Protein AF-0000000066759302 (afdb_homodimer)

Organism: Zea mays (NCBI:txid4577)

Foldseek 3Di:
DPPPPPPPPPDPDDPDDPPDPPDDPDDPDPPPPPPDDDDPPDDDDDDDDDDDDDDPDDDDDDDDDPDPPPPPDDPPDPPPDPADFDDDDDDDDDDDPPDDDPVVVVVPDPPDDDPSVVRCVPTGPPPPDDPCPDADDPVPDPPPPPDALDDRVLRNLLSNLCVVLVDALVVLQLCLLQQPDPSALVNLVSVLVNDDDPSSLCSLCPDPDDLVPYGPSSSSNSSQSVRPVRNLSSLLSNLLRCLVVLLVVLLVLLVLLLLLLVLCVVQPLVVLLQVLCLVLQLVVQPPHPSHPDPADDLLVLVCQQVAADPVRQDTNLLVSLVVSLVVVVVDPPCVVVCVVVVPPPPLVSLLVSLVVSLVSSCVSNVSLLVNLPDALVVSVVSLVVLVVSLVSLVVVLVCLVVDDPPSNPSNVSSSVSSVVSSVVSVVSSVVSVVSSVVSLVSLLVSCCVRPNPCVVVDPGSSVVSVSVNVSSVVSNVNSNCSPPDDPPVVD/DDPPPPPPPPPDPPDDPPDDPDDPPPDDPPPDPPPDDDDDPDPDDDPPDDPPPPPDDDDDDDDDDDDPPPPPDDDPDDPPDPADFDDDDDDDDDDDPPDDDPVVVVVPDPPDDDPSVVRCVPGGPPVPDDPCPPLPPPPPDVPPPPDALDDSVLLVLLSVLCVVLVDALVVLQLCLLQVPDPSALVNLVSVLVNDDDPSSLCSLCPDPDDLVPYRPSSSSNSSQSVPVVRSLSSLLSNLLRCLVVLLVVLLVLLVLLLLLLVLCVVQPLVVLLQVLCLVLQLVVQPPHPSHPDPADDLLVLVCQQVAADPVRQDTNLLVSLVVSLVVVVVDPPCVVVCVVVVPPPPLVSLLVSLVVSLVSSCVSNVSLLVNLPDALVVSVVSLVVSVVSLVSLVVVLVCLVVDDPPSNPSNVSSSVSSVVSSVVSVVSSVVSVVSSVVSLVSLLVSSCVRPNPCVVVDPGSSVVSVSVNVSSVVSNVNSNPSPPPDPPPVD

Nearest PDB structures (foldseek):
  3o4x-assembly2_F  TM=7.582E-01  e=2.294E-13  Mus musculus
  3obv-assembly1_E  TM=7.598E-01  e=3.941E-13  Mus musculus
  9b27-assembly1_G  TM=7.527E-01  e=3.780E-13  Mus musculus
  3obv-assembly2_H  TM=7.588E-01  e=9.060E-13  Mus musculus
  9b03-assembly1_G  TM=7.226E-01  e=3.200E-13  Homo sapiens

pLDDT: mean 72.7, std 27.77, range [14.51, 97.94]

Secondary structure (DSSP, 8-state):
-----------------------PPPPPPP--------------------------------------------------PPPPB------BPP--TT---HHHHHHT-------HHHHHHHSB---SSS-TT-SS-----SS-----SS-HHHHHHHHHHHHHHT--HHHHHHHHHHS-----HHHHHHHHHTPPPHHHHHHHHH--S-GGGS-HHHHHHHHHHTSTTHHHHHHHHHHHHHHHHHHHHHHHHHHHHHHHHHHHHH-HHHHHHHHHHHHHHHHHTTTSTT-S-S-B-GGGGGGTTT-B-TTSS-BHHHHHHHHHHHHHT-S-TTHHHHTTSTT-S-HHHHHHHHHHHHHHHHHHTHHHHHHHT--HHHHHHHHHHHHHHHHHHHHHHHGGGGS-STTHHHHHHHHHHHHHHHHHHHHHHHHHHHHHHHHHHHHHHHHHHHHGGGGGG-S-TTHHHHHHHHHHHHHHHHHHHGGGS-GGGT-/--------------------------PPPPP-------------------------------------------------PPPPB------BPP--TT---HHHHHHH-------HHHHHHHSB---SSS-TTTT------SS-----SS-HHHHHHHHHHHHHHT--HHHHHHHHHHS-----HHHHHHHHHTPPPHHHHHHHHH--S-GGGS-HHHHHHHHHHTSTTHHHHHHHHHHHHHHHHHHHHHHHHHHHHHHHHHHHHH-HHHHHHHHHHHHHHHHHTTTSTT-S-S-B-GGGGGGTTT-B-TTSS-BHHHHHHHHHHHHHT-S-TTHHHHSSSTT-S-HHHHHHHHHHHHHHHHHHTHHHHHHHT--HHHHHHHHHHHHHHHHHHHHHHHGGGGS-STTHHHHHHHHHHHHHHHHHHHHHHHHHHHHHHHHHHHHHHHHHHHHGGGGGG-S-TTHHHHHHHHHHHHHHHHHHHGGGS-GGGG-

Sequence (982 aa):
MTRGTEVVVRALPPQANAPRPGRPPPPPPPPRQRLLRPMPEESPPPAVLASLALTNPPEPSGQDRGGENPDGHGGRARPPKPPSLKPLHWDKLRAISGRTTVWDQVNNSDSFRVDEAAIESLFLNNSGGVGNSDQAARRGGAGKQESRLLDPKRLQNVAIMLKVLNVTSSDVIGALMHGNGDLGSEFYETLAKMAPTKEEELKLKGYNGDISKLDPAERFLKDVLDVPFAFKRVDAMLYRANFGAEVNYLKKSFGTLEAACTDLRSSKLFLKLLDAVLKTGNRMNDGTNRGEARAFKLDTLLKLADIKSTDGKTTVLHFVVQEIIRSEGLGSDQAAAAAANPGSTSKEQFKKDGLQVLAGLSSELSNVKSAAALEMDTLVGSVSRLETDLEKVTLVSRLRQTCPGDDQVSSEKFFEANDAFLGRAHAEIEAVKAAGERALQRVKETTEYFHGDAVKEEPHPLRIFMVVRDFLATLDRVCRAVGRTPERVMMMTRGTEVVVRALPPQANAPRPGRPPPPPPPPRQRLLRPMPEESPPPAVLASLALTNPPEPSGQDRGGENPDGHGGRARPPKPPSLKPLHWDKLRAISGRTTVWDQVNNSDSFRVDEAAIESLFLNNSGGVGNSDQAARRGGAGKQESRLLDPKRLQNVAIMLKVLNVTSSDVIGALMHGNGDLGSEFYETLAKMAPTKEEELKLKGYNGDISKLDPAERFLKDVLDVPFAFKRVDAMLYRANFGAEVNYLKKSFGTLEAACTDLRSSKLFLKLLDAVLKTGNRMNDGTNRGEARAFKLDTLLKLADIKSTDGKTTVLHFVVQEIIRSEGLGSDQAAAAAANPGSTSKEQFKKDGLQVLAGLSSELSNVKSAAALEMDTLVGSVSRLETDLEKVTLVSRLRQTCPGDDQVSSEKFFEANDAFLGRAHAEIEAVKAAGERALQRVKETTEYFHGDAVKEEPHPLRIFMVVRDFLATLDRVCRAVGRTPERVMM

Structure (mmCIF, N/CA/C/O backbone):
data_AF-0000000066759302-model_v1
#
loop_
_entity.id
_entity.type
_entity.pdbx_description
1 polymer 'Formin-like protein'
#
loop_
_atom_site.group_PDB
_atom_site.id
_atom_site.type_symbol
_atom_site.label_atom_id
_atom_site.label_alt_id
_atom_site.label_comp_id
_atom_site.label_asym_id
_atom_site.label_entity_id
_atom_site.label_seq_id
_atom_site.pdbx_PDB_ins_code
_atom_site.Cartn_x
_atom_site.Cartn_y
_atom_site.Cartn_z
_atom_site.occupancy
_atom_site.B_iso_or_equiv
_atom_site.auth_seq_id
_atom_site.auth_comp_id
_atom_site.auth_asym_id
_atom_site.auth_atom_id
_atom_site.pdbx_PDB_model_num
ATOM 1 N N . MET A 1 1 ? 8.805 -41.406 60.625 1 22.59 1 MET A N 1
ATOM 2 C CA . MET A 1 1 ? 8.555 -40 60.781 1 22.59 1 MET A CA 1
ATOM 3 C C . MET A 1 1 ? 9.398 -39.156 59.844 1 22.59 1 MET A C 1
ATOM 5 O O . MET A 1 1 ? 10.375 -38.531 60.25 1 22.59 1 MET A O 1
ATOM 9 N N . THR A 1 2 ? 9.695 -39.688 58.656 1 24.17 2 THR A N 1
ATOM 10 C CA . THR A 1 2 ? 10.656 -39.281 57.625 1 24.17 2 THR A CA 1
ATOM 11 C C . THR A 1 2 ? 10.305 -37.906 57.062 1 24.17 2 THR A C 1
ATOM 13 O O . THR A 1 2 ? 9.188 -37.688 56.594 1 24.17 2 THR A O 1
ATOM 16 N N . ARG A 1 3 ? 10.906 -36.812 57.656 1 23.38 3 ARG A N 1
ATOM 17 C CA . ARG A 1 3 ? 10.797 -35.344 57.594 1 23.38 3 ARG A CA 1
ATOM 18 C C . ARG A 1 3 ? 11.055 -34.875 56.156 1 23.38 3 ARG A C 1
ATOM 20 O O . ARG A 1 3 ? 12.172 -34.969 55.656 1 23.38 3 ARG A O 1
ATOM 27 N N . GLY A 1 4 ? 10.141 -35.094 55.188 1 25.5 4 GLY A N 1
ATOM 28 C CA . GLY A 1 4 ? 10.227 -34.812 53.781 1 25.5 4 GLY A CA 1
ATOM 29 C C . GLY A 1 4 ? 10.438 -33.344 53.469 1 25.5 4 GLY A C 1
ATOM 30 O O . GLY A 1 4 ? 9.641 -32.5 53.875 1 25.5 4 GLY A O 1
ATOM 31 N N . THR A 1 5 ? 11.727 -32.844 53.562 1 27.48 5 THR A N 1
ATOM 32 C CA . THR A 1 5 ? 12.188 -31.469 53.469 1 27.48 5 THR A CA 1
ATOM 33 C C . THR A 1 5 ? 11.656 -30.828 52.188 1 27.48 5 THR A C 1
ATOM 35 O O . THR A 1 5 ? 11.891 -31.328 51.062 1 27.48 5 THR A O 1
ATOM 38 N N . GLU A 1 6 ? 10.523 -30.078 52.25 1 25.06 6 GLU A N 1
ATOM 39 C CA . GLU A 1 6 ? 9.711 -29.391 51.25 1 25.06 6 GLU A CA 1
ATOM 40 C C . GLU A 1 6 ? 10.492 -28.234 50.625 1 25.06 6 GLU A C 1
ATOM 42 O O . GLU A 1 6 ? 10.93 -27.328 51.312 1 25.06 6 GLU A O 1
ATOM 47 N N . VAL A 1 7 ? 11.422 -28.516 49.656 1 27.41 7 VAL A N 1
ATOM 48 C CA . VAL A 1 7 ? 12.289 -27.531 49.031 1 27.41 7 VAL A CA 1
ATOM 49 C C . VAL A 1 7 ? 11.438 -26.438 48.375 1 27.41 7 VAL A C 1
ATOM 51 O O . VAL A 1 7 ? 10.609 -26.719 47.531 1 27.41 7 VAL A O 1
ATOM 54 N N . VAL A 1 8 ? 11.047 -25.391 49.125 1 24.81 8 VAL A N 1
ATOM 55 C CA . VAL A 1 8 ? 10.203 -24.25 48.781 1 24.81 8 VAL A CA 1
ATOM 56 C C . VAL A 1 8 ? 10.883 -23.422 47.688 1 24.81 8 VAL A C 1
ATOM 58 O O . VAL A 1 8 ? 11.953 -22.844 47.906 1 24.81 8 VAL A O 1
ATOM 61 N N . VAL A 1 9 ? 10.836 -23.828 46.406 1 25.06 9 VAL A N 1
ATOM 62 C CA . VAL A 1 9 ? 11.469 -23.188 45.281 1 25.06 9 VAL A CA 1
ATOM 63 C C . VAL A 1 9 ? 10.945 -21.75 45.156 1 25.06 9 VAL A C 1
ATOM 65 O O . VAL A 1 9 ? 9.734 -21.531 45.062 1 25.06 9 VAL A O 1
ATOM 68 N N . ARG A 1 10 ? 11.609 -20.828 45.781 1 22.2 10 ARG A N 1
ATOM 69 C CA . ARG A 1 10 ? 11.336 -19.391 45.812 1 22.2 10 ARG A CA 1
ATOM 70 C C . ARG A 1 10 ? 11.18 -18.828 44.406 1 22.2 10 ARG A C 1
ATOM 72 O O . ARG A 1 10 ? 12.047 -19.031 43.531 1 22.2 10 ARG A O 1
ATOM 79 N N . ALA A 1 11 ? 9.953 -18.594 43.938 1 24.52 11 ALA A N 1
ATOM 80 C CA . ALA A 1 11 ? 9.461 -18.078 42.688 1 24.52 11 ALA A CA 1
ATOM 81 C C . ALA A 1 11 ? 10.047 -16.688 42.375 1 24.52 11 ALA A C 1
ATOM 83 O O . ALA A 1 11 ? 10 -15.797 43.219 1 24.52 11 ALA A O 1
ATOM 84 N N . LEU A 1 12 ? 11.172 -16.641 41.656 1 25.84 12 LEU A N 1
ATOM 85 C CA . LEU A 1 12 ? 11.883 -15.422 41.344 1 25.84 12 LEU A CA 1
ATOM 86 C C . LEU A 1 12 ? 10.938 -14.375 40.75 1 25.84 12 LEU A C 1
ATOM 88 O O . LEU A 1 12 ? 10.016 -14.711 40 1 25.84 12 LEU A O 1
ATOM 92 N N . PRO A 1 13 ? 10.828 -13.227 41.438 1 23.64 13 PRO A N 1
ATOM 93 C CA . PRO A 1 13 ? 9.867 -12.164 41.156 1 23.64 13 PRO A CA 1
ATOM 94 C C . PRO A 1 13 ? 9.922 -11.68 39.688 1 23.64 13 PRO A C 1
ATOM 96 O O . PRO A 1 13 ? 10.961 -11.812 39.031 1 23.64 13 PRO A O 1
ATOM 99 N N . PRO A 1 14 ? 8.773 -11.469 39.031 1 22.39 14 PRO A N 1
ATOM 100 C CA . PRO A 1 14 ? 8.531 -11.148 37.625 1 22.39 14 PRO A CA 1
ATOM 101 C C . PRO A 1 14 ? 9.188 -9.844 37.188 1 22.39 14 PRO A C 1
ATOM 103 O O . PRO A 1 14 ? 9.258 -8.891 38 1 22.39 14 PRO A O 1
ATOM 106 N N . GLN A 1 15 ? 10.312 -9.93 36.531 1 22.39 15 GLN A N 1
ATOM 107 C CA . GLN A 1 15 ? 11.094 -8.797 36.031 1 22.39 15 GLN A CA 1
ATOM 108 C C . GLN A 1 15 ? 10.203 -7.793 35.312 1 22.39 15 GLN A C 1
ATOM 110 O O . GLN A 1 15 ? 9.422 -8.164 34.438 1 22.39 15 GLN A O 1
ATOM 115 N N . ALA A 1 16 ? 9.891 -6.648 35.906 1 23.75 16 ALA A N 1
ATOM 116 C CA . ALA A 1 16 ? 9.125 -5.484 35.469 1 23.75 16 ALA A CA 1
ATOM 117 C C . ALA A 1 16 ? 9.578 -5 34.125 1 23.75 16 ALA A C 1
ATOM 119 O O . ALA A 1 16 ? 10.773 -4.777 33.875 1 23.75 16 ALA A O 1
ATOM 120 N N . ASN A 1 17 ? 8.906 -5.406 33.062 1 20.61 17 ASN A N 1
ATOM 121 C CA . ASN A 1 17 ? 9.156 -5.086 31.656 1 20.61 17 ASN A CA 1
ATOM 122 C C . ASN A 1 17 ? 9.297 -3.582 31.438 1 20.61 17 ASN A C 1
ATOM 124 O O . ASN A 1 17 ? 8.477 -2.803 31.922 1 20.61 17 ASN A O 1
ATOM 128 N N . ALA A 1 18 ? 10.508 -3.057 31.406 1 26.94 18 ALA A N 1
ATOM 129 C CA . ALA A 1 18 ? 10.82 -1.646 31.188 1 26.94 18 ALA A CA 1
ATOM 130 C C . ALA A 1 18 ? 9.961 -1.065 30.062 1 26.94 18 ALA A C 1
ATOM 132 O O . ALA A 1 18 ? 9.711 -1.732 29.062 1 26.94 18 ALA A O 1
ATOM 133 N N . PRO A 1 19 ? 9.164 -0.008 30.328 1 21.69 19 PRO A N 1
ATOM 134 C CA . PRO A 1 19 ? 8.188 0.62 29.422 1 21.69 19 PRO A CA 1
ATOM 135 C C . PRO A 1 19 ? 8.797 1.021 28.078 1 21.69 19 PRO A C 1
ATOM 137 O O . PRO A 1 19 ? 9.969 1.386 28.016 1 21.69 19 PRO A O 1
ATOM 140 N N . ARG A 1 20 ? 8.477 0.303 26.984 1 23.09 20 ARG A N 1
ATOM 141 C CA . ARG A 1 20 ? 8.93 0.478 25.609 1 23.09 20 ARG A CA 1
ATOM 142 C C . ARG A 1 20 ? 8.836 1.939 25.172 1 23.09 20 ARG A C 1
ATOM 144 O O . ARG A 1 20 ? 7.84 2.609 25.453 1 23.09 20 ARG A O 1
ATOM 151 N N . PRO A 1 21 ? 9.961 2.621 24.984 1 25.98 21 PRO A N 1
ATOM 152 C CA . PRO A 1 21 ? 9.945 4.047 24.641 1 25.98 21 PRO A CA 1
ATOM 153 C C . PRO A 1 21 ? 8.984 4.383 23.516 1 25.98 21 PRO A C 1
ATOM 155 O O . PRO A 1 21 ? 8.711 3.535 22.656 1 25.98 21 PRO A O 1
ATOM 158 N N . GLY A 1 22 ? 7.91 5.121 23.719 1 23.2 22 GLY A N 1
ATOM 159 C CA . GLY A 1 22 ? 6.832 5.539 22.828 1 23.2 22 GLY A CA 1
ATOM 160 C C . GLY A 1 22 ? 7.328 6.051 21.484 1 23.2 22 GLY A C 1
ATOM 161 O O . GLY A 1 22 ? 8.453 6.547 21.391 1 23.2 22 GLY A O 1
ATOM 162 N N . ARG A 1 23 ? 6.957 5.41 20.312 1 25.7 23 ARG A N 1
ATOM 163 C CA . ARG A 1 23 ? 7.285 5.652 18.906 1 25.7 23 ARG A CA 1
ATOM 164 C C . ARG A 1 23 ? 7.129 7.129 18.547 1 25.7 23 ARG A C 1
ATOM 166 O O . ARG A 1 23 ? 6.152 7.766 18.938 1 25.7 23 ARG A O 1
ATOM 173 N N . PRO A 1 24 ? 8.203 7.809 18.25 1 27.28 24 PRO A N 1
ATOM 174 C CA . PRO A 1 24 ? 8.062 9.242 18 1 27.28 24 PRO A CA 1
ATOM 175 C C . PRO A 1 24 ? 6.949 9.562 17 1 27.28 24 PRO A C 1
ATOM 177 O O . PRO A 1 24 ? 6.613 8.727 16.156 1 27.28 24 PRO A O 1
ATOM 180 N N . PRO A 1 25 ? 5.969 10.383 17.266 1 25.45 25 PRO A N 1
ATOM 181 C CA . PRO A 1 25 ? 4.773 10.625 16.453 1 25.45 25 PRO A CA 1
ATOM 182 C C . PRO A 1 25 ? 5.098 10.914 14.992 1 25.45 25 PRO A C 1
ATOM 184 O O . PRO A 1 25 ? 6.176 11.422 14.688 1 25.45 25 PRO A O 1
ATOM 187 N N . PRO A 1 26 ? 4.574 10.172 13.977 1 26.89 26 PRO A N 1
ATOM 188 C CA . PRO A 1 26 ? 4.848 10.266 12.547 1 26.89 26 PRO A CA 1
ATOM 189 C C . PRO A 1 26 ? 4.785 11.695 12.016 1 26.89 26 PRO A C 1
ATOM 191 O O . PRO A 1 26 ? 4.09 12.539 12.594 1 26.89 26 PRO A O 1
ATOM 194 N N . PRO A 1 27 ? 5.801 12.188 11.367 1 28.39 27 PRO A N 1
ATOM 195 C CA . PRO A 1 27 ? 5.848 13.594 10.953 1 28.39 27 PRO A CA 1
ATOM 196 C C . PRO A 1 27 ? 4.582 14.039 10.227 1 28.39 27 PRO A C 1
ATOM 198 O O . PRO A 1 27 ? 3.877 13.211 9.641 1 28.39 27 PRO A O 1
ATOM 201 N N . PRO A 1 28 ? 3.963 15.133 10.562 1 25.88 28 PRO A N 1
ATOM 202 C CA . PRO A 1 28 ? 2.648 15.555 10.07 1 25.88 28 PRO A CA 1
ATOM 203 C C . PRO A 1 28 ? 2.562 15.562 8.547 1 25.88 28 PRO A C 1
ATOM 205 O O . PRO A 1 28 ? 3.576 15.75 7.867 1 25.88 28 PRO A O 1
ATOM 208 N N . PRO A 1 29 ? 1.631 14.906 7.906 1 26.67 29 PRO A N 1
ATOM 209 C CA . PRO A 1 29 ? 1.468 14.711 6.465 1 26.67 29 PRO A CA 1
ATOM 210 C C . PRO A 1 29 ? 1.524 16.031 5.684 1 26.67 29 PRO A C 1
ATOM 212 O O . PRO A 1 29 ? 1.154 17.078 6.211 1 26.67 29 PRO A O 1
ATOM 215 N N . PRO A 1 30 ? 2.453 16.219 4.773 1 27.88 30 PRO A N 1
ATOM 216 C CA . PRO A 1 30 ? 2.621 17.484 4.066 1 27.88 30 PRO A CA 1
ATOM 217 C C . PRO A 1 30 ? 1.307 18.031 3.512 1 27.88 30 PRO A C 1
ATOM 219 O O . PRO A 1 30 ? 0.379 17.266 3.246 1 27.88 30 PRO A O 1
ATOM 222 N N . PRO A 1 31 ? 0.976 19.234 3.832 1 24.8 31 PRO A N 1
ATOM 223 C CA . PRO A 1 31 ? -0.307 19.844 3.475 1 24.8 31 PRO A CA 1
ATOM 224 C C . PRO A 1 31 ? -0.644 19.672 1.993 1 24.8 31 PRO A C 1
ATOM 226 O O . PRO A 1 31 ? 0.26 19.625 1.154 1 24.8 31 PRO A O 1
ATOM 229 N N . ARG A 1 32 ? -1.701 18.953 1.646 1 24.98 32 ARG A N 1
ATOM 230 C CA . ARG A 1 32 ? -2.27 18.703 0.325 1 24.98 32 ARG A CA 1
ATOM 231 C C . ARG A 1 32 ? -2.391 19.984 -0.477 1 24.98 32 ARG A C 1
ATOM 233 O O . ARG A 1 32 ? -3.139 20.891 -0.099 1 24.98 32 ARG A O 1
ATOM 240 N N . GLN A 1 33 ? -1.24 20.438 -1.015 1 25.12 33 GLN A N 1
ATOM 241 C CA . GLN A 1 33 ? -1.372 21.625 -1.847 1 25.12 33 GLN A CA 1
ATOM 242 C C . GLN A 1 33 ? -2.5 21.469 -2.861 1 25.12 33 GLN A C 1
ATOM 244 O O . GLN A 1 33 ? -2.609 20.438 -3.518 1 25.12 33 GLN A O 1
ATOM 249 N N . ARG A 1 34 ? -3.604 22.062 -2.566 1 22.66 34 ARG A N 1
ATOM 250 C CA . ARG A 1 34 ? -4.746 22.125 -3.471 1 22.66 34 ARG A CA 1
ATOM 251 C C . ARG A 1 34 ? -4.305 22.484 -4.887 1 22.66 34 ARG A C 1
ATOM 253 O O . ARG A 1 34 ? -3.705 23.531 -5.109 1 22.66 34 ARG A O 1
ATOM 260 N N . LEU A 1 35 ? -4.055 21.438 -5.688 1 22.42 35 LEU A N 1
ATOM 261 C CA . LEU A 1 35 ? -3.701 21.484 -7.102 1 22.42 35 LEU A CA 1
ATOM 262 C C . LEU A 1 35 ? -4.617 22.438 -7.863 1 22.42 35 LEU A C 1
ATOM 264 O O . LEU A 1 35 ? -5.844 22.344 -7.75 1 22.42 35 LEU A O 1
ATOM 268 N N . LEU A 1 36 ? -4.141 23.672 -7.98 1 23.28 36 LEU A N 1
ATOM 269 C CA . LEU A 1 36 ? -4.863 24.562 -8.883 1 23.28 36 LEU A CA 1
ATOM 270 C C . LEU A 1 36 ? -5.184 23.859 -10.195 1 23.28 36 LEU A C 1
ATOM 272 O O . LEU A 1 36 ? -4.422 23 -10.648 1 23.28 36 LEU A O 1
ATOM 276 N N . ARG A 1 37 ? -6.383 23.859 -10.664 1 20.12 37 ARG A N 1
ATOM 277 C CA . ARG A 1 37 ? -7.113 23.188 -11.734 1 20.12 37 ARG A CA 1
ATOM 278 C C . ARG A 1 37 ? -6.48 23.469 -13.094 1 20.12 37 ARG A C 1
ATOM 280 O O . ARG A 1 37 ? -6.391 24.609 -13.516 1 20.12 37 ARG A O 1
ATOM 287 N N . PRO A 1 38 ? -5.453 22.641 -13.516 1 20.53 38 PRO A N 1
ATOM 288 C CA . PRO A 1 38 ? -4.68 22.906 -14.734 1 20.53 38 PRO A CA 1
ATOM 289 C C . PRO A 1 38 ? -5.547 22.969 -15.984 1 20.53 38 PRO A C 1
ATOM 291 O O . PRO A 1 38 ? -6.578 22.297 -16.062 1 20.53 38 PRO A O 1
ATOM 294 N N . MET A 1 39 ? -5.508 24.109 -16.703 1 20.23 39 MET A N 1
ATOM 295 C CA . MET A 1 39 ? -6.277 24.406 -17.922 1 20.23 39 MET A CA 1
ATOM 296 C C . MET A 1 39 ? -5.941 23.406 -19.031 1 20.23 39 MET A C 1
ATOM 298 O O . MET A 1 39 ? -4.82 22.891 -19.094 1 20.23 39 MET A O 1
ATOM 302 N N . PRO A 1 40 ? -6.816 22.953 -19.797 1 19.36 40 PRO A N 1
ATOM 303 C CA . PRO A 1 40 ? -6.93 21.828 -20.734 1 19.36 40 PRO A CA 1
ATOM 304 C C . PRO A 1 40 ? -6.031 22 -21.953 1 19.36 40 PRO A C 1
ATOM 306 O O . PRO A 1 40 ? -6.211 22.938 -22.75 1 19.36 40 PRO A O 1
ATOM 309 N N . GLU A 1 41 ? -4.664 22.156 -21.703 1 18.08 41 GLU A N 1
ATOM 310 C CA . GLU A 1 41 ? -3.955 22.594 -22.906 1 18.08 41 GLU A CA 1
ATOM 311 C C . GLU A 1 41 ? -4.188 21.625 -24.062 1 18.08 41 GLU A C 1
ATOM 313 O O . GLU A 1 41 ? -4.332 20.422 -23.859 1 18.08 41 GLU A O 1
ATOM 318 N N . GLU A 1 42 ? -4.398 22.219 -25.266 1 18.34 42 GLU A N 1
ATOM 319 C CA . GLU A 1 42 ? -4.805 21.859 -26.625 1 18.34 42 GLU A CA 1
ATOM 320 C C . GLU A 1 42 ? -3.801 20.906 -27.266 1 18.34 42 GLU A C 1
ATOM 322 O O . GLU A 1 42 ? -2.598 21 -27.016 1 18.34 42 GLU A O 1
ATOM 327 N N . SER A 1 43 ? -4.223 19.766 -27.688 1 18.92 43 SER A N 1
ATOM 328 C CA . SER A 1 43 ? -3.713 18.5 -28.234 1 18.92 43 SER A CA 1
ATOM 329 C C . SER A 1 43 ? -2.885 18.75 -29.5 1 18.92 43 SER A C 1
ATOM 331 O O . SER A 1 43 ? -3.416 19.172 -30.516 1 18.92 43 SER A O 1
ATOM 333 N N . PRO A 1 44 ? -1.66 19.406 -29.266 1 17.83 44 PRO A N 1
ATOM 334 C CA . PRO A 1 44 ? -1.2 19.781 -30.609 1 17.83 44 PRO A CA 1
ATOM 335 C C . PRO A 1 44 ? -1.048 18.578 -31.531 1 17.83 44 PRO A C 1
ATOM 337 O O . PRO A 1 44 ? -0.922 17.453 -31.062 1 17.83 44 PRO A O 1
ATOM 340 N N . PRO A 1 45 ? -1.031 18.844 -32.875 1 17.83 45 PRO A N 1
ATOM 341 C CA . PRO A 1 45 ? -1.301 18.062 -34.062 1 17.83 45 PRO A CA 1
ATOM 342 C C . PRO A 1 45 ? -0.195 17.047 -34.375 1 17.83 45 PRO A C 1
ATOM 344 O O . PRO A 1 45 ? 0.916 17.172 -33.844 1 17.83 45 PRO A O 1
ATOM 347 N N . PRO A 1 46 ? -0.399 16.031 -35.156 1 17.7 46 PRO A N 1
ATOM 348 C CA . PRO A 1 46 ? 0.097 14.719 -35.562 1 17.7 46 PRO A CA 1
ATOM 349 C C . PRO A 1 46 ? 1.38 14.797 -36.375 1 17.7 46 PRO A C 1
ATOM 351 O O . PRO A 1 46 ? 1.366 15.312 -37.5 1 17.7 46 PRO A O 1
ATOM 354 N N . ALA A 1 47 ? 2.514 15.328 -35.812 1 15.28 47 ALA A N 1
ATOM 355 C CA . ALA A 1 47 ? 3.484 15.641 -36.875 1 15.28 47 ALA A CA 1
ATOM 356 C C . ALA A 1 47 ? 3.875 14.391 -37.656 1 15.28 47 ALA A C 1
ATOM 358 O O . ALA A 1 47 ? 4.168 13.352 -37.062 1 15.28 47 ALA A O 1
ATOM 359 N N . VAL A 1 48 ? 3.812 14.336 -39 1 15.98 48 VAL A N 1
ATOM 360 C CA . VAL A 1 48 ? 3.836 13.43 -40.156 1 15.98 48 VAL A CA 1
ATOM 361 C C . VAL A 1 48 ? 5.273 13.016 -40.469 1 15.98 48 VAL A C 1
ATOM 363 O O . VAL A 1 48 ? 5.523 11.898 -40.906 1 15.98 48 VAL A O 1
ATOM 366 N N . LEU A 1 49 ? 6.438 13.773 -40.094 1 14.84 49 LEU A N 1
ATOM 367 C CA . LEU A 1 49 ? 7.211 13.922 -41.344 1 14.84 49 LEU A CA 1
ATOM 368 C C . LEU A 1 49 ? 7.816 12.594 -41.75 1 14.84 49 LEU A C 1
ATOM 370 O O . LEU A 1 49 ? 7.844 11.633 -40.969 1 14.84 49 LEU A O 1
ATOM 374 N N . ALA A 1 50 ? 9.375 12.523 -42.125 1 14.51 50 ALA A N 1
ATOM 375 C CA . ALA A 1 50 ? 10.148 12.484 -43.375 1 14.51 50 ALA A CA 1
ATOM 376 C C . ALA A 1 50 ? 10.773 11.109 -43.562 1 14.51 50 ALA A C 1
ATOM 378 O O . ALA A 1 50 ? 11.195 10.461 -42.625 1 14.51 50 ALA A O 1
ATOM 379 N N . SER A 1 51 ? 10.859 10.539 -44.875 1 15.74 51 SER A N 1
ATOM 380 C CA . SER A 1 51 ? 10.969 9.383 -45.75 1 15.74 51 SER A CA 1
ATOM 381 C C . SER A 1 51 ? 12.414 8.898 -45.844 1 15.74 51 SER A C 1
ATOM 383 O O . SER A 1 51 ? 12.672 7.789 -46.312 1 15.74 51 SER A O 1
ATOM 385 N N . LEU A 1 52 ? 13.586 9.617 -45.5 1 15.26 52 LEU A N 1
ATOM 386 C CA . LEU A 1 52 ? 14.531 9.547 -46.625 1 15.26 52 LEU A CA 1
ATOM 387 C C . LEU A 1 52 ? 15.203 8.18 -46.688 1 15.26 52 LEU A C 1
ATOM 389 O O . LEU A 1 52 ? 15.469 7.566 -45.625 1 15.26 52 LEU A O 1
ATOM 393 N N . ALA A 1 53 ? 15.523 7.566 -47.938 1 15.4 53 ALA A N 1
ATOM 394 C CA . ALA A 1 53 ? 15.758 6.398 -48.781 1 15.4 53 ALA A CA 1
ATOM 395 C C . ALA A 1 53 ? 17.219 5.965 -48.75 1 15.4 53 ALA A C 1
ATOM 397 O O . ALA A 1 53 ? 17.594 4.977 -49.375 1 15.4 53 ALA A O 1
ATOM 398 N N . LEU A 1 54 ? 18.25 6.527 -47.969 1 15.87 54 LEU A N 1
ATOM 399 C CA . LEU A 1 54 ? 19.5 6.516 -48.719 1 15.87 54 LEU A CA 1
ATOM 400 C C . LEU A 1 54 ? 20.031 5.094 -48.875 1 15.87 54 LEU A C 1
ATOM 402 O O . LEU A 1 54 ? 19.984 4.305 -47.906 1 15.87 54 LEU A O 1
ATOM 406 N N . THR A 1 55 ? 20.391 4.648 -50.125 1 16.73 55 THR A N 1
ATOM 407 C CA . THR A 1 55 ? 20.75 3.529 -51 1 16.73 55 THR A CA 1
ATOM 408 C C . THR A 1 55 ? 22.188 3.104 -50.781 1 16.73 55 THR A C 1
ATOM 410 O O . THR A 1 55 ? 22.719 2.256 -51.5 1 16.73 55 THR A O 1
ATOM 413 N N . ASN A 1 56 ? 22.828 3.07 -49.562 1 16.72 56 ASN A N 1
ATOM 414 C CA . ASN A 1 56 ? 24.281 3.02 -49.719 1 16.72 56 ASN A CA 1
ATOM 415 C C . ASN A 1 56 ? 24.719 1.758 -50.469 1 16.72 56 ASN A C 1
ATOM 417 O O . ASN A 1 56 ? 24.141 0.689 -50.281 1 16.72 56 ASN A O 1
ATOM 421 N N . PRO A 1 57 ? 25.703 1.879 -51.469 1 17.39 57 PRO A N 1
ATOM 422 C CA . PRO A 1 57 ? 26.188 1.052 -52.562 1 17.39 57 PRO A CA 1
ATOM 423 C C . PRO A 1 57 ? 26.953 -0.179 -52.094 1 17.39 57 PRO A C 1
ATOM 425 O O . PRO A 1 57 ? 27.422 -0.216 -50.969 1 17.39 57 PRO A O 1
ATOM 428 N N . PRO A 1 58 ? 27.203 -1.203 -53 1 17.62 58 PRO A N 1
ATOM 429 C CA . PRO A 1 58 ? 27.516 -2.633 -53.031 1 17.62 58 PRO A CA 1
ATOM 430 C C . PRO A 1 58 ? 29.016 -2.908 -52.844 1 17.62 58 PRO A C 1
ATOM 432 O O . PRO A 1 58 ? 29.438 -4.059 -52.938 1 17.62 58 PRO A O 1
ATOM 435 N N . GLU A 1 59 ? 29.781 -2.346 -51.812 1 17.11 59 GLU A N 1
ATOM 436 C CA . GLU A 1 59 ? 31.219 -2.391 -52.125 1 17.11 59 GLU A CA 1
ATOM 437 C C . GLU A 1 59 ? 31.672 -3.816 -52.406 1 17.11 59 GLU A C 1
ATOM 439 O O . GLU A 1 59 ? 31.109 -4.777 -51.875 1 17.11 59 GLU A O 1
ATOM 444 N N . PRO A 1 60 ? 32.812 -3.984 -53.219 1 17.94 60 PRO A N 1
ATOM 445 C CA . PRO A 1 60 ? 33.375 -5.012 -54.094 1 17.94 60 PRO A CA 1
ATOM 446 C C . PRO A 1 60 ? 34.031 -6.156 -53.344 1 17.94 60 PRO A C 1
ATOM 448 O O . PRO A 1 60 ? 34.375 -5.996 -52.156 1 17.94 60 PRO A O 1
ATOM 451 N N . SER A 1 61 ? 34.219 -7.422 -53.938 1 18.28 61 SER A N 1
ATOM 452 C CA . SER A 1 61 ? 34.438 -8.852 -53.75 1 18.28 61 SER A CA 1
ATOM 453 C C . SER A 1 61 ? 35.906 -9.18 -53.562 1 18.28 61 SER A C 1
ATOM 455 O O . SER A 1 61 ? 36.281 -10.352 -53.531 1 18.28 61 SER A O 1
ATOM 457 N N . GLY A 1 62 ? 36.812 -8.305 -53.031 1 18.25 62 GLY A N 1
ATOM 458 C CA . GLY A 1 62 ? 38.188 -8.672 -53.406 1 18.25 62 GLY A CA 1
ATOM 459 C C . GLY A 1 62 ? 38.594 -10.039 -52.906 1 18.25 62 GLY A C 1
ATOM 460 O O . GLY A 1 62 ? 38 -10.555 -51.969 1 18.25 62 GLY A O 1
ATOM 461 N N . GLN A 1 63 ? 39.469 -10.836 -53.688 1 18.23 63 GLN A N 1
ATOM 462 C CA . GLN A 1 63 ? 39.969 -12.172 -53.969 1 18.23 63 GLN A CA 1
ATOM 463 C C . GLN A 1 63 ? 41.094 -12.562 -53 1 18.23 63 GLN A C 1
ATOM 465 O O . GLN A 1 63 ? 42.25 -12.281 -53.25 1 18.23 63 GLN A O 1
ATOM 470 N N . ASP A 1 64 ? 41 -12.398 -51.688 1 17.59 64 ASP A N 1
ATOM 471 C CA . ASP A 1 64 ? 42.25 -12.578 -50.969 1 17.59 64 ASP A CA 1
ATOM 472 C C . ASP A 1 64 ? 42.812 -13.984 -51.156 1 17.59 64 ASP A C 1
ATOM 474 O O . ASP A 1 64 ? 42.062 -14.961 -51.156 1 17.59 64 ASP A O 1
ATOM 478 N N . ARG A 1 65 ? 44.094 -14.102 -51.594 1 17.56 65 ARG A N 1
ATOM 479 C CA . ARG A 1 65 ? 45.094 -15.094 -52 1 17.56 65 ARG A CA 1
ATOM 480 C C . ARG A 1 65 ? 45.438 -16.016 -50.812 1 17.56 65 ARG A C 1
ATOM 482 O O . ARG A 1 65 ? 45.656 -15.57 -49.688 1 17.56 65 ARG A O 1
ATOM 489 N N . GLY A 1 66 ? 45.188 -17.375 -50.844 1 18.33 66 GLY A N 1
ATOM 490 C CA . GLY A 1 66 ? 45.25 -18.578 -50 1 18.33 66 GLY A CA 1
ATOM 491 C C . GLY A 1 66 ? 46.656 -18.969 -49.625 1 18.33 66 GLY A C 1
ATOM 492 O O . GLY A 1 66 ? 46.875 -20.094 -49.125 1 18.33 66 GLY A O 1
ATOM 493 N N . GLY A 1 67 ? 47.656 -18 -49.438 1 19.7 67 GLY A N 1
ATOM 494 C CA . GLY A 1 67 ? 48.969 -18.594 -49.406 1 19.7 67 GLY A CA 1
ATOM 495 C C . GLY A 1 67 ? 49.156 -19.641 -48.312 1 19.7 67 GLY A C 1
ATOM 496 O O . GLY A 1 67 ? 48.469 -19.578 -47.281 1 19.7 67 GLY A O 1
ATOM 497 N N . GLU A 1 68 ? 49.75 -20.828 -48.562 1 20.47 68 GLU A N 1
ATOM 498 C CA . GLU A 1 68 ? 50 -22.156 -48 1 20.47 68 GLU A CA 1
ATOM 499 C C . GLU A 1 68 ? 51.062 -22.078 -46.875 1 20.47 68 GLU A C 1
ATOM 501 O O . GLU A 1 68 ? 51.5 -23.109 -46.375 1 20.47 68 GLU A O 1
ATOM 506 N N . ASN A 1 69 ? 51.125 -21.016 -46 1 20.83 69 ASN A N 1
ATOM 507 C CA . ASN A 1 69 ? 52.375 -21.062 -45.25 1 20.83 69 ASN A CA 1
ATOM 508 C C . ASN A 1 69 ? 52.5 -22.328 -44.438 1 20.83 69 ASN A C 1
ATOM 510 O O . ASN A 1 69 ? 51.531 -22.797 -43.844 1 20.83 69 ASN A O 1
ATOM 514 N N . PRO A 1 70 ? 53.562 -23.188 -44.562 1 24.02 70 PRO A N 1
ATOM 515 C CA . PRO A 1 70 ? 54 -24.469 -44.031 1 24.02 70 PRO A CA 1
ATOM 516 C C . PRO A 1 70 ? 54.219 -24.438 -42.5 1 24.02 70 PRO A C 1
ATOM 518 O O . PRO A 1 70 ? 55.031 -23.656 -42 1 24.02 70 PRO A O 1
ATOM 521 N N . ASP A 1 71 ? 53.25 -24.531 -41.594 1 23.19 71 ASP A N 1
ATOM 522 C CA . ASP A 1 71 ? 53.219 -24.344 -40.156 1 23.19 71 ASP A CA 1
ATOM 523 C C . ASP A 1 71 ? 54.031 -25.406 -39.438 1 23.19 71 ASP A C 1
ATOM 525 O O . ASP A 1 71 ? 53.531 -26.516 -39.188 1 23.19 71 ASP A O 1
ATOM 529 N N . GLY A 1 72 ? 55.25 -25.734 -39.719 1 24.42 72 GLY A N 1
ATOM 530 C CA . GLY A 1 72 ? 56.062 -26.781 -39.094 1 24.42 72 GLY A CA 1
ATOM 531 C C . GLY A 1 72 ? 56.188 -26.672 -37.594 1 24.42 72 GLY A C 1
ATOM 532 O O . GLY A 1 72 ? 56.969 -27.391 -36.969 1 24.42 72 GLY A O 1
ATOM 533 N N . HIS A 1 73 ? 55.844 -25.562 -36.875 1 26.97 73 HIS A N 1
ATOM 534 C CA . HIS A 1 73 ? 56.531 -25.312 -35.625 1 26.97 73 HIS A CA 1
ATOM 535 C C . HIS A 1 73 ? 56.156 -26.375 -34.594 1 26.97 73 HIS A C 1
ATOM 537 O O . HIS A 1 73 ? 55.062 -26.969 -34.656 1 26.97 73 HIS A O 1
ATOM 543 N N . GLY A 1 74 ? 57.094 -27 -33.75 1 29.59 74 GLY A N 1
ATOM 544 C CA . GLY A 1 74 ? 57.188 -27.953 -32.625 1 29.59 74 GLY A CA 1
ATOM 545 C C . GLY A 1 74 ? 56.188 -27.656 -31.516 1 29.59 74 GLY A C 1
ATOM 546 O O . GLY A 1 74 ? 55.875 -26.5 -31.25 1 29.59 74 GLY A O 1
ATOM 547 N N . GLY A 1 75 ? 55.156 -28.453 -31.188 1 29.22 75 GLY A N 1
ATOM 548 C CA . GLY A 1 75 ? 53.969 -28.422 -30.375 1 29.22 75 GLY A CA 1
ATOM 549 C C . GLY A 1 75 ? 54.25 -28.141 -28.906 1 29.22 75 GLY A C 1
ATOM 550 O O . GLY A 1 75 ? 54.656 -29.047 -28.172 1 29.22 75 GLY A O 1
ATOM 551 N N . ARG A 1 76 ? 54.938 -27.062 -28.359 1 32.28 76 ARG A N 1
ATOM 552 C CA . ARG A 1 76 ? 55.062 -26.766 -26.922 1 32.28 76 ARG A CA 1
ATOM 553 C C . ARG A 1 76 ? 53.75 -27.031 -26.203 1 32.28 76 ARG A C 1
ATOM 555 O O . ARG A 1 76 ? 52.688 -26.625 -26.656 1 32.28 76 ARG A O 1
ATOM 562 N N . ALA A 1 77 ? 53.75 -28.078 -25.281 1 34.69 77 ALA A N 1
ATOM 563 C CA . ALA A 1 77 ? 52.688 -28.5 -24.375 1 34.69 77 ALA A CA 1
ATOM 564 C C . ALA A 1 77 ? 51.938 -27.312 -23.812 1 34.69 77 ALA A C 1
ATOM 566 O O . ALA A 1 77 ? 52.562 -26.328 -23.391 1 34.69 77 ALA A O 1
ATOM 567 N N . ARG A 1 78 ? 50.75 -26.969 -24.234 1 39.41 78 ARG A N 1
ATOM 568 C CA . ARG A 1 78 ? 49.938 -25.875 -23.734 1 39.41 78 ARG A CA 1
ATOM 569 C C . ARG A 1 78 ? 49.906 -25.859 -22.219 1 39.41 78 ARG A C 1
ATOM 571 O O . ARG A 1 78 ? 49.75 -26.906 -21.578 1 39.41 78 ARG A O 1
ATOM 578 N N . PRO A 1 79 ? 50.625 -25.062 -21.438 1 47.66 79 PRO A N 1
ATOM 579 C CA . PRO A 1 79 ? 50.594 -25.016 -19.984 1 47.66 79 PRO A CA 1
ATOM 580 C C . PRO A 1 79 ? 49.219 -25.375 -19.422 1 47.66 79 PRO A C 1
ATOM 582 O O . PRO A 1 79 ? 48.188 -25.234 -20.109 1 47.66 79 PRO A O 1
ATOM 585 N N . PRO A 1 80 ? 49.031 -26.375 -18.391 1 49.56 80 PRO A N 1
ATOM 586 C CA . PRO A 1 80 ? 47.781 -26.844 -17.812 1 49.56 80 PRO A CA 1
ATOM 587 C C . PRO A 1 80 ? 46.781 -25.703 -17.578 1 49.56 80 PRO A C 1
ATOM 589 O O . PRO A 1 80 ? 47.188 -24.594 -17.234 1 49.56 80 PRO A O 1
ATOM 592 N N . LYS A 1 81 ? 45.719 -25.719 -18.234 1 59.03 81 LYS A N 1
ATOM 593 C CA . LYS A 1 81 ? 44.625 -24.75 -18.125 1 59.03 81 LYS A CA 1
ATOM 594 C C . LYS A 1 81 ? 44.219 -24.531 -16.672 1 59.03 81 LYS A C 1
ATOM 596 O O . LYS A 1 81 ? 44.094 -25.484 -15.898 1 59.03 81 LYS A O 1
ATOM 601 N N . PRO A 1 82 ? 44.25 -23.359 -16.062 1 67.81 82 PRO A N 1
ATOM 602 C CA . PRO A 1 82 ? 43.812 -23.078 -14.695 1 67.81 82 PRO A CA 1
ATOM 603 C C . PRO A 1 82 ? 42.438 -23.641 -14.383 1 67.81 82 PRO A C 1
ATOM 605 O O . PRO A 1 82 ? 41.625 -23.812 -15.289 1 67.81 82 PRO A O 1
ATOM 608 N N . PRO A 1 83 ? 42.25 -24.234 -13.188 1 77.12 83 PRO A N 1
ATOM 609 C CA . PRO A 1 83 ? 41 -24.859 -12.812 1 77.12 83 PRO A CA 1
ATOM 610 C C . PRO A 1 83 ? 39.812 -23.922 -13.008 1 77.12 83 PRO A C 1
ATOM 612 O O . PRO A 1 83 ? 39.938 -22.703 -12.852 1 77.12 83 PRO A O 1
ATOM 615 N N . SER A 1 84 ? 38.75 -24.422 -13.531 1 84.56 84 SER A N 1
ATOM 616 C CA . SER A 1 84 ? 37.5 -23.672 -13.742 1 84.56 84 SER A CA 1
ATOM 617 C C . SER A 1 84 ? 36.844 -23.312 -12.422 1 84.56 84 SER A C 1
ATOM 619 O O . SER A 1 84 ? 36.719 -24.156 -11.531 1 84.56 84 SER A O 1
ATOM 621 N N . LEU A 1 85 ? 36.5 -22.062 -12.258 1 90.81 85 LEU A N 1
ATOM 622 C CA . LEU A 1 85 ? 35.875 -21.578 -11.031 1 90.81 85 LEU A CA 1
ATOM 623 C C . LEU A 1 85 ? 34.375 -21.344 -11.234 1 90.81 85 LEU A C 1
ATOM 625 O O . LEU A 1 85 ? 33.906 -21.328 -12.375 1 90.81 85 LEU A O 1
ATOM 629 N N . LYS A 1 86 ? 33.594 -21.234 -10.133 1 90.81 86 LYS A N 1
ATOM 630 C CA . LYS A 1 86 ? 32.188 -20.844 -10.195 1 90.81 86 LYS A CA 1
ATOM 631 C C . LYS A 1 86 ? 32 -19.5 -10.898 1 90.81 86 LYS A C 1
ATOM 633 O O . LYS A 1 86 ? 32.719 -18.547 -10.602 1 90.81 86 LYS A O 1
ATOM 638 N N . PRO A 1 87 ? 31.078 -19.469 -11.844 1 89.25 87 PRO A N 1
ATOM 639 C CA . PRO A 1 87 ? 30.953 -18.234 -12.633 1 89.25 87 PRO A CA 1
ATOM 640 C C . PRO A 1 87 ? 30.25 -17.125 -11.867 1 89.25 87 PRO A C 1
ATOM 642 O O . PRO A 1 87 ? 29.391 -17.391 -11.023 1 89.25 87 PRO A O 1
ATOM 645 N N . LEU A 1 88 ? 30.625 -15.914 -12.055 1 91.94 88 LEU A N 1
ATOM 646 C CA . LEU A 1 88 ? 29.922 -14.711 -11.641 1 91.94 88 LEU A CA 1
ATOM 647 C C . LEU A 1 88 ? 29.094 -14.141 -12.789 1 91.94 88 LEU A C 1
ATOM 649 O O . LEU A 1 88 ? 29.656 -13.664 -13.781 1 91.94 88 LEU A O 1
ATOM 653 N N . HIS A 1 89 ? 27.75 -14.219 -12.656 1 90.44 89 HIS A N 1
ATOM 654 C CA . HIS A 1 89 ? 26.875 -13.664 -13.68 1 90.44 89 HIS A CA 1
ATOM 655 C C . HIS A 1 89 ? 26.719 -12.156 -13.516 1 90.44 89 HIS A C 1
ATOM 657 O O . HIS A 1 89 ? 26.062 -11.703 -12.57 1 90.44 89 HIS A O 1
ATOM 663 N N . TRP A 1 90 ? 27.359 -11.43 -14.375 1 90.38 90 TRP A N 1
ATOM 664 C CA . TRP A 1 90 ? 27.25 -9.977 -14.305 1 90.38 90 TRP A CA 1
ATOM 665 C C . TRP A 1 90 ? 27.016 -9.375 -15.688 1 90.38 90 TRP A C 1
ATOM 667 O O . TRP A 1 90 ? 27.094 -10.078 -16.703 1 90.38 90 TRP A O 1
ATOM 677 N N . ASP A 1 91 ? 26.469 -8.117 -15.703 1 87.19 91 ASP A N 1
ATOM 678 C CA . ASP A 1 91 ? 26.266 -7.395 -16.953 1 87.19 91 ASP A CA 1
ATOM 679 C C . ASP A 1 91 ? 27.5 -6.586 -17.344 1 87.19 91 ASP A C 1
ATOM 681 O O . ASP A 1 91 ? 27.828 -5.586 -16.703 1 87.19 91 ASP A O 1
ATOM 685 N N . LYS A 1 92 ? 28.172 -7.133 -18.406 1 87.38 92 LYS A N 1
ATOM 686 C CA . LYS A 1 92 ? 29.328 -6.398 -18.922 1 87.38 92 LYS A CA 1
ATOM 687 C C . LYS A 1 92 ? 28.891 -5.117 -19.625 1 87.38 92 LYS A C 1
ATOM 689 O O . LYS A 1 92 ? 27.891 -5.109 -20.344 1 87.38 92 LYS A O 1
ATOM 694 N N . LEU A 1 93 ? 29.562 -4.07 -19.25 1 86.81 93 LEU A N 1
ATOM 695 C CA . LEU A 1 93 ? 29.25 -2.805 -19.906 1 86.81 93 LEU A CA 1
ATOM 696 C C . LEU A 1 93 ? 30.25 -2.521 -21.031 1 86.81 93 LEU A C 1
ATOM 698 O O . LEU A 1 93 ? 31.422 -2.883 -20.938 1 86.81 93 LEU A O 1
ATOM 702 N N . ARG A 1 94 ? 29.672 -2.055 -22.156 1 76.69 94 ARG A N 1
ATOM 703 C CA . ARG A 1 94 ? 30.531 -1.66 -23.266 1 76.69 94 ARG A CA 1
ATOM 704 C C . ARG A 1 94 ? 31.109 -0.266 -23.047 1 76.69 94 ARG A C 1
ATOM 706 O O . ARG A 1 94 ? 30.422 0.623 -22.531 1 76.69 94 ARG A O 1
ATOM 713 N N . ALA A 1 95 ? 32.406 -0.197 -23.141 1 63.03 95 ALA A N 1
ATOM 714 C CA . ALA A 1 95 ? 33.062 1.109 -23.016 1 63.03 95 ALA A CA 1
ATOM 715 C C . ALA A 1 95 ? 32.531 2.074 -24.078 1 63.03 95 ALA A C 1
ATOM 717 O O . ALA A 1 95 ? 32.281 1.679 -25.219 1 63.03 95 ALA A O 1
ATOM 718 N N . ILE A 1 96 ? 31.844 3.119 -23.656 1 60.62 96 ILE A N 1
ATOM 719 C CA . ILE A 1 96 ? 31.469 4.125 -24.641 1 60.62 96 ILE A CA 1
ATOM 720 C C . ILE A 1 96 ? 32.719 4.867 -25.109 1 60.62 96 ILE A C 1
ATOM 722 O O . ILE A 1 96 ? 33.5 5.355 -24.297 1 60.62 96 ILE A O 1
ATOM 726 N N . SER A 1 97 ? 32.969 4.895 -26.484 1 62.5 97 SER A N 1
ATOM 727 C CA . SER A 1 97 ? 34.094 5.594 -27.109 1 62.5 97 SER A CA 1
ATOM 728 C C . SER A 1 97 ? 34.062 7.086 -26.797 1 62.5 97 SER A C 1
ATOM 730 O O . SER A 1 97 ? 33.031 7.734 -26.969 1 62.5 97 SER A O 1
ATOM 732 N N . GLY A 1 98 ? 35.125 7.688 -26.172 1 66.88 98 GLY A N 1
ATOM 733 C CA . GLY A 1 98 ? 35.375 9.109 -26.047 1 66.88 98 GLY A CA 1
ATOM 734 C C . GLY A 1 98 ? 34.969 9.672 -24.688 1 66.88 98 GLY A C 1
ATOM 735 O O . GLY A 1 98 ? 35.25 10.836 -24.391 1 66.88 98 GLY A O 1
ATOM 736 N N . ARG A 1 99 ? 34.188 8.906 -23.844 1 78 99 ARG A N 1
ATOM 737 C CA . ARG A 1 99 ? 33.812 9.484 -22.562 1 78 99 ARG A CA 1
ATOM 738 C C . ARG A 1 99 ? 34.594 8.844 -21.422 1 78 99 ARG A C 1
ATOM 740 O O . ARG A 1 99 ? 34.875 7.641 -21.438 1 78 99 ARG A O 1
ATOM 747 N N . THR A 1 100 ? 35.062 9.727 -20.562 1 84.88 100 THR A N 1
ATOM 748 C CA . THR A 1 100 ? 35.781 9.258 -19.391 1 84.88 100 THR A CA 1
ATOM 749 C C . THR A 1 100 ? 34.844 8.586 -18.391 1 84.88 100 THR A C 1
ATOM 751 O O . THR A 1 100 ? 33.781 9.141 -18.062 1 84.88 100 THR A O 1
ATOM 754 N N . THR A 1 101 ? 35.031 7.309 -18.078 1 89.56 101 THR A N 1
ATOM 755 C CA . THR A 1 101 ? 34.25 6.574 -17.094 1 89.56 101 THR A CA 1
ATOM 756 C C . THR A 1 101 ? 35.094 6.16 -15.906 1 89.56 101 THR A C 1
ATOM 758 O O . THR A 1 101 ? 36.312 6.305 -15.938 1 89.56 101 THR A O 1
ATOM 761 N N . VAL A 1 102 ? 34.5 5.758 -14.875 1 92.19 102 VAL A N 1
ATOM 762 C CA . VAL A 1 102 ? 35.188 5.312 -13.68 1 92.19 102 VAL A CA 1
ATOM 763 C C . VAL A 1 102 ? 36.094 4.137 -14.031 1 92.19 102 VAL A C 1
ATOM 765 O O . VAL A 1 102 ? 37.156 3.949 -13.414 1 92.19 102 VAL A O 1
ATOM 768 N N . TRP A 1 103 ? 35.812 3.426 -14.984 1 91.94 103 TRP A N 1
ATOM 769 C CA . TRP A 1 103 ? 36.469 2.186 -15.336 1 91.94 103 TRP A CA 1
ATOM 770 C C . TRP A 1 103 ? 37.812 2.471 -15.992 1 91.94 103 TRP A C 1
ATOM 772 O O . TRP A 1 103 ? 38.688 1.602 -16.031 1 91.94 103 TRP A O 1
ATOM 782 N N . ASP A 1 104 ? 37.938 3.646 -16.547 1 89.44 104 ASP A N 1
ATOM 783 C CA . ASP A 1 104 ? 39.25 4.07 -17.016 1 89.44 104 ASP A CA 1
ATOM 784 C C . ASP A 1 104 ? 40.25 4.09 -15.867 1 89.44 104 ASP A C 1
ATOM 786 O O . ASP A 1 104 ? 41.375 3.652 -16.031 1 89.44 104 ASP A O 1
ATOM 790 N N . GLN A 1 105 ? 39.781 4.555 -14.742 1 88.69 105 GLN A N 1
ATOM 791 C CA . GLN A 1 105 ? 40.625 4.586 -13.555 1 88.69 105 GLN A CA 1
ATOM 792 C C . GLN A 1 105 ? 40.844 3.18 -13.008 1 88.69 105 GLN A C 1
ATOM 794 O O . GLN A 1 105 ? 41.969 2.82 -12.633 1 88.69 105 GLN A O 1
ATOM 799 N N . VAL A 1 106 ? 39.812 2.377 -13 1 90.56 106 VAL A N 1
ATOM 800 C CA . VAL A 1 106 ? 39.875 1.029 -12.445 1 90.56 106 VAL A CA 1
ATOM 801 C C . VAL A 1 106 ? 40.812 0.156 -13.266 1 90.56 106 VAL A C 1
ATOM 803 O O . VAL A 1 106 ? 41.656 -0.558 -12.711 1 90.56 106 VAL A O 1
ATOM 806 N N . ASN A 1 107 ? 40.719 0.266 -14.578 1 89.12 107 ASN A N 1
ATOM 807 C CA . ASN A 1 107 ? 41.531 -0.561 -15.477 1 89.12 107 ASN A CA 1
ATOM 808 C C . ASN A 1 107 ? 43 -0.149 -15.453 1 89.12 107 ASN A C 1
ATOM 810 O O . ASN A 1 107 ? 43.875 -0.953 -15.766 1 89.12 107 ASN A O 1
ATOM 814 N N . ASN A 1 108 ? 43.219 1.088 -15.016 1 84.88 108 ASN A N 1
ATOM 815 C CA . ASN A 1 108 ? 44.594 1.587 -14.969 1 84.88 108 ASN A CA 1
ATOM 816 C C . ASN A 1 108 ? 45.188 1.401 -13.586 1 84.88 108 ASN A C 1
ATOM 818 O O . ASN A 1 108 ? 46.375 1.709 -13.375 1 84.88 108 ASN A O 1
ATOM 822 N N . SER A 1 109 ? 44.375 0.91 -12.695 1 81.06 109 SER A N 1
ATOM 823 C CA . SER A 1 109 ? 44.844 0.741 -11.32 1 81.06 109 SER A CA 1
ATOM 824 C C . SER A 1 109 ? 45.531 -0.614 -11.141 1 81.06 109 SER A C 1
ATOM 826 O O . SER A 1 109 ? 45.094 -1.619 -11.688 1 81.06 109 SER A O 1
ATOM 828 N N . ASP A 1 110 ? 46.781 -0.66 -10.547 1 73.31 110 ASP A N 1
ATOM 829 C CA . ASP A 1 110 ? 47.5 -1.891 -10.203 1 73.31 110 ASP A CA 1
ATOM 830 C C . ASP A 1 110 ? 47.469 -2.148 -8.695 1 73.31 110 ASP A C 1
ATOM 832 O O . ASP A 1 110 ? 48.375 -2.775 -8.141 1 73.31 110 ASP A O 1
ATOM 836 N N . SER A 1 111 ? 46.375 -1.698 -8.18 1 66.94 111 SER A N 1
ATOM 837 C CA . SER A 1 111 ? 46.344 -1.658 -6.723 1 66.94 111 SER A CA 1
ATOM 838 C C . SER A 1 111 ? 45.938 -3.008 -6.141 1 66.94 111 SER A C 1
ATOM 840 O O . SER A 1 111 ? 46.156 -3.271 -4.957 1 66.94 111 SER A O 1
ATOM 842 N N . PHE A 1 112 ? 45.375 -3.859 -7.012 1 74.38 112 PHE A N 1
ATOM 843 C CA . PHE A 1 112 ? 44.844 -5.094 -6.445 1 74.38 112 PHE A CA 1
ATOM 844 C C . PHE A 1 112 ? 45.25 -6.297 -7.281 1 74.38 112 PHE A C 1
ATOM 846 O O . PHE A 1 112 ? 45.25 -6.234 -8.516 1 74.38 112 PHE A O 1
ATOM 853 N N . ARG A 1 113 ? 45.875 -7.273 -6.598 1 78.5 113 ARG A N 1
ATOM 854 C CA . ARG A 1 113 ? 46.125 -8.57 -7.223 1 78.5 113 ARG A CA 1
ATOM 855 C C . ARG A 1 113 ? 45.344 -9.672 -6.523 1 78.5 113 ARG A C 1
ATOM 857 O O . ARG A 1 113 ? 45.406 -9.812 -5.301 1 78.5 113 ARG A O 1
ATOM 864 N N . VAL A 1 114 ? 44.531 -10.273 -7.254 1 85.31 114 VAL A N 1
ATOM 865 C CA . VAL A 1 114 ? 43.688 -11.336 -6.719 1 85.31 114 VAL A CA 1
ATOM 866 C C . VAL A 1 114 ? 44.531 -12.477 -6.199 1 85.31 114 VAL A C 1
ATOM 868 O O . VAL A 1 114 ? 45.5 -12.891 -6.859 1 85.31 114 VAL A O 1
ATOM 871 N N . ASP A 1 115 ? 44.281 -12.875 -5.023 1 84.06 115 ASP A N 1
ATOM 872 C CA . ASP A 1 115 ? 44.938 -14.07 -4.488 1 84.06 115 ASP A CA 1
ATOM 873 C C . ASP A 1 115 ? 44.469 -15.328 -5.223 1 84.06 115 ASP A C 1
ATOM 875 O O . ASP A 1 115 ? 43.406 -15.891 -4.891 1 84.06 115 ASP A O 1
ATOM 879 N N . GLU A 1 116 ? 45.25 -15.781 -6.129 1 87 116 GLU A N 1
ATOM 880 C CA . GLU A 1 116 ? 44.875 -16.875 -7.023 1 87 116 GLU A CA 1
ATOM 881 C C . GLU A 1 116 ? 44.688 -18.172 -6.246 1 87 116 GLU A C 1
ATOM 883 O O . GLU A 1 116 ? 43.75 -18.938 -6.516 1 87 116 GLU A O 1
ATOM 888 N N . ALA A 1 117 ? 45.562 -18.375 -5.305 1 85.56 117 ALA A N 1
ATOM 889 C CA . ALA A 1 117 ? 45.469 -19.609 -4.523 1 85.56 117 ALA A CA 1
ATOM 890 C C . ALA A 1 117 ? 44.219 -19.641 -3.693 1 85.56 117 ALA A C 1
ATOM 892 O O . ALA A 1 117 ? 43.531 -20.672 -3.633 1 85.56 117 ALA A O 1
ATOM 893 N N . ALA A 1 118 ? 43.906 -18.531 -3.137 1 86.06 118 ALA A N 1
ATOM 894 C CA . ALA A 1 118 ? 42.75 -18.453 -2.256 1 86.06 118 ALA A CA 1
ATOM 895 C C . ALA A 1 118 ? 41.438 -18.594 -3.049 1 86.06 118 ALA A C 1
ATOM 897 O O . ALA A 1 118 ? 40.531 -19.328 -2.648 1 86.06 118 ALA A O 1
ATOM 898 N N . ILE A 1 119 ? 41.312 -17.875 -4.176 1 90.44 119 ILE A N 1
ATOM 899 C CA . ILE A 1 119 ? 40.094 -17.891 -4.934 1 90.44 119 ILE A CA 1
ATOM 900 C C . ILE A 1 119 ? 39.844 -19.281 -5.535 1 90.44 119 ILE A C 1
ATOM 902 O O . ILE A 1 119 ? 38.719 -19.75 -5.602 1 90.44 119 ILE A O 1
ATOM 906 N N . GLU A 1 120 ? 40.906 -19.969 -5.969 1 89.69 120 GLU A N 1
ATOM 907 C CA . GLU A 1 120 ? 40.781 -21.312 -6.527 1 89.69 120 GLU A CA 1
ATOM 908 C C . GLU A 1 120 ? 40.344 -22.312 -5.469 1 89.69 120 GLU A C 1
ATOM 910 O O . GLU A 1 120 ? 39.531 -23.219 -5.754 1 89.69 120 GLU A O 1
ATOM 915 N N . SER A 1 121 ? 40.875 -22.141 -4.309 1 87.56 121 SER A N 1
ATOM 916 C CA . SER A 1 121 ? 40.531 -23.047 -3.229 1 87.56 121 SER A CA 1
ATOM 917 C C . SER A 1 121 ? 39.094 -22.875 -2.799 1 87.56 121 SER A C 1
ATOM 919 O O . SER A 1 121 ? 38.406 -23.844 -2.455 1 87.56 121 SER A O 1
ATOM 921 N N . LEU A 1 122 ? 38.562 -21.656 -2.848 1 89.62 122 LEU A N 1
ATOM 922 C CA . LEU A 1 122 ? 37.25 -21.344 -2.293 1 89.62 122 LEU A CA 1
ATOM 923 C C . LEU A 1 122 ? 36.156 -21.547 -3.336 1 89.62 122 LEU A C 1
ATOM 925 O O . LEU A 1 122 ? 35.062 -21.953 -3.002 1 89.62 122 LEU A O 1
ATOM 929 N N . PHE A 1 123 ? 36.469 -21.328 -4.586 1 92.25 123 PHE A N 1
ATOM 930 C CA . PHE A 1 123 ? 35.375 -21.266 -5.559 1 92.25 123 PHE A CA 1
ATOM 931 C C . PHE A 1 123 ? 35.625 -22.219 -6.719 1 92.25 123 PHE A C 1
ATOM 933 O O . PHE A 1 123 ? 35.25 -21.922 -7.859 1 92.25 123 PHE A O 1
ATOM 940 N N . LEU A 1 124 ? 36.312 -23.359 -6.352 1 87.38 124 LEU A N 1
ATOM 941 C CA . LEU A 1 124 ? 36.469 -24.406 -7.363 1 87.38 124 LEU A CA 1
ATOM 942 C C . LEU A 1 124 ? 35.125 -24.953 -7.812 1 87.38 124 LEU A C 1
ATOM 944 O O . LEU A 1 124 ? 34.219 -25.156 -6.996 1 87.38 124 LEU A O 1
ATOM 948 N N . ASN A 1 125 ? 34.938 -24.984 -8.984 1 76.44 125 ASN A N 1
ATOM 949 C CA . ASN A 1 125 ? 33.719 -25.594 -9.531 1 76.44 125 ASN A CA 1
ATOM 950 C C . ASN A 1 125 ? 33.719 -27.109 -9.352 1 76.44 125 ASN A C 1
ATOM 952 O O . ASN A 1 125 ? 34.531 -27.812 -9.969 1 76.44 125 ASN A O 1
ATOM 956 N N . ASN A 1 126 ? 33.562 -27.797 -8.039 1 58.91 126 ASN A N 1
ATOM 957 C CA . ASN A 1 126 ? 33.469 -29.25 -7.852 1 58.91 126 ASN A CA 1
ATOM 958 C C . ASN A 1 126 ? 32.312 -29.859 -8.617 1 58.91 126 ASN A C 1
ATOM 960 O O . ASN A 1 126 ? 31.172 -29.844 -8.133 1 58.91 126 ASN A O 1
ATOM 964 N N . SER A 1 127 ? 32.219 -29.781 -9.773 1 45.94 127 SER A N 1
ATOM 965 C CA . SER A 1 127 ? 31.172 -30.516 -10.469 1 45.94 127 SER A CA 1
ATOM 966 C C . SER A 1 127 ? 31.141 -31.969 -10.055 1 45.94 127 SER A C 1
ATOM 968 O O . SER A 1 127 ? 30.516 -32.812 -10.719 1 45.94 127 SER A O 1
ATOM 970 N N . GLY A 1 128 ? 32.031 -32.625 -9.219 1 37.12 128 GLY A N 1
ATOM 971 C CA . GLY A 1 128 ? 31.703 -34.031 -9.172 1 37.12 128 GLY A CA 1
ATOM 972 C C . GLY A 1 128 ? 30.281 -34.312 -8.695 1 37.12 128 GLY A C 1
ATOM 973 O O . GLY A 1 128 ? 29.734 -35.375 -8.922 1 37.12 128 GLY A O 1
ATOM 974 N N . GLY A 1 129 ? 29.906 -34.25 -7.328 1 34.66 129 GLY A N 1
ATOM 975 C CA . GLY A 1 129 ? 28.609 -34.875 -7.113 1 34.66 129 GLY A CA 1
ATOM 976 C C . GLY A 1 129 ? 27.531 -34.344 -8.031 1 34.66 129 GLY A C 1
ATOM 977 O O . GLY A 1 129 ? 27.828 -33.656 -9.008 1 34.66 129 GLY A O 1
ATOM 978 N N . VAL A 1 130 ? 26.188 -34.25 -7.434 1 31.72 130 VAL A N 1
ATOM 979 C CA . VAL A 1 130 ? 24.953 -33.969 -8.18 1 31.72 130 VAL A CA 1
ATOM 980 C C . VAL A 1 130 ? 25.156 -32.781 -9.086 1 31.72 130 VAL A C 1
ATOM 982 O O . VAL A 1 130 ? 25.891 -31.844 -8.742 1 31.72 130 VAL A O 1
ATOM 985 N N . GLY A 1 131 ? 24.844 -32.938 -10.453 1 29.28 131 GLY A N 1
ATOM 986 C CA . GLY A 1 131 ? 24.641 -32.219 -11.711 1 29.28 131 GLY A CA 1
ATOM 987 C C . GLY A 1 131 ? 24.141 -30.797 -11.531 1 29.28 131 GLY A C 1
ATOM 988 O O . GLY A 1 131 ? 23.672 -30.188 -12.484 1 29.28 131 GLY A O 1
ATOM 989 N N . ASN A 1 132 ? 24.203 -30.094 -10.406 1 28.84 132 ASN A N 1
ATOM 990 C CA . ASN A 1 132 ? 23.562 -28.906 -10.969 1 28.84 132 ASN A CA 1
ATOM 991 C C . ASN A 1 132 ? 24.438 -28.266 -12.039 1 28.84 132 ASN A C 1
ATOM 993 O O . ASN A 1 132 ? 25.391 -27.547 -11.727 1 28.84 132 ASN A O 1
ATOM 997 N N . SER A 1 133 ? 24.875 -29.125 -13.047 1 28.7 133 SER A N 1
ATOM 998 C CA . SER A 1 133 ? 25.594 -28.984 -14.312 1 28.7 133 SER A CA 1
ATOM 999 C C . SER A 1 133 ? 25.234 -27.672 -15.008 1 28.7 133 SER A C 1
ATOM 1001 O O . SER A 1 133 ? 25.969 -27.234 -15.906 1 28.7 133 SER A O 1
ATOM 1003 N N . ASP A 1 134 ? 23.969 -27.234 -15.039 1 25.97 134 ASP A N 1
ATOM 1004 C CA . ASP A 1 134 ? 23.594 -26.922 -16.422 1 25.97 134 ASP A CA 1
ATOM 1005 C C . ASP A 1 134 ? 24.5 -25.828 -17 1 25.97 134 ASP A C 1
ATOM 1007 O O . ASP A 1 134 ? 24.984 -25.953 -18.125 1 25.97 134 ASP A O 1
ATOM 1011 N N . GLN A 1 135 ? 24.406 -24.5 -16.797 1 25.77 135 GLN A N 1
ATOM 1012 C CA . GLN A 1 135 ? 24.359 -23.641 -17.984 1 25.77 135 GLN A CA 1
ATOM 1013 C C . GLN A 1 135 ? 25.75 -23.125 -18.344 1 25.77 135 GLN A C 1
ATOM 1015 O O . GLN A 1 135 ? 25.906 -22.438 -19.359 1 25.77 135 GLN A O 1
ATOM 1020 N N . ALA A 1 136 ? 26.766 -23.047 -17.547 1 25.39 136 ALA A N 1
ATOM 1021 C CA . ALA A 1 136 ? 27.688 -22.109 -18.172 1 25.39 136 ALA A CA 1
ATOM 1022 C C . ALA A 1 136 ? 28.328 -22.703 -19.422 1 25.39 136 ALA A C 1
ATOM 1024 O O . ALA A 1 136 ? 28.312 -23.922 -19.609 1 25.39 136 ALA A O 1
ATOM 1025 N N . ALA A 1 137 ? 29.531 -22.062 -19.812 1 27.41 137 ALA A N 1
ATOM 1026 C CA . ALA A 1 137 ? 30.312 -21.812 -21.016 1 27.41 137 ALA A CA 1
ATOM 1027 C C . ALA A 1 137 ? 31.188 -23.016 -21.359 1 27.41 137 ALA A C 1
ATOM 1029 O O . ALA A 1 137 ? 32.188 -23.281 -20.672 1 27.41 137 ALA A O 1
ATOM 1030 N N . ARG A 1 138 ? 30.969 -24.141 -21.625 1 27.38 138 ARG A N 1
ATOM 1031 C CA . ARG A 1 138 ? 31.891 -24.906 -22.469 1 27.38 138 ARG A CA 1
ATOM 1032 C C . ARG A 1 138 ? 32.312 -24.094 -23.688 1 27.38 138 ARG A C 1
ATOM 1034 O O . ARG A 1 138 ? 31.609 -24.047 -24.688 1 27.38 138 ARG A O 1
ATOM 1041 N N . ARG A 1 139 ? 32.969 -22.906 -23.625 1 28.22 139 ARG A N 1
ATOM 1042 C CA . ARG A 1 139 ? 33.562 -22.344 -24.828 1 28.22 139 ARG A CA 1
ATOM 1043 C C . ARG A 1 139 ? 34.75 -23.203 -25.297 1 28.22 139 ARG A C 1
ATOM 1045 O O . ARG A 1 139 ? 35.906 -22.812 -25.156 1 28.22 139 ARG A O 1
ATOM 1052 N N . GLY A 1 140 ? 35.156 -24.391 -24.875 1 26.27 140 GLY A N 1
ATOM 1053 C CA . GLY A 1 140 ? 36.375 -24.938 -25.484 1 26.27 140 GLY A CA 1
ATOM 1054 C C . GLY A 1 140 ? 36.562 -24.516 -26.922 1 26.27 140 GLY A C 1
ATOM 1055 O O . GLY A 1 140 ? 35.781 -23.719 -27.453 1 26.27 140 GLY A O 1
ATOM 1056 N N . GLY A 1 141 ? 37.156 -25.422 -27.812 1 28.7 141 GLY A N 1
ATOM 1057 C CA . GLY A 1 141 ? 37.719 -25.484 -29.156 1 28.7 141 GLY A CA 1
ATOM 1058 C C . GLY A 1 141 ? 36.844 -24.766 -30.188 1 28.7 141 GLY A C 1
ATOM 1059 O O . GLY A 1 141 ? 35.656 -24.562 -29.969 1 28.7 141 GLY A O 1
ATOM 1060 N N . ALA A 1 142 ? 37.406 -23.781 -30.984 1 32 142 ALA A N 1
ATOM 1061 C CA . ALA A 1 142 ? 36.906 -23.281 -32.25 1 32 142 ALA A CA 1
ATOM 1062 C C . ALA A 1 142 ? 36.125 -24.359 -33 1 32 142 ALA A C 1
ATOM 1064 O O . ALA A 1 142 ? 36.031 -24.344 -34.25 1 32 142 ALA A O 1
ATOM 1065 N N . GLY A 1 143 ? 36.219 -25.531 -32.5 1 30.16 143 GLY A N 1
ATOM 1066 C CA . GLY A 1 143 ? 35.5 -26.406 -33.406 1 30.16 143 GLY A CA 1
ATOM 1067 C C . GLY A 1 143 ? 34.188 -25.828 -33.875 1 30.16 143 GLY A C 1
ATOM 1068 O O . GLY A 1 143 ? 33.719 -24.797 -33.375 1 30.16 143 GLY A O 1
ATOM 1069 N N . LYS A 1 144 ? 33.219 -26.594 -34.625 1 35.09 144 LYS A N 1
ATOM 1070 C CA . LYS A 1 144 ? 31.984 -26.156 -35.281 1 35.09 144 LYS A CA 1
ATOM 1071 C C . LYS A 1 144 ? 31.062 -25.469 -34.281 1 35.09 144 LYS A C 1
ATOM 1073 O O . LYS A 1 144 ? 30.781 -25.984 -33.219 1 35.09 144 LYS A O 1
ATOM 1078 N N . GLN A 1 145 ? 31.297 -24.094 -33.875 1 39.91 145 GLN A N 1
ATOM 1079 C CA . GLN A 1 145 ? 30.141 -23.328 -33.438 1 39.91 145 GLN A CA 1
ATOM 1080 C C . GLN A 1 145 ? 28.859 -24.141 -33.594 1 39.91 145 GLN A C 1
ATOM 1082 O O . GLN A 1 145 ? 28.281 -24.203 -34.688 1 39.91 145 GLN A O 1
ATOM 1087 N N . GLU A 1 146 ? 28.828 -25.188 -33.094 1 45.72 146 GLU A N 1
ATOM 1088 C CA . GLU A 1 146 ? 27.625 -26 -33.188 1 45.72 146 GLU A CA 1
ATOM 1089 C C . GLU A 1 146 ? 26.375 -25.172 -32.875 1 45.72 146 GLU A C 1
ATOM 1091 O O . GLU A 1 146 ? 26.391 -24.359 -31.953 1 45.72 146 GLU A O 1
ATOM 1096 N N . SER A 1 147 ? 25.562 -24.688 -33.688 1 60.44 147 SER A N 1
ATOM 1097 C CA . SER A 1 147 ? 24.328 -23.938 -33.906 1 60.44 147 SER A CA 1
ATOM 1098 C C . SER A 1 147 ? 23.359 -24.125 -32.75 1 60.44 147 SER A C 1
ATOM 1100 O O . SER A 1 147 ? 22.734 -25.172 -32.625 1 60.44 147 SER A O 1
ATOM 1102 N N . ARG A 1 148 ? 23.719 -23.359 -31.562 1 78.81 148 ARG A N 1
ATOM 1103 C CA . ARG A 1 148 ? 22.719 -23.422 -30.484 1 78.81 148 ARG A CA 1
ATOM 1104 C C . ARG A 1 148 ? 21.359 -22.953 -30.984 1 78.81 148 ARG A C 1
ATOM 1106 O O . ARG A 1 148 ? 21.266 -21.984 -31.75 1 78.81 148 ARG A O 1
ATOM 1113 N N . LEU A 1 149 ? 20.453 -23.609 -30.609 1 87.44 149 LEU A N 1
ATOM 1114 C CA . LEU A 1 149 ? 19.094 -23.328 -31.094 1 87.44 149 LEU A CA 1
ATOM 1115 C C . LEU A 1 149 ? 18.406 -22.312 -30.203 1 87.44 149 LEU A C 1
ATOM 1117 O O . LEU A 1 149 ? 17.531 -21.562 -30.672 1 87.44 149 LEU A O 1
ATOM 1121 N N . LEU A 1 150 ? 18.828 -22.25 -28.812 1 90.69 150 LEU A N 1
ATOM 1122 C CA . LEU A 1 150 ? 18.25 -21.297 -27.875 1 90.69 150 LEU A CA 1
ATOM 1123 C C . LEU A 1 150 ? 19.312 -20.297 -27.391 1 90.69 150 LEU A C 1
ATOM 1125 O O . LEU A 1 150 ? 20.516 -20.609 -27.422 1 90.69 150 LEU A O 1
ATOM 1129 N N . ASP A 1 151 ? 18.797 -19.125 -26.953 1 89.75 151 ASP A N 1
ATOM 1130 C CA . ASP A 1 151 ? 19.719 -18.172 -26.344 1 89.75 151 ASP A CA 1
ATOM 1131 C C . ASP A 1 151 ? 20.297 -18.703 -25.031 1 89.75 151 ASP A C 1
ATOM 1133 O O . ASP A 1 151 ? 19.625 -19.453 -24.328 1 89.75 151 ASP A O 1
ATOM 1137 N N . PRO A 1 152 ? 21.469 -18.422 -24.797 1 84.56 152 PRO A N 1
ATOM 1138 C CA . PRO A 1 152 ? 22.172 -18.984 -23.641 1 84.56 152 PRO A CA 1
ATOM 1139 C C . PRO A 1 152 ? 21.406 -18.781 -22.344 1 84.56 152 PRO A C 1
ATOM 1141 O O . PRO A 1 152 ? 21.359 -19.688 -21.5 1 84.56 152 PRO A O 1
ATOM 1144 N N . LYS A 1 153 ? 20.875 -17.594 -22.141 1 85.81 153 LYS A N 1
ATOM 1145 C CA . LYS A 1 153 ? 20.109 -17.359 -20.922 1 85.81 153 LYS A CA 1
ATOM 1146 C C . LYS A 1 153 ? 18.891 -18.281 -20.859 1 85.81 153 LYS A C 1
ATOM 1148 O O . LYS A 1 153 ? 18.609 -18.875 -19.828 1 85.81 153 LYS A O 1
ATOM 1153 N N . ARG A 1 154 ? 18.203 -18.328 -21.906 1 90 154 ARG A N 1
ATOM 1154 C CA . ARG A 1 154 ? 17.047 -19.219 -22.016 1 90 154 ARG A CA 1
ATOM 1155 C C . ARG A 1 154 ? 17.453 -20.672 -21.797 1 90 154 ARG A C 1
ATOM 1157 O O . ARG A 1 154 ? 16.766 -21.406 -21.078 1 90 154 ARG A O 1
ATOM 1164 N N . LEU A 1 155 ? 18.547 -21.031 -22.391 1 89.81 155 LEU A N 1
ATOM 1165 C CA . LEU A 1 155 ? 19.062 -22.375 -22.266 1 89.81 155 LEU A CA 1
ATOM 1166 C C . LEU A 1 155 ? 19.359 -22.703 -20.797 1 89.81 155 LEU A C 1
ATOM 1168 O O . LEU A 1 155 ? 19 -23.781 -20.312 1 89.81 155 LEU A O 1
ATOM 1172 N N . GLN A 1 156 ? 19.922 -21.797 -20.141 1 87.5 156 GLN A N 1
ATOM 1173 C CA . GLN A 1 156 ? 20.25 -21.984 -18.734 1 87.5 156 GLN A CA 1
ATOM 1174 C C . GLN A 1 156 ? 18.984 -22.125 -17.891 1 87.5 156 GLN A C 1
ATOM 1176 O O . GLN A 1 156 ? 18.906 -22.984 -17.016 1 87.5 156 GLN A O 1
ATOM 1181 N N . ASN A 1 157 ? 17.984 -21.266 -18.094 1 89.19 157 ASN A N 1
ATOM 1182 C CA . ASN A 1 157 ? 16.734 -21.312 -17.359 1 89.19 157 ASN A CA 1
ATOM 1183 C C . ASN A 1 157 ? 16.031 -22.656 -17.531 1 89.19 157 ASN A C 1
ATOM 1185 O O . ASN A 1 157 ? 15.531 -23.234 -16.578 1 89.19 157 ASN A O 1
ATOM 1189 N N . VAL A 1 158 ? 16.016 -23.156 -18.75 1 91.75 158 VAL A N 1
ATOM 1190 C CA . VAL A 1 158 ? 15.375 -24.422 -19.031 1 91.75 158 VAL A CA 1
ATOM 1191 C C . VAL A 1 158 ? 16.125 -25.562 -18.344 1 91.75 158 VAL A C 1
ATOM 1193 O O . VAL A 1 158 ? 15.523 -26.484 -17.797 1 91.75 158 VAL A O 1
ATOM 1196 N N . ALA A 1 159 ? 17.422 -25.438 -18.406 1 88.75 159 ALA A N 1
ATOM 1197 C CA . ALA A 1 159 ? 18.234 -26.453 -17.766 1 88.75 159 ALA A CA 1
ATOM 1198 C C . ALA A 1 159 ? 17.969 -26.516 -16.266 1 88.75 159 ALA A C 1
ATOM 1200 O O . ALA A 1 159 ? 17.875 -27.594 -15.68 1 88.75 159 ALA A O 1
ATOM 1201 N N . ILE A 1 160 ? 17.844 -25.375 -15.633 1 85.06 160 ILE A N 1
ATOM 1202 C CA . ILE A 1 160 ? 17.531 -25.312 -14.211 1 85.06 160 ILE A CA 1
ATOM 1203 C C . ILE A 1 160 ? 16.172 -25.922 -13.938 1 85.06 160 ILE A C 1
ATOM 1205 O O . ILE A 1 160 ? 16 -26.703 -13 1 85.06 160 ILE A O 1
ATOM 1209 N N . MET A 1 161 ? 15.25 -25.672 -14.734 1 87.69 161 MET A N 1
ATOM 1210 C CA . MET A 1 161 ? 13.891 -26.172 -14.547 1 87.69 161 MET A CA 1
ATOM 1211 C C . MET A 1 161 ? 13.844 -27.688 -14.719 1 87.69 161 MET A C 1
ATOM 1213 O O . MET A 1 161 ? 13.133 -28.375 -13.984 1 87.69 161 MET A O 1
ATOM 1217 N N . LEU A 1 162 ? 14.594 -28.203 -15.664 1 87.62 162 LEU A N 1
ATOM 1218 C CA . LEU A 1 162 ? 14.656 -29.641 -15.891 1 87.62 162 LEU A CA 1
ATOM 1219 C C . LEU A 1 162 ? 15.234 -30.359 -14.68 1 87.62 162 LEU A C 1
ATOM 1221 O O . LEU A 1 162 ? 14.758 -31.438 -14.305 1 87.62 162 LEU A O 1
ATOM 1225 N N . LYS A 1 163 ? 16.156 -29.672 -14.133 1 83.62 163 LYS A N 1
ATOM 1226 C CA . LYS A 1 163 ? 16.766 -30.25 -12.938 1 83.62 163 LYS A CA 1
ATOM 1227 C C . LYS A 1 163 ? 15.758 -30.297 -11.781 1 83.62 163 LYS A C 1
ATOM 1229 O O . LYS A 1 163 ? 15.703 -31.281 -11.039 1 83.62 163 LYS A O 1
ATOM 1234 N N . VAL A 1 164 ? 15.008 -29.312 -11.672 1 82.5 164 VAL A N 1
ATOM 1235 C CA . VAL A 1 164 ? 14.008 -29.219 -10.617 1 82.5 164 VAL A CA 1
ATOM 1236 C C . VAL A 1 164 ? 12.938 -30.297 -10.828 1 82.5 164 VAL A C 1
ATOM 1238 O O . VAL A 1 164 ? 12.484 -30.922 -9.875 1 82.5 164 VAL A O 1
ATOM 1241 N N . LEU A 1 165 ? 12.508 -30.484 -12.094 1 82.56 165 LEU A N 1
ATOM 1242 C CA . LEU A 1 165 ? 11.445 -31.422 -12.422 1 82.56 165 LEU A CA 1
ATOM 1243 C C . LEU A 1 165 ? 11.93 -32.875 -12.281 1 82.56 165 LEU A C 1
ATOM 1245 O O . LEU A 1 165 ? 11.156 -33.75 -11.938 1 82.56 165 LEU A O 1
ATOM 1249 N N . ASN A 1 166 ? 13.227 -33.031 -12.477 1 82 166 ASN A N 1
ATOM 1250 C CA . ASN A 1 166 ? 13.852 -34.344 -12.359 1 82 166 ASN A CA 1
ATOM 1251 C C . ASN A 1 166 ? 13.062 -35.406 -13.125 1 82 166 ASN A C 1
ATOM 1253 O O . ASN A 1 166 ? 12.727 -36.469 -12.578 1 82 166 ASN A O 1
ATOM 1257 N N . VAL A 1 167 ? 12.711 -35.125 -14.359 1 79.31 167 VAL A N 1
ATOM 1258 C CA . VAL A 1 167 ? 11.969 -36.062 -15.203 1 79.31 167 VAL A CA 1
ATOM 1259 C C . VAL A 1 167 ? 12.68 -36.219 -16.547 1 79.31 167 VAL A C 1
ATOM 1261 O O . VAL A 1 167 ? 13.492 -35.375 -16.938 1 79.31 167 VAL A O 1
ATOM 1264 N N . THR A 1 168 ? 12.414 -37.312 -17.188 1 83.25 168 THR A N 1
ATOM 1265 C CA . THR A 1 168 ? 12.93 -37.531 -18.531 1 83.25 168 THR A CA 1
ATOM 1266 C C . THR A 1 168 ? 11.961 -37.031 -19.578 1 83.25 168 THR A C 1
ATOM 1268 O O . THR A 1 168 ? 10.781 -36.781 -19.297 1 83.25 168 THR A O 1
ATOM 1271 N N . SER A 1 169 ? 12.492 -36.812 -20.688 1 88.94 169 SER A N 1
ATOM 1272 C CA . SER A 1 169 ? 11.625 -36.406 -21.797 1 88.94 169 SER A CA 1
ATOM 1273 C C . SER A 1 169 ? 10.531 -37.438 -22.047 1 88.94 169 SER A C 1
ATOM 1275 O O . SER A 1 169 ? 9.398 -37.094 -22.375 1 88.94 169 SER A O 1
ATOM 1277 N N . SER A 1 170 ? 10.914 -38.656 -21.812 1 87.19 170 SER A N 1
ATOM 1278 C CA . SER A 1 170 ? 9.953 -39.75 -22.047 1 87.19 170 SER A CA 1
ATOM 1279 C C . SER A 1 170 ? 8.773 -39.656 -21.078 1 87.19 170 SER A C 1
ATOM 1281 O O . SER A 1 170 ? 7.629 -39.906 -21.469 1 87.19 170 SER A O 1
ATOM 1283 N N . ASP A 1 171 ? 9.102 -39.312 -19.906 1 85.62 171 ASP A N 1
ATOM 1284 C CA . ASP A 1 171 ? 8.039 -39.125 -18.906 1 85.62 171 ASP A CA 1
ATOM 1285 C C . ASP A 1 171 ? 7.07 -38.031 -19.328 1 85.62 171 ASP A C 1
ATOM 1287 O O . ASP A 1 171 ? 5.852 -38.188 -19.25 1 85.62 171 ASP A O 1
ATOM 1291 N N . VAL A 1 172 ? 7.602 -36.906 -19.797 1 90.12 172 VAL A N 1
ATOM 1292 C CA . VAL A 1 172 ? 6.809 -35.75 -20.188 1 90.12 172 VAL A CA 1
ATOM 1293 C C . VAL A 1 172 ? 5.988 -36.094 -21.438 1 90.12 172 VAL A C 1
ATOM 1295 O O . VAL A 1 172 ? 4.789 -35.812 -21.5 1 90.12 172 VAL A O 1
ATOM 1298 N N . ILE A 1 173 ? 6.629 -36.781 -22.359 1 89.44 173 ILE A N 1
ATOM 1299 C CA . ILE A 1 173 ? 5.953 -37.156 -23.609 1 89.44 173 ILE A CA 1
ATOM 1300 C C . ILE A 1 173 ? 4.809 -38.125 -23.312 1 89.44 173 ILE A C 1
ATOM 1302 O O . ILE A 1 173 ? 3.709 -37.969 -23.844 1 89.44 173 ILE A O 1
ATOM 1306 N N . GLY A 1 174 ? 5.09 -39.062 -22.438 1 86.62 174 GLY A N 1
ATOM 1307 C CA . GLY A 1 174 ? 4.043 -40 -22.031 1 86.62 174 GLY A CA 1
ATOM 1308 C C . GLY A 1 174 ? 2.842 -39.312 -21.406 1 86.62 174 GLY A C 1
ATOM 1309 O O . GLY A 1 174 ? 1.698 -39.625 -21.734 1 86.62 174 GLY A O 1
ATOM 1310 N N . ALA A 1 175 ? 3.123 -38.375 -20.562 1 88.56 175 ALA A N 1
ATOM 1311 C CA . ALA A 1 175 ? 2.055 -37.625 -19.891 1 88.56 175 ALA A CA 1
ATOM 1312 C C . ALA A 1 175 ? 1.243 -36.812 -20.891 1 88.56 175 ALA A C 1
ATOM 1314 O O . ALA A 1 175 ? 0.012 -36.781 -20.812 1 88.56 175 ALA A O 1
ATOM 1315 N N . LEU A 1 176 ? 1.863 -36.25 -21.891 1 91.38 176 LEU A N 1
ATOM 1316 C CA . LEU A 1 176 ? 1.216 -35.375 -22.859 1 91.38 176 LEU A CA 1
ATOM 1317 C C . LEU A 1 176 ? 0.439 -36.188 -23.891 1 91.38 176 LEU A C 1
ATOM 1319 O O . LEU A 1 176 ? -0.551 -35.688 -24.453 1 91.38 176 LEU A O 1
ATOM 1323 N N . MET A 1 177 ? 0.942 -37.375 -24.062 1 88.81 177 MET A N 1
ATOM 1324 C CA . MET A 1 177 ? 0.269 -38.219 -25.031 1 88.81 177 MET A CA 1
ATOM 1325 C C . MET A 1 177 ? -0.968 -38.875 -24.438 1 88.81 177 MET A C 1
ATOM 1327 O O . MET A 1 177 ? -1.988 -39.031 -25.109 1 88.81 177 MET A O 1
ATOM 1331 N N . HIS A 1 178 ? -0.884 -39.188 -23.172 1 86.25 178 HIS A N 1
ATOM 1332 C CA . HIS A 1 178 ? -1.98 -39.906 -22.531 1 86.25 178 HIS A CA 1
ATOM 1333 C C . HIS A 1 178 ? -2.943 -38.938 -21.844 1 86.25 178 HIS A C 1
ATOM 1335 O O . HIS A 1 178 ? -4.129 -39.25 -21.703 1 86.25 178 HIS A O 1
ATOM 1341 N N . GLY A 1 179 ? -2.52 -37.844 -21.469 1 85 179 GLY A N 1
ATOM 1342 C CA . GLY A 1 179 ? -3.373 -36.844 -20.859 1 85 179 GLY A CA 1
ATOM 1343 C C . GLY A 1 179 ? -3.734 -37.156 -19.422 1 85 179 GLY A C 1
ATOM 1344 O O . GLY A 1 179 ? -4.66 -36.562 -18.859 1 85 179 GLY A O 1
ATOM 1345 N N . ASN A 1 180 ? -3.324 -38.188 -18.828 1 73.81 180 ASN A N 1
ATOM 1346 C CA . ASN A 1 180 ? -3.734 -38.594 -17.484 1 73.81 180 ASN A CA 1
ATOM 1347 C C . ASN A 1 180 ? -2.574 -38.531 -16.5 1 73.81 180 ASN A C 1
ATOM 1349 O O . ASN A 1 180 ? -2.668 -39.062 -15.383 1 73.81 180 ASN A O 1
ATOM 1353 N N . GLY A 1 181 ? -1.646 -37.844 -16.766 1 66.62 181 GLY A N 1
ATOM 1354 C CA . GLY A 1 181 ? -0.542 -37.844 -15.82 1 66.62 181 GLY A CA 1
ATOM 1355 C C . GLY A 1 181 ? -0.779 -36.969 -14.617 1 66.62 181 GLY A C 1
ATOM 1356 O O . GLY A 1 181 ? -1.152 -35.781 -14.773 1 66.62 181 GLY A O 1
ATOM 1357 N N . ASP A 1 182 ? -0.991 -37.531 -13.414 1 71.5 182 ASP A N 1
ATOM 1358 C CA . ASP A 1 182 ? -1.152 -36.781 -12.18 1 71.5 182 ASP A CA 1
ATOM 1359 C C . ASP A 1 182 ? 0.194 -36.281 -11.672 1 71.5 182 ASP A C 1
ATOM 1361 O O . ASP A 1 182 ? 0.703 -36.75 -10.656 1 71.5 182 ASP A O 1
ATOM 1365 N N . LEU A 1 183 ? 0.773 -35.438 -12.461 1 77 183 LEU A N 1
ATOM 1366 C CA . LEU A 1 183 ? 2.096 -34.938 -12.094 1 77 183 LEU A CA 1
ATOM 1367 C C . LEU A 1 183 ? 1.986 -33.656 -11.266 1 77 183 LEU A C 1
ATOM 1369 O O . LEU A 1 183 ? 2.988 -33.156 -10.742 1 77 183 LEU A O 1
ATOM 1373 N N . GLY A 1 184 ? 0.758 -33.25 -11.102 1 82.81 184 GLY A N 1
ATOM 1374 C CA . GLY A 1 184 ? 0.524 -32.125 -10.211 1 82.81 184 GLY A CA 1
ATOM 1375 C C . GLY A 1 184 ? 0.613 -30.797 -10.906 1 82.81 184 GLY A C 1
ATOM 1376 O O . GLY A 1 184 ? 1.233 -30.672 -11.969 1 82.81 184 GLY A O 1
ATOM 1377 N N . SER A 1 185 ? 0.096 -29.797 -10.32 1 87.88 185 SER A N 1
ATOM 1378 C CA . SER A 1 185 ? 0.005 -28.453 -10.906 1 87.88 185 SER A CA 1
ATOM 1379 C C . SER A 1 185 ? 1.38 -27.812 -11.016 1 87.88 185 SER A C 1
ATOM 1381 O O . SER A 1 185 ? 1.69 -27.172 -12.023 1 87.88 185 SER A O 1
ATOM 1383 N N . GLU A 1 186 ? 2.195 -28.031 -10.008 1 86 186 GLU A N 1
ATOM 1384 C CA . GLU A 1 186 ? 3.527 -27.438 -10.008 1 86 186 GLU A CA 1
ATOM 1385 C C . GLU A 1 186 ? 4.359 -27.938 -11.18 1 86 186 GLU A C 1
ATOM 1387 O O . GLU A 1 186 ? 5.125 -27.188 -11.781 1 86 186 GLU A O 1
ATOM 1392 N N . PHE A 1 187 ? 4.18 -29.234 -11.469 1 87.38 187 PHE A N 1
ATOM 1393 C CA . PHE A 1 187 ? 4.875 -29.875 -12.586 1 87.38 187 PHE A CA 1
ATOM 1394 C C . PHE A 1 187 ? 4.523 -29.188 -13.898 1 87.38 187 PHE A C 1
ATOM 1396 O O . PHE A 1 187 ? 5.414 -28.75 -14.641 1 87.38 187 PHE A O 1
ATOM 1403 N N . TYR A 1 188 ? 3.301 -28.984 -14.133 1 91.75 188 TYR A N 1
ATOM 1404 C CA . TYR A 1 188 ? 2.85 -28.422 -15.406 1 91.75 188 TYR A CA 1
ATOM 1405 C C . TYR A 1 188 ? 3.131 -26.938 -15.477 1 91.75 188 TYR A C 1
ATOM 1407 O O . TYR A 1 188 ? 3.385 -26.391 -16.562 1 91.75 188 TYR A O 1
ATOM 1415 N N . GLU A 1 189 ? 3.057 -26.312 -14.32 1 92.31 189 GLU A N 1
ATOM 1416 C CA . GLU A 1 189 ? 3.432 -24.906 -14.281 1 92.31 189 GLU A CA 1
ATOM 1417 C C . GLU A 1 189 ? 4.879 -24.703 -14.727 1 92.31 189 GLU A C 1
ATOM 1419 O O . GLU A 1 189 ? 5.172 -23.812 -15.523 1 92.31 189 GLU A O 1
ATOM 1424 N N . THR A 1 190 ? 5.711 -25.516 -14.203 1 91.06 190 THR A N 1
ATOM 1425 C CA . THR A 1 190 ? 7.125 -25.438 -14.555 1 91.06 190 THR A CA 1
ATOM 1426 C C . THR A 1 190 ? 7.332 -25.75 -16.031 1 91.06 190 THR A C 1
ATOM 1428 O O . THR A 1 190 ? 8.086 -25.047 -16.719 1 91.06 190 THR A O 1
ATOM 1431 N N . LEU A 1 191 ? 6.652 -26.719 -16.531 1 92 191 LEU A N 1
ATOM 1432 C CA . LEU A 1 191 ? 6.746 -27.094 -17.938 1 92 191 LEU A CA 1
ATOM 1433 C C . LEU A 1 191 ? 6.25 -25.969 -18.844 1 92 191 LEU A C 1
ATOM 1435 O O . LEU A 1 191 ? 6.852 -25.688 -19.875 1 92 191 LEU A O 1
ATOM 1439 N N . ALA A 1 192 ? 5.176 -25.344 -18.406 1 93.88 192 ALA A N 1
ATOM 1440 C CA . ALA A 1 192 ? 4.602 -24.25 -19.188 1 93.88 192 ALA A CA 1
ATOM 1441 C C . ALA A 1 192 ? 5.59 -23.094 -19.312 1 93.88 192 ALA A C 1
ATOM 1443 O O . ALA A 1 192 ? 5.648 -22.422 -20.344 1 93.88 192 ALA A O 1
ATOM 1444 N N . LYS A 1 193 ? 6.34 -22.922 -18.328 1 92.88 193 LYS A N 1
ATOM 1445 C CA . LYS A 1 193 ? 7.328 -21.844 -18.328 1 92.88 193 LYS A CA 1
ATOM 1446 C C . LYS A 1 193 ? 8.438 -22.125 -19.328 1 92.88 193 LYS A C 1
ATOM 1448 O O . LYS A 1 193 ? 9.133 -21.203 -19.766 1 92.88 193 LYS A O 1
ATOM 1453 N N . MET A 1 194 ? 8.594 -23.359 -19.781 1 92.94 194 MET A N 1
ATOM 1454 C CA . MET A 1 194 ? 9.656 -23.75 -20.703 1 92.94 194 MET A CA 1
ATOM 1455 C C . MET A 1 194 ? 9.203 -23.594 -22.156 1 92.94 194 MET A C 1
ATOM 1457 O O . MET A 1 194 ? 9.992 -23.781 -23.078 1 92.94 194 MET A O 1
ATOM 1461 N N . ALA A 1 195 ? 8.047 -23.203 -22.297 1 93.81 195 ALA A N 1
ATOM 1462 C CA . ALA A 1 195 ? 7.488 -23.125 -23.641 1 93.81 195 ALA A CA 1
ATOM 1463 C C . ALA A 1 195 ? 8.344 -22.234 -24.547 1 93.81 195 ALA A C 1
ATOM 1465 O O . ALA A 1 195 ? 8.656 -21.094 -24.188 1 93.81 195 ALA A O 1
ATOM 1466 N N . PRO A 1 196 ? 8.703 -22.734 -25.641 1 92.94 196 PRO A N 1
ATOM 1467 C CA . PRO A 1 196 ? 9.5 -21.938 -26.562 1 92.94 196 PRO A CA 1
ATOM 1468 C C . PRO A 1 196 ? 8.672 -20.891 -27.297 1 92.94 196 PRO A C 1
ATOM 1470 O O . PRO A 1 196 ? 7.453 -21.016 -27.406 1 92.94 196 PRO A O 1
ATOM 1473 N N . THR A 1 197 ? 9.344 -19.859 -27.797 1 92.69 197 THR A N 1
ATOM 1474 C CA . THR A 1 197 ? 8.719 -18.906 -28.703 1 92.69 197 THR A CA 1
ATOM 1475 C C . THR A 1 197 ? 8.5 -19.531 -30.078 1 92.69 197 THR A C 1
ATOM 1477 O O . THR A 1 197 ? 9.031 -20.609 -30.375 1 92.69 197 THR A O 1
ATOM 1480 N N . LYS A 1 198 ? 7.766 -18.875 -30.922 1 90 198 LYS A N 1
ATOM 1481 C CA . LYS A 1 198 ? 7.52 -19.375 -32.281 1 90 198 LYS A CA 1
ATOM 1482 C C . LYS A 1 198 ? 8.82 -19.531 -33.062 1 90 198 LYS A C 1
ATOM 1484 O O . LYS A 1 198 ? 9.008 -20.531 -33.75 1 90 198 LYS A O 1
ATOM 1489 N N . GLU A 1 199 ? 9.695 -18.625 -32.781 1 91.56 199 GLU A N 1
ATOM 1490 C CA . GLU A 1 199 ? 11 -18.656 -33.469 1 91.56 199 GLU A CA 1
ATOM 1491 C C . GLU A 1 199 ? 11.836 -19.844 -32.969 1 91.56 199 GLU A C 1
ATOM 1493 O O . GLU A 1 199 ? 12.445 -20.547 -33.75 1 91.56 199 GLU A O 1
ATOM 1498 N N . GLU A 1 200 ? 11.789 -20.016 -31.719 1 92.81 200 GLU A N 1
ATOM 1499 C CA . GLU A 1 200 ? 12.531 -21.125 -31.125 1 92.81 200 GLU A CA 1
ATOM 1500 C C . GLU A 1 200 ? 11.961 -22.469 -31.562 1 92.81 200 GLU A C 1
ATOM 1502 O O . GLU A 1 200 ? 12.711 -23.406 -31.844 1 92.81 200 GLU A O 1
ATOM 1507 N N . GLU A 1 201 ? 10.719 -22.562 -31.609 1 93.69 201 GLU A N 1
ATOM 1508 C CA . GLU A 1 201 ? 10.055 -23.781 -32.031 1 93.69 201 GLU A CA 1
ATOM 1509 C C . GLU A 1 201 ? 10.453 -24.172 -33.438 1 93.69 201 GLU A C 1
ATOM 1511 O O . GLU A 1 201 ? 10.719 -25.344 -33.719 1 93.69 201 GLU A O 1
ATOM 1516 N N . LEU A 1 202 ? 10.492 -23.234 -34.281 1 92.31 202 LEU A N 1
ATOM 1517 C CA . LEU A 1 202 ? 10.867 -23.469 -35.688 1 92.31 202 LEU A CA 1
ATOM 1518 C C . LEU A 1 202 ? 12.312 -23.953 -35.781 1 92.31 202 LEU A C 1
ATOM 1520 O O . LEU A 1 202 ? 12.617 -24.875 -36.531 1 92.31 202 LEU A O 1
ATOM 1524 N N . LYS A 1 203 ? 13.156 -23.375 -34.969 1 92 203 LYS A N 1
ATOM 1525 C CA . LYS A 1 203 ? 14.562 -23.766 -34.938 1 92 203 LYS A CA 1
ATOM 1526 C C . LYS A 1 203 ? 14.734 -25.188 -34.406 1 92 203 LYS A C 1
ATOM 1528 O O . LYS A 1 203 ? 15.484 -25.984 -35 1 92 203 LYS A O 1
ATOM 1533 N N . LEU A 1 204 ? 14.016 -25.438 -33.469 1 94.06 204 LEU A N 1
ATOM 1534 C CA . LEU A 1 204 ? 14.117 -26.75 -32.844 1 94.06 204 LEU A CA 1
ATOM 1535 C C . LEU A 1 204 ? 13.555 -27.828 -33.719 1 94.06 204 LEU A C 1
ATOM 1537 O O . LEU A 1 204 ? 14.188 -28.875 -33.938 1 94.06 204 LEU A O 1
ATOM 1541 N N . LYS A 1 205 ? 12.461 -27.609 -34.312 1 90.12 205 LYS A N 1
ATOM 1542 C CA . LYS A 1 205 ? 11.812 -28.578 -35.188 1 90.12 205 LYS A CA 1
ATOM 1543 C C . LYS A 1 205 ? 12.602 -28.75 -36.5 1 90.12 205 LYS A C 1
ATOM 1545 O O . LYS A 1 205 ? 12.648 -29.844 -37.062 1 90.12 205 LYS A O 1
ATOM 1550 N N . GLY A 1 206 ? 13.219 -27.719 -36.875 1 89.62 206 GLY A N 1
ATOM 1551 C CA . GLY A 1 206 ? 13.93 -27.734 -38.156 1 89.62 206 GLY A CA 1
ATOM 1552 C C . GLY A 1 206 ? 15.344 -28.266 -38.031 1 89.62 206 GLY A C 1
ATOM 1553 O O . GLY A 1 206 ? 16.016 -28.484 -39.031 1 89.62 206 GLY A O 1
ATOM 1554 N N . TYR A 1 207 ? 15.68 -28.484 -36.844 1 91.31 207 TYR A N 1
ATOM 1555 C CA . TYR A 1 207 ? 17.047 -28.969 -36.656 1 91.31 207 TYR A CA 1
ATOM 1556 C C . TYR A 1 207 ? 17.188 -30.391 -37.156 1 91.31 207 TYR A C 1
ATOM 1558 O O . TYR A 1 207 ? 16.531 -31.297 -36.656 1 91.31 207 TYR A O 1
ATOM 1566 N N . ASN A 1 208 ? 18.031 -30.703 -38.125 1 87.62 208 ASN A N 1
ATOM 1567 C CA . ASN A 1 208 ? 18.234 -32.031 -38.688 1 87.62 208 ASN A CA 1
ATOM 1568 C C . ASN A 1 208 ? 19.656 -32.5 -38.469 1 87.62 208 ASN A C 1
ATOM 1570 O O . ASN A 1 208 ? 20.109 -33.438 -39.125 1 87.62 208 ASN A O 1
ATOM 1574 N N . GLY A 1 209 ? 20.359 -31.875 -37.594 1 86.44 209 GLY A N 1
ATOM 1575 C CA . GLY A 1 209 ? 21.719 -32.281 -37.312 1 86.44 209 GLY A CA 1
ATOM 1576 C C . GLY A 1 209 ? 21.812 -33.406 -36.312 1 86.44 209 GLY A C 1
ATOM 1577 O O . GLY A 1 209 ? 20.812 -34.094 -36.031 1 86.44 209 GLY A O 1
ATOM 1578 N N . ASP A 1 210 ? 22.969 -33.656 -35.812 1 86.94 210 ASP A N 1
ATOM 1579 C CA . ASP A 1 210 ? 23.219 -34.719 -34.812 1 86.94 210 ASP A CA 1
ATOM 1580 C C . ASP A 1 210 ? 22.641 -34.344 -33.469 1 86.94 210 ASP A C 1
ATOM 1582 O O . ASP A 1 210 ? 23.141 -33.438 -32.781 1 86.94 210 ASP A O 1
ATOM 1586 N N . ILE A 1 211 ? 21.656 -35.031 -33.094 1 85.25 211 ILE A N 1
ATOM 1587 C CA . ILE A 1 211 ? 20.891 -34.781 -31.859 1 85.25 211 ILE A CA 1
ATOM 1588 C C . ILE A 1 211 ? 21.797 -34.906 -30.641 1 85.25 211 ILE A C 1
ATOM 1590 O O . ILE A 1 211 ? 21.609 -34.219 -29.641 1 85.25 211 ILE A O 1
ATOM 1594 N N . SER A 1 212 ? 22.75 -35.719 -30.75 1 83.19 212 SER A N 1
ATOM 1595 C CA . SER A 1 212 ? 23.656 -36 -29.641 1 83.19 212 SER A CA 1
ATOM 1596 C C . SER A 1 212 ? 24.5 -34.75 -29.328 1 83.19 212 SER A C 1
ATOM 1598 O O . SER A 1 212 ? 25.047 -34.625 -28.219 1 83.19 212 SER A O 1
ATOM 1600 N N . LYS A 1 213 ? 24.531 -33.875 -30.281 1 85.31 213 LYS A N 1
ATOM 1601 C CA . LYS A 1 213 ? 25.359 -32.656 -30.125 1 85.31 213 LYS A CA 1
ATOM 1602 C C . LYS A 1 213 ? 24.562 -31.547 -29.469 1 85.31 213 LYS A C 1
ATOM 1604 O O . LYS A 1 213 ? 25.125 -30.516 -29.078 1 85.31 213 LYS A O 1
ATOM 1609 N N . LEU A 1 214 ? 23.297 -31.766 -29.391 1 88.62 214 LEU A N 1
ATOM 1610 C CA . LEU A 1 214 ? 22.438 -30.734 -28.812 1 88.62 214 LEU A CA 1
ATOM 1611 C C . LEU A 1 214 ? 22.578 -30.719 -27.297 1 88.62 214 LEU A C 1
ATOM 1613 O O . LEU A 1 214 ? 22.781 -31.766 -26.672 1 88.62 214 LEU A O 1
ATOM 1617 N N . ASP A 1 215 ? 22.484 -29.484 -26.672 1 89.69 215 ASP A N 1
ATOM 1618 C CA . ASP A 1 215 ? 22.375 -29.359 -25.234 1 89.69 215 ASP A CA 1
ATOM 1619 C C . ASP A 1 215 ? 21.188 -30.156 -24.688 1 89.69 215 ASP A C 1
ATOM 1621 O O . ASP A 1 215 ? 20.141 -30.234 -25.344 1 89.69 215 ASP A O 1
ATOM 1625 N N . PRO A 1 216 ? 21.359 -30.75 -23.547 1 87.75 216 PRO A N 1
ATOM 1626 C CA . PRO A 1 216 ? 20.25 -31.531 -22.969 1 87.75 216 PRO A CA 1
ATOM 1627 C C . PRO A 1 216 ? 18.938 -30.766 -22.938 1 87.75 216 PRO A C 1
ATOM 1629 O O . PRO A 1 216 ? 17.875 -31.344 -23.172 1 87.75 216 PRO A O 1
ATOM 1632 N N . ALA A 1 217 ? 19.016 -29.5 -22.672 1 91.44 217 ALA A N 1
ATOM 1633 C CA . ALA A 1 217 ? 17.812 -28.672 -22.625 1 91.44 217 ALA A CA 1
ATOM 1634 C C . ALA A 1 217 ? 17.188 -28.531 -24 1 91.44 217 ALA A C 1
ATOM 1636 O O . ALA A 1 217 ? 15.961 -28.609 -24.141 1 91.44 217 ALA A O 1
ATOM 1637 N N . GLU A 1 218 ? 17.984 -28.375 -24.922 1 93.81 218 GLU A N 1
ATOM 1638 C CA . GLU A 1 218 ? 17.484 -28.281 -26.297 1 93.81 218 GLU A CA 1
ATOM 1639 C C . GLU A 1 218 ? 16.922 -29.609 -26.781 1 93.81 218 GLU A C 1
ATOM 1641 O O . GLU A 1 218 ? 15.883 -29.641 -27.438 1 93.81 218 GLU A O 1
ATOM 1646 N N . ARG A 1 219 ? 17.641 -30.641 -26.484 1 92.44 219 ARG A N 1
ATOM 1647 C CA . ARG A 1 219 ? 17.172 -31.969 -26.844 1 92.44 219 ARG A CA 1
ATOM 1648 C C . ARG A 1 219 ? 15.828 -32.281 -26.203 1 92.44 219 ARG A C 1
ATOM 1650 O O . ARG A 1 219 ? 14.938 -32.844 -26.844 1 92.44 219 ARG A O 1
ATOM 1657 N N . PHE A 1 220 ? 15.742 -31.938 -24.938 1 93.62 220 PHE A N 1
ATOM 1658 C CA . PHE A 1 220 ? 14.5 -32.125 -24.219 1 93.62 220 PHE A CA 1
ATOM 1659 C C . PHE A 1 220 ? 13.344 -31.422 -24.906 1 93.62 220 PHE A C 1
ATOM 1661 O O . PHE A 1 220 ? 12.305 -32.031 -25.172 1 93.62 220 PHE A O 1
ATOM 1668 N N . LEU A 1 221 ? 13.516 -30.156 -25.219 1 94.81 221 LEU A N 1
ATOM 1669 C CA . LEU A 1 221 ? 12.461 -29.359 -25.844 1 94.81 221 LEU A CA 1
ATOM 1670 C C . LEU A 1 221 ? 12.117 -29.906 -27.234 1 94.81 221 LEU A C 1
ATOM 1672 O O . LEU A 1 221 ? 10.945 -29.938 -27.609 1 94.81 221 LEU A O 1
ATOM 1676 N N . LYS A 1 222 ? 13.141 -30.297 -27.922 1 94.44 222 LYS A N 1
ATOM 1677 C CA . LYS A 1 222 ? 12.898 -30.875 -29.25 1 94.44 222 LYS A CA 1
ATOM 1678 C C . LYS A 1 222 ? 12.07 -32.156 -29.141 1 94.44 222 LYS A C 1
ATOM 1680 O O . LYS A 1 222 ? 11.141 -32.344 -29.922 1 94.44 222 LYS A O 1
ATOM 1685 N N . ASP A 1 223 ? 12.445 -33 -28.172 1 93.19 223 ASP A N 1
ATOM 1686 C CA . ASP A 1 223 ? 11.703 -34.219 -27.938 1 93.19 223 ASP A CA 1
ATOM 1687 C C . ASP A 1 223 ? 10.242 -33.938 -27.625 1 93.19 223 ASP A C 1
ATOM 1689 O O . ASP A 1 223 ? 9.336 -34.562 -28.172 1 93.19 223 ASP A O 1
ATOM 1693 N N . VAL A 1 224 ? 10.047 -32.969 -26.766 1 93.19 224 VAL A N 1
ATOM 1694 C CA . VAL A 1 224 ? 8.703 -32.625 -26.312 1 93.19 224 VAL A CA 1
ATOM 1695 C C . VAL A 1 224 ? 7.891 -32.062 -27.484 1 93.19 224 VAL A C 1
ATOM 1697 O O . VAL A 1 224 ? 6.703 -32.375 -27.625 1 93.19 224 VAL A O 1
ATOM 1700 N N . LEU A 1 225 ? 8.547 -31.328 -28.297 1 93.5 225 LEU A N 1
ATOM 1701 C CA . LEU A 1 225 ? 7.883 -30.656 -29.406 1 93.5 225 LEU A CA 1
ATOM 1702 C C . LEU A 1 225 ? 7.449 -31.672 -30.469 1 93.5 225 LEU A C 1
ATOM 1704 O O . LEU A 1 225 ? 6.648 -31.344 -31.344 1 93.5 225 LEU A O 1
ATOM 1708 N N . ASP A 1 226 ? 7.961 -32.844 -30.344 1 89.56 226 ASP A N 1
ATOM 1709 C CA . ASP A 1 226 ? 7.523 -33.906 -31.25 1 89.56 226 ASP A CA 1
ATOM 1710 C C . ASP A 1 226 ? 6.078 -34.312 -30.969 1 89.56 226 ASP A C 1
ATOM 1712 O O . ASP A 1 226 ? 5.418 -34.906 -31.812 1 89.56 226 ASP A O 1
ATOM 1716 N N . VAL A 1 227 ? 5.695 -34.062 -29.766 1 9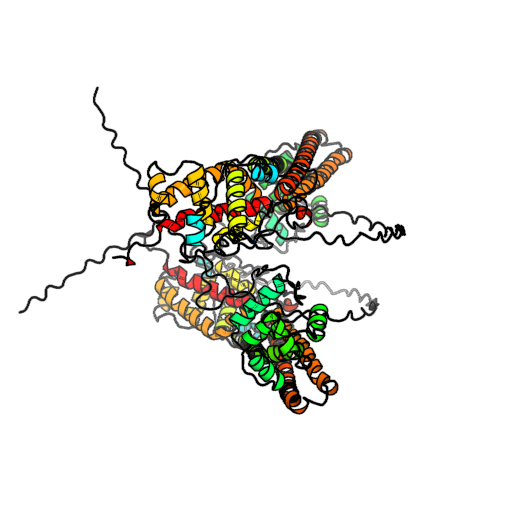0.31 227 VAL A N 1
ATOM 1717 C CA . VAL A 1 227 ? 4.285 -34.25 -29.453 1 90.31 227 VAL A CA 1
ATOM 1718 C C . VAL A 1 227 ? 3.447 -33.188 -30.125 1 90.31 227 VAL A C 1
ATOM 1720 O O . VAL A 1 227 ? 3.758 -31.984 -30.016 1 90.31 227 VAL A O 1
ATOM 1723 N N . PRO A 1 228 ? 2.416 -33.594 -30.859 1 90.06 228 PRO A N 1
ATOM 1724 C CA . PRO A 1 228 ? 1.576 -32.562 -31.484 1 90.06 228 PRO A CA 1
ATOM 1725 C C . PRO A 1 228 ? 0.981 -31.594 -30.484 1 90.06 228 PRO A C 1
ATOM 1727 O O . PRO A 1 228 ? 0.305 -32 -29.531 1 90.06 228 PRO A O 1
ATOM 1730 N N . PHE A 1 229 ? 1.218 -30.312 -30.703 1 91.75 229 PHE A N 1
ATOM 1731 C CA . PHE A 1 229 ? 0.684 -29.25 -29.875 1 91.75 229 PHE A CA 1
ATOM 1732 C C . PHE A 1 229 ? 1.097 -29.422 -28.422 1 91.75 229 PHE A C 1
ATOM 1734 O O . PHE A 1 229 ? 0.275 -29.266 -27.516 1 91.75 229 PHE A O 1
ATOM 1741 N N . ALA A 1 230 ? 2.285 -29.734 -28.25 1 92.88 230 ALA A N 1
ATOM 1742 C CA . ALA A 1 230 ? 2.801 -30.156 -26.953 1 92.88 230 ALA A CA 1
ATOM 1743 C C . ALA A 1 230 ? 2.49 -29.125 -25.875 1 92.88 230 ALA A C 1
ATOM 1745 O O . ALA A 1 230 ? 1.923 -29.453 -24.828 1 92.88 230 ALA A O 1
ATOM 1746 N N . PHE A 1 231 ? 2.754 -27.906 -26.078 1 94.44 231 PHE A N 1
ATOM 1747 C CA . PHE A 1 231 ? 2.645 -26.922 -25 1 94.44 231 PHE A CA 1
ATOM 1748 C C . PHE A 1 231 ? 1.211 -26.422 -24.875 1 94.44 231 PHE A C 1
ATOM 1750 O O . PHE A 1 231 ? 0.817 -25.922 -23.812 1 94.44 231 PHE A O 1
ATOM 1757 N N . LYS A 1 232 ? 0.407 -26.578 -25.859 1 94.06 232 LYS A N 1
ATOM 1758 C CA . LYS A 1 232 ? -1.031 -26.375 -25.688 1 94.06 232 LYS A CA 1
ATOM 1759 C C . LYS A 1 232 ? -1.627 -27.453 -24.781 1 94.06 232 LYS A C 1
ATOM 1761 O O . LYS A 1 232 ? -2.512 -27.172 -23.969 1 94.06 232 LYS A O 1
ATOM 1766 N N . ARG A 1 233 ? -1.036 -28.656 -25.016 1 93.69 233 ARG A N 1
ATOM 1767 C CA . ARG A 1 233 ? -1.444 -29.75 -24.125 1 93.69 233 ARG A CA 1
ATOM 1768 C C . ARG A 1 233 ? -1.028 -29.469 -22.688 1 93.69 233 ARG A C 1
ATOM 1770 O O . ARG A 1 233 ? -1.789 -29.734 -21.75 1 93.69 233 ARG A O 1
ATOM 1777 N N . VAL A 1 234 ? 0.11 -28.922 -22.547 1 94.19 234 VAL A N 1
ATOM 1778 C CA . VAL A 1 234 ? 0.604 -28.578 -21.219 1 94.19 234 VAL A CA 1
ATOM 1779 C C . VAL A 1 234 ? -0.339 -27.578 -20.562 1 94.19 234 VAL A C 1
ATOM 1781 O O . VAL A 1 234 ? -0.712 -27.734 -19.391 1 94.19 234 VAL A O 1
ATOM 1784 N N . ASP A 1 235 ? -0.731 -26.609 -21.281 1 95 235 ASP A N 1
ATOM 1785 C CA . ASP A 1 235 ? -1.634 -25.594 -20.75 1 95 235 ASP A CA 1
ATOM 1786 C C . ASP A 1 235 ? -2.973 -26.203 -20.344 1 95 235 ASP A C 1
ATOM 1788 O O . ASP A 1 235 ? -3.52 -25.859 -19.297 1 95 235 ASP A O 1
ATOM 1792 N N . ALA A 1 236 ? -3.426 -27.031 -21.172 1 94.69 236 ALA A N 1
ATOM 1793 C CA . ALA A 1 236 ? -4.695 -27.688 -20.891 1 94.69 236 ALA A CA 1
ATOM 1794 C C . ALA A 1 236 ? -4.594 -28.547 -19.625 1 94.69 236 ALA A C 1
ATOM 1796 O O . ALA A 1 236 ? -5.488 -28.531 -18.781 1 94.69 236 ALA A O 1
ATOM 1797 N N . MET A 1 237 ? -3.492 -29.219 -19.562 1 93.69 237 MET A N 1
ATOM 1798 C CA . MET A 1 237 ? -3.299 -30.094 -18.422 1 93.69 237 MET A CA 1
ATOM 1799 C C . MET A 1 237 ? -3.1 -29.281 -17.141 1 93.69 237 MET A C 1
ATOM 1801 O O . MET A 1 237 ? -3.555 -29.688 -16.078 1 93.69 237 MET A O 1
ATOM 1805 N N . LEU A 1 238 ? -2.443 -28.172 -17.266 1 93.88 238 LEU A N 1
ATOM 1806 C CA . LEU A 1 238 ? -2.277 -27.266 -16.125 1 93.88 238 LEU A CA 1
ATOM 1807 C C . LEU A 1 238 ? -3.631 -26.766 -15.625 1 93.88 238 LEU A C 1
ATOM 1809 O O . LEU A 1 238 ? -3.887 -26.766 -14.414 1 93.88 238 LEU A O 1
ATOM 1813 N N . TYR A 1 239 ? -4.488 -26.406 -16.469 1 95.75 239 TYR A N 1
ATOM 1814 C CA . TYR A 1 239 ? -5.836 -25.969 -16.109 1 95.75 239 TYR A CA 1
ATOM 1815 C C . TYR A 1 239 ? -6.594 -27.062 -15.391 1 95.75 239 TYR A C 1
ATOM 1817 O O . TYR A 1 239 ? -7.215 -26.828 -14.352 1 95.75 239 TYR A O 1
ATOM 1825 N N . ARG A 1 240 ? -6.453 -28.219 -15.961 1 94.19 240 ARG A N 1
ATOM 1826 C CA . ARG A 1 240 ? -7.16 -29.344 -15.375 1 94.19 240 ARG A CA 1
ATOM 1827 C C . ARG A 1 240 ? -6.668 -29.641 -13.961 1 94.19 240 ARG A C 1
ATOM 1829 O O . ARG A 1 240 ? -7.465 -29.953 -13.07 1 94.19 240 ARG A O 1
ATOM 1836 N N . ALA A 1 241 ? -5.434 -29.469 -13.828 1 91.81 241 ALA A N 1
ATOM 1837 C CA . ALA A 1 241 ? -4.82 -29.781 -12.539 1 91.81 241 ALA A CA 1
ATOM 1838 C C . ALA A 1 241 ? -5.258 -28.797 -11.461 1 91.81 241 ALA A C 1
ATOM 1840 O O . ALA A 1 241 ? -5.363 -29.156 -10.289 1 91.81 241 ALA A O 1
ATOM 1841 N N . ASN A 1 242 ? -5.57 -27.609 -11.883 1 93.19 242 ASN A N 1
ATOM 1842 C CA . ASN A 1 242 ? -5.914 -26.562 -10.93 1 93.19 242 ASN A CA 1
ATOM 1843 C C . ASN A 1 242 ? -7.422 -26.422 -10.773 1 93.19 242 ASN A C 1
ATOM 1845 O O . ASN A 1 242 ? -7.895 -25.766 -9.836 1 93.19 242 ASN A O 1
ATOM 1849 N N . PHE A 1 243 ? -8.18 -27 -11.555 1 95.25 243 PHE A N 1
ATOM 1850 C CA . PHE A 1 243 ? -9.609 -26.719 -11.703 1 95.25 243 PHE A CA 1
ATOM 1851 C C . PHE A 1 243 ? -10.359 -27.078 -10.43 1 95.25 243 PHE A C 1
ATOM 1853 O O . PHE A 1 243 ? -11.117 -26.266 -9.898 1 95.25 243 PHE A O 1
ATOM 1860 N N . GLY A 1 244 ? -10.094 -28.219 -9.945 1 93.56 244 GLY A N 1
ATOM 1861 C CA . GLY A 1 244 ? -10.812 -28.703 -8.781 1 93.56 244 GLY A CA 1
ATOM 1862 C C . GLY A 1 244 ? -10.633 -27.812 -7.562 1 93.56 244 GLY A C 1
ATOM 1863 O O . GLY A 1 244 ? -11.609 -27.453 -6.895 1 93.56 244 GLY A O 1
ATOM 1864 N N . ALA A 1 245 ? -9.422 -27.484 -7.348 1 91.69 245 ALA A N 1
ATOM 1865 C CA . ALA A 1 245 ? -9.125 -26.656 -6.184 1 91.69 245 ALA A CA 1
ATOM 1866 C C . ALA A 1 245 ? -9.758 -25.281 -6.32 1 91.69 245 ALA A C 1
ATOM 1868 O O . ALA A 1 245 ? -10.305 -24.734 -5.352 1 91.69 245 ALA A O 1
ATOM 1869 N N . GLU A 1 246 ? -9.734 -24.734 -7.488 1 94.25 246 GLU A N 1
ATOM 1870 C CA . GLU A 1 246 ? -10.289 -23.406 -7.73 1 94.25 246 GLU A CA 1
ATOM 1871 C C . GLU A 1 246 ? -11.812 -23.406 -7.586 1 94.25 246 GLU A C 1
ATOM 1873 O O . GLU A 1 246 ? -12.383 -22.516 -6.949 1 94.25 246 GLU A O 1
ATOM 1878 N N . VAL A 1 247 ? -12.367 -24.359 -8.078 1 95.69 247 VAL A N 1
ATOM 1879 C CA . VAL A 1 247 ? -13.82 -24.5 -8.023 1 95.69 247 VAL A CA 1
ATOM 1880 C C . VAL A 1 247 ? -14.266 -24.688 -6.574 1 95.69 247 VAL A C 1
ATOM 1882 O O . VAL A 1 247 ? -15.234 -24.062 -6.129 1 95.69 247 VAL A O 1
ATOM 1885 N N . ASN A 1 248 ? -13.539 -25.484 -5.879 1 93.5 248 ASN A N 1
ATOM 1886 C CA . ASN A 1 248 ? -13.867 -25.734 -4.48 1 93.5 248 ASN A CA 1
ATOM 1887 C C . ASN A 1 248 ? -13.742 -24.453 -3.645 1 93.5 248 ASN A C 1
ATOM 1889 O O . ASN A 1 248 ? -14.586 -24.188 -2.785 1 93.5 248 ASN A O 1
ATOM 1893 N N . TYR A 1 249 ? -12.781 -23.75 -3.875 1 94.69 249 TYR A N 1
ATOM 1894 C CA . TYR A 1 249 ? -12.594 -22.484 -3.176 1 94.69 249 TYR A CA 1
ATOM 1895 C C . TYR A 1 249 ? -13.766 -21.547 -3.42 1 94.69 249 TYR A C 1
ATOM 1897 O O . TYR A 1 249 ? -14.289 -20.938 -2.482 1 94.69 249 TYR A O 1
ATOM 1905 N N . LEU A 1 250 ? -14.156 -21.406 -4.672 1 96.19 250 LEU A N 1
ATOM 1906 C CA . LEU A 1 250 ? -15.25 -20.516 -5.035 1 96.19 250 LEU A CA 1
ATOM 1907 C C . LEU A 1 250 ? -16.562 -20.969 -4.41 1 96.19 250 LEU A C 1
ATOM 1909 O O . LEU A 1 250 ? -17.312 -20.156 -3.855 1 96.19 250 LEU A O 1
ATOM 1913 N N . LYS A 1 251 ? -16.766 -22.25 -4.465 1 95.75 251 LYS A N 1
ATOM 1914 C CA . LYS A 1 251 ? -17.969 -22.812 -3.867 1 95.75 251 LYS A CA 1
ATOM 1915 C C . LYS A 1 251 ? -18.016 -22.547 -2.367 1 95.75 251 LYS A C 1
ATOM 1917 O O . LYS A 1 251 ? -19.047 -22.125 -1.84 1 95.75 251 LYS A O 1
ATOM 1922 N N . LYS A 1 252 ? -16.938 -22.734 -1.752 1 95.06 252 LYS A N 1
ATOM 1923 C CA . LYS A 1 252 ? -16.859 -22.5 -0.315 1 95.06 252 LYS A CA 1
ATOM 1924 C C . LYS A 1 252 ? -17.062 -21.031 0.009 1 95.06 252 LYS A C 1
ATOM 1926 O O . LYS A 1 252 ? -17.766 -20.688 0.964 1 95.06 252 LYS A O 1
ATOM 1931 N N . SER A 1 253 ? -16.469 -20.234 -0.768 1 97.19 253 SER A N 1
ATOM 1932 C CA . SER A 1 253 ? -16.562 -18.797 -0.553 1 97.19 253 SER A CA 1
ATOM 1933 C C . SER A 1 253 ? -18 -18.312 -0.706 1 97.19 253 SER A C 1
ATOM 1935 O O . SER A 1 253 ? -18.516 -17.578 0.152 1 97.19 253 SER A O 1
ATOM 1937 N N . PHE A 1 254 ? -18.703 -18.703 -1.735 1 97.56 254 PHE A N 1
ATOM 1938 C CA . PHE A 1 254 ? -20.078 -18.297 -1.96 1 97.56 254 PHE A CA 1
ATOM 1939 C C . PHE A 1 254 ? -21 -18.891 -0.895 1 97.56 254 PHE A C 1
ATOM 1941 O O . PHE A 1 254 ? -21.938 -18.234 -0.457 1 97.56 254 PHE A O 1
ATOM 1948 N N . GLY A 1 255 ? -20.641 -20.062 -0.542 1 97.19 255 GLY A N 1
ATOM 1949 C CA . GLY A 1 255 ? -21.359 -20.656 0.569 1 97.19 255 GLY A CA 1
ATOM 1950 C C . GLY A 1 255 ? -21.219 -19.875 1.86 1 97.19 255 GLY A C 1
ATOM 1951 O O . GLY A 1 255 ? -22.203 -19.688 2.596 1 97.19 255 GLY A O 1
ATOM 1952 N N . THR A 1 256 ? -20.078 -19.453 2.098 1 96.75 256 THR A N 1
ATOM 1953 C CA . THR A 1 256 ? -19.797 -18.656 3.285 1 96.75 256 THR A CA 1
ATOM 1954 C C . THR A 1 256 ? -20.609 -17.359 3.252 1 96.75 256 THR A C 1
ATOM 1956 O O . THR A 1 256 ? -21.156 -16.938 4.273 1 96.75 256 THR A O 1
ATOM 1959 N N . LEU A 1 257 ? -20.688 -16.719 2.119 1 97.44 257 LEU A N 1
ATOM 1960 C CA . LEU A 1 257 ? -21.453 -15.492 1.973 1 97.44 257 LEU A CA 1
ATOM 1961 C C . LEU A 1 257 ? -22.922 -15.734 2.281 1 97.44 257 LEU A C 1
ATOM 1963 O O . LEU A 1 257 ? -23.547 -14.969 3.018 1 97.44 257 LEU A O 1
ATOM 1967 N N . GLU A 1 258 ? -23.438 -16.797 1.75 1 97.62 258 GLU A N 1
ATOM 1968 C CA . GLU A 1 258 ? -24.844 -17.125 1.993 1 97.62 258 GLU A CA 1
ATOM 1969 C C . GLU A 1 258 ? -25.078 -17.438 3.467 1 97.62 258 GLU A C 1
ATOM 1971 O O . GLU A 1 258 ? -26.078 -17 4.043 1 97.62 258 GLU A O 1
ATOM 1976 N N . ALA A 1 259 ? -24.188 -18.188 3.996 1 97.19 259 ALA A N 1
ATOM 1977 C CA . ALA A 1 259 ? -24.297 -18.547 5.41 1 97.19 259 ALA A CA 1
ATOM 1978 C C . ALA A 1 259 ? -24.234 -17.297 6.289 1 97.19 259 ALA A C 1
ATOM 1980 O O . ALA A 1 259 ? -24.953 -17.188 7.285 1 97.19 259 ALA A O 1
ATOM 1981 N N . ALA A 1 260 ? -23.375 -16.438 5.953 1 97.94 260 ALA A N 1
ATOM 1982 C CA . ALA A 1 260 ? -23.234 -15.195 6.707 1 97.94 260 ALA A CA 1
ATOM 1983 C C . ALA A 1 260 ? -24.531 -14.398 6.688 1 97.94 260 ALA A C 1
ATOM 1985 O O . ALA A 1 260 ? -24.922 -13.812 7.699 1 97.94 260 ALA A O 1
ATOM 1986 N N . CYS A 1 261 ? -25.141 -14.336 5.551 1 97.19 261 CYS A N 1
ATOM 1987 C CA . CYS A 1 261 ? -26.438 -13.664 5.43 1 97.19 261 CYS A CA 1
ATOM 1988 C C . CYS A 1 261 ? -27.469 -14.297 6.348 1 97.19 261 CYS A C 1
ATOM 1990 O O . CYS A 1 261 ? -28.203 -13.594 7.043 1 97.19 261 CYS A O 1
ATOM 1992 N N . THR A 1 262 ? -27.453 -15.57 6.348 1 97.12 262 THR A N 1
ATOM 1993 C CA . THR A 1 262 ? -28.375 -16.297 7.207 1 97.12 262 THR A CA 1
ATOM 1994 C C . THR A 1 262 ? -28.062 -16.031 8.68 1 97.12 262 THR A C 1
ATOM 1996 O O . THR A 1 262 ? -28.984 -15.797 9.477 1 97.12 262 THR A O 1
ATOM 1999 N N . ASP A 1 263 ? -26.812 -16.031 9.008 1 96.56 263 ASP A N 1
ATOM 2000 C CA . ASP A 1 263 ? -26.375 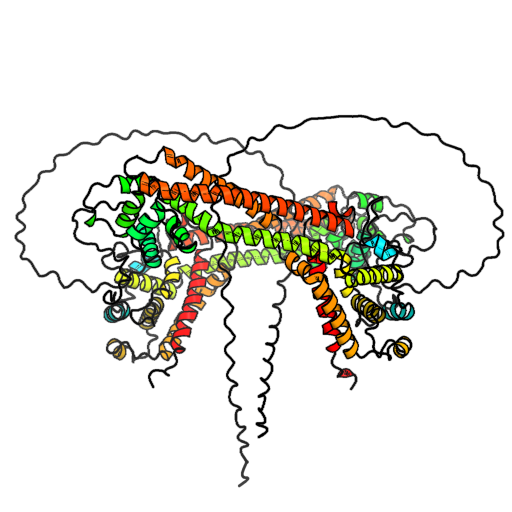-15.75 10.375 1 96.56 263 ASP A CA 1
ATOM 2001 C C . ASP A 1 263 ? -26.875 -14.383 10.844 1 96.56 263 ASP A C 1
ATOM 2003 O O . ASP A 1 263 ? -27.453 -14.266 11.922 1 96.56 263 ASP A O 1
ATOM 2007 N N . LEU A 1 264 ? -26.719 -13.422 10.016 1 96.06 264 LEU A N 1
ATOM 2008 C CA . LEU A 1 264 ? -27.078 -12.047 10.367 1 96.06 264 LEU A CA 1
ATOM 2009 C C . LEU A 1 264 ? -28.578 -11.906 10.555 1 96.06 264 LEU A C 1
ATOM 2011 O O . LEU A 1 264 ? -29.031 -11.227 11.484 1 96.06 264 LEU A O 1
ATOM 2015 N N . ARG A 1 265 ? -29.297 -12.523 9.766 1 94.75 265 ARG A N 1
ATOM 2016 C CA . ARG A 1 265 ? -30.75 -12.375 9.781 1 94.75 265 ARG A CA 1
ATOM 2017 C C . ARG A 1 265 ? -31.375 -13.211 10.891 1 94.75 265 ARG A C 1
ATOM 2019 O O . ARG A 1 265 ? -32.469 -12.891 11.383 1 94.75 265 ARG A O 1
ATOM 2026 N N . SER A 1 266 ? -30.656 -14.234 11.305 1 94.69 266 SER A N 1
ATOM 2027 C CA . SER A 1 266 ? -31.266 -15.172 12.242 1 94.69 266 SER A CA 1
ATOM 2028 C C . SER A 1 266 ? -30.703 -14.992 13.641 1 94.69 266 SER A C 1
ATOM 2030 O O . SER A 1 266 ? -31.172 -15.617 14.594 1 94.69 266 SER A O 1
ATOM 2032 N N . SER A 1 267 ? -29.719 -14.219 13.773 1 93.25 267 SER A N 1
ATOM 2033 C CA . SER A 1 267 ? -29.062 -14.047 15.07 1 93.25 267 SER A CA 1
ATOM 2034 C C . SER A 1 267 ? -30 -13.352 16.062 1 93.25 267 SER A C 1
ATOM 2036 O O . SER A 1 267 ? -30.297 -12.164 15.914 1 93.25 267 SER A O 1
ATOM 2038 N N . LYS A 1 268 ? -30.344 -14 17.156 1 91.12 268 LYS A N 1
ATOM 2039 C CA . LYS A 1 268 ? -31.234 -13.445 18.188 1 91.12 268 LYS A CA 1
ATOM 2040 C C . LYS A 1 268 ? -30.5 -12.422 19.047 1 91.12 268 LYS A C 1
ATOM 2042 O O . LYS A 1 268 ? -31.078 -11.375 19.391 1 91.12 268 LYS A O 1
ATOM 2047 N N . LEU A 1 269 ? -29.344 -12.766 19.391 1 90.25 269 LEU A N 1
ATOM 2048 C CA . LEU A 1 269 ? -28.562 -11.859 20.219 1 90.25 269 LEU A CA 1
ATOM 2049 C C . LEU A 1 269 ? -28.281 -10.547 19.5 1 90.25 269 LEU A C 1
ATOM 2051 O O . LEU A 1 269 ? -28.297 -9.477 20.109 1 90.25 269 LEU A O 1
ATOM 2055 N N . PHE A 1 270 ? -28.078 -10.695 18.188 1 94.25 270 PHE A N 1
ATOM 2056 C CA . PHE A 1 270 ? -27.828 -9.492 17.406 1 94.25 270 PHE A CA 1
ATOM 2057 C C . PHE A 1 270 ? -29.078 -8.625 17.328 1 94.25 270 PHE A C 1
ATOM 2059 O O . PHE A 1 270 ? -29 -7.395 17.406 1 94.25 270 PHE A O 1
ATOM 2066 N N . LEU A 1 271 ? -30.156 -9.258 17.172 1 92.69 271 LEU A N 1
ATOM 2067 C CA . LEU A 1 271 ? -31.422 -8.539 17.172 1 92.69 271 LEU A CA 1
ATOM 2068 C C . LEU A 1 271 ? -31.625 -7.793 18.484 1 92.69 271 LEU A C 1
ATOM 2070 O O . LEU A 1 271 ? -32.031 -6.633 18.484 1 92.69 271 LEU A O 1
ATOM 2074 N N . LYS A 1 272 ? -31.344 -8.375 19.547 1 90.75 272 LYS A N 1
ATOM 2075 C CA . LYS A 1 272 ? -31.453 -7.77 20.875 1 90.75 272 LYS A CA 1
ATOM 2076 C C . LYS A 1 272 ? -30.516 -6.574 21 1 90.75 272 LYS A C 1
ATOM 2078 O O . LYS A 1 272 ? -30.875 -5.559 21.594 1 90.75 272 LYS A O 1
ATOM 2083 N N . LEU A 1 273 ? -29.375 -6.805 20.469 1 92.88 273 LEU A N 1
ATOM 2084 C CA . LEU A 1 273 ? -28.391 -5.723 20.484 1 92.88 273 LEU A CA 1
ATOM 2085 C C . LEU A 1 273 ? -28.922 -4.5 19.75 1 92.88 273 LEU A C 1
ATOM 2087 O O . LEU A 1 273 ? -28.828 -3.377 20.25 1 92.88 273 LEU A O 1
ATOM 2091 N N . LEU A 1 274 ? -29.453 -4.738 18.578 1 94.25 274 LEU A N 1
ATOM 2092 C CA . LEU A 1 274 ? -30 -3.643 17.781 1 94.25 274 LEU A CA 1
ATOM 2093 C C . LEU A 1 274 ? -31.125 -2.947 18.516 1 94.25 274 LEU A C 1
ATOM 2095 O O . LEU A 1 274 ? -31.219 -1.719 18.516 1 94.25 274 LEU A O 1
ATOM 2099 N N . ASP A 1 275 ? -31.891 -3.707 19.188 1 93.88 275 ASP A N 1
ATOM 2100 C CA . ASP A 1 275 ? -33 -3.172 20 1 93.88 275 ASP A CA 1
ATOM 2101 C C . ASP A 1 275 ? -32.469 -2.297 21.125 1 93.88 275 ASP A C 1
ATOM 2103 O O . ASP A 1 275 ? -32.938 -1.174 21.328 1 93.88 275 ASP A O 1
ATOM 2107 N N . ALA A 1 276 ? -31.5 -2.793 21.797 1 92.38 276 ALA A N 1
ATOM 2108 C CA . ALA A 1 276 ? -30.891 -2.062 22.906 1 92.38 276 ALA A CA 1
ATOM 2109 C C . ALA A 1 276 ? -30.297 -0.742 22.438 1 92.38 276 ALA A C 1
ATOM 2111 O O . ALA A 1 276 ? -30.469 0.294 23.078 1 92.38 276 ALA A O 1
ATOM 2112 N N . VAL A 1 277 ? -29.594 -0.82 21.297 1 94.62 277 VAL A N 1
ATOM 2113 C CA . VAL A 1 277 ? -28.953 0.375 20.766 1 94.62 277 VAL A CA 1
ATOM 2114 C C . VAL A 1 277 ? -30 1.386 20.328 1 94.62 277 VAL A C 1
ATOM 2116 O O . VAL A 1 277 ? -29.891 2.58 20.609 1 94.62 277 VAL A O 1
ATOM 2119 N N . LEU A 1 278 ? -31.031 0.9 19.656 1 94.12 278 LEU A N 1
ATOM 2120 C CA . LEU A 1 278 ? -32.094 1.787 19.172 1 94.12 278 LEU A CA 1
ATOM 2121 C C . LEU A 1 278 ? -32.781 2.502 20.328 1 94.12 278 LEU A C 1
ATOM 2123 O O . LEU A 1 278 ? -32.938 3.723 20.297 1 94.12 278 LEU A O 1
ATOM 2127 N N . LYS A 1 279 ? -33.156 1.864 21.359 1 93.75 279 LYS A N 1
ATOM 2128 C CA . LYS A 1 279 ? -33.844 2.436 22.5 1 93.75 279 LYS A CA 1
ATOM 2129 C C . LYS A 1 279 ? -32.938 3.369 23.297 1 93.75 279 LYS A C 1
ATOM 2131 O O . LYS A 1 279 ? -33.344 4.461 23.688 1 93.75 279 LYS A O 1
ATOM 2136 N N . THR A 1 280 ? -31.688 2.908 23.5 1 93.44 280 THR A N 1
ATOM 2137 C CA . THR A 1 280 ? -30.703 3.74 24.188 1 93.44 280 THR A CA 1
ATOM 2138 C C . THR A 1 280 ? -30.438 5.027 23.422 1 93.44 280 THR A C 1
ATOM 2140 O O . THR A 1 280 ? -30.438 6.117 23.984 1 93.44 280 THR A O 1
ATOM 2143 N N . GLY A 1 281 ? -30.203 4.832 22.109 1 94.5 281 GLY A N 1
ATOM 2144 C CA . GLY A 1 281 ? -29.969 5.996 21.266 1 94.5 281 GLY A CA 1
ATOM 2145 C C . GLY A 1 281 ? -31.125 6.965 21.25 1 94.5 281 GLY A C 1
ATOM 2146 O O . GLY A 1 281 ? -30.938 8.18 21.297 1 94.5 281 GLY A O 1
ATOM 2147 N N . ASN A 1 282 ? -32.344 6.477 21.141 1 93 282 ASN A N 1
ATOM 2148 C CA . ASN A 1 282 ? -33.5 7.332 21.141 1 93 282 ASN A CA 1
ATOM 2149 C C . ASN A 1 282 ? -33.656 8.07 22.469 1 93 282 ASN A C 1
ATOM 2151 O O . ASN A 1 282 ? -34.062 9.234 22.5 1 93 282 ASN A O 1
ATOM 2155 N N . ARG A 1 283 ? -33.344 7.426 23.609 1 92.38 283 ARG A N 1
ATOM 2156 C CA . ARG A 1 283 ? -33.375 8.086 24.906 1 92.38 283 ARG A CA 1
ATOM 2157 C C . ARG A 1 283 ? -32.344 9.211 24.984 1 92.38 283 ARG A C 1
ATOM 2159 O O . ARG A 1 283 ? -32.625 10.281 25.516 1 92.38 283 ARG A O 1
ATOM 2166 N N . MET A 1 284 ? -31.125 8.914 24.438 1 91.75 284 MET A N 1
ATOM 2167 C CA . MET A 1 284 ? -30.047 9.883 24.469 1 91.75 284 MET A CA 1
ATOM 2168 C C . MET A 1 284 ? -30.359 11.078 23.578 1 91.75 284 MET A C 1
ATOM 2170 O O . MET A 1 284 ? -29.938 12.203 23.859 1 91.75 284 MET A O 1
ATOM 2174 N N . ASN A 1 285 ? -31.125 10.75 22.516 1 90.88 285 ASN A N 1
ATOM 2175 C CA . ASN A 1 285 ? -31.438 11.789 21.547 1 90.88 285 ASN A CA 1
ATOM 2176 C C . ASN A 1 285 ? -32.844 12.328 21.75 1 90.88 285 ASN A C 1
ATOM 2178 O O . ASN A 1 285 ? -33.406 12.953 20.844 1 90.88 285 ASN A O 1
ATOM 2182 N N . ASP A 1 286 ? -33.406 12.102 22.891 1 89.69 286 ASP A N 1
ATOM 2183 C CA . ASP A 1 286 ? -34.781 12.484 23.156 1 89.69 286 ASP A CA 1
ATOM 2184 C C . ASP A 1 286 ? -34.969 13.992 23 1 89.69 286 ASP A C 1
ATOM 2186 O O . ASP A 1 286 ? -34.188 14.781 23.531 1 89.69 286 ASP A O 1
ATOM 2190 N N . GLY A 1 287 ? -35.969 14.391 22.281 1 85.56 287 GLY A N 1
ATOM 2191 C CA . GLY A 1 287 ? -36.281 15.797 22.109 1 85.56 287 GLY A CA 1
ATOM 2192 C C . GLY A 1 287 ? -35.5 16.438 20.953 1 85.56 287 GLY A C 1
ATOM 2193 O O . GLY A 1 287 ? -35.625 17.641 20.719 1 85.56 287 GLY A O 1
ATOM 2194 N N . THR A 1 288 ? -34.625 15.688 20.391 1 85.56 288 THR A N 1
ATOM 2195 C CA . THR A 1 288 ? -33.875 16.219 19.25 1 85.56 288 THR A CA 1
ATOM 2196 C C . THR A 1 288 ? -34.344 15.586 17.953 1 85.56 288 THR A C 1
ATOM 2198 O O . THR A 1 288 ? -35.188 14.672 17.953 1 85.56 288 THR A O 1
ATOM 2201 N N . ASN A 1 289 ? -33.875 16.125 16.828 1 85.81 289 ASN A N 1
ATOM 2202 C CA . ASN A 1 289 ? -34.219 15.602 15.508 1 85.81 289 ASN A CA 1
ATOM 2203 C C . ASN A 1 289 ? -33.688 14.188 15.312 1 85.81 289 ASN A C 1
ATOM 2205 O O . ASN A 1 289 ? -34.188 13.445 14.461 1 85.81 289 ASN A O 1
ATOM 2209 N N . ARG A 1 290 ? -32.781 13.859 16.094 1 89.19 290 ARG A N 1
ATOM 2210 C CA . ARG A 1 290 ? -32.156 12.539 15.969 1 89.19 290 ARG A CA 1
ATOM 2211 C C . ARG A 1 290 ? -32.938 11.492 16.766 1 89.19 290 ARG A C 1
ATOM 2213 O O . ARG A 1 290 ? -32.719 10.289 16.609 1 89.19 290 ARG A O 1
ATOM 2220 N N . GLY A 1 291 ? -33.781 11.961 17.562 1 91.06 291 GLY A N 1
ATOM 2221 C CA . GLY A 1 291 ? -34.562 11.055 18.391 1 91.06 291 GLY A CA 1
ATOM 2222 C C . GLY A 1 291 ? -35.719 10.422 17.641 1 91.06 291 GLY A C 1
ATOM 2223 O O . GLY A 1 291 ? -35.906 10.656 16.438 1 91.06 291 GLY A O 1
ATOM 2224 N N . GLU A 1 292 ? -36.375 9.5 18.219 1 90.62 292 GLU A N 1
ATOM 2225 C CA . GLU A 1 292 ? -37.531 8.781 17.688 1 90.62 292 GLU A CA 1
ATOM 2226 C C . GLU A 1 292 ? -37.188 8.062 16.391 1 90.62 292 GLU A C 1
ATOM 2228 O O . GLU A 1 292 ? -37.969 8.039 15.445 1 90.62 292 GLU A O 1
ATOM 2233 N N . ALA A 1 293 ? -35.969 7.672 16.312 1 91.56 293 ALA A N 1
ATOM 2234 C CA . ALA A 1 293 ? -35.562 6.879 15.164 1 91.56 293 ALA A CA 1
ATOM 2235 C C . ALA A 1 293 ? -36.219 5.5 15.18 1 91.56 293 ALA A C 1
ATOM 2237 O O . ALA A 1 293 ? -36.344 4.887 16.234 1 91.56 293 ALA A O 1
ATOM 2238 N N . ARG A 1 294 ? -36.625 5.031 13.992 1 90.81 294 ARG A N 1
ATOM 2239 C CA . ARG A 1 294 ? -37.188 3.688 13.859 1 90.81 294 ARG A CA 1
ATOM 2240 C C . ARG A 1 294 ? -36.156 2.717 13.297 1 90.81 294 ARG A C 1
ATOM 2242 O O . ARG A 1 294 ? -36.312 1.5 13.391 1 90.81 294 ARG A O 1
ATOM 2249 N N . ALA A 1 295 ? -35.156 3.262 12.727 1 92.06 295 ALA A N 1
ATOM 2250 C CA . ALA A 1 295 ? -34.062 2.498 12.156 1 92.06 295 ALA A CA 1
ATOM 2251 C C . ALA A 1 295 ? -32.781 3.34 12.086 1 92.06 295 ALA A C 1
ATOM 2253 O O . ALA A 1 295 ? -32.844 4.57 12.047 1 92.06 295 ALA A O 1
ATOM 2254 N N . PHE A 1 296 ? -31.688 2.689 12.234 1 92.88 296 PHE A N 1
ATOM 2255 C CA . PHE A 1 296 ? -30.406 3.379 12.078 1 92.88 296 PHE A CA 1
ATOM 2256 C C . PHE A 1 296 ? -29.438 2.547 11.25 1 92.88 296 PHE A C 1
ATOM 2258 O O . PHE A 1 296 ? -29.594 1.331 11.133 1 92.88 296 PHE A O 1
ATOM 2265 N N . LYS A 1 297 ? -28.469 3.166 10.594 1 92.38 297 LYS A N 1
ATOM 2266 C CA . LYS A 1 297 ? -27.422 2.484 9.844 1 92.38 297 LYS A CA 1
ATOM 2267 C C . LYS A 1 297 ? -26.484 1.718 10.773 1 92.38 297 LYS A C 1
ATOM 2269 O O . LYS A 1 297 ? -26.078 2.234 11.812 1 92.38 297 LYS A O 1
ATOM 2274 N N . LEU A 1 298 ? -26.094 0.547 10.367 1 94 298 LEU A N 1
ATOM 2275 C CA . LEU A 1 298 ? -25.312 -0.329 11.227 1 94 298 LEU A CA 1
ATOM 2276 C C . LEU A 1 298 ? -23.938 0.286 11.523 1 94 298 LEU A C 1
ATOM 2278 O O . LEU A 1 298 ? -23.281 -0.09 12.492 1 94 298 LEU A O 1
ATOM 2282 N N . ASP A 1 299 ? -23.5 1.245 10.734 1 92.75 299 ASP A N 1
ATOM 2283 C CA . ASP A 1 299 ? -22.25 1.961 10.992 1 92.75 299 ASP A CA 1
ATOM 2284 C C . ASP A 1 299 ? -22.281 2.611 12.375 1 92.75 299 ASP A C 1
ATOM 2286 O O . ASP A 1 299 ? -21.219 2.865 12.961 1 92.75 299 ASP A O 1
ATOM 2290 N N . THR A 1 300 ? -23.453 2.848 12.867 1 93.88 300 THR A N 1
ATOM 2291 C CA . THR A 1 300 ? -23.641 3.443 14.188 1 93.88 300 THR A CA 1
ATOM 2292 C C . THR A 1 300 ? -22.984 2.59 15.266 1 93.88 300 THR A C 1
ATOM 2294 O O . THR A 1 300 ? -22.484 3.119 16.25 1 93.88 300 THR A O 1
ATOM 2297 N N . LEU A 1 301 ? -22.984 1.327 15.094 1 95.5 301 LEU A N 1
ATOM 2298 C CA . LEU A 1 301 ? -22.422 0.394 16.078 1 95.5 301 LEU A CA 1
ATOM 2299 C C . LEU A 1 301 ? -20.969 0.71 16.359 1 95.5 301 LEU A C 1
ATOM 2301 O O . LEU A 1 301 ? -20.5 0.556 17.484 1 95.5 301 LEU A O 1
ATOM 2305 N N . LEU A 1 302 ? -20.312 1.176 15.375 1 94 302 LEU A N 1
ATOM 2306 C CA . LEU A 1 302 ? -18.891 1.453 15.492 1 94 302 LEU A CA 1
ATOM 2307 C C . LEU A 1 302 ? -18.641 2.734 16.281 1 94 302 LEU A C 1
ATOM 2309 O O . LEU A 1 302 ? -17.531 2.988 16.734 1 94 302 LEU A O 1
ATOM 2313 N N . LYS A 1 303 ? -19.656 3.508 16.547 1 93 303 LYS A N 1
ATOM 2314 C CA . LYS A 1 303 ? -19.531 4.793 17.234 1 93 303 LYS A CA 1
ATOM 2315 C C . LYS A 1 303 ? -19.797 4.645 18.734 1 93 303 LYS A C 1
ATOM 2317 O O . LYS A 1 303 ? -19.469 5.539 19.516 1 93 303 LYS A O 1
ATOM 2322 N N . LEU A 1 304 ? -20.328 3.607 19.156 1 94 304 LEU A N 1
ATOM 2323 C CA . LEU A 1 304 ? -20.844 3.428 20.516 1 94 304 LEU A CA 1
ATOM 2324 C C . LEU A 1 304 ? -19.703 3.465 21.531 1 94 304 LEU A C 1
ATOM 2326 O O . LEU A 1 304 ? -19.906 3.883 22.672 1 94 304 LEU A O 1
ATOM 2330 N N . ALA A 1 305 ? -18.562 3.01 21.094 1 92.31 305 ALA A N 1
ATOM 2331 C CA . ALA A 1 305 ? -17.422 2.957 22 1 92.31 305 ALA A CA 1
ATOM 2332 C C . ALA A 1 305 ? -16.781 4.332 22.141 1 92.31 305 ALA A C 1
ATOM 2334 O O . ALA A 1 305 ? -15.984 4.555 23.062 1 92.31 305 ALA A O 1
ATOM 2335 N N . ASP A 1 306 ? -17.172 5.234 21.328 1 89.44 306 ASP A N 1
ATOM 2336 C CA . ASP A 1 306 ? -16.531 6.543 21.297 1 89.44 306 ASP A CA 1
ATOM 2337 C C . ASP A 1 306 ? -17.25 7.523 22.234 1 89.44 306 ASP A C 1
ATOM 2339 O O . ASP A 1 306 ? -16.703 8.562 22.594 1 89.44 306 ASP A O 1
ATOM 2343 N N . ILE A 1 307 ? -18.5 7.273 22.625 1 89.69 307 ILE A N 1
ATOM 2344 C CA . ILE A 1 307 ? -19.281 8.172 23.469 1 89.69 307 ILE A CA 1
ATOM 2345 C C . ILE A 1 307 ? -19.094 7.785 24.938 1 89.69 307 ILE A C 1
ATOM 2347 O O . ILE A 1 307 ? -19.562 6.742 25.375 1 89.69 307 ILE A O 1
ATOM 2351 N N . LYS A 1 308 ? -18.406 8.641 25.641 1 88 308 LYS A N 1
ATOM 2352 C CA . LYS A 1 308 ? -18.047 8.328 27.016 1 88 308 LYS A CA 1
ATOM 2353 C C . LYS A 1 308 ? -19.031 8.945 28 1 88 308 LYS A C 1
ATOM 2355 O O . LYS A 1 308 ? -19.688 9.945 27.688 1 88 308 LYS A O 1
ATOM 2360 N N . SER A 1 309 ? -19.156 8.367 29.141 1 88.06 309 SER A N 1
ATOM 2361 C CA . SER A 1 309 ? -19.969 8.883 30.25 1 88.06 309 SER A CA 1
ATOM 2362 C C . SER A 1 309 ? -19.375 10.164 30.828 1 88.06 309 SER A C 1
ATOM 2364 O O . SER A 1 309 ? -18.281 10.578 30.438 1 88.06 309 SER A O 1
ATOM 2366 N N . THR A 1 310 ? -20.156 10.719 31.703 1 84.31 310 THR A N 1
ATOM 2367 C CA . THR A 1 310 ? -19.75 11.969 32.344 1 84.31 310 THR A CA 1
ATOM 2368 C C . THR A 1 310 ? -18.438 11.781 33.094 1 84.31 310 THR A C 1
ATOM 2370 O O . THR A 1 310 ? -17.578 12.672 33.094 1 84.31 310 THR A O 1
ATOM 2373 N N . ASP A 1 311 ? -18.219 10.578 33.688 1 75 311 ASP A N 1
ATOM 2374 C CA . ASP A 1 311 ? -17 10.312 34.469 1 75 311 ASP A CA 1
ATOM 2375 C C . ASP A 1 311 ? -15.867 9.875 33.531 1 75 311 ASP A C 1
ATOM 2377 O O . ASP A 1 311 ? -14.742 9.656 34 1 75 311 ASP A O 1
ATOM 2381 N N . GLY A 1 312 ? -16.141 9.609 32.281 1 84.19 312 GLY A N 1
ATOM 2382 C CA . GLY A 1 312 ? -15.141 9.281 31.266 1 84.19 312 GLY A CA 1
ATOM 2383 C C . GLY A 1 312 ? -14.703 7.828 31.312 1 84.19 312 GLY A C 1
ATOM 2384 O O . GLY A 1 312 ? -13.812 7.418 30.562 1 84.19 312 GLY A O 1
ATOM 2385 N N . LYS A 1 313 ? -15.289 7.02 32.125 1 79.38 313 LYS A N 1
ATOM 2386 C CA . LYS A 1 313 ? -14.812 5.656 32.344 1 79.38 313 LYS A CA 1
ATOM 2387 C C . LYS A 1 313 ? -15.672 4.645 31.594 1 79.38 313 LYS A C 1
ATOM 2389 O O . LYS A 1 313 ? -15.195 3.559 31.25 1 79.38 313 LYS A O 1
ATOM 2394 N N . THR A 1 314 ? -16.906 5.004 31.359 1 86.62 314 THR A N 1
ATOM 2395 C CA . THR A 1 314 ? -17.875 4.098 30.734 1 86.62 314 THR A CA 1
ATOM 2396 C C . THR A 1 314 ? -18.344 4.648 29.391 1 86.62 314 THR A C 1
ATOM 2398 O O . THR A 1 314 ? -18.484 5.863 29.234 1 86.62 314 THR A O 1
ATOM 2401 N N . THR A 1 315 ? -18.484 3.779 28.438 1 92.81 315 THR A N 1
ATOM 2402 C CA . THR A 1 315 ? -18.984 4.199 27.141 1 92.81 315 THR A CA 1
ATOM 2403 C C . THR A 1 315 ? -20.422 3.727 26.922 1 92.81 315 THR A C 1
ATOM 2405 O O . THR A 1 315 ? -20.922 2.914 27.703 1 92.81 315 THR A O 1
ATOM 2408 N N . VAL A 1 316 ? -21.031 4.234 25.891 1 93.44 316 VAL A N 1
ATOM 2409 C CA . VAL A 1 316 ? -22.391 3.814 25.562 1 93.44 316 VAL A CA 1
ATOM 2410 C C . VAL A 1 316 ? -22.406 2.316 25.266 1 93.44 316 VAL A C 1
ATOM 2412 O O . VAL A 1 316 ? -23.375 1.624 25.578 1 93.44 316 VAL A O 1
ATOM 2415 N N . LEU A 1 317 ? -21.328 1.849 24.688 1 94.25 317 LEU A N 1
ATOM 2416 C CA . LEU A 1 317 ? -21.266 0.423 24.391 1 94.25 317 LEU A CA 1
ATOM 2417 C C . LEU A 1 317 ? -21.266 -0.403 25.672 1 94.25 317 LEU A C 1
ATOM 2419 O O . LEU A 1 317 ? -21.938 -1.427 25.766 1 94.25 317 LEU A O 1
ATOM 2423 N N . HIS A 1 318 ? -20.562 0.064 26.656 1 91.25 318 HIS A N 1
ATOM 2424 C CA . HIS A 1 318 ? -20.594 -0.591 27.969 1 91.25 318 HIS A CA 1
ATOM 2425 C C . HIS A 1 318 ? -22.016 -0.682 28.484 1 91.25 318 HIS A C 1
ATOM 2427 O O . HIS A 1 318 ? -22.438 -1.732 28.984 1 91.25 318 HIS A O 1
ATOM 2433 N N . PHE A 1 319 ? -22.656 0.431 28.422 1 91.31 319 PHE A N 1
ATOM 2434 C CA . PHE A 1 319 ? -24.016 0.521 28.922 1 91.31 319 PHE A CA 1
ATOM 2435 C C . PHE A 1 319 ? -24.922 -0.463 28.203 1 91.31 319 PHE A C 1
ATOM 2437 O O . PHE A 1 319 ? -25.688 -1.195 28.828 1 91.31 319 PHE A O 1
ATOM 2444 N N . VAL A 1 320 ? -24.797 -0.483 26.891 1 92.19 320 VAL A N 1
ATOM 2445 C CA . VAL A 1 320 ? -25.625 -1.353 26.062 1 92.19 320 VAL A CA 1
ATOM 2446 C C . VAL A 1 320 ? -25.344 -2.814 26.406 1 92.19 320 VAL A C 1
ATOM 2448 O O . VAL A 1 320 ? -26.281 -3.623 26.516 1 92.19 320 VAL A O 1
ATOM 2451 N N . VAL A 1 321 ? -24.141 -3.178 26.562 1 89.94 321 VAL A N 1
ATOM 2452 C CA . VAL A 1 321 ? -23.766 -4.547 26.906 1 89.94 321 VAL A CA 1
ATOM 2453 C C . VAL A 1 321 ? -24.375 -4.926 28.25 1 89.94 321 VAL A C 1
ATOM 2455 O O . VAL A 1 321 ? -24.891 -6.035 28.422 1 89.94 321 VAL A O 1
ATOM 2458 N N . GLN A 1 322 ? -24.281 -3.998 29.141 1 87.44 322 GLN A N 1
ATOM 2459 C CA . GLN A 1 322 ? -24.875 -4.234 30.453 1 87.44 322 GLN A CA 1
ATOM 2460 C C . GLN A 1 322 ? -26.375 -4.484 30.344 1 87.44 322 GLN A C 1
ATOM 2462 O O . GLN A 1 322 ? -26.922 -5.348 31.047 1 87.44 322 GLN A O 1
ATOM 2467 N N . GLU A 1 323 ? -26.969 -3.734 29.5 1 84.94 323 GLU A N 1
ATOM 2468 C CA . GLU A 1 323 ? -28.406 -3.91 29.281 1 84.94 323 GLU A CA 1
ATOM 2469 C C . GLU A 1 323 ? -28.703 -5.281 28.688 1 84.94 323 GLU A C 1
ATOM 2471 O O . GLU A 1 323 ? -29.688 -5.918 29.062 1 84.94 323 GLU A O 1
ATOM 2476 N N . ILE A 1 324 ? -27.906 -5.727 27.859 1 86.88 324 ILE A N 1
ATOM 2477 C CA . ILE A 1 324 ? -28.078 -7.035 27.234 1 86.88 324 ILE A CA 1
ATOM 2478 C C . ILE A 1 324 ? -27.859 -8.133 28.281 1 86.88 324 ILE A C 1
ATOM 2480 O O . ILE A 1 324 ? -28.625 -9.102 28.328 1 86.88 324 ILE A O 1
ATOM 2484 N N . ILE A 1 325 ? -26.859 -7.949 29.062 1 85 325 ILE A N 1
ATOM 2485 C CA . ILE A 1 325 ? -26.562 -8.898 30.125 1 85 325 ILE A CA 1
ATOM 2486 C C . ILE A 1 325 ? -27.781 -9.031 31.047 1 85 325 ILE A C 1
ATOM 2488 O O . ILE A 1 325 ? -28.188 -10.141 31.391 1 85 325 ILE A O 1
ATOM 2492 N N . ARG A 1 326 ? -28.312 -7.969 31.438 1 80.75 326 ARG A N 1
ATOM 2493 C CA . ARG A 1 326 ? -29.484 -7.938 32.312 1 80.75 326 ARG A CA 1
ATOM 2494 C C . ARG A 1 326 ? -30.672 -8.617 31.625 1 80.75 326 ARG A C 1
ATOM 2496 O O . ARG A 1 326 ? -31.391 -9.398 32.281 1 80.75 326 ARG A O 1
ATOM 2503 N N . SER A 1 327 ? -30.797 -8.312 30.406 1 78.25 327 SER A N 1
ATOM 2504 C CA . SER A 1 327 ? -31.922 -8.875 29.656 1 78.25 327 SER A CA 1
ATOM 2505 C C . SER A 1 327 ? -31.781 -10.383 29.484 1 78.25 327 SER A C 1
ATOM 2507 O O . SER A 1 327 ? -32.781 -11.102 29.438 1 78.25 327 SER A O 1
ATOM 2509 N N . GLU A 1 328 ? -30.562 -10.852 29.344 1 77.44 328 GLU A N 1
ATOM 2510 C CA . GLU A 1 328 ? -30.312 -12.273 29.141 1 77.44 328 GLU A CA 1
ATOM 2511 C C . GLU A 1 328 ? -30.297 -13.031 30.469 1 77.44 328 GLU A C 1
ATOM 2513 O O . GLU A 1 328 ? -30.25 -14.258 30.484 1 77.44 328 GLU A O 1
ATOM 2518 N N . GLY A 1 329 ? -30.562 -12.32 31.562 1 71.94 329 GLY A N 1
ATOM 2519 C CA . GLY A 1 329 ? -30.562 -12.938 32.875 1 71.94 329 GLY A CA 1
ATOM 2520 C C . GLY A 1 329 ? -29.203 -13.422 33.312 1 71.94 329 GLY A C 1
ATOM 2521 O O . GLY A 1 329 ? -29.094 -14.352 34.125 1 71.94 329 GLY A O 1
ATOM 2522 N N . LEU A 1 330 ? -28.172 -13.156 32.594 1 63.38 330 LEU A N 1
ATOM 2523 C CA . LEU A 1 330 ? -26.828 -13.617 32.906 1 63.38 330 LEU A CA 1
ATOM 2524 C C . LEU A 1 330 ? -26.328 -12.969 34.188 1 63.38 330 LEU A C 1
ATOM 2526 O O . LEU A 1 330 ? -25.422 -13.484 34.844 1 63.38 330 LEU A O 1
ATOM 2530 N N . GLY A 1 331 ? -26.969 -11.922 34.656 1 52.97 331 GLY A N 1
ATOM 2531 C CA . GLY A 1 331 ? -26.547 -11.273 35.906 1 52.97 331 GLY A CA 1
ATOM 2532 C C . GLY A 1 331 ? -26.906 -12.062 37.156 1 52.97 331 GLY A C 1
ATOM 2533 O O . GLY A 1 331 ? -27.906 -12.781 37.156 1 52.97 331 GLY A O 1
ATOM 2534 N N . SER A 1 332 ? -26 -12.578 37.906 1 44.72 332 SER A N 1
ATOM 2535 C CA . SER A 1 332 ? -26.281 -13.242 39.188 1 44.72 332 SER A CA 1
ATOM 2536 C C . SER A 1 332 ? -27.469 -12.594 39.875 1 44.72 332 SER A C 1
ATOM 2538 O O . SER A 1 332 ? -27.812 -11.438 39.625 1 44.72 332 SER A O 1
ATOM 2540 N N . ASP A 1 333 ? -28.359 -13.383 40.781 1 41.41 333 ASP A N 1
ATOM 2541 C CA . ASP A 1 333 ? -29.406 -13.008 41.719 1 41.41 333 ASP A CA 1
ATOM 2542 C C . ASP A 1 333 ? -29.188 -11.602 42.25 1 41.41 333 ASP A C 1
ATOM 2544 O O . ASP A 1 333 ? -30.047 -11.047 42.938 1 41.41 333 ASP A O 1
ATOM 2548 N N . GLN A 1 334 ? -27.969 -11.156 42.469 1 36.44 334 GLN A N 1
ATOM 2549 C CA . GLN A 1 334 ? -27.594 -9.945 43.188 1 36.44 334 GLN A CA 1
ATOM 2550 C C . GLN A 1 334 ? -27.844 -8.703 42.344 1 36.44 334 GLN A C 1
ATOM 2552 O O . GLN A 1 334 ? -27.625 -7.578 42.812 1 36.44 334 GLN A O 1
ATOM 2557 N N . ALA A 1 335 ? -28.172 -8.68 41.156 1 38.41 335 ALA A N 1
ATOM 2558 C CA . ALA A 1 335 ? -28.469 -7.484 40.375 1 38.41 335 ALA A CA 1
ATOM 2559 C C . ALA A 1 335 ? -29.719 -6.785 40.875 1 38.41 335 ALA A C 1
ATOM 2561 O O . ALA A 1 335 ? -29.984 -5.633 40.5 1 38.41 335 ALA A O 1
ATOM 2562 N N . ALA A 1 336 ? -30.859 -7.355 41.25 1 35.97 336 ALA A N 1
ATOM 2563 C CA . ALA A 1 336 ? -31.891 -6.555 41.875 1 35.97 336 ALA A CA 1
ATOM 2564 C C . ALA A 1 336 ? -31.281 -5.539 42.844 1 35.97 336 ALA A C 1
ATOM 2566 O O . ALA A 1 336 ? -31.812 -4.434 43 1 35.97 336 ALA A O 1
ATOM 2567 N N . ALA A 1 337 ? -30.375 -5.984 43.688 1 33.62 337 ALA A N 1
ATOM 2568 C CA . ALA A 1 337 ? -29.828 -5.094 44.719 1 33.62 337 ALA A CA 1
ATOM 2569 C C . ALA A 1 337 ? -28.953 -4.012 44.094 1 33.62 337 ALA A C 1
ATOM 2571 O O . ALA A 1 337 ? -28.734 -2.957 44.688 1 33.62 337 ALA A O 1
ATOM 2572 N N . ALA A 1 338 ? -28.203 -4.199 42.969 1 35.03 338 ALA A N 1
ATOM 2573 C CA . ALA A 1 338 ? -27.312 -3.197 42.406 1 35.03 338 ALA A CA 1
ATOM 2574 C C . ALA A 1 338 ? -28.094 -2.141 41.625 1 35.03 338 ALA A C 1
ATOM 2576 O O . ALA A 1 338 ? -27.516 -1.146 41.156 1 35.03 338 ALA A O 1
ATOM 2577 N N . ALA A 1 339 ? -29.141 -2.139 40.938 1 35.28 339 ALA A N 1
ATOM 2578 C CA . ALA A 1 339 ? -29.875 -0.969 40.469 1 35.28 339 ALA A CA 1
ATOM 2579 C C . ALA A 1 339 ? -29.906 0.124 41.531 1 35.28 339 ALA A C 1
ATOM 2581 O O . ALA A 1 339 ? -30.016 1.311 41.188 1 35.28 339 ALA A O 1
ATOM 2582 N N . ALA A 1 340 ? -30.156 -0.156 42.719 1 34.28 340 ALA A N 1
ATOM 2583 C CA . ALA A 1 340 ? -30.219 0.823 43.812 1 34.28 340 ALA A CA 1
ATOM 2584 C C . ALA A 1 340 ? -28.859 1.495 44 1 34.28 340 ALA A C 1
ATOM 2586 O O . ALA A 1 340 ? -28.797 2.627 44.5 1 34.28 340 ALA A O 1
ATOM 2587 N N . ASN A 1 341 ? -27.531 0.801 44.156 1 32.16 341 ASN A N 1
ATOM 2588 C CA . ASN A 1 341 ? -26.172 1.319 44.094 1 32.16 341 ASN A CA 1
ATOM 2589 C C . ASN A 1 341 ? -25.484 0.9 42.781 1 32.16 341 ASN A C 1
ATOM 2591 O O . ASN A 1 341 ? -25.016 -0.231 42.688 1 32.16 341 ASN A O 1
ATOM 2595 N N . PRO A 1 342 ? -25.938 1.271 41.5 1 39.81 342 PRO A N 1
ATOM 2596 C CA . PRO A 1 342 ? -25.438 0.959 40.156 1 39.81 342 PRO A CA 1
ATOM 2597 C C . PRO A 1 342 ? -23.953 0.652 40.156 1 39.81 342 PRO A C 1
ATOM 2599 O O . PRO A 1 342 ? -23.391 0.339 39.094 1 39.81 342 PRO A O 1
ATOM 2602 N N . GLY A 1 343 ? -23.109 1.136 41.062 1 37.72 343 GLY A N 1
ATOM 2603 C CA . GLY A 1 343 ? -21.656 1.062 41.188 1 37.72 343 GLY A CA 1
ATOM 2604 C C . GLY A 1 343 ? -21.141 -0.36 41.25 1 37.72 343 GLY A C 1
ATOM 2605 O O . GLY A 1 343 ? -19.938 -0.594 41.125 1 37.72 343 GLY A O 1
ATOM 2606 N N . SER A 1 344 ? -21.828 -1.442 42 1 42.16 344 SER A N 1
ATOM 2607 C CA . SER A 1 344 ? -21.078 -2.539 42.594 1 42.16 344 SER A CA 1
ATOM 2608 C C . SER A 1 344 ? -20.906 -3.693 41.625 1 42.16 344 SER A C 1
ATOM 2610 O O . SER A 1 344 ? -20.531 -4.801 42 1 42.16 344 SER A O 1
ATOM 2612 N N . THR A 1 345 ? -21.703 -3.881 40.594 1 51.25 345 THR A N 1
ATOM 2613 C CA . THR A 1 345 ? -21.25 -5.066 39.875 1 51.25 345 THR A CA 1
ATOM 2614 C C . THR A 1 345 ? -19.766 -4.973 39.562 1 51.25 345 THR A C 1
ATOM 2616 O O . THR A 1 345 ? -19.297 -3.977 39 1 51.25 345 THR A O 1
ATOM 2619 N N . SER A 1 346 ? -18.969 -5.836 40.219 1 65.62 346 SER A N 1
ATOM 2620 C CA . SER A 1 346 ? -17.516 -5.84 40.125 1 65.62 346 SER A CA 1
ATOM 2621 C C . SER A 1 346 ? -17.062 -5.84 38.656 1 65.62 346 SER A C 1
ATOM 2623 O O . SER A 1 346 ? -17.766 -6.34 37.781 1 65.62 346 SER A O 1
ATOM 2625 N N . LYS A 1 347 ? -16.312 -4.992 38.344 1 72.56 347 LYS A N 1
ATOM 2626 C CA . LYS A 1 347 ? -15.609 -4.926 37.062 1 72.56 347 LYS A CA 1
ATOM 2627 C C . LYS A 1 347 ? -15.328 -6.324 36.5 1 72.56 347 LYS A C 1
ATOM 2629 O O . LYS A 1 347 ? -15.445 -6.566 35.312 1 72.56 347 LYS A O 1
ATOM 2634 N N . GLU A 1 348 ? -15.234 -7.18 37.562 1 76.81 348 GLU A N 1
ATOM 2635 C CA . GLU A 1 348 ? -14.898 -8.547 37.156 1 76.81 348 GLU A CA 1
ATOM 2636 C C . GLU A 1 348 ? -16.125 -9.281 36.625 1 76.81 348 GLU A C 1
ATOM 2638 O O . GLU A 1 348 ? -16.031 -10.055 35.688 1 76.81 348 GLU A O 1
ATOM 2643 N N . GLN A 1 349 ? -17.234 -9.086 37.281 1 80.19 349 GLN A N 1
ATOM 2644 C CA . GLN A 1 349 ? -18.438 -9.766 36.844 1 80.19 349 GLN A CA 1
ATOM 2645 C C . GLN A 1 349 ? -18.891 -9.25 35.469 1 80.19 349 GLN A C 1
ATOM 2647 O O . GLN A 1 349 ? -19.344 -10.031 34.625 1 80.19 349 GLN A O 1
ATOM 2652 N N . PHE A 1 350 ? -18.859 -8.047 35.25 1 81.94 350 PHE A N 1
ATOM 2653 C CA . PHE A 1 350 ? -19.172 -7.469 33.938 1 81.94 350 PHE A CA 1
ATOM 2654 C C . PHE A 1 350 ? -18.297 -8.078 32.844 1 81.94 350 PHE A C 1
ATOM 2656 O O . PHE A 1 350 ? -18.797 -8.398 31.766 1 81.94 350 PHE A O 1
ATOM 2663 N N . LYS A 1 351 ? -17.016 -8.148 33.219 1 81.44 351 LYS A N 1
ATOM 2664 C CA . LYS A 1 351 ? -16.094 -8.734 32.25 1 81.44 351 LYS A CA 1
ATOM 2665 C C . LYS A 1 351 ? -16.516 -10.156 31.875 1 81.44 351 LYS A C 1
ATOM 2667 O O . LYS A 1 351 ? -16.578 -10.5 30.688 1 81.44 351 LYS A O 1
ATOM 2672 N N . LYS A 1 352 ? -16.828 -10.891 32.844 1 82.5 352 LYS A N 1
ATOM 2673 C CA . LYS A 1 352 ? -17.219 -12.281 32.625 1 82.5 352 LYS A CA 1
ATOM 2674 C C . LYS A 1 352 ? -18.516 -12.367 31.828 1 82.5 352 LYS A C 1
ATOM 2676 O O . LYS A 1 352 ? -18.578 -13.086 30.828 1 82.5 352 LYS A O 1
ATOM 2681 N N . ASP A 1 353 ? -19.5 -11.609 32.219 1 86.5 353 ASP A N 1
ATOM 2682 C CA . ASP A 1 353 ? -20.797 -11.641 31.562 1 86.5 353 ASP A CA 1
ATOM 2683 C C . ASP A 1 353 ? -20.719 -11.031 30.156 1 86.5 353 ASP A C 1
ATOM 2685 O O . ASP A 1 353 ? -21.359 -11.523 29.219 1 86.5 353 ASP A O 1
ATOM 2689 N N . GLY A 1 354 ? -20.016 -10 30.078 1 87.38 354 GLY A N 1
ATOM 2690 C CA . GLY A 1 354 ? -19.812 -9.375 28.781 1 87.38 354 GLY A CA 1
ATOM 2691 C C . GLY A 1 354 ? -19.141 -10.289 27.766 1 87.38 354 GLY A C 1
ATOM 2692 O O . GLY A 1 354 ? -19.547 -10.32 26.609 1 87.38 354 GLY A O 1
ATOM 2693 N N . LEU A 1 355 ? -18.188 -11.039 28.266 1 86.12 355 LEU A N 1
ATOM 2694 C CA . LEU A 1 355 ? -17.484 -11.977 27.391 1 86.12 355 LEU A CA 1
ATOM 2695 C C . LEU A 1 355 ? -18.391 -13.133 26.984 1 86.12 355 LEU A C 1
ATOM 2697 O O . LEU A 1 355 ? -18.266 -13.672 25.891 1 86.12 355 LEU A O 1
ATOM 2701 N N . GLN A 1 356 ? -19.25 -13.43 27.828 1 86.62 356 GLN A N 1
ATOM 2702 C CA . GLN A 1 356 ? -20.234 -14.445 27.484 1 86.62 356 GLN A CA 1
ATOM 2703 C C . GLN A 1 356 ? -21.156 -13.961 26.359 1 86.62 356 GLN A C 1
ATOM 2705 O O . GLN A 1 356 ? -21.5 -14.719 25.453 1 86.62 356 GLN A O 1
ATOM 2710 N N . VAL A 1 357 ? -21.625 -12.766 26.453 1 87.5 357 VAL A N 1
ATOM 2711 C CA . VAL A 1 357 ? -22.438 -12.164 25.406 1 87.5 357 VAL A CA 1
ATOM 2712 C C . VAL A 1 357 ? -21.672 -12.156 24.094 1 87.5 357 VAL A C 1
ATOM 2714 O O . VAL A 1 357 ? -22.203 -12.539 23.047 1 87.5 357 VAL A O 1
ATOM 2717 N N . LEU A 1 358 ? -20.453 -11.742 24.25 1 87.81 358 LEU A N 1
ATOM 2718 C CA . LEU A 1 358 ? -19.594 -11.711 23.062 1 87.81 358 LEU A CA 1
ATOM 2719 C C . LEU A 1 358 ? -19.453 -13.102 22.469 1 87.81 358 LEU A C 1
ATOM 2721 O O . LEU A 1 358 ? -19.5 -13.258 21.234 1 87.81 358 LEU A O 1
ATOM 2725 N N . ALA A 1 359 ? -19.172 -14.055 23.281 1 85.31 359 ALA A N 1
ATOM 2726 C CA . ALA A 1 359 ? -19.031 -15.43 22.812 1 85.31 359 ALA A CA 1
ATOM 2727 C C . ALA A 1 359 ? -20.281 -15.891 22.078 1 85.31 359 ALA A C 1
ATOM 2729 O O . ALA A 1 359 ? -20.203 -16.547 21.031 1 85.31 359 ALA A O 1
ATOM 2730 N N . GLY A 1 360 ? -21.391 -15.562 22.594 1 88.56 360 GLY A N 1
ATOM 2731 C CA . GLY A 1 360 ? -22.656 -15.883 21.938 1 88.56 360 GLY A CA 1
ATOM 2732 C C . GLY A 1 360 ? -22.812 -15.219 20.578 1 88.56 360 GLY A C 1
ATOM 2733 O O . GLY A 1 360 ? -23.156 -15.875 19.594 1 88.56 360 GLY A O 1
ATOM 2734 N N . LEU A 1 361 ? -22.516 -14.008 20.547 1 91.88 361 LEU A N 1
ATOM 2735 C CA . LEU A 1 361 ? -22.594 -13.25 19.297 1 91.88 361 LEU A CA 1
ATOM 2736 C C . LEU A 1 361 ? -21.609 -13.797 18.266 1 91.88 361 LEU A C 1
ATOM 2738 O O . LEU A 1 361 ? -21.953 -13.977 17.094 1 91.88 361 LEU A O 1
ATOM 2742 N N . SER A 1 362 ? -20.391 -14.055 18.75 1 87.81 362 SER A N 1
ATOM 2743 C CA . SER A 1 362 ? -19.359 -14.547 17.859 1 87.81 362 SER A CA 1
ATOM 2744 C C . SER A 1 362 ? -19.719 -15.914 17.297 1 87.81 362 SER A C 1
ATOM 2746 O O . SER A 1 362 ? -19.438 -16.203 16.125 1 87.81 362 SER A O 1
ATOM 2748 N N . SER A 1 363 ? -20.297 -16.703 18.125 1 89.94 363 SER A N 1
ATOM 2749 C CA . SER A 1 363 ? -20.719 -18.016 17.672 1 89.94 363 SER A CA 1
ATOM 2750 C C . SER A 1 363 ? -21.844 -17.906 16.641 1 89.94 363 SER A C 1
ATOM 2752 O O . SER A 1 363 ? -21.797 -18.562 15.594 1 89.94 363 SER A O 1
ATOM 2754 N N . GLU A 1 364 ? -22.812 -17.047 16.891 1 91.5 364 GLU A N 1
ATOM 2755 C CA . GLU A 1 364 ? -23.953 -16.891 16 1 91.5 364 GLU A CA 1
ATOM 2756 C C . GLU A 1 364 ? -23.547 -16.219 14.703 1 91.5 364 GLU A C 1
ATOM 2758 O O . GLU A 1 364 ? -24.188 -16.391 13.664 1 91.5 364 GLU A O 1
ATOM 2763 N N . LEU A 1 365 ? -22.469 -15.484 14.75 1 96.12 365 LEU A N 1
ATOM 2764 C CA . LEU A 1 365 ? -22.062 -14.68 13.602 1 96.12 365 LEU A CA 1
ATOM 2765 C C . LEU A 1 365 ? -20.719 -15.133 13.062 1 96.12 365 LEU A C 1
ATOM 2767 O O . LEU A 1 365 ? -19.953 -14.328 12.539 1 96.12 365 LEU A O 1
ATOM 2771 N N . SER A 1 366 ? -20.375 -16.391 13.172 1 91.94 366 SER A N 1
ATOM 2772 C CA . SER A 1 366 ? -19.062 -16.922 12.789 1 91.94 366 SER A CA 1
ATOM 2773 C C . SER A 1 366 ? -18.812 -16.75 11.297 1 91.94 366 SER A C 1
ATOM 2775 O O . SER A 1 366 ? -17.719 -16.359 10.891 1 91.94 366 SER A O 1
ATOM 2777 N N . ASN A 1 367 ? -19.844 -16.969 10.523 1 96.19 367 ASN A N 1
ATOM 2778 C CA . ASN A 1 367 ? -19.672 -16.875 9.078 1 96.19 367 ASN A CA 1
ATOM 2779 C C . ASN A 1 367 ? -19.547 -15.422 8.625 1 96.19 367 ASN A C 1
ATOM 2781 O O . ASN A 1 367 ? -19 -15.141 7.559 1 96.19 367 ASN A O 1
ATOM 2785 N N . VAL A 1 368 ? -20.078 -14.492 9.469 1 96.62 368 VAL A N 1
ATOM 2786 C CA . VAL A 1 368 ? -19.984 -13.07 9.133 1 96.62 368 VAL A CA 1
ATOM 2787 C C . VAL A 1 368 ? -18.531 -12.617 9.156 1 96.62 368 VAL A C 1
ATOM 2789 O O . VAL A 1 368 ? -18.094 -11.898 8.258 1 96.62 368 VAL A O 1
ATOM 2792 N N . LYS A 1 369 ? -17.828 -13.117 10.094 1 92.88 369 LYS A N 1
ATOM 2793 C CA . LYS A 1 369 ? -16.406 -12.789 10.195 1 92.88 369 LYS A CA 1
ATOM 2794 C C . LYS A 1 369 ? -15.633 -13.305 8.984 1 92.88 369 LYS A C 1
ATOM 2796 O O . LYS A 1 369 ? -14.82 -12.578 8.406 1 92.88 369 LYS A O 1
ATOM 2801 N N . SER A 1 370 ? -15.93 -14.516 8.648 1 95.19 370 SER A N 1
ATOM 2802 C CA . SER A 1 370 ? -15.281 -15.125 7.492 1 95.19 370 SER A CA 1
ATOM 2803 C C . SER A 1 370 ? -15.648 -14.398 6.199 1 95.19 370 SER A C 1
ATOM 2805 O O . SER A 1 370 ? -14.789 -14.172 5.344 1 95.19 370 SER A O 1
ATOM 2807 N N . ALA A 1 371 ? -16.859 -14.023 6.039 1 96.88 371 ALA A N 1
ATOM 2808 C CA . ALA A 1 371 ? -17.359 -13.352 4.84 1 96.88 371 ALA A CA 1
ATOM 2809 C C . ALA A 1 371 ? -16.719 -11.977 4.68 1 96.88 371 ALA A C 1
ATOM 2811 O O . ALA A 1 371 ? -16.484 -11.516 3.557 1 96.88 371 ALA A O 1
ATOM 2812 N N . ALA A 1 372 ? -16.469 -11.367 5.816 1 95.38 372 ALA A N 1
ATOM 2813 C CA . ALA A 1 372 ? -15.906 -10.023 5.805 1 95.38 372 ALA A CA 1
ATOM 2814 C C . ALA A 1 372 ? -14.508 -10.023 5.195 1 95.38 372 ALA A C 1
ATOM 2816 O O . ALA A 1 372 ? -14.023 -8.984 4.738 1 95.38 372 ALA A O 1
ATOM 2817 N N . ALA A 1 373 ? -13.836 -11.164 5.195 1 92.06 373 ALA A N 1
ATOM 2818 C CA . ALA A 1 373 ? -12.469 -11.273 4.688 1 92.06 373 ALA A CA 1
ATOM 2819 C C . ALA A 1 373 ? -12.469 -11.516 3.184 1 92.06 373 ALA A C 1
ATOM 2821 O O . ALA A 1 373 ? -11.414 -11.445 2.541 1 92.06 373 ALA A O 1
ATOM 2822 N N . LEU A 1 374 ? -13.602 -11.758 2.648 1 93.12 374 LEU A N 1
ATOM 2823 C CA . LEU A 1 374 ? -13.703 -12.07 1.228 1 93.12 374 LEU A CA 1
ATOM 2824 C C . LEU A 1 374 ? -13.789 -10.797 0.393 1 93.12 374 LEU A C 1
ATOM 2826 O O . LEU A 1 374 ? -14.109 -9.727 0.915 1 93.12 374 LEU A O 1
ATOM 2830 N N . GLU A 1 375 ? -13.43 -10.93 -0.875 1 89.38 375 GLU A N 1
ATOM 2831 C CA . GLU A 1 375 ? -13.531 -9.852 -1.853 1 89.38 375 GLU A CA 1
ATOM 2832 C C . GLU A 1 375 ? -14.43 -10.242 -3.021 1 89.38 375 GLU A C 1
ATOM 2834 O O . GLU A 1 375 ? -14.039 -11.055 -3.863 1 89.38 375 GLU A O 1
ATOM 2839 N N . MET A 1 376 ? -15.492 -9.562 -3.1 1 89 376 MET A N 1
ATOM 2840 C CA . MET A 1 376 ? -16.516 -9.945 -4.066 1 89 376 MET A CA 1
ATOM 2841 C C . MET A 1 376 ? -16 -9.812 -5.492 1 89 376 MET A C 1
ATOM 2843 O O . MET A 1 376 ? -16.203 -10.703 -6.316 1 89 376 MET A O 1
ATOM 2847 N N . ASP A 1 377 ? -15.328 -8.766 -5.793 1 87.06 377 ASP A N 1
ATOM 2848 C CA . ASP A 1 377 ? -14.82 -8.547 -7.145 1 87.06 377 ASP A CA 1
ATOM 2849 C C . ASP A 1 377 ? -13.805 -9.617 -7.531 1 87.06 377 ASP A C 1
ATOM 2851 O O . ASP A 1 377 ? -13.789 -10.078 -8.672 1 87.06 377 ASP A O 1
ATOM 2855 N N . THR A 1 378 ? -13.039 -9.984 -6.605 1 89.12 378 THR A N 1
ATOM 2856 C CA . THR A 1 378 ? -12.047 -11.031 -6.832 1 89.12 378 THR A CA 1
ATOM 2857 C C . THR A 1 378 ? -12.734 -12.367 -7.133 1 89.12 378 THR A C 1
ATOM 2859 O O . THR A 1 378 ? -12.312 -13.102 -8.031 1 89.12 378 THR A O 1
ATOM 2862 N N . LEU A 1 379 ? -13.805 -12.648 -6.402 1 93.56 379 LEU A N 1
ATOM 2863 C CA . LEU A 1 379 ? -14.531 -13.898 -6.609 1 93.56 379 LEU A CA 1
ATOM 2864 C C . LEU A 1 379 ? -15.188 -13.914 -7.988 1 93.56 379 LEU A C 1
ATOM 2866 O O . LEU A 1 379 ? -15.07 -14.898 -8.719 1 93.56 379 LEU A O 1
ATOM 2870 N N . VAL A 1 380 ? -15.711 -12.805 -8.344 1 89.81 380 VAL A N 1
ATOM 2871 C CA . VAL A 1 380 ? -16.375 -12.695 -9.633 1 89.81 380 VAL A CA 1
ATOM 2872 C C . VAL A 1 380 ? -15.344 -12.789 -10.758 1 89.81 380 VAL A C 1
ATOM 2874 O O . VAL A 1 380 ? -15.57 -13.469 -11.758 1 89.81 380 VAL A O 1
ATOM 2877 N N . GLY A 1 381 ? -14.328 -12.148 -10.523 1 91.56 381 GLY A N 1
ATOM 2878 C CA . GLY A 1 381 ? -13.25 -12.227 -11.5 1 91.56 381 GLY A CA 1
ATOM 2879 C C . GLY A 1 381 ? -12.703 -13.625 -11.672 1 91.56 381 GLY A C 1
ATOM 2880 O O . GLY A 1 381 ? -12.391 -14.039 -12.789 1 91.56 381 GLY A O 1
ATOM 2881 N N . SER A 1 382 ? -12.602 -14.367 -10.625 1 93.81 382 SER A N 1
ATOM 2882 C CA . SER A 1 382 ? -12.109 -15.734 -10.672 1 93.81 382 SER A CA 1
ATOM 2883 C C . SER A 1 382 ? -13.055 -16.641 -11.477 1 93.81 382 SER A C 1
ATOM 2885 O O . SER A 1 382 ? -12.602 -17.5 -12.227 1 93.81 382 SER A O 1
ATOM 2887 N N . VAL A 1 383 ? -14.297 -16.375 -11.359 1 94.19 383 VAL A N 1
ATOM 2888 C CA . VAL A 1 383 ? -15.289 -17.141 -12.117 1 94.19 383 VAL A CA 1
ATOM 2889 C C . VAL A 1 383 ? -15.133 -16.844 -13.602 1 94.19 383 VAL A C 1
ATOM 2891 O O . VAL A 1 383 ? -15.133 -17.766 -14.43 1 94.19 383 VAL A O 1
ATOM 2894 N N . SER A 1 384 ? -14.961 -15.57 -13.852 1 93.25 384 SER A N 1
ATOM 2895 C CA . SER A 1 384 ? -14.789 -15.164 -15.242 1 93.25 384 SER A CA 1
ATOM 2896 C C . SER A 1 384 ? -13.523 -15.773 -15.844 1 93.25 384 SER A C 1
ATOM 2898 O O . SER A 1 384 ? -13.539 -16.25 -16.984 1 93.25 384 SER A O 1
ATOM 2900 N N . ARG A 1 385 ? -12.594 -15.805 -15.133 1 93.31 385 ARG A N 1
ATOM 2901 C CA . ARG A 1 385 ? -11.32 -16.375 -15.586 1 93.31 385 ARG A CA 1
ATOM 2902 C C . ARG A 1 385 ? -11.445 -17.875 -15.82 1 93.31 385 ARG A C 1
ATOM 2904 O O . ARG A 1 385 ? -10.906 -18.391 -16.797 1 93.31 385 ARG A O 1
ATOM 2911 N N . LEU A 1 386 ? -12.086 -18.562 -14.953 1 94.88 386 LEU A N 1
ATOM 2912 C CA . LEU A 1 386 ? -12.328 -20 -15.117 1 94.88 386 LEU A CA 1
ATOM 2913 C C . LEU A 1 386 ? -13.031 -20.281 -16.438 1 94.88 386 LEU A C 1
ATOM 2915 O O . LEU A 1 386 ? -12.672 -21.219 -17.141 1 94.88 386 LEU A O 1
ATOM 2919 N N . GLU A 1 387 ? -13.914 -19.375 -16.703 1 93.75 387 GLU A N 1
ATOM 2920 C CA . GLU A 1 387 ? -14.68 -19.531 -17.938 1 93.75 387 GLU A CA 1
ATOM 2921 C C . GLU A 1 387 ? -13.812 -19.266 -19.172 1 93.75 387 GLU A C 1
ATOM 2923 O O . GLU A 1 387 ? -13.82 -20.031 -20.125 1 93.75 387 GLU A O 1
ATOM 2928 N N . THR A 1 388 ? -13.133 -18.203 -19.094 1 94 388 THR A N 1
ATOM 2929 C CA . THR A 1 388 ? -12.281 -17.812 -20.203 1 94 388 THR A CA 1
ATOM 2930 C C . THR A 1 388 ? -11.219 -18.859 -20.469 1 94 388 THR A C 1
ATOM 2932 O O . THR A 1 388 ? -10.961 -19.219 -21.625 1 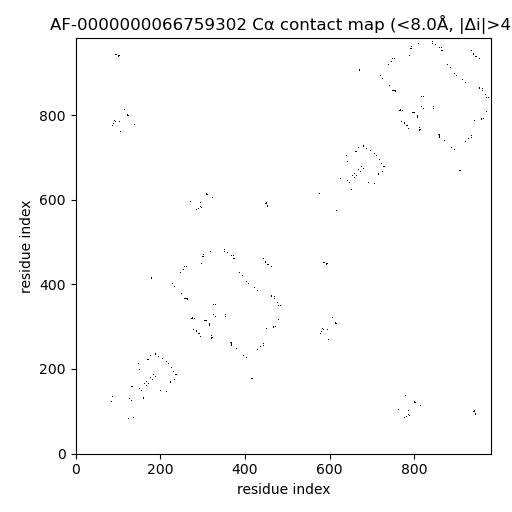94 388 THR A O 1
ATOM 2935 N N . ASP A 1 389 ? -10.711 -19.422 -19.469 1 94.88 389 ASP A N 1
ATOM 2936 C CA . ASP A 1 389 ? -9.641 -20.406 -19.609 1 94.88 389 ASP A CA 1
ATOM 2937 C C . ASP A 1 389 ? -10.188 -21.75 -20.078 1 94.88 389 ASP A C 1
ATOM 2939 O O . ASP A 1 389 ? -9.484 -22.516 -20.734 1 94.88 389 ASP A O 1
ATOM 2943 N N . LEU A 1 390 ? -11.406 -22.016 -19.734 1 95.88 390 LEU A N 1
ATOM 2944 C CA . LEU A 1 390 ? -12.023 -23.25 -20.234 1 95.88 390 LEU A CA 1
ATOM 2945 C C . LEU A 1 390 ? -12.164 -23.203 -21.75 1 95.88 390 LEU A C 1
ATOM 2947 O O . LEU A 1 390 ? -12.039 -24.234 -22.406 1 95.88 390 LEU A O 1
ATOM 2951 N N . GLU A 1 391 ? -12.375 -21.984 -22.203 1 93.12 391 GLU A N 1
ATOM 2952 C CA . GLU A 1 391 ? -12.484 -21.828 -23.641 1 93.12 391 GLU A CA 1
ATOM 2953 C C . GLU A 1 391 ? -11.172 -22.188 -24.344 1 93.12 391 GLU A C 1
ATOM 2955 O O . GLU A 1 391 ? -11.172 -22.797 -25.406 1 93.12 391 GLU A O 1
ATOM 2960 N N . LYS A 1 392 ? -10.125 -21.891 -23.766 1 92.44 392 LYS A N 1
ATOM 2961 C CA . LYS A 1 392 ? -8.82 -22.234 -24.312 1 92.44 392 LYS A CA 1
ATOM 2962 C C . LYS A 1 392 ? -8.625 -23.75 -24.359 1 92.44 392 LYS A C 1
ATOM 2964 O O . LYS A 1 392 ? -8.078 -24.281 -25.328 1 92.44 392 LYS A O 1
ATOM 2969 N N . VAL A 1 393 ? -9.047 -24.406 -23.344 1 95.06 393 VAL A N 1
ATOM 2970 C CA . VAL A 1 393 ? -8.945 -25.859 -23.281 1 95.06 393 VAL A CA 1
ATOM 2971 C C . VAL A 1 393 ? -9.844 -26.484 -24.344 1 95.06 393 VAL A C 1
ATOM 2973 O O . VAL A 1 393 ? -9.484 -27.5 -24.953 1 95.06 393 VAL A O 1
ATOM 2976 N N . THR A 1 394 ? -10.984 -25.828 -24.562 1 94.19 394 THR A N 1
ATOM 2977 C CA . THR A 1 394 ? -11.906 -26.281 -25.594 1 94.19 394 THR A CA 1
ATOM 2978 C C . THR A 1 394 ? -11.266 -26.188 -26.969 1 94.19 394 THR A C 1
ATOM 2980 O O . THR A 1 394 ? -11.43 -27.078 -27.797 1 94.19 394 THR A O 1
ATOM 2983 N N . LEU A 1 395 ? -10.531 -25.172 -27.125 1 92.94 395 LEU A N 1
ATOM 2984 C CA . LEU A 1 395 ? -9.852 -24.984 -28.406 1 92.94 395 LEU A CA 1
ATOM 2985 C C . LEU A 1 395 ? -8.805 -26.062 -28.625 1 92.94 395 LEU A C 1
ATOM 2987 O O . LEU A 1 395 ? -8.594 -26.5 -29.766 1 92.94 395 LEU A O 1
ATOM 2991 N N . VAL A 1 396 ? -8.211 -26.531 -27.594 1 92.06 396 VAL A N 1
ATOM 2992 C CA . VAL A 1 396 ? -7.223 -27.594 -27.703 1 92.06 396 VAL A CA 1
ATOM 2993 C C . VAL A 1 396 ? -7.898 -28.875 -28.172 1 92.06 396 VAL A C 1
ATOM 2995 O O . VAL A 1 396 ? -7.332 -29.625 -28.984 1 92.06 396 VAL A O 1
ATOM 2998 N N . SER A 1 397 ? -9.031 -29.172 -27.75 1 91 397 SER A N 1
ATOM 2999 C CA . SER A 1 397 ? -9.773 -30.359 -28.156 1 91 397 SER A CA 1
ATOM 3000 C C . SER A 1 397 ? -10.078 -30.312 -29.656 1 91 397 SER A C 1
ATOM 3002 O O . SER A 1 397 ? -10.125 -31.359 -30.312 1 91 397 SER A O 1
ATOM 3004 N N . ARG A 1 398 ? -10.188 -29.156 -30.188 1 88.44 398 ARG A N 1
ATOM 3005 C CA . ARG A 1 398 ? -10.531 -29 -31.594 1 88.44 398 ARG A CA 1
ATOM 3006 C C . ARG A 1 398 ? -9.328 -29.297 -32.5 1 88.44 398 ARG A C 1
ATOM 3008 O O . ARG A 1 398 ? -9.492 -29.578 -33.688 1 88.44 398 ARG A O 1
ATOM 3015 N N . LEU A 1 399 ? -8.219 -29.297 -31.875 1 88.69 399 LEU A N 1
ATOM 3016 C CA . LEU A 1 399 ? -6.992 -29.578 -32.625 1 88.69 399 LEU A CA 1
ATOM 3017 C C . LEU A 1 399 ? -6.883 -31.062 -32.938 1 88.69 399 LEU A C 1
ATOM 3019 O O . LEU A 1 399 ? -6.047 -31.469 -33.75 1 88.69 399 LEU A O 1
ATOM 3023 N N . ARG A 1 400 ? -7.715 -31.875 -32.375 1 86.38 400 ARG A N 1
ATOM 3024 C CA . ARG A 1 400 ? -7.746 -33.312 -32.625 1 86.38 400 ARG A CA 1
ATOM 3025 C C . ARG A 1 400 ? -7.809 -33.625 -34.125 1 86.38 400 ARG A C 1
ATOM 3027 O O . ARG A 1 400 ? -7.121 -34.531 -34.594 1 86.38 400 ARG A O 1
ATOM 3034 N N . GLN A 1 401 ? -8.492 -32.844 -34.812 1 81.56 401 GLN A N 1
ATOM 3035 C CA . GLN A 1 401 ? -8.734 -33.094 -36.25 1 81.56 401 GLN A CA 1
ATOM 3036 C C . GLN A 1 401 ? -7.496 -32.781 -37.062 1 81.56 401 GLN A C 1
ATOM 3038 O O . GLN A 1 401 ? -7.332 -33.312 -38.188 1 81.56 401 GLN A O 1
ATOM 3043 N N . THR A 1 402 ? -6.602 -31.953 -36.531 1 79.38 402 THR A N 1
ATOM 3044 C CA . THR A 1 402 ? -5.441 -31.516 -37.281 1 79.38 402 THR A CA 1
ATOM 3045 C C . THR A 1 402 ? -4.211 -32.344 -36.938 1 79.38 402 THR A C 1
ATOM 3047 O O . THR A 1 402 ? -3.135 -32.156 -37.5 1 79.38 402 THR A O 1
ATOM 3050 N N . CYS A 1 403 ? -4.359 -33.219 -35.938 1 77.12 403 CYS A N 1
ATOM 3051 C CA . CYS A 1 403 ? -3.225 -34.062 -35.531 1 77.12 403 CYS A CA 1
ATOM 3052 C C . CYS A 1 403 ? -2.871 -35.062 -36.594 1 77.12 403 CYS A C 1
ATOM 3054 O O . CYS A 1 403 ? -3.756 -35.719 -37.156 1 77.12 403 CYS A O 1
ATOM 3056 N N . PRO A 1 404 ? -1.653 -35.188 -37.062 1 68.75 404 PRO A N 1
ATOM 3057 C CA . PRO A 1 404 ? -1.267 -36.125 -38.094 1 68.75 404 PRO A CA 1
ATOM 3058 C C . PRO A 1 404 ? -1.504 -37.594 -37.688 1 68.75 404 PRO A C 1
ATOM 3060 O O . PRO A 1 404 ? -1.54 -37.906 -36.5 1 68.75 404 PRO A O 1
ATOM 3063 N N . GLY A 1 405 ? -2.033 -38.594 -38.531 1 60.97 405 GLY A N 1
ATOM 3064 C CA . GLY A 1 405 ? -2.582 -39.938 -38.469 1 60.97 405 GLY A CA 1
ATOM 3065 C C . GLY A 1 405 ? -1.672 -40.938 -37.781 1 60.97 405 GLY A C 1
ATOM 3066 O O . GLY A 1 405 ? -2.141 -41.906 -37.219 1 60.97 405 GLY A O 1
ATOM 3067 N N . ASP A 1 406 ? -0.413 -40.906 -37.938 1 55.47 406 ASP A N 1
ATOM 3068 C CA . ASP A 1 406 ? 0.41 -42.031 -37.531 1 55.47 406 ASP A CA 1
ATOM 3069 C C . ASP A 1 406 ? 0.366 -42.219 -36.031 1 55.47 406 ASP A C 1
ATOM 3071 O O . ASP A 1 406 ? 0.367 -43.375 -35.531 1 55.47 406 ASP A O 1
ATOM 3075 N N . ASP A 1 407 ? 0.399 -41.25 -35.188 1 57.19 407 ASP A N 1
ATOM 3076 C CA . ASP A 1 407 ? 0.478 -41.281 -33.75 1 57.19 407 ASP A CA 1
ATOM 3077 C C . ASP A 1 407 ? -0.894 -41.062 -33.125 1 57.19 407 ASP A C 1
ATOM 3079 O O . ASP A 1 407 ? -0.989 -40.656 -31.953 1 57.19 407 ASP A O 1
ATOM 3083 N N . GLN A 1 408 ? -1.849 -41.469 -33.844 1 57.31 408 GLN A N 1
ATOM 3084 C CA . GLN A 1 408 ? -3.242 -41.094 -33.625 1 57.31 408 GLN A CA 1
ATOM 3085 C C . GLN A 1 408 ? -3.793 -41.75 -32.375 1 57.31 408 GLN A C 1
ATOM 3087 O O . GLN A 1 408 ? -4.539 -41.156 -31.609 1 57.31 408 GLN A O 1
ATOM 3092 N N . VAL A 1 409 ? -3.35 -43 -32.281 1 59.03 409 VAL A N 1
ATOM 3093 C CA . VAL A 1 409 ? -4.02 -43.719 -31.203 1 59.03 409 VAL A CA 1
ATOM 3094 C C . VAL A 1 409 ? -3.623 -43.125 -29.859 1 59.03 409 VAL A C 1
ATOM 3096 O O . VAL A 1 409 ? -4.477 -42.906 -29 1 59.03 409 VAL A O 1
ATOM 3099 N N . SER A 1 410 ? -2.295 -42.906 -29.688 1 61.94 410 SER A N 1
ATOM 3100 C CA . SER A 1 410 ? -1.836 -42.438 -28.375 1 61.94 410 SER A CA 1
ATOM 3101 C C . SER A 1 410 ? -2.25 -41 -28.141 1 61.94 410 SER A C 1
ATOM 3103 O O . SER A 1 410 ? -2.57 -40.625 -27.016 1 61.94 410 SER A O 1
ATOM 3105 N N . SER A 1 411 ? -2.396 -40.312 -29.203 1 74.75 411 SER A N 1
ATOM 3106 C CA . SER A 1 411 ? -2.795 -38.906 -29.094 1 74.75 411 SER A CA 1
ATOM 3107 C C . SER A 1 411 ? -4.285 -38.781 -28.797 1 74.75 411 SER A C 1
ATOM 3109 O O . SER A 1 411 ? -4.727 -37.781 -28.219 1 74.75 411 SER A O 1
ATOM 3111 N N . GLU A 1 412 ? -4.918 -39.938 -29.141 1 84.12 412 GLU A N 1
ATOM 3112 C CA . GLU A 1 412 ? -6.363 -39.906 -28.953 1 84.12 412 GLU A CA 1
ATOM 3113 C C . GLU A 1 412 ? -6.73 -39.969 -27.469 1 84.12 412 GLU A C 1
ATOM 3115 O O . GLU A 1 412 ? -7.754 -39.406 -27.062 1 84.12 412 GLU A O 1
ATOM 3120 N N . LYS A 1 413 ? -5.809 -40.594 -26.75 1 87.12 413 LYS A N 1
ATOM 3121 C CA . LYS A 1 413 ? -6.066 -40.688 -25.312 1 87.12 413 LYS A CA 1
ATOM 3122 C C . LYS A 1 413 ? -6.074 -39.312 -24.641 1 87.12 413 LYS A C 1
ATOM 3124 O O . LYS A 1 413 ? -6.895 -39.062 -23.766 1 87.12 413 LYS A O 1
ATOM 3129 N N . PHE A 1 414 ? -5.254 -38.5 -25.062 1 92.12 414 PHE A N 1
ATOM 3130 C CA . PHE A 1 414 ? -5.203 -37.156 -24.516 1 92.12 414 PHE A CA 1
ATOM 3131 C C . PHE A 1 414 ? -6.512 -36.406 -24.781 1 92.12 414 PHE A C 1
ATOM 3133 O O . PHE A 1 414 ? -7.09 -35.812 -23.875 1 92.12 414 PHE A O 1
ATOM 3140 N N . PHE A 1 415 ? -6.977 -36.469 -25.984 1 91.69 415 PHE A N 1
ATOM 3141 C CA . PHE A 1 415 ? -8.164 -35.719 -26.375 1 91.69 415 PHE A CA 1
ATOM 3142 C C . PHE A 1 415 ? -9.414 -36.312 -25.703 1 91.69 415 PHE A C 1
ATOM 3144 O O . PHE A 1 415 ? -10.32 -35.562 -25.328 1 91.69 415 PHE A O 1
ATOM 3151 N N . GLU A 1 416 ? -9.344 -37.625 -25.547 1 90.62 416 GLU A N 1
ATOM 3152 C CA . GLU A 1 416 ? -10.453 -38.25 -24.828 1 90.62 416 GLU A CA 1
ATOM 3153 C C . GLU A 1 416 ? -10.516 -37.75 -23.375 1 90.62 416 GLU A C 1
ATOM 3155 O O . GLU A 1 416 ? -11.594 -37.438 -22.875 1 90.62 416 GLU A O 1
ATOM 3160 N N . ALA A 1 417 ? -9.398 -37.719 -22.781 1 90.44 417 ALA A N 1
ATOM 3161 C CA . ALA A 1 417 ? -9.328 -37.219 -21.406 1 90.44 417 ALA A CA 1
ATOM 3162 C C . ALA A 1 417 ? -9.742 -35.75 -21.312 1 90.44 417 ALA A C 1
ATOM 3164 O O . ALA A 1 417 ? -10.438 -35.375 -20.375 1 90.44 417 ALA A O 1
ATOM 3165 N N . ASN A 1 418 ? -9.312 -35 -22.281 1 92.31 418 ASN A N 1
ATOM 3166 C CA . ASN A 1 418 ? -9.648 -33.594 -22.328 1 92.31 418 ASN A CA 1
ATOM 3167 C C . ASN A 1 418 ? -11.148 -33.375 -22.516 1 92.31 418 ASN A C 1
ATOM 3169 O O . ASN A 1 418 ? -11.75 -32.531 -21.859 1 92.31 418 ASN A O 1
ATOM 3173 N N . ASP A 1 419 ? -11.719 -34.188 -23.391 1 92.25 419 ASP A N 1
ATOM 3174 C CA . ASP A 1 419 ? -13.148 -34.062 -23.656 1 92.25 419 ASP A CA 1
ATOM 3175 C C . ASP A 1 419 ? -13.977 -34.438 -22.422 1 92.25 419 ASP A C 1
ATOM 3177 O O . ASP A 1 419 ? -14.977 -33.812 -22.109 1 92.25 419 ASP A O 1
ATOM 3181 N N . ALA A 1 420 ? -13.539 -35.469 -21.75 1 91.81 420 ALA A N 1
ATOM 3182 C CA . ALA A 1 420 ? -14.219 -35.875 -20.516 1 91.81 420 ALA A CA 1
ATOM 3183 C C . ALA A 1 420 ? -14.164 -34.75 -19.469 1 91.81 420 ALA A C 1
ATOM 3185 O O . ALA A 1 420 ? -15.164 -34.5 -18.797 1 91.81 420 ALA A O 1
ATOM 3186 N N . PHE A 1 421 ? -13.094 -34.188 -19.375 1 94.56 421 PHE A N 1
ATOM 3187 C CA . PHE A 1 421 ? -12.922 -33.094 -18.438 1 94.56 421 PHE A CA 1
ATOM 3188 C C . PHE A 1 421 ? -13.812 -31.906 -18.812 1 94.56 421 PHE A C 1
ATOM 3190 O O . PHE A 1 421 ? -14.445 -31.297 -17.953 1 94.56 421 PHE A O 1
ATOM 3197 N N . LEU A 1 422 ? -13.82 -31.562 -20.109 1 95.19 422 LEU A N 1
ATOM 3198 C CA . LEU A 1 422 ? -14.57 -30.406 -20.562 1 95.19 422 LEU A CA 1
ATOM 3199 C C . LEU A 1 422 ? -16.047 -30.531 -20.203 1 95.19 422 LEU A C 1
ATOM 3201 O O . LEU A 1 422 ? -16.672 -29.562 -19.766 1 95.19 422 LEU A O 1
ATOM 3205 N N . GLY A 1 423 ? -16.625 -31.688 -20.375 1 92.75 423 GLY A N 1
ATOM 3206 C CA . GLY A 1 423 ? -18 -31.891 -20 1 92.75 423 GLY A CA 1
ATOM 3207 C C . GLY A 1 423 ? -18.266 -31.641 -18.531 1 92.75 423 GLY A C 1
ATOM 3208 O O . GLY A 1 423 ? -19.188 -30.906 -18.172 1 92.75 423 GLY A O 1
ATOM 3209 N N . ARG A 1 424 ? -17.484 -32.125 -17.703 1 94.06 424 ARG A N 1
ATOM 3210 C CA . ARG A 1 424 ? -17.609 -31.953 -16.266 1 94.06 424 ARG A CA 1
ATOM 3211 C C . ARG A 1 424 ? -17.344 -30.516 -15.852 1 94.06 424 ARG A C 1
ATOM 3213 O O . ARG A 1 424 ? -18.062 -29.953 -15.016 1 94.06 424 ARG A O 1
ATOM 3220 N N . ALA A 1 425 ? -16.359 -29.953 -16.453 1 96.12 425 ALA A N 1
ATOM 3221 C CA . ALA A 1 425 ? -15.938 -28.594 -16.094 1 96.12 425 ALA A CA 1
ATOM 3222 C C . ALA A 1 425 ? -17.016 -27.578 -16.438 1 96.12 425 ALA A C 1
ATOM 3224 O O . ALA A 1 425 ? -17.281 -26.656 -15.664 1 96.12 425 ALA A O 1
ATOM 3225 N N . HIS A 1 426 ? -17.594 -27.828 -17.609 1 94.62 426 HIS A N 1
ATOM 3226 C CA . HIS A 1 426 ? -18.672 -26.922 -18 1 94.62 426 HIS A CA 1
ATOM 3227 C C . HIS A 1 426 ? -19.812 -26.938 -16.984 1 94.62 426 HIS A C 1
ATOM 3229 O O . HIS A 1 426 ? -20.281 -25.875 -16.578 1 94.62 426 HIS A O 1
ATOM 3235 N N . ALA A 1 427 ? -20.156 -28.047 -16.547 1 95.44 427 ALA A N 1
ATOM 3236 C CA . ALA A 1 427 ? -21.234 -28.188 -15.57 1 95.44 427 ALA A CA 1
ATOM 3237 C C . ALA A 1 427 ? -20.859 -27.547 -14.234 1 95.44 427 ALA A C 1
ATOM 3239 O O . ALA A 1 427 ? -21.672 -26.844 -13.617 1 95.44 427 ALA A O 1
ATOM 3240 N N . GLU A 1 428 ? -19.656 -27.75 -13.828 1 96.19 428 GLU A N 1
ATOM 3241 C CA . GLU A 1 428 ? -19.203 -27.219 -12.547 1 96.19 428 GLU A CA 1
ATOM 3242 C C . GLU A 1 428 ? -19.109 -25.688 -12.586 1 96.19 428 GLU A C 1
ATOM 3244 O O . GLU A 1 428 ? -19.469 -25.016 -11.617 1 96.19 428 GLU A O 1
ATOM 3249 N N . ILE A 1 429 ? -18.656 -25.172 -13.68 1 96.38 429 ILE A N 1
ATOM 3250 C CA . ILE A 1 429 ? -18.531 -23.719 -13.812 1 96.38 429 ILE A CA 1
ATOM 3251 C C . ILE A 1 429 ? -19.922 -23.078 -13.805 1 96.38 429 ILE A C 1
ATOM 3253 O O . ILE A 1 429 ? -20.125 -22.047 -13.172 1 96.38 429 ILE A O 1
ATOM 3257 N N . GLU A 1 430 ? -20.859 -23.734 -14.461 1 95.25 430 GLU A N 1
ATOM 3258 C CA . GLU A 1 430 ? -22.234 -23.234 -14.453 1 95.25 430 GLU A CA 1
ATOM 3259 C C . GLU A 1 430 ? -22.812 -23.219 -13.039 1 95.25 430 GLU A C 1
ATOM 3261 O O . GLU A 1 430 ? -23.5 -22.266 -12.648 1 95.25 430 GLU A O 1
ATOM 3266 N N . ALA A 1 431 ? -22.516 -24.219 -12.32 1 96.19 431 ALA A N 1
ATOM 3267 C CA . ALA A 1 431 ? -22.984 -24.312 -10.938 1 96.19 431 ALA A CA 1
ATOM 3268 C C . ALA A 1 431 ? -22.375 -23.219 -10.078 1 96.19 431 ALA A C 1
ATOM 3270 O O . ALA A 1 431 ? -23.062 -22.609 -9.258 1 96.19 431 ALA A O 1
ATOM 3271 N N . VAL A 1 432 ? -21.094 -22.969 -10.289 1 96.5 432 VAL A N 1
ATOM 3272 C CA . VAL A 1 432 ? -20.391 -21.953 -9.516 1 96.5 432 VAL A CA 1
ATOM 3273 C C . VAL A 1 432 ? -20.938 -20.578 -9.883 1 96.5 432 VAL A C 1
ATOM 3275 O O . VAL A 1 432 ? -21.094 -19.719 -9.008 1 96.5 432 VAL A O 1
ATOM 3278 N N . LYS A 1 433 ? -21.156 -20.422 -11.117 1 94.81 433 LYS A N 1
ATOM 3279 C CA . LYS A 1 433 ? -21.719 -19.156 -11.586 1 94.81 433 LYS A CA 1
ATOM 3280 C C . LYS A 1 433 ? -23.078 -18.906 -10.93 1 94.81 433 LYS A C 1
ATOM 3282 O O . LYS A 1 433 ? -23.344 -17.797 -10.445 1 94.81 433 LYS A O 1
ATOM 3287 N N . ALA A 1 434 ? -23.891 -19.875 -10.883 1 95.75 434 ALA A N 1
ATOM 3288 C CA . ALA A 1 434 ? -25.219 -19.766 -10.266 1 95.75 434 ALA A CA 1
ATOM 3289 C C . ALA A 1 434 ? -25.094 -19.484 -8.773 1 95.75 434 ALA A C 1
ATOM 3291 O O . ALA A 1 434 ? -25.844 -18.656 -8.227 1 95.75 434 ALA A O 1
ATOM 3292 N N . ALA A 1 435 ? -24.188 -20.156 -8.156 1 94.88 435 ALA A N 1
ATOM 3293 C CA . ALA A 1 435 ? -23.953 -19.938 -6.734 1 94.88 435 ALA A CA 1
ATOM 3294 C C . ALA A 1 435 ? -23.5 -18.516 -6.465 1 94.88 435 ALA A C 1
ATOM 3296 O O . ALA A 1 435 ? -23.938 -17.891 -5.488 1 94.88 435 ALA A O 1
ATOM 3297 N N . GLY A 1 436 ? -22.672 -18.078 -7.359 1 95.56 436 GLY A N 1
ATOM 3298 C CA . GLY A 1 436 ? -22.219 -16.703 -7.223 1 95.56 436 GLY A CA 1
ATOM 3299 C C . GLY A 1 436 ? -23.328 -15.695 -7.359 1 95.56 436 GLY A C 1
ATOM 3300 O O . GLY A 1 436 ? -23.406 -14.742 -6.578 1 95.56 436 GLY A O 1
ATOM 3301 N N . GLU A 1 437 ? -24.156 -15.875 -8.289 1 94.38 437 GLU A N 1
ATOM 3302 C CA . GLU A 1 437 ? -25.297 -14.984 -8.5 1 94.38 437 GLU A CA 1
ATOM 3303 C C . GLU A 1 437 ? -26.25 -15.016 -7.309 1 94.38 437 GLU A C 1
ATOM 3305 O O . GLU A 1 437 ? -26.734 -13.977 -6.871 1 94.38 437 GLU A O 1
ATOM 3310 N N . ARG A 1 438 ? -26.469 -16.141 -6.816 1 95.44 438 ARG A N 1
ATOM 3311 C CA . ARG A 1 438 ? -27.328 -16.312 -5.652 1 95.44 438 ARG A CA 1
ATOM 3312 C C . ARG A 1 438 ? -26.734 -15.609 -4.43 1 95.44 438 ARG A C 1
ATOM 3314 O O . ARG A 1 438 ? -27.438 -14.922 -3.697 1 95.44 438 ARG A O 1
ATOM 3321 N N . ALA A 1 439 ? -25.438 -15.844 -4.238 1 95.56 439 ALA A N 1
ATOM 3322 C CA . ALA A 1 439 ? -24.766 -15.219 -3.104 1 95.56 439 ALA A CA 1
ATOM 3323 C C . ALA A 1 439 ? -24.844 -13.695 -3.184 1 95.56 439 ALA A C 1
ATOM 3325 O O . ALA A 1 439 ? -25.125 -13.031 -2.188 1 95.56 439 ALA A O 1
ATOM 3326 N N . LEU A 1 440 ? -24.609 -13.203 -4.375 1 93.06 440 LEU A N 1
ATOM 3327 C CA . LEU A 1 440 ? -24.672 -11.766 -4.582 1 93.06 440 LEU A CA 1
ATOM 3328 C C . LEU A 1 440 ? -26.078 -11.234 -4.297 1 93.06 440 LEU A C 1
ATOM 3330 O O . LEU A 1 440 ? -26.234 -10.195 -3.65 1 93.06 440 LEU A O 1
ATOM 3334 N N . GLN A 1 441 ? -27.047 -11.922 -4.762 1 93.88 441 GLN A N 1
ATOM 3335 C CA . GLN A 1 441 ? -28.438 -11.531 -4.539 1 93.88 441 GLN A CA 1
ATOM 3336 C C . GLN A 1 441 ? -28.781 -11.578 -3.057 1 93.88 441 GLN A C 1
ATOM 3338 O O . GLN A 1 441 ? -29.438 -10.672 -2.541 1 93.88 441 GLN A O 1
ATOM 3343 N N . ARG A 1 442 ? -28.328 -12.555 -2.379 1 95.44 442 ARG A N 1
ATOM 3344 C CA . ARG A 1 442 ? -28.594 -12.688 -0.952 1 95.44 442 ARG A CA 1
ATOM 3345 C C . ARG A 1 442 ? -27.953 -11.555 -0.162 1 95.44 442 ARG A C 1
ATOM 3347 O O . ARG A 1 442 ? -28.547 -11.023 0.777 1 95.44 442 ARG A O 1
ATOM 3354 N N . VAL A 1 443 ? -26.766 -11.227 -0.528 1 94.44 443 VAL A N 1
ATOM 3355 C CA . VAL A 1 443 ? -26.062 -10.141 0.148 1 94.44 443 VAL A CA 1
ATOM 3356 C C . VAL A 1 443 ? -26.828 -8.828 -0.062 1 94.44 443 VAL A C 1
ATOM 3358 O O . VAL A 1 443 ? -27.031 -8.062 0.882 1 94.44 443 VAL A O 1
ATOM 3361 N N . LYS A 1 444 ? -27.203 -8.656 -1.269 1 90.94 444 LYS A N 1
ATOM 3362 C CA . LYS A 1 444 ? -27.984 -7.461 -1.579 1 90.94 444 LYS A CA 1
ATOM 3363 C C . LYS A 1 444 ? -29.266 -7.414 -0.76 1 90.94 444 LYS A C 1
ATOM 3365 O O . LYS A 1 444 ? -29.594 -6.383 -0.169 1 90.94 444 LYS A O 1
ATOM 3370 N N . GLU A 1 445 ? -29.953 -8.469 -0.709 1 91.94 445 GLU A N 1
ATOM 3371 C CA . GLU A 1 445 ? -31.188 -8.562 0.04 1 91.94 445 GLU A CA 1
ATOM 3372 C C . GLU A 1 445 ? -30.953 -8.359 1.533 1 91.94 445 GLU A C 1
ATOM 3374 O O . GLU A 1 445 ? -31.766 -7.703 2.207 1 91.94 445 GLU A O 1
ATOM 3379 N N . THR A 1 446 ? -29.938 -8.93 1.985 1 93.88 446 THR A N 1
ATOM 3380 C CA . THR A 1 446 ? -29.609 -8.781 3.4 1 93.88 446 THR A CA 1
ATOM 3381 C C . THR A 1 446 ? -29.266 -7.332 3.723 1 93.88 446 THR A C 1
ATOM 3383 O O . THR A 1 446 ? -29.688 -6.797 4.75 1 93.88 446 THR A O 1
ATOM 3386 N N . THR A 1 447 ? -28.516 -6.742 2.869 1 92 447 THR A N 1
ATOM 3387 C CA . THR A 1 447 ? -28.172 -5.34 3.068 1 92 447 THR A CA 1
ATOM 3388 C C . THR A 1 447 ? -29.422 -4.473 3.084 1 92 447 THR A C 1
ATOM 3390 O O . THR A 1 447 ? -29.562 -3.588 3.93 1 92 447 THR A O 1
ATOM 3393 N N . GLU A 1 448 ? -30.344 -4.781 2.207 1 89.44 448 GLU A N 1
ATOM 3394 C CA . GLU A 1 448 ? -31.609 -4.066 2.164 1 89.44 448 GLU A CA 1
ATOM 3395 C C . GLU A 1 448 ? -32.438 -4.34 3.416 1 89.44 448 GLU A C 1
ATOM 3397 O O . GLU A 1 448 ? -33.156 -3.459 3.902 1 89.44 448 GLU A O 1
ATOM 3402 N N . TYR A 1 449 ? -32.312 -5.504 3.885 1 92.19 449 TYR A N 1
ATOM 3403 C CA . TYR A 1 449 ? -33.031 -5.902 5.102 1 92.19 449 TYR A CA 1
ATOM 3404 C C . TYR A 1 449 ? -32.594 -5.047 6.285 1 92.19 449 TYR A C 1
ATOM 3406 O O . TYR A 1 449 ? -33.406 -4.699 7.141 1 92.19 449 TYR A O 1
ATOM 3414 N N . PHE A 1 450 ? -31.359 -4.605 6.336 1 92.5 450 PHE A N 1
ATOM 3415 C CA . PHE A 1 450 ? -30.828 -3.852 7.469 1 92.5 450 PHE A CA 1
ATOM 3416 C C . PHE A 1 450 ? -30.812 -2.359 7.164 1 92.5 450 PHE A C 1
ATOM 3418 O O . PHE A 1 450 ? -31.031 -1.535 8.047 1 92.5 450 PHE A O 1
ATOM 3425 N N . HIS A 1 451 ? -30.547 -1.999 5.898 1 88.75 451 HIS A N 1
ATOM 3426 C CA . HIS A 1 451 ? -30.297 -0.596 5.594 1 88.75 451 HIS A CA 1
ATOM 3427 C C . HIS A 1 451 ? -31.391 -0.012 4.719 1 88.75 451 HIS A C 1
ATOM 3429 O O . HIS A 1 451 ? -31.391 1.185 4.418 1 88.75 451 HIS A O 1
ATOM 3435 N N . GLY A 1 452 ? -32.281 -0.821 4.344 1 79.88 452 GLY A N 1
ATOM 3436 C CA . GLY A 1 452 ? -33.375 -0.352 3.512 1 79.88 452 GLY A CA 1
ATOM 3437 C C . GLY A 1 452 ? -32.906 0.236 2.191 1 79.88 452 GLY A C 1
ATOM 3438 O O . GLY A 1 452 ? -32.125 -0.387 1.469 1 79.88 452 GLY A O 1
ATOM 3439 N N . ASP A 1 453 ? -33.375 1.481 1.926 1 71.75 453 ASP A N 1
ATOM 3440 C CA . ASP A 1 453 ? -33.125 2.129 0.644 1 71.75 453 ASP A CA 1
ATOM 3441 C C . ASP A 1 453 ? -31.75 2.811 0.638 1 71.75 453 ASP A C 1
ATOM 3443 O O . ASP A 1 453 ? -31.312 3.314 -0.396 1 71.75 453 ASP A O 1
ATOM 3447 N N . ALA A 1 454 ? -31.141 2.783 1.765 1 65.69 454 ALA A N 1
ATOM 3448 C CA . ALA A 1 454 ? -29.844 3.445 1.863 1 65.69 454 ALA A CA 1
ATOM 3449 C C . ALA A 1 454 ? -28.766 2.641 1.146 1 65.69 454 ALA A C 1
ATOM 3451 O O . ALA A 1 454 ? -27.641 3.125 0.953 1 65.69 454 ALA A O 1
ATOM 3452 N N . VAL A 1 455 ? -29.062 1.455 0.658 1 66.06 455 VAL A N 1
ATOM 3453 C CA . VAL A 1 455 ? -28.141 0.526 0.009 1 66.06 455 VAL A CA 1
ATOM 3454 C C . VAL A 1 455 ? -27.547 1.174 -1.241 1 66.06 455 VAL A C 1
ATOM 3456 O O . VAL A 1 455 ? -26.391 0.928 -1.586 1 66.06 455 VAL A O 1
ATOM 3459 N N . LYS A 1 456 ? -28.359 2.016 -1.839 1 62.97 456 LYS A N 1
ATOM 3460 C CA . LYS A 1 456 ? -27.922 2.598 -3.107 1 62.97 456 LYS A CA 1
ATOM 3461 C C . LYS A 1 456 ? -26.672 3.447 -2.924 1 62.97 456 LYS A C 1
ATOM 3463 O O . LYS A 1 456 ? -25.891 3.615 -3.859 1 62.97 456 LYS A O 1
ATOM 3468 N N . GLU A 1 457 ? -26.438 3.729 -1.697 1 60.41 457 GLU A N 1
ATOM 3469 C CA . GLU A 1 457 ? -25.312 4.613 -1.41 1 60.41 457 GLU A CA 1
ATOM 3470 C C . GLU A 1 457 ? -24.109 3.83 -0.891 1 60.41 457 GLU A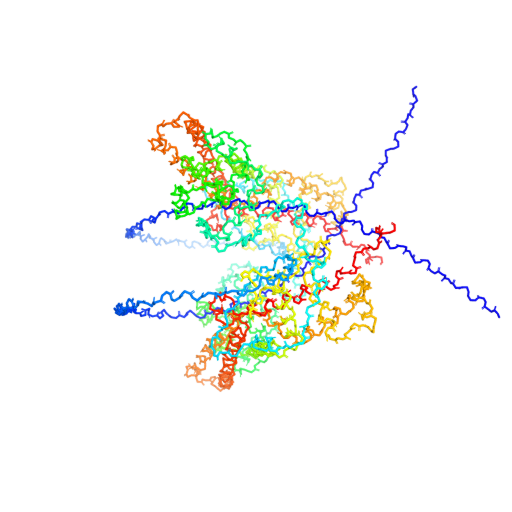 C 1
ATOM 3472 O O . GLU A 1 457 ? -23.062 4.41 -0.614 1 60.41 457 GLU A O 1
ATOM 3477 N N . GLU A 1 458 ? -24.266 2.445 -0.968 1 64.12 458 GLU A N 1
ATOM 3478 C CA . GLU A 1 458 ? -23.188 1.68 -0.347 1 64.12 458 GLU A CA 1
ATOM 3479 C C . GLU A 1 458 ? -22.109 1.341 -1.359 1 64.12 458 GLU A C 1
ATOM 3481 O O . GLU A 1 458 ? -22.359 0.65 -2.348 1 64.12 458 GLU A O 1
ATOM 3486 N N . PRO A 1 459 ? -20.875 1.831 -1.134 1 63.47 459 PRO A N 1
ATOM 3487 C CA . PRO A 1 459 ? -19.812 1.658 -2.123 1 63.47 459 PRO A CA 1
ATOM 3488 C C . PRO A 1 459 ? -19.297 0.221 -2.193 1 63.47 459 PRO A C 1
ATOM 3490 O O . PRO A 1 459 ? -18.859 -0.228 -3.252 1 63.47 459 PRO A O 1
ATOM 3493 N N . HIS A 1 460 ? -19.359 -0.52 -1.06 1 80.06 460 HIS A N 1
ATOM 3494 C CA . HIS A 1 460 ? -18.797 -1.858 -1.002 1 80.06 460 HIS A CA 1
ATOM 3495 C C . HIS A 1 460 ? -19.859 -2.904 -0.703 1 80.06 460 HIS A C 1
ATOM 3497 O O . HIS A 1 460 ? -20.531 -2.826 0.322 1 80.06 460 HIS A O 1
ATOM 3503 N N . PRO A 1 461 ? -20.047 -3.863 -1.563 1 84.06 461 PRO A N 1
ATOM 3504 C CA . PRO A 1 461 ? -21.141 -4.824 -1.427 1 84.06 461 PRO A CA 1
ATOM 3505 C C . PRO A 1 461 ? -21.062 -5.629 -0.132 1 84.06 461 PRO A C 1
ATOM 3507 O O . PRO A 1 461 ? -22.094 -6.062 0.393 1 84.06 461 PRO A O 1
ATOM 3510 N N . LEU A 1 462 ? -19.875 -5.836 0.383 1 92.25 462 LEU A N 1
ATOM 3511 C CA . LEU A 1 462 ? -19.75 -6.684 1.566 1 92.25 462 LEU A CA 1
ATOM 3512 C C . LEU A 1 462 ? -19.531 -5.836 2.816 1 92.25 462 LEU A C 1
ATOM 3514 O O . LEU A 1 462 ? -19.109 -6.355 3.855 1 92.25 462 LEU A O 1
ATOM 3518 N N . ARG A 1 463 ? -19.875 -4.586 2.721 1 92 463 ARG A N 1
ATOM 3519 C CA . ARG A 1 463 ? -19.609 -3.656 3.811 1 92 463 ARG A CA 1
ATOM 3520 C C . ARG A 1 463 ? -20.359 -4.062 5.078 1 92 463 ARG A C 1
ATOM 3522 O O . ARG A 1 463 ? -19.828 -3.916 6.188 1 92 463 ARG A O 1
ATOM 3529 N N . ILE A 1 464 ? -21.531 -4.535 4.961 1 94.12 464 ILE A N 1
ATOM 3530 C CA . ILE A 1 464 ? -22.344 -4.902 6.113 1 94.12 464 ILE A CA 1
ATOM 3531 C C . ILE A 1 464 ? -21.594 -5.926 6.969 1 94.12 464 ILE A C 1
ATOM 3533 O O . ILE A 1 464 ? -21.625 -5.848 8.203 1 94.12 464 ILE A O 1
ATOM 3537 N N . PHE A 1 465 ? -20.953 -6.863 6.402 1 96.5 465 PHE A N 1
ATOM 3538 C CA . PHE A 1 465 ? -20.203 -7.879 7.133 1 96.5 465 PHE A CA 1
ATOM 3539 C C . PHE A 1 465 ? -18.969 -7.266 7.809 1 96.5 465 PHE A C 1
ATOM 3541 O O . PHE A 1 465 ? -18.641 -7.617 8.945 1 96.5 465 PHE A O 1
ATOM 3548 N N . MET A 1 466 ? -18.359 -6.348 7.113 1 94.12 466 MET A N 1
ATOM 3549 C CA . MET A 1 466 ? -17.188 -5.68 7.66 1 94.12 466 MET A CA 1
ATOM 3550 C C . MET A 1 466 ? -17.547 -4.883 8.906 1 94.12 466 MET A C 1
ATOM 3552 O O . MET A 1 466 ? -16.812 -4.918 9.906 1 94.12 466 MET A O 1
ATOM 3556 N N . VAL A 1 467 ? -18.625 -4.207 8.812 1 95.12 467 VAL A N 1
ATOM 3557 C CA . VAL A 1 467 ? -19.078 -3.389 9.93 1 95.12 467 VAL A CA 1
ATOM 3558 C C . VAL A 1 467 ? -19.359 -4.277 11.141 1 95.12 467 VAL A C 1
ATOM 3560 O O . VAL A 1 467 ? -18.922 -3.963 12.258 1 95.12 467 VAL A O 1
ATOM 3563 N N . VAL A 1 468 ? -19.984 -5.32 10.969 1 96.12 468 VAL A N 1
ATOM 3564 C CA . VAL A 1 468 ? -20.344 -6.219 12.062 1 96.12 468 VAL A CA 1
ATOM 3565 C C . VAL A 1 468 ? -19.078 -6.863 12.633 1 96.12 468 VAL A C 1
ATOM 3567 O O . VAL A 1 468 ? -18.922 -6.973 13.852 1 96.12 468 VAL A O 1
ATOM 3570 N N . ARG A 1 469 ? -18.188 -7.316 11.719 1 95.31 469 ARG A N 1
ATOM 3571 C CA . ARG A 1 469 ? -16.922 -7.867 12.172 1 95.31 469 ARG A CA 1
ATOM 3572 C C . ARG A 1 469 ? -16.172 -6.863 13.047 1 95.31 469 ARG A C 1
ATOM 3574 O O . ARG A 1 469 ? -15.695 -7.215 14.133 1 95.31 469 ARG A O 1
ATOM 3581 N N . ASP A 1 470 ? -16.078 -5.637 12.547 1 94.38 470 ASP A N 1
ATOM 3582 C CA . ASP A 1 470 ? -15.367 -4.594 13.281 1 94.38 470 ASP A CA 1
ATOM 3583 C C . ASP A 1 470 ? -16.047 -4.305 14.625 1 94.38 470 ASP A C 1
ATOM 3585 O O . ASP A 1 470 ? -15.367 -4.066 15.625 1 94.38 470 ASP A O 1
ATOM 3589 N N . PHE A 1 471 ? -17.312 -4.336 14.703 1 97.19 471 PHE A N 1
ATOM 3590 C CA . PHE A 1 471 ? -18.047 -4.145 15.938 1 97.19 471 PHE A CA 1
ATOM 3591 C C . PHE A 1 471 ? -17.734 -5.246 16.938 1 97.19 471 PHE A C 1
ATOM 3593 O O . PHE A 1 471 ? -17.484 -4.965 18.125 1 97.19 471 PHE A O 1
ATOM 3600 N N . LEU A 1 472 ? -17.781 -6.426 16.469 1 94.38 472 LEU A N 1
ATOM 3601 C CA . LEU A 1 472 ? -17.484 -7.543 17.359 1 94.38 472 LEU A CA 1
ATOM 3602 C C . LEU A 1 472 ? -16.078 -7.414 17.938 1 94.38 472 LEU A C 1
ATOM 3604 O O . LEU A 1 472 ? -15.852 -7.727 19.109 1 94.38 472 LEU A O 1
ATOM 3608 N N . ALA A 1 473 ? -15.203 -6.992 17.094 1 92.56 473 ALA A N 1
ATOM 3609 C CA . ALA A 1 473 ? -13.844 -6.754 17.578 1 92.56 473 ALA A CA 1
ATOM 3610 C C . ALA A 1 473 ? -13.82 -5.664 18.641 1 92.56 473 ALA A C 1
ATOM 3612 O O . ALA A 1 473 ? -13.125 -5.785 19.656 1 92.56 473 ALA A O 1
ATOM 3613 N N . THR A 1 474 ? -14.539 -4.598 18.406 1 92.44 474 THR A N 1
ATOM 3614 C CA . THR A 1 474 ? -14.641 -3.502 19.375 1 92.44 474 THR A CA 1
ATOM 3615 C C . THR A 1 474 ? -15.289 -3.979 20.672 1 92.44 474 THR A C 1
ATOM 3617 O O . THR A 1 474 ? -14.844 -3.623 21.766 1 92.44 474 THR A O 1
ATOM 3620 N N . LEU A 1 475 ? -16.312 -4.73 20.562 1 92.19 475 LEU A N 1
ATOM 3621 C CA . LEU A 1 475 ? -16.984 -5.301 21.719 1 92.19 475 LEU A CA 1
ATOM 3622 C C . LEU A 1 475 ? -16.031 -6.145 22.562 1 92.19 475 LEU A C 1
ATOM 3624 O O . LEU A 1 475 ? -16.047 -6.07 23.781 1 92.19 475 LEU A O 1
ATOM 3628 N N . ASP A 1 476 ? -15.273 -6.887 21.875 1 89.12 476 ASP A N 1
ATOM 3629 C CA . ASP A 1 476 ? -14.273 -7.699 22.562 1 89.12 476 ASP A CA 1
ATOM 3630 C C . ASP A 1 476 ? -13.312 -6.828 23.375 1 89.12 476 ASP A C 1
ATOM 3632 O O . ASP A 1 476 ? -13.07 -7.094 24.547 1 89.12 476 ASP A O 1
ATOM 3636 N N . ARG A 1 477 ? -12.875 -5.812 22.797 1 88.56 477 ARG A N 1
ATOM 3637 C CA . ARG A 1 477 ? -11.953 -4.891 23.453 1 88.56 477 ARG A CA 1
ATOM 3638 C C . ARG A 1 477 ? -12.602 -4.254 24.672 1 88.56 477 ARG A C 1
ATOM 3640 O O . ARG A 1 477 ? -11.992 -4.191 25.75 1 88.56 477 ARG A O 1
ATOM 3647 N N . VAL A 1 478 ? -13.898 -3.838 24.578 1 85.75 478 VAL A N 1
ATOM 3648 C CA . VAL A 1 478 ? -14.617 -3.131 25.625 1 85.75 478 VAL A CA 1
ATOM 3649 C C . VAL A 1 478 ? -14.914 -4.086 26.781 1 85.75 478 VAL A C 1
ATOM 3651 O O . VAL A 1 478 ? -14.812 -3.711 27.953 1 85.75 478 VAL A O 1
ATOM 3654 N N . CYS A 1 479 ? -15.227 -5.23 26.531 1 85.5 479 CYS A N 1
ATOM 3655 C CA . CYS A 1 479 ? -15.531 -6.215 27.562 1 85.5 479 CYS A CA 1
ATOM 3656 C C . CYS A 1 479 ? -14.266 -6.633 28.312 1 85.5 479 CYS A C 1
ATOM 3658 O O . CYS A 1 479 ? -14.297 -6.867 29.516 1 85.5 479 CYS A O 1
ATOM 3660 N N . ARG A 1 480 ? -13.172 -6.621 27.578 1 82.38 480 ARG A N 1
ATOM 3661 C CA . ARG A 1 480 ? -11.922 -7.059 28.203 1 82.38 480 ARG A CA 1
ATOM 3662 C C . ARG A 1 480 ? -11.273 -5.922 28.984 1 82.38 480 ARG A C 1
ATOM 3664 O O . ARG A 1 480 ? -10.555 -6.164 29.953 1 82.38 480 ARG A O 1
ATOM 3671 N N . ALA A 1 481 ? -11.453 -4.688 28.625 1 75.62 481 ALA A N 1
ATOM 3672 C CA . ALA A 1 481 ? -10.805 -3.523 29.219 1 75.62 481 ALA A CA 1
ATOM 3673 C C . ALA A 1 481 ? -11.391 -3.203 30.594 1 75.62 481 ALA A C 1
ATOM 3675 O O . ALA A 1 481 ? -10.727 -2.594 31.438 1 75.62 481 ALA A O 1
ATOM 3676 N N . VAL A 1 482 ? -12.594 -3.344 30.984 1 65.44 482 VAL A N 1
ATOM 3677 C CA . VAL A 1 482 ? -13.227 -2.988 32.25 1 65.44 482 VAL A CA 1
ATOM 3678 C C . VAL A 1 482 ? -12.43 -3.59 33.406 1 65.44 482 VAL A C 1
ATOM 3680 O O . VAL A 1 482 ? -12.344 -2.99 34.469 1 65.44 482 VAL A O 1
ATOM 3683 N N . GLY A 1 483 ? -11.609 -4.523 33.312 1 52 483 GLY A N 1
ATOM 3684 C CA . GLY A 1 483 ? -10.859 -5.121 34.406 1 52 483 GLY A CA 1
ATOM 3685 C C . GLY A 1 483 ? -9.484 -4.52 34.594 1 52 483 GLY A C 1
ATOM 3686 O O . GLY A 1 483 ? -8.797 -4.809 35.594 1 52 483 GLY A O 1
ATOM 3687 N N . ARG A 1 484 ? -9.055 -3.701 33.688 1 47.81 484 ARG A N 1
ATOM 3688 C CA . ARG A 1 484 ? -7.656 -3.299 33.781 1 47.81 484 ARG A CA 1
ATOM 3689 C C . ARG A 1 484 ? -7.508 -2.043 34.656 1 47.81 484 ARG A C 1
ATOM 3691 O O . ARG A 1 484 ? -6.402 -1.535 34.812 1 47.81 484 ARG A O 1
ATOM 3698 N N . THR A 1 485 ? -8.477 -1.296 34.969 1 40.91 485 THR A N 1
ATOM 3699 C CA . THR A 1 485 ? -8.148 -0.177 35.844 1 40.91 485 THR A CA 1
ATOM 3700 C C . THR A 1 485 ? -7.707 -0.677 37.219 1 40.91 485 THR A C 1
ATOM 3702 O O . THR A 1 485 ? -8.438 -1.422 37.875 1 40.91 485 THR A O 1
ATOM 3705 N N . PRO A 1 486 ? -6.379 -0.559 37.531 1 35.56 486 PRO A N 1
ATOM 3706 C CA . PRO A 1 486 ? -5.93 -0.899 38.875 1 35.56 486 PRO A CA 1
ATOM 3707 C C . PRO A 1 486 ? -6.707 -0.154 39.969 1 35.56 486 PRO A C 1
ATOM 3709 O O . PRO A 1 486 ? -7.172 0.966 39.719 1 35.56 486 PRO A O 1
ATOM 3712 N N . GLU A 1 487 ? -7.355 -0.777 40.844 1 34.91 487 GLU A N 1
ATOM 3713 C CA . GLU A 1 487 ? -7.766 -0.395 42.219 1 34.91 487 GLU A CA 1
ATOM 3714 C C . GLU A 1 487 ? -6.727 0.513 42.875 1 34.91 487 GLU A C 1
ATOM 3716 O O . GLU A 1 487 ? -6.957 1.042 43.938 1 34.91 487 GLU A O 1
ATOM 3721 N N . ARG A 1 488 ? -5.559 0.825 42.312 1 33.25 488 ARG A N 1
ATOM 3722 C CA . ARG A 1 488 ? -4.609 1.384 43.281 1 33.25 488 ARG A CA 1
ATOM 3723 C C . ARG A 1 488 ? -5.012 2.795 43.688 1 33.25 488 ARG A C 1
ATOM 3725 O O . ARG A 1 488 ? -4.387 3.395 44.562 1 33.25 488 ARG A O 1
ATOM 3732 N N . VAL A 1 489 ? -5.688 3.574 42.906 1 29.2 489 VAL A N 1
ATOM 3733 C CA . VAL A 1 489 ? -5.719 4.918 43.469 1 29.2 489 VAL A CA 1
ATOM 3734 C C . VAL A 1 489 ? -6.703 4.961 44.656 1 29.2 489 VAL A C 1
ATOM 3736 O O . VAL A 1 489 ? -6.824 5.98 45.344 1 29.2 489 VAL A O 1
ATOM 3739 N N . MET A 1 490 ? -7.66 4.066 44.781 1 24.31 490 MET A N 1
ATOM 3740 C CA . MET A 1 490 ? -8.445 4.332 46 1 24.31 490 MET A CA 1
ATOM 3741 C C . MET A 1 490 ? -7.723 3.814 47.219 1 24.31 490 MET A C 1
ATOM 3743 O O . MET A 1 490 ? -8.234 3.939 48.344 1 24.31 490 MET A O 1
ATOM 3747 N N . MET A 1 491 ? -6.566 3.062 47.125 1 20.75 491 MET A N 1
ATOM 3748 C CA . MET A 1 491 ? -5.977 3.105 48.469 1 20.75 491 MET A CA 1
ATOM 3749 C C . MET A 1 491 ? -5.043 4.305 48.625 1 20.75 491 MET A C 1
ATOM 3751 O O . MET A 1 491 ? -4.281 4.617 47.688 1 20.75 491 MET A O 1
ATOM 3755 N N . MET B 1 1 ? 45.094 19.859 49.125 1 23.75 1 MET B N 1
ATOM 3756 C CA . MET B 1 1 ? 45.156 19.312 47.781 1 23.75 1 MET B CA 1
ATOM 3757 C C . MET B 1 1 ? 44.344 18.031 47.656 1 23.75 1 MET B C 1
ATOM 3759 O O . MET B 1 1 ? 44.844 17.016 47.156 1 23.75 1 MET B O 1
ATOM 3763 N N . THR B 1 2 ? 43.312 17.859 48.5 1 24.69 2 THR B N 1
ATOM 3764 C CA . THR B 1 2 ? 42.531 16.656 48.781 1 24.69 2 THR B CA 1
ATOM 3765 C C . THR B 1 2 ? 41.844 16.141 47.531 1 24.69 2 THR B C 1
ATOM 3767 O O . THR B 1 2 ? 41.25 16.922 46.781 1 24.69 2 THR B O 1
ATOM 3770 N N . ARG B 1 3 ? 42.25 14.93 47 1 24.39 3 ARG B N 1
ATOM 3771 C CA . ARG B 1 3 ? 42.125 14.078 45.812 1 24.39 3 ARG B CA 1
ATOM 3772 C C . ARG B 1 3 ? 40.719 13.516 45.688 1 24.39 3 ARG B C 1
ATOM 3774 O O . ARG B 1 3 ? 40.344 12.562 46.375 1 24.39 3 ARG B O 1
ATOM 3781 N N . GLY B 1 4 ? 39.688 14.352 45.688 1 26.36 4 GLY B N 1
ATOM 3782 C CA . GLY B 1 4 ? 38.281 13.914 45.719 1 26.36 4 GLY B CA 1
ATOM 3783 C C . GLY B 1 4 ? 37.938 12.969 44.594 1 26.36 4 GLY B C 1
ATOM 3784 O O . GLY B 1 4 ? 38.094 13.305 43.406 1 26.36 4 GLY B O 1
ATOM 3785 N N . THR B 1 5 ? 38.219 11.656 44.781 1 27.47 5 THR B N 1
ATOM 3786 C CA . THR B 1 5 ? 38.094 10.523 43.844 1 27.47 5 THR B CA 1
ATOM 3787 C C . THR B 1 5 ? 36.688 10.414 43.281 1 27.47 5 THR B C 1
ATOM 3789 O O . THR B 1 5 ? 35.719 10.242 44.031 1 27.47 5 THR B O 1
ATOM 3792 N N . GLU B 1 6 ? 36.375 11.133 42.219 1 25.91 6 GLU B N 1
ATOM 3793 C CA . GLU B 1 6 ? 35.094 11.289 41.562 1 25.91 6 GLU B CA 1
ATOM 3794 C C . GLU B 1 6 ? 34.594 9.969 40.969 1 25.91 6 GLU B C 1
ATOM 3796 O O . GLU B 1 6 ? 35.281 9.344 40.156 1 25.91 6 GLU B O 1
ATOM 3801 N N . VAL B 1 7 ? 34 9.109 41.781 1 27.41 7 VAL B N 1
ATOM 3802 C CA . VAL B 1 7 ? 33.531 7.773 41.438 1 27.41 7 VAL B CA 1
ATOM 3803 C C . VAL B 1 7 ? 32.625 7.863 40.219 1 27.41 7 VAL B C 1
ATOM 3805 O O . VAL B 1 7 ? 31.594 8.547 40.25 1 27.41 7 VAL B O 1
ATOM 3808 N N . VAL B 1 8 ? 33.125 7.77 38.969 1 25.58 8 VAL B N 1
ATOM 3809 C CA . VAL B 1 8 ? 32.531 7.859 37.656 1 25.58 8 VAL B CA 1
ATOM 3810 C C . VAL B 1 8 ? 31.562 6.699 37.438 1 25.58 8 VAL B C 1
ATOM 3812 O O . VAL B 1 8 ? 31.969 5.535 37.469 1 25.58 8 VAL B O 1
ATOM 3815 N N . VAL B 1 9 ? 30.391 6.77 38.062 1 24.7 9 VAL B N 1
ATOM 3816 C CA . VAL B 1 9 ? 29.375 5.727 37.969 1 24.7 9 VAL B CA 1
ATOM 3817 C C . VAL B 1 9 ? 29.125 5.379 36.5 1 24.7 9 VAL B C 1
ATOM 3819 O O . VAL B 1 9 ? 28.859 6.262 35.688 1 24.7 9 VAL B O 1
ATOM 3822 N N . ARG B 1 10 ? 29.734 4.332 36.031 1 22.22 10 ARG B N 1
ATOM 3823 C CA . ARG B 1 10 ? 29.734 3.721 34.688 1 22.22 10 ARG B CA 1
ATOM 3824 C C . ARG B 1 10 ? 28.328 3.357 34.25 1 22.22 10 ARG B C 1
ATOM 3826 O O . ARG B 1 10 ? 27.625 2.602 34.938 1 22.22 10 ARG B O 1
ATOM 3833 N N . ALA B 1 11 ? 27.656 4.293 33.625 1 24.59 11 ALA B N 1
ATOM 3834 C CA . ALA B 1 11 ? 26.297 4.156 33.094 1 24.59 11 ALA B CA 1
ATOM 3835 C C . ALA B 1 11 ? 26.172 2.889 32.25 1 24.59 11 ALA B C 1
ATOM 3837 O O . ALA B 1 11 ? 27.031 2.596 31.422 1 24.59 11 ALA B O 1
ATOM 3838 N N . LEU B 1 12 ? 25.641 1.848 32.875 1 24.95 12 LEU B N 1
ATOM 3839 C CA . LEU B 1 12 ? 25.438 0.543 32.25 1 24.95 12 LEU B CA 1
ATOM 3840 C C . LEU B 1 12 ? 24.812 0.691 30.875 1 24.95 12 LEU B C 1
ATOM 3842 O O . LEU B 1 12 ? 23.938 1.537 30.672 1 24.95 12 LEU B O 1
ATOM 3846 N N . PRO B 1 13 ? 25.5 0.252 29.797 1 23.94 13 PRO B N 1
ATOM 3847 C CA . PRO B 1 13 ? 25.141 0.425 28.391 1 23.94 13 PRO B CA 1
ATOM 3848 C C . PRO B 1 13 ? 23.75 -0.113 28.062 1 23.94 13 PRO B C 1
ATOM 3850 O O . PRO B 1 13 ? 23.25 -1.016 28.75 1 23.94 13 PRO B O 1
ATOM 3853 N N . PRO B 1 14 ? 22.859 0.71 27.578 1 23.05 14 PRO B N 1
ATOM 3854 C CA . PRO B 1 14 ? 21.453 0.396 27.281 1 23.05 14 PRO B CA 1
ATOM 3855 C C . PRO B 1 14 ? 21.297 -0.895 26.484 1 23.05 14 PRO B C 1
ATOM 3857 O O . PRO B 1 14 ? 22.188 -1.261 25.703 1 23.05 14 PRO B O 1
ATOM 3860 N N . GLN B 1 15 ? 20.781 -1.903 27.141 1 22.05 15 GLN B N 1
ATOM 3861 C CA . GLN B 1 15 ? 20.547 -3.217 26.547 1 22.05 15 GLN B CA 1
ATOM 3862 C C . GLN B 1 15 ? 19.844 -3.098 25.203 1 22.05 15 GLN B C 1
ATOM 3864 O O . GLN B 1 15 ? 18.812 -2.434 25.094 1 22.05 15 GLN B O 1
ATOM 3869 N N . ALA B 1 16 ? 20.516 -3.285 24.094 1 22.55 16 ALA B N 1
ATOM 3870 C CA . ALA B 1 16 ? 20.094 -3.291 22.688 1 22.55 16 ALA B CA 1
ATOM 3871 C C . ALA B 1 16 ? 18.891 -4.219 22.484 1 22.55 16 ALA B C 1
ATOM 3873 O O . ALA B 1 16 ? 18.906 -5.371 22.938 1 22.55 16 ALA B O 1
ATOM 3874 N N . ASN B 1 17 ? 17.672 -3.646 22.516 1 21.86 17 ASN B N 1
ATOM 3875 C CA . ASN B 1 17 ? 16.422 -4.359 22.281 1 21.86 17 ASN B CA 1
ATOM 3876 C C . ASN B 1 17 ? 16.531 -5.34 21.109 1 21.86 17 ASN B C 1
ATOM 3878 O O . ASN B 1 17 ? 17.125 -5.016 20.078 1 21.86 17 ASN B O 1
ATOM 3882 N N . ALA B 1 18 ? 16.594 -6.578 21.375 1 23.86 18 ALA B N 1
ATOM 3883 C CA . ALA B 1 18 ? 16.734 -7.668 20.406 1 23.86 18 ALA B CA 1
ATOM 3884 C C . ALA B 1 18 ? 15.758 -7.488 19.25 1 23.86 18 ALA B C 1
ATOM 3886 O O . ALA B 1 18 ? 14.617 -7.07 19.438 1 23.86 18 ALA B O 1
ATOM 3887 N N . PRO B 1 19 ? 16.234 -7.449 17.969 1 22.27 19 PRO B N 1
ATOM 3888 C CA . PRO B 1 19 ? 15.5 -7.215 16.734 1 22.27 19 PRO B CA 1
ATOM 3889 C C . PRO B 1 19 ? 14.328 -8.172 16.547 1 22.27 19 PRO B C 1
ATOM 3891 O O . PRO B 1 19 ? 14.406 -9.336 16.953 1 22.27 19 PRO B O 1
ATOM 3894 N N . ARG B 1 20 ? 13.086 -7.711 16.812 1 24.31 20 ARG B N 1
ATOM 3895 C CA . ARG B 1 20 ? 11.859 -8.492 16.672 1 24.31 20 ARG B CA 1
ATOM 3896 C C . ARG B 1 20 ? 11.906 -9.359 15.422 1 24.31 20 ARG B C 1
ATOM 3898 O O . ARG B 1 20 ? 12.422 -8.93 14.383 1 24.31 20 ARG B O 1
ATOM 3905 N N . PRO B 1 21 ? 11.789 -10.664 15.531 1 24.23 21 PRO B N 1
ATOM 3906 C CA . PRO B 1 21 ? 11.922 -11.578 14.398 1 24.23 21 PRO B CA 1
ATOM 3907 C C . PRO B 1 21 ? 11.047 -11.18 13.211 1 24.23 21 PRO B C 1
ATOM 3909 O O . PRO B 1 21 ? 10 -10.547 13.391 1 24.23 21 PRO B O 1
ATOM 3912 N N . GLY B 1 22 ? 11.547 -10.828 12.031 1 23.91 22 GLY B N 1
ATOM 3913 C CA . GLY B 1 22 ? 10.977 -10.406 10.766 1 23.91 22 GLY B CA 1
ATOM 3914 C C . GLY B 1 22 ? 9.812 -11.273 10.312 1 23.91 22 GLY B C 1
ATOM 3915 O O . GLY B 1 22 ? 9.797 -12.477 10.586 1 23.91 22 GLY B O 1
ATOM 3916 N N . ARG B 1 23 ? 8.531 -10.727 10.336 1 25.94 23 ARG B N 1
ATOM 3917 C CA . ARG B 1 23 ? 7.312 -11.414 9.922 1 25.94 23 ARG B CA 1
ATOM 3918 C C . ARG B 1 23 ? 7.535 -12.18 8.617 1 25.94 23 ARG B C 1
ATOM 3920 O O . ARG B 1 23 ? 8.227 -11.695 7.719 1 25.94 23 ARG B O 1
ATOM 3927 N N . PRO B 1 24 ? 7.309 -13.469 8.609 1 25.14 24 PRO B N 1
ATOM 3928 C CA . PRO B 1 24 ? 7.625 -14.266 7.422 1 25.14 24 PRO B CA 1
ATOM 3929 C C . PRO B 1 24 ? 7.004 -13.688 6.148 1 25.14 24 PRO B C 1
ATOM 3931 O O . PRO B 1 24 ? 5.98 -13 6.211 1 25.14 24 PRO B O 1
ATOM 3934 N N . PRO B 1 25 ? 7.707 -13.398 5.059 1 25.62 25 PRO B N 1
ATOM 3935 C CA . PRO B 1 25 ? 7.258 -12.773 3.814 1 25.62 25 PRO B CA 1
ATOM 3936 C C . PRO B 1 25 ? 5.98 -13.398 3.262 1 25.62 25 PRO B C 1
ATOM 3938 O O . PRO B 1 25 ? 5.746 -14.594 3.449 1 25.62 25 PRO B O 1
ATOM 3941 N N . PRO B 1 26 ? 4.848 -12.656 3.188 1 27.53 26 PRO B N 1
ATOM 3942 C CA . PRO B 1 26 ? 3.58 -13.211 2.711 1 27.53 26 PRO B CA 1
ATOM 3943 C C . PRO B 1 26 ? 3.742 -14.062 1.452 1 27.53 26 PRO B C 1
ATOM 3945 O O . PRO B 1 26 ? 4.707 -13.883 0.703 1 27.53 26 PRO B O 1
ATOM 3948 N N . PRO B 1 27 ? 3.105 -15.188 1.393 1 26.8 27 PRO B N 1
ATOM 3949 C CA . PRO B 1 27 ? 3.338 -16.141 0.302 1 26.8 27 PRO B CA 1
ATOM 3950 C C . PRO B 1 27 ? 3.191 -15.5 -1.077 1 26.8 27 PRO B C 1
ATOM 3952 O O . PRO B 1 27 ? 2.496 -14.492 -1.225 1 26.8 27 PRO B O 1
ATOM 3955 N N . PRO B 1 28 ? 4.082 -15.68 -2.004 1 25.05 28 PRO B N 1
ATOM 3956 C CA . PRO B 1 28 ? 4.16 -15.039 -3.316 1 25.05 28 PRO B CA 1
ATOM 3957 C C . PRO B 1 28 ? 2.846 -15.117 -4.09 1 25.05 28 PRO B C 1
ATOM 3959 O O . PRO B 1 28 ? 2.098 -16.094 -3.943 1 25.05 28 PRO B O 1
ATOM 3962 N N . PRO B 1 29 ? 2.195 -14 -4.398 1 27.2 29 PRO B N 1
ATOM 3963 C CA . PRO B 1 29 ? 0.893 -13.977 -5.07 1 27.2 29 PRO B CA 1
ATOM 3964 C C . PRO B 1 29 ? 0.849 -14.883 -6.297 1 27.2 29 PRO B C 1
ATOM 3966 O O . PRO B 1 29 ? 1.885 -15.148 -6.91 1 27.2 29 PRO B O 1
ATOM 3969 N N . PRO B 1 30 ? -0.116 -15.75 -6.398 1 26.7 30 PRO B N 1
ATOM 3970 C CA . PRO B 1 30 ? -0.155 -16.719 -7.492 1 26.7 30 PRO B CA 1
ATOM 3971 C C . PRO B 1 30 ? 0.017 -16.078 -8.867 1 26.7 30 PRO B C 1
ATOM 3973 O O . PRO B 1 30 ? -0.261 -14.891 -9.031 1 26.7 30 PRO B O 1
ATOM 3976 N N . PRO B 1 31 ? 0.809 -16.609 -9.711 1 23.27 31 PRO B N 1
ATOM 3977 C CA . PRO B 1 31 ? 1.191 -16.047 -11.008 1 23.27 31 PRO B CA 1
ATOM 3978 C C . PRO B 1 31 ? -0.012 -15.609 -11.844 1 23.27 31 PRO B C 1
ATOM 3980 O O . PRO B 1 31 ? -1.073 -16.234 -11.773 1 23.27 31 PRO B O 1
ATOM 3983 N N . ARG B 1 32 ? -0.14 -14.344 -12.156 1 24.81 32 ARG B N 1
ATOM 3984 C CA . ARG B 1 32 ? -1.144 -13.664 -12.969 1 24.81 32 ARG B CA 1
ATOM 3985 C C . ARG B 1 32 ? -1.37 -14.398 -14.289 1 24.81 32 ARG B C 1
ATOM 3987 O O . ARG B 1 32 ? -0.437 -14.578 -15.07 1 24.81 32 ARG B O 1
ATOM 3994 N N . GLN B 1 33 ? -2.273 -15.359 -14.234 1 22.75 33 GLN B N 1
ATOM 3995 C CA . GLN B 1 33 ? -2.582 -16.031 -15.492 1 22.75 33 GLN B CA 1
ATOM 3996 C C . GLN B 1 33 ? -2.826 -15.023 -16.609 1 22.75 33 GLN B C 1
ATOM 3998 O O . GLN B 1 33 ? -3.475 -14 -16.391 1 22.75 33 GLN B O 1
ATOM 4003 N N . ARG B 1 34 ? -1.932 -14.961 -17.531 1 22.84 34 ARG B N 1
ATOM 4004 C CA . ARG B 1 34 ? -1.945 -14.141 -18.75 1 22.84 34 ARG B CA 1
ATOM 4005 C C . ARG B 1 34 ? -3.291 -14.234 -19.453 1 22.84 34 ARG B C 1
ATOM 4007 O O . ARG B 1 34 ? -3.643 -15.289 -20 1 22.84 34 ARG B O 1
ATOM 4014 N N . LEU B 1 35 ? -4.25 -13.477 -18.891 1 22.77 35 LEU B N 1
ATOM 4015 C CA . LEU B 1 35 ? -5.594 -13.383 -19.453 1 22.77 35 LEU B CA 1
ATOM 4016 C C . LEU B 1 35 ? -5.531 -13.086 -20.953 1 22.77 35 LEU B C 1
ATOM 4018 O O . LEU B 1 35 ? -4.664 -12.336 -21.406 1 22.77 35 LEU B O 1
ATOM 4022 N N . LEU B 1 36 ? -5.996 -14.047 -21.688 1 22.62 36 LEU B N 1
ATOM 4023 C CA . LEU B 1 36 ? -6.176 -13.969 -23.125 1 22.62 36 LEU B CA 1
ATOM 4024 C C . LEU B 1 36 ? -6.863 -12.664 -23.516 1 22.62 36 LEU B C 1
ATOM 4026 O O . LEU B 1 36 ? -7.707 -12.156 -22.781 1 22.62 36 LEU B O 1
ATOM 4030 N N . ARG B 1 37 ? -6.344 -11.867 -24.391 1 20.12 37 ARG B N 1
ATOM 4031 C CA . ARG B 1 37 ? -6.52 -10.508 -24.891 1 20.12 37 ARG B CA 1
ATOM 4032 C C . ARG B 1 37 ? -7.906 -10.328 -25.5 1 20.12 37 ARG B C 1
ATOM 4034 O O . ARG B 1 37 ? -8.234 -10.961 -26.5 1 20.12 37 ARG B O 1
ATOM 4041 N N . PRO B 1 38 ? -8.961 -10.039 -24.672 1 20.73 38 PRO B N 1
ATOM 4042 C CA . PRO B 1 38 ? -10.32 -9.984 -25.234 1 20.73 38 PRO B CA 1
ATOM 4043 C C . PRO B 1 38 ? -10.461 -8.93 -26.344 1 20.73 38 PRO B C 1
ATOM 4045 O O . PRO B 1 38 ? -9.711 -7.949 -26.359 1 20.73 38 PRO B O 1
ATOM 4048 N N . MET B 1 39 ? -11.094 -9.312 -27.484 1 20.34 39 MET B N 1
ATOM 4049 C CA . MET B 1 39 ? -11.305 -8.586 -28.734 1 20.34 39 MET B CA 1
ATOM 4050 C C . MET B 1 39 ? -12.172 -7.348 -28.516 1 20.34 39 MET B C 1
ATOM 4052 O O . MET B 1 39 ? -12.992 -7.32 -27.594 1 20.34 39 MET B O 1
ATOM 4056 N N . PRO B 1 40 ? -12 -6.285 -29.141 1 19.61 40 PRO B N 1
ATOM 4057 C CA . PRO B 1 40 ? -12.359 -4.871 -29 1 19.61 40 PRO B CA 1
ATOM 4058 C C . PRO B 1 40 ? -13.844 -4.613 -29.234 1 19.61 40 PRO B C 1
ATOM 4060 O O . PRO B 1 40 ? -14.352 -4.809 -30.344 1 19.61 40 PRO B O 1
ATOM 4063 N N . GLU B 1 41 ? -14.781 -5.332 -28.5 1 18.83 41 GLU B N 1
ATOM 4064 C CA . GLU B 1 41 ? -16.109 -5.18 -29.078 1 18.83 41 GLU B CA 1
ATOM 4065 C C . GLU B 1 41 ? -16.531 -3.713 -29.125 1 18.83 41 GLU B C 1
ATOM 4067 O O . GLU B 1 41 ? -16.125 -2.916 -28.281 1 18.83 41 GLU B O 1
ATOM 4072 N N . GLU B 1 42 ? -17.25 -3.303 -30.219 1 19.28 42 GLU B N 1
ATOM 4073 C CA . GLU B 1 42 ? -17.719 -2.092 -30.891 1 19.28 42 GLU B CA 1
ATOM 4074 C C . GLU B 1 42 ? -18.75 -1.356 -30.047 1 19.28 42 GLU B C 1
ATOM 4076 O O . GLU B 1 42 ? -19.672 -1.973 -29.516 1 19.28 42 GLU B O 1
ATOM 4081 N N . SER B 1 43 ? -18.438 -0.238 -29.469 1 19.5 43 SER B N 1
ATOM 4082 C CA . SER B 1 43 ? -19.062 0.651 -28.5 1 19.5 43 SER B CA 1
ATOM 4083 C C . SER B 1 43 ? -20.391 1.187 -29.016 1 19.5 43 SER B C 1
ATOM 4085 O O . SER B 1 43 ? -20.422 1.953 -29.969 1 19.5 43 SER B O 1
ATOM 4087 N N . PRO B 1 44 ? -21.438 0.281 -29.031 1 19.27 44 PRO B N 1
ATOM 4088 C CA . PRO B 1 44 ? -22.547 0.877 -29.781 1 19.27 44 PRO B CA 1
ATOM 4089 C C . PRO B 1 44 ? -23 2.213 -29.203 1 19.27 44 PRO B C 1
ATOM 4091 O O . PRO B 1 44 ? -22.703 2.516 -28.047 1 19.27 44 PRO B O 1
ATOM 4094 N N . PRO B 1 45 ? -23.797 2.994 -29.984 1 19.06 45 PRO B N 1
ATOM 4095 C CA . PRO B 1 45 ? -24.094 4.426 -30.078 1 19.06 45 PRO B CA 1
ATOM 4096 C C . PRO B 1 45 ? -24.984 4.922 -28.953 1 19.06 45 PRO B C 1
ATOM 4098 O O . PRO B 1 45 ? -25.641 4.125 -28.281 1 19.06 45 PRO B O 1
ATOM 4101 N N . PRO B 1 46 ? -24.969 6.188 -28.625 1 18.48 46 PRO B N 1
ATOM 4102 C CA . PRO B 1 46 ? -25.344 7.133 -27.578 1 18.48 46 PRO B CA 1
ATOM 4103 C C . PRO B 1 46 ? -26.859 7.246 -27.422 1 18.48 46 PRO B C 1
ATOM 4105 O O . PRO B 1 46 ? -27.594 7.324 -28.406 1 18.48 46 PRO B O 1
ATOM 4108 N N . ALA B 1 47 ? -27.469 6.5 -26.422 1 17.16 47 ALA B N 1
ATOM 4109 C CA . ALA B 1 47 ? -28.922 6.465 -26.219 1 17.16 47 ALA B CA 1
ATOM 4110 C C . ALA B 1 47 ? -29.469 7.867 -25.984 1 17.16 47 ALA B C 1
ATOM 4112 O O . ALA B 1 47 ? -28.969 8.617 -25.141 1 17.16 47 ALA B O 1
ATOM 4113 N N . VAL B 1 48 ? -30.188 8.508 -26.891 1 17.66 48 VAL B N 1
ATOM 4114 C CA . VAL B 1 48 ? -30.844 9.805 -27.016 1 17.66 48 VAL B CA 1
ATOM 4115 C C . VAL B 1 48 ? -32.031 9.867 -26.062 1 17.66 48 VAL B C 1
ATOM 4117 O O . VAL B 1 48 ? -33.062 9.227 -26.281 1 17.66 48 VAL B O 1
ATOM 4120 N N . LEU B 1 49 ? -31.891 9.469 -24.734 1 15.96 49 LEU B N 1
ATOM 4121 C CA . LEU B 1 49 ? -33.125 9.414 -23.953 1 15.96 49 LEU B CA 1
ATOM 4122 C C . LEU B 1 49 ? -33.844 10.75 -23.984 1 15.96 49 LEU B C 1
ATOM 4124 O O . LEU B 1 49 ? -33.219 11.805 -24.094 1 15.96 49 LEU B O 1
ATOM 4128 N N . ALA B 1 50 ? -35.375 10.734 -23.828 1 16.41 50 ALA B N 1
ATOM 4129 C CA . ALA B 1 50 ? -36.688 11.32 -24.031 1 16.41 50 ALA B CA 1
ATOM 4130 C C . ALA B 1 50 ? -37 12.344 -22.953 1 16.41 50 ALA B C 1
ATOM 4132 O O . ALA B 1 50 ? -36.906 12.062 -21.766 1 16.41 50 ALA B O 1
ATOM 4133 N N . SER B 1 51 ? -37.062 13.695 -23.219 1 17.3 51 SER B N 1
ATOM 4134 C CA . SER B 1 51 ? -37.312 14.992 -22.609 1 17.3 51 SER B CA 1
ATOM 4135 C C . SER B 1 51 ? -38.719 15.086 -22.047 1 17.3 51 SER B C 1
ATOM 4137 O O . SER B 1 51 ? -39.188 16.172 -21.703 1 17.3 51 SER B O 1
ATOM 4139 N N . LEU B 1 52 ? -39.5 14.008 -21.641 1 16.03 52 LEU B N 1
ATOM 4140 C CA . LEU B 1 52 ? -40.906 14.328 -21.641 1 16.03 52 LEU B CA 1
ATOM 4141 C C . LEU B 1 52 ? -41.25 15.305 -20.516 1 16.03 52 LEU B C 1
ATOM 4143 O O . LEU B 1 52 ? -40.906 15.07 -19.359 1 16.03 52 LEU B O 1
ATOM 4147 N N . ALA B 1 53 ? -41.625 16.625 -20.734 1 17.16 53 ALA B N 1
ATOM 4148 C CA . ALA B 1 53 ? -41.969 17.906 -20.125 1 17.16 53 ALA B CA 1
ATOM 4149 C C . ALA B 1 53 ? -43.312 17.828 -19.375 1 17.16 53 ALA B C 1
ATOM 4151 O O . ALA B 1 53 ? -43.906 18.859 -19.062 1 17.16 53 ALA B O 1
ATOM 4152 N N . LEU B 1 54 ? -43.75 16.734 -18.688 1 16.55 54 LEU B N 1
ATOM 4153 C CA . LEU B 1 54 ? -45.188 16.812 -18.438 1 16.55 54 LEU B CA 1
ATOM 4154 C C . LEU B 1 54 ? -45.5 17.953 -17.484 1 16.55 54 LEU B C 1
ATOM 4156 O O . LEU B 1 54 ? -44.844 18.125 -16.453 1 16.55 54 LEU B O 1
ATOM 4160 N N . THR B 1 55 ? -46.375 18.922 -17.828 1 17.27 55 THR B N 1
ATOM 4161 C CA . THR B 1 55 ? -46.938 20.219 -17.484 1 17.27 55 THR B CA 1
ATOM 4162 C C . THR B 1 55 ? -47.969 20.094 -16.359 1 17.27 55 THR B C 1
ATOM 4164 O O . THR B 1 55 ? -48.625 21.062 -16 1 17.27 55 THR B O 1
ATOM 4167 N N . ASN B 1 56 ? -47.812 19.281 -15.25 1 17.22 56 ASN B N 1
ATOM 4168 C CA . ASN B 1 56 ? -49.062 19.109 -14.555 1 17.22 56 ASN B CA 1
ATOM 4169 C C . ASN B 1 56 ? -49.594 20.438 -14 1 17.22 56 ASN B C 1
ATOM 4171 O O . ASN B 1 56 ? -48.812 21.297 -13.594 1 17.22 56 ASN B O 1
ATOM 4175 N N . PRO B 1 57 ? -50.969 20.688 -14 1 17.59 57 PRO B N 1
ATOM 4176 C CA . PRO B 1 57 ? -51.812 21.875 -13.883 1 17.59 57 PRO B CA 1
ATOM 4177 C C . PRO B 1 57 ? -51.906 22.406 -12.461 1 17.59 57 PRO B C 1
ATOM 4179 O O . PRO B 1 57 ? -51.625 21.672 -11.508 1 17.59 57 PRO B O 1
ATOM 4182 N N . PRO B 1 58 ? -52.281 23.688 -12.211 1 17.91 58 PRO B N 1
ATOM 4183 C CA . PRO B 1 58 ? -52.25 24.719 -11.172 1 17.91 58 PRO B CA 1
ATOM 4184 C C . PRO B 1 58 ? -53.312 24.516 -10.086 1 17.91 58 PRO B C 1
ATOM 4186 O O . PRO B 1 58 ? -53.469 25.359 -9.195 1 17.91 58 PRO B O 1
ATOM 4189 N N . GLU B 1 59 ? -53.5 23.297 -9.406 1 17.19 59 GLU B N 1
ATOM 4190 C CA . GLU B 1 59 ? -54.844 23.234 -8.781 1 17.19 59 GLU B CA 1
ATOM 4191 C C . GLU B 1 59 ? -55.031 24.391 -7.805 1 17.19 59 GLU B C 1
ATOM 4193 O O . GLU B 1 59 ? -54.062 24.891 -7.223 1 17.19 59 GLU B O 1
ATOM 4198 N N . PRO B 1 60 ? -56.375 24.75 -7.426 1 18.23 60 PRO B N 1
ATOM 4199 C CA . PRO B 1 60 ? -57.094 25.922 -6.969 1 18.23 60 PRO B CA 1
ATOM 4200 C C . PRO B 1 60 ? -56.938 26.188 -5.473 1 18.23 60 PRO B C 1
ATOM 4202 O O . PRO B 1 60 ? -56.531 25.297 -4.727 1 18.23 60 PRO B O 1
ATOM 4205 N N . SER B 1 61 ? -57.156 27.469 -4.93 1 18.42 61 SER B N 1
ATOM 4206 C CA . SER B 1 61 ? -56.938 28.422 -3.842 1 18.42 61 SER B CA 1
ATOM 4207 C C . SER B 1 61 ? -57.906 28.172 -2.689 1 18.42 61 SER B C 1
ATOM 4209 O O . SER B 1 61 ? -57.969 28.969 -1.746 1 18.42 61 SER B O 1
ATOM 4211 N N . GLY B 1 62 ? -58.469 26.969 -2.363 1 18.39 62 GLY B N 1
ATOM 4212 C CA . GLY B 1 62 ? -59.656 27.125 -1.566 1 18.39 62 GLY B CA 1
ATOM 4213 C C . GLY B 1 62 ? -59.406 27.797 -0.232 1 18.39 62 GLY B C 1
ATOM 4214 O O . GLY B 1 62 ? -58.281 27.828 0.254 1 18.39 62 GLY B O 1
ATOM 4215 N N . GLN B 1 63 ? -60.438 28.547 0.419 1 18.42 63 GLN B N 1
ATOM 4216 C CA . GLN B 1 63 ? -60.812 29.625 1.322 1 18.42 63 GLN B CA 1
ATOM 4217 C C . GLN B 1 63 ? -60.906 29.141 2.764 1 18.42 63 GLN B C 1
ATOM 4219 O O . GLN B 1 63 ? -61.375 29.859 3.646 1 18.42 63 GLN B O 1
ATOM 4224 N N . ASP B 1 64 ? -60.219 28.109 3.279 1 18.17 64 ASP B N 1
ATOM 4225 C CA . ASP B 1 64 ? -60.875 27.578 4.477 1 18.17 64 ASP B CA 1
ATOM 4226 C C . ASP B 1 64 ? -60.906 28.609 5.598 1 18.17 64 ASP B C 1
ATOM 4228 O O . ASP B 1 64 ? -59.938 29.375 5.758 1 18.17 64 ASP B O 1
ATOM 4232 N N . ARG B 1 65 ? -62.062 28.797 6.34 1 19.81 65 ARG B N 1
ATOM 4233 C CA . ARG B 1 65 ? -62.75 29.594 7.34 1 19.81 65 ARG B CA 1
ATOM 4234 C C . ARG B 1 65 ? -62.125 29.422 8.719 1 19.81 65 ARG B C 1
ATOM 4236 O O . ARG B 1 65 ? -61.75 28.312 9.094 1 19.81 65 ARG B O 1
ATOM 4243 N N . GLY B 1 66 ? -61.625 30.469 9.461 1 19.05 66 GLY B N 1
ATOM 4244 C CA . GLY B 1 66 ? -60.906 30.859 10.656 1 19.05 66 GLY B CA 1
ATOM 4245 C C . GLY B 1 66 ? -61.656 30.531 11.945 1 19.05 66 GLY B C 1
ATOM 4246 O O . GLY B 1 66 ? -61.281 31.016 13.016 1 19.05 66 GLY B O 1
ATOM 4247 N N . GLY B 1 67 ? -62.406 29.391 12.094 1 19.47 67 GLY B N 1
ATOM 4248 C CA . GLY B 1 67 ? -63.281 29.406 13.266 1 19.47 67 GLY B CA 1
ATOM 4249 C C . GLY B 1 67 ? -62.5 29.547 14.57 1 19.47 67 GLY B C 1
ATOM 4250 O O . GLY B 1 67 ? -61.344 29.141 14.656 1 19.47 67 GLY B O 1
ATOM 4251 N N . GLU B 1 68 ? -62.875 30.422 15.57 1 20.86 68 GLU B N 1
ATOM 4252 C CA . GLU B 1 68 ? -62.469 31.062 16.812 1 20.86 68 GLU B CA 1
ATOM 4253 C C . GLU B 1 68 ? -62.5 30.078 17.984 1 20.86 68 GLU B C 1
ATOM 4255 O O . GLU B 1 68 ? -62.219 30.438 19.125 1 20.86 68 GLU B O 1
ATOM 4260 N N . ASN B 1 69 ? -62.312 28.719 17.891 1 20.61 69 ASN B N 1
ATOM 4261 C CA . ASN B 1 69 ? -62.812 28 19.062 1 20.61 69 ASN B CA 1
ATOM 4262 C C . ASN B 1 69 ? -62.094 28.422 20.328 1 20.61 69 ASN B C 1
ATOM 4264 O O . ASN B 1 69 ? -60.875 28.625 20.312 1 20.61 69 ASN B O 1
ATOM 4268 N N . PRO B 1 70 ? -62.719 28.828 21.484 1 24.44 70 PRO B N 1
ATOM 4269 C CA . PRO B 1 70 ? -62.406 29.359 22.812 1 24.44 70 PRO B CA 1
ATOM 4270 C C . PRO B 1 70 ? -61.688 28.375 23.703 1 24.44 70 PRO B C 1
ATOM 4272 O O . PRO B 1 70 ? -62.25 27.344 24.094 1 24.44 70 PRO B O 1
ATOM 4275 N N . ASP B 1 71 ? -60.594 27.719 23.406 1 22.62 71 ASP B N 1
ATOM 4276 C CA . ASP B 1 71 ? -60.125 26.578 24.172 1 22.62 71 ASP B CA 1
ATOM 4277 C C . ASP B 1 71 ? -59.719 26.984 25.594 1 22.62 71 ASP B C 1
ATOM 4279 O O . ASP B 1 71 ? -58.812 27.781 25.766 1 22.62 71 ASP B O 1
ATOM 4283 N N . GLY B 1 72 ? -60.562 27.203 26.594 1 24.73 72 GLY B N 1
ATOM 4284 C CA . GLY B 1 72 ? -60.5 27.484 28.016 1 24.73 72 GLY B CA 1
ATOM 4285 C C . GLY B 1 72 ? -59.594 26.531 28.766 1 24.73 72 GLY B C 1
ATOM 4286 O O . GLY B 1 72 ? -59.625 26.484 30 1 24.73 72 GLY B O 1
ATOM 4287 N N . HIS B 1 73 ? -59.031 25.422 28.234 1 27.05 73 HIS B N 1
ATOM 4288 C CA . HIS B 1 73 ? -58.656 24.344 29.156 1 27.05 73 HIS B CA 1
ATOM 4289 C C . HIS B 1 73 ? -57.594 24.812 30.141 1 27.05 73 HIS B C 1
ATOM 4291 O O . HIS B 1 73 ? -56.812 25.703 29.844 1 27.05 73 HIS B O 1
ATOM 4297 N N . GLY B 1 74 ? -57.656 24.578 31.516 1 30.44 74 GLY B N 1
ATOM 4298 C CA . GLY B 1 74 ? -56.906 24.719 32.75 1 30.44 74 GLY B CA 1
ATOM 4299 C C . GLY B 1 74 ? -55.469 24.312 32.625 1 30.44 74 GLY B C 1
ATOM 4300 O O . GLY B 1 74 ? -55.125 23.438 31.812 1 30.44 74 GLY B O 1
ATOM 4301 N N . GLY B 1 75 ? -54.406 25.125 32.844 1 32.28 75 GLY B N 1
ATOM 4302 C CA . GLY B 1 75 ? -52.969 25.141 32.688 1 32.28 75 GLY B CA 1
ATOM 4303 C C . GLY B 1 75 ? -52.25 24.016 33.406 1 32.28 75 GLY B C 1
ATOM 4304 O O . GLY B 1 75 ? -51.906 24.172 34.594 1 32.28 75 GLY B O 1
ATOM 4305 N N . ARG B 1 76 ? -52.656 22.719 33.438 1 34.44 76 ARG B N 1
ATOM 4306 C CA . ARG B 1 76 ? -51.875 21.672 34.125 1 34.44 76 ARG B CA 1
ATOM 4307 C C . ARG B 1 76 ? -50.375 21.828 33.812 1 34.44 76 ARG B C 1
ATOM 4309 O O . ARG B 1 76 ? -50 22.047 32.656 1 34.44 76 ARG B O 1
ATOM 4316 N N . ALA B 1 77 ? -49.531 22.094 34.875 1 37.59 77 ALA B N 1
ATOM 4317 C CA . ALA B 1 77 ? -48.094 22.203 34.969 1 37.59 77 ALA B CA 1
ATOM 4318 C C . ALA B 1 77 ? -47.406 21.141 34.094 1 37.59 77 ALA B C 1
ATOM 4320 O O . ALA B 1 77 ? -47.781 19.969 34.125 1 37.59 77 ALA B O 1
ATOM 4321 N N . ARG B 1 78 ? -46.906 21.406 32.969 1 40.16 78 ARG B N 1
ATOM 4322 C CA . ARG B 1 78 ? -46.188 20.5 32.062 1 40.16 78 ARG B CA 1
ATOM 4323 C C . ARG B 1 78 ? -45.188 19.672 32.844 1 40.16 78 ARG B C 1
ATOM 4325 O O . ARG B 1 78 ? -44.438 20.188 33.688 1 40.16 78 ARG B O 1
ATOM 4332 N N . PRO B 1 79 ? -45.312 18.422 33.219 1 48.88 79 PRO B N 1
ATOM 4333 C CA . PRO B 1 79 ? -44.344 17.578 33.938 1 48.88 79 PRO B CA 1
ATOM 4334 C C . PRO B 1 79 ? -42.906 17.938 33.594 1 48.88 79 PRO B C 1
ATOM 4336 O O . PRO B 1 79 ? -42.625 18.453 32.5 1 48.88 79 PRO B O 1
ATOM 4339 N N . PRO B 1 80 ? -41.906 18.234 34.625 1 50.5 80 PRO B N 1
ATOM 4340 C CA . PRO B 1 80 ? -40.531 18.625 34.406 1 50.5 80 PRO B CA 1
ATOM 4341 C C . PRO B 1 80 ? -39.844 17.844 33.281 1 50.5 80 PRO B C 1
ATOM 4343 O O . PRO B 1 80 ? -40.156 16.672 33.062 1 50.5 80 PRO B O 1
ATOM 4346 N N . LYS B 1 81 ? -39.438 18.5 32.25 1 60.09 81 LYS B N 1
ATOM 4347 C CA . LYS B 1 81 ? -38.75 17.938 31.094 1 60.09 81 LYS B CA 1
ATOM 4348 C C . LYS B 1 81 ? -37.562 17.062 31.516 1 60.09 81 LYS B C 1
ATOM 4350 O O . LYS B 1 81 ? -36.812 17.406 32.406 1 60.09 81 LYS B O 1
ATOM 4355 N N . PRO B 1 82 ? -37.438 15.805 31.203 1 68.75 82 PRO B N 1
ATOM 4356 C CA . PRO B 1 82 ? -36.312 14.922 31.531 1 68.75 82 PRO B CA 1
ATOM 4357 C C . PRO B 1 82 ? -34.938 15.531 31.172 1 68.75 82 PRO B C 1
ATOM 4359 O O . PRO B 1 82 ? -34.875 16.375 30.281 1 68.75 82 PRO B O 1
ATOM 4362 N N . PRO B 1 83 ? -33.938 15.383 32.031 1 77.5 83 PRO B N 1
ATOM 4363 C CA . PRO B 1 83 ? -32.594 15.969 31.812 1 77.5 83 PRO B CA 1
ATOM 4364 C C . PRO B 1 83 ? -32.031 15.617 30.438 1 77.5 83 PRO B C 1
ATOM 4366 O O . PRO B 1 83 ? -32.281 14.523 29.922 1 77.5 83 PRO B O 1
ATOM 4369 N N . SER B 1 84 ? -31.422 16.547 29.797 1 85.19 84 SER B N 1
ATOM 4370 C CA . SER B 1 84 ? -30.797 16.359 28.5 1 85.19 84 SER B CA 1
ATOM 4371 C C . SER B 1 84 ? -29.531 15.5 28.609 1 85.19 84 SER B C 1
ATOM 4373 O O . SER B 1 84 ? -28.719 15.703 29.516 1 85.19 84 SER B O 1
ATOM 4375 N N . LEU B 1 85 ? -29.438 14.516 27.766 1 91.19 85 LEU B N 1
ATOM 4376 C CA . LEU B 1 85 ? -28.297 13.602 27.781 1 91.19 85 LEU B CA 1
ATOM 4377 C C . LEU B 1 85 ? -27.359 13.891 26.625 1 91.19 85 LEU B C 1
ATOM 4379 O O . LEU B 1 85 ? -27.703 14.625 25.688 1 91.19 85 LEU B O 1
ATOM 4383 N N . LYS B 1 86 ? -26.094 13.375 26.672 1 91.12 86 LYS B N 1
ATOM 4384 C CA . LYS B 1 86 ? -25.141 13.445 25.547 1 91.12 86 LYS B CA 1
ATOM 4385 C C . LYS B 1 86 ? -25.734 12.82 24.297 1 91.12 86 LYS B C 1
ATOM 4387 O O . LYS B 1 86 ? -26.281 11.719 24.344 1 91.12 86 LYS B O 1
ATOM 4392 N N . PRO B 1 87 ? -25.625 13.523 23.188 1 89.69 87 PRO B N 1
ATOM 4393 C CA . PRO B 1 87 ? -26.281 13.023 21.969 1 89.69 87 PRO B CA 1
ATOM 4394 C C . PRO B 1 87 ? -25.516 11.875 21.312 1 89.69 87 PRO B C 1
ATOM 4396 O O . PRO B 1 87 ? -24.281 11.82 21.406 1 89.69 87 PRO B O 1
ATOM 4399 N N . LEU B 1 88 ? -26.172 10.93 20.766 1 92.12 88 LEU B N 1
ATOM 4400 C CA . LEU B 1 88 ? -25.641 9.906 19.875 1 92.12 88 LEU B CA 1
ATOM 4401 C C . LEU B 1 88 ? -25.859 10.297 18.406 1 92.12 88 LEU B C 1
ATOM 4403 O O . LEU B 1 88 ? -26.984 10.328 17.938 1 92.12 88 LEU B O 1
ATOM 4407 N N . HIS B 1 89 ? -24.719 10.602 17.703 1 90.75 89 HIS B N 1
ATOM 4408 C CA . HIS B 1 89 ? -24.828 10.945 16.297 1 90.75 89 HIS B CA 1
ATOM 4409 C C . HIS B 1 89 ? -24.906 9.695 15.43 1 90.75 89 HIS B C 1
ATOM 4411 O O . HIS B 1 89 ? -23.906 8.977 15.273 1 90.75 89 HIS B O 1
ATOM 4417 N N . TRP B 1 90 ? -26.094 9.43 14.961 1 90.94 90 TRP B N 1
ATOM 4418 C CA . TRP B 1 90 ? -26.266 8.258 14.109 1 90.94 90 TRP B CA 1
ATOM 4419 C C . TRP B 1 90 ? -27.078 8.602 12.859 1 90.94 90 TRP B C 1
ATOM 4421 O O . TRP B 1 90 ? -27.625 9.703 12.75 1 90.94 90 TRP B O 1
ATOM 4431 N N . ASP B 1 91 ? -26.938 7.746 11.812 1 87.75 91 ASP B N 1
ATOM 4432 C CA . ASP B 1 91 ? -27.703 7.906 10.586 1 87.75 91 ASP B CA 1
ATOM 4433 C C . ASP B 1 91 ? -29.047 7.18 10.68 1 87.75 91 ASP B C 1
ATOM 4435 O O . ASP B 1 91 ? -29.094 5.949 10.664 1 87.75 91 ASP B O 1
ATOM 4439 N N . LYS B 1 92 ? -30.109 8.039 10.805 1 87.94 92 LYS B N 1
ATOM 4440 C CA . LYS B 1 92 ? -31.453 7.465 10.812 1 87.94 92 LYS B CA 1
ATOM 4441 C C . LYS B 1 92 ? -31.844 6.945 9.43 1 87.94 92 LYS B C 1
ATOM 4443 O O . LYS B 1 92 ? -31.531 7.578 8.414 1 87.94 92 LYS B O 1
ATOM 4448 N N . LEU B 1 93 ? -32.344 5.746 9.461 1 87 93 LEU B N 1
ATOM 4449 C CA . LEU B 1 93 ? -32.781 5.176 8.195 1 87 93 LEU B CA 1
ATOM 4450 C C . LEU B 1 93 ? -34.281 5.336 8.023 1 87 93 LEU B C 1
ATOM 4452 O O . LEU B 1 93 ? -35.031 5.289 9.008 1 87 93 LEU B O 1
ATOM 4456 N N . ARG B 1 94 ? -34.656 5.719 6.801 1 77.06 94 ARG B N 1
ATOM 4457 C CA . ARG B 1 94 ? -36.094 5.812 6.496 1 77.06 94 ARG B CA 1
ATOM 4458 C C . ARG B 1 94 ? -36.688 4.441 6.188 1 77.06 94 ARG B C 1
ATOM 4460 O O . ARG B 1 94 ? -36.031 3.607 5.555 1 77.06 94 ARG B O 1
ATOM 4467 N N . ALA B 1 95 ? -37.75 4.145 6.879 1 63.75 95 ALA B N 1
ATOM 4468 C CA . ALA B 1 95 ? -38.438 2.881 6.609 1 63.75 95 ALA B CA 1
ATOM 4469 C C . ALA B 1 95 ? -38.906 2.812 5.156 1 63.75 95 ALA B C 1
ATOM 4471 O O . ALA B 1 95 ? -39.344 3.812 4.594 1 63.75 95 ALA B O 1
ATOM 4472 N N . ILE B 1 96 ? -38.312 1.9 4.398 1 61.5 96 ILE B N 1
ATOM 4473 C CA . ILE B 1 96 ? -38.844 1.725 3.057 1 61.5 96 ILE B CA 1
ATOM 4474 C C . ILE B 1 96 ? -40.25 1.095 3.141 1 61.5 96 ILE B C 1
ATOM 4476 O O . ILE B 1 96 ? -40.438 0.064 3.793 1 61.5 96 ILE B O 1
ATOM 4480 N N . SER B 1 97 ? -41.312 1.778 2.51 1 63.03 97 SER B N 1
ATOM 4481 C CA . SER B 1 97 ? -42.688 1.298 2.459 1 63.03 97 SER B CA 1
ATOM 4482 C C . SER B 1 97 ? -42.75 -0.049 1.75 1 63.03 97 SER B C 1
ATOM 4484 O O . SER B 1 97 ? -42.219 -0.219 0.658 1 63.03 97 SER B O 1
ATOM 4486 N N . GLY B 1 98 ? -43.312 -1.113 2.414 1 67.5 98 GLY B N 1
ATOM 4487 C CA . GLY B 1 98 ? -43.719 -2.373 1.812 1 67.5 98 GLY B CA 1
ATOM 4488 C C . GLY B 1 98 ? -42.688 -3.475 1.985 1 67.5 98 GLY B C 1
ATOM 4489 O O . GLY B 1 98 ? -42.938 -4.629 1.638 1 67.5 98 GLY B O 1
ATOM 4490 N N . ARG B 1 99 ? -41.438 -3.158 2.432 1 78.44 99 ARG B N 1
ATOM 4491 C CA . ARG B 1 99 ? -40.469 -4.246 2.576 1 78.44 99 ARG B CA 1
ATOM 4492 C C . ARG B 1 99 ? -40.188 -4.555 4.047 1 78.44 99 ARG B C 1
ATOM 4494 O O . ARG B 1 99 ? -40.156 -3.65 4.883 1 78.44 99 ARG B O 1
ATOM 4501 N N . THR B 1 100 ? -40.188 -5.836 4.293 1 85.44 100 THR B N 1
ATOM 4502 C CA . THR B 1 100 ? -39.906 -6.293 5.648 1 85.44 100 THR B CA 1
ATOM 4503 C C . THR B 1 100 ? -38.438 -6.078 5.988 1 85.44 100 THR B C 1
ATOM 4505 O O . THR B 1 100 ? -37.531 -6.441 5.207 1 85.44 100 THR B O 1
ATOM 4508 N N . THR B 1 101 ? -38.094 -5.297 7.004 1 89.88 101 THR B N 1
ATOM 4509 C CA . THR B 1 101 ? -36.75 -5.062 7.473 1 89.88 101 THR B CA 1
ATOM 4510 C C . THR B 1 101 ? -36.562 -5.598 8.891 1 89.88 101 THR B C 1
ATOM 4512 O O . THR B 1 101 ? -37.531 -5.992 9.539 1 89.88 101 THR B O 1
ATOM 4515 N N . VAL B 1 102 ? -35.344 -5.703 9.305 1 92.38 102 VAL B N 1
ATOM 4516 C CA . VAL B 1 102 ? -35.031 -6.18 10.648 1 92.38 102 VAL B CA 1
ATOM 4517 C C . VAL B 1 102 ? -35.688 -5.266 11.688 1 92.38 102 VAL B C 1
ATOM 4519 O O . VAL B 1 102 ? -36.062 -5.711 12.773 1 92.38 102 VAL B O 1
ATOM 4522 N N . TRP B 1 103 ? -35.938 -4.098 11.383 1 92.12 103 TRP B N 1
ATOM 4523 C CA . TRP B 1 103 ? -36.406 -3.074 12.312 1 92.12 103 TRP B CA 1
ATOM 4524 C C . TRP B 1 103 ? -37.875 -3.258 12.617 1 92.12 103 TRP B C 1
ATOM 4526 O O . TRP B 1 103 ? -38.375 -2.75 13.625 1 92.12 103 TRP B O 1
ATOM 4536 N N . ASP B 1 104 ? -38.531 -3.91 11.703 1 89.75 104 ASP B N 1
ATOM 4537 C CA . ASP B 1 104 ? -39.906 -4.305 12.023 1 89.75 104 ASP B CA 1
ATOM 4538 C C . ASP B 1 104 ? -39.938 -5.203 13.25 1 89.75 104 ASP B C 1
ATOM 4540 O O . ASP B 1 104 ? -40.812 -5.043 14.117 1 89.75 104 ASP B O 1
ATOM 4544 N N . GLN B 1 105 ? -38.969 -6.082 13.312 1 89.06 105 GLN B N 1
ATOM 4545 C CA . GLN B 1 105 ? -38.875 -6.969 14.469 1 89.06 105 GLN B CA 1
ATOM 4546 C C . GLN B 1 105 ? -38.406 -6.211 15.703 1 89.06 105 GLN B C 1
ATOM 4548 O O . GLN B 1 105 ? -38.938 -6.402 16.797 1 89.06 105 GLN B O 1
ATOM 4553 N N . VAL B 1 106 ? -37.469 -5.336 15.539 1 90.88 106 VAL B N 1
ATOM 4554 C CA . VAL B 1 106 ? -36.875 -4.582 16.625 1 90.88 106 VAL B CA 1
ATOM 4555 C C . VAL B 1 106 ? -37.906 -3.656 17.25 1 90.88 106 VAL B C 1
ATOM 4557 O O . VAL B 1 106 ? -38.062 -3.602 18.484 1 90.88 106 VAL B O 1
ATOM 4560 N N . ASN B 1 107 ? -38.719 -3.002 16.422 1 89.19 107 ASN B N 1
ATOM 4561 C CA . ASN B 1 107 ? -39.688 -2.043 16.891 1 89.19 107 ASN B CA 1
ATOM 4562 C C . ASN B 1 107 ? -40.875 -2.74 17.578 1 89.19 107 ASN B C 1
ATOM 4564 O O . ASN B 1 107 ? -41.562 -2.139 18.406 1 89.19 107 ASN B O 1
ATOM 4568 N N . ASN B 1 108 ? -41.031 -4.008 17.25 1 85.5 108 ASN B N 1
ATOM 4569 C CA . ASN B 1 108 ? -42.125 -4.766 17.828 1 85.5 108 ASN B CA 1
ATOM 4570 C C . ASN B 1 108 ? -41.688 -5.539 19.078 1 85.5 108 ASN B C 1
ATOM 4572 O O . ASN B 1 108 ? -42.5 -6.184 19.734 1 85.5 108 ASN B O 1
ATOM 4576 N N . SER B 1 109 ? -40.375 -5.453 19.312 1 81.62 109 SER B N 1
ATOM 4577 C CA . SER B 1 109 ? -39.844 -6.191 20.453 1 81.62 109 SER B CA 1
ATOM 4578 C C . SER B 1 109 ? -39.969 -5.383 21.75 1 81.62 109 SER B C 1
ATOM 4580 O O . SER B 1 109 ? -39.781 -4.168 21.734 1 81.62 109 SER B O 1
ATOM 4582 N N . ASP B 1 110 ? -40.531 -5.984 22.875 1 73.88 110 ASP B N 1
ATOM 4583 C CA . ASP B 1 110 ? -40.594 -5.375 24.203 1 73.88 110 ASP B CA 1
ATOM 4584 C C . ASP B 1 110 ? -39.562 -5.996 25.141 1 73.88 110 ASP B C 1
ATOM 4586 O O . ASP B 1 110 ? -39.75 -6.035 26.359 1 73.88 110 ASP B O 1
ATOM 4590 N N . SER B 1 111 ? -38.5 -6.363 24.5 1 67.81 111 SER B N 1
ATOM 4591 C CA . SER B 1 111 ? -37.562 -7.195 25.25 1 67.81 111 SER B CA 1
ATOM 4592 C C . SER B 1 111 ? -36.625 -6.344 26.094 1 67.81 111 SER B C 1
ATOM 4594 O O . SER B 1 111 ? -36 -6.848 27.016 1 67.81 111 SER B O 1
ATOM 4596 N N . PHE B 1 112 ? -36.562 -5.035 25.75 1 74.75 112 PHE B N 1
ATOM 4597 C CA . PHE B 1 112 ? -35.562 -4.234 26.438 1 74.75 112 PHE B CA 1
ATOM 4598 C C . PHE B 1 112 ? -36.156 -2.918 26.922 1 74.75 112 PHE B C 1
ATOM 4600 O O . PHE B 1 112 ? -36.938 -2.291 26.219 1 74.75 112 PHE B O 1
ATOM 4607 N N . ARG B 1 113 ? -36 -2.67 28.234 1 78.56 113 ARG B N 1
ATOM 4608 C CA . ARG B 1 113 ? -36.312 -1.354 28.781 1 78.56 113 ARG B CA 1
ATOM 4609 C C . ARG B 1 113 ? -35.062 -0.667 29.312 1 78.56 113 ARG B C 1
ATOM 4611 O O . ARG B 1 113 ? -34.312 -1.253 30.094 1 78.56 113 ARG B O 1
ATOM 4618 N N . VAL B 1 114 ? -34.781 0.43 28.766 1 85.38 114 VAL B N 1
ATOM 4619 C CA . VAL B 1 114 ? -33.594 1.187 29.125 1 85.38 114 VAL B CA 1
ATOM 4620 C C . VAL B 1 114 ? -33.688 1.599 30.594 1 85.38 114 VAL B C 1
ATOM 4622 O O . VAL B 1 114 ? -34.719 2.061 31.062 1 85.38 114 VAL B O 1
ATOM 4625 N N . ASP B 1 115 ? -32.688 1.315 31.328 1 84.5 115 ASP B N 1
ATOM 4626 C CA . ASP B 1 115 ? -32.562 1.814 32.688 1 84.5 115 ASP B CA 1
ATOM 4627 C C . ASP B 1 115 ? -32.406 3.334 32.719 1 84.5 115 ASP B C 1
ATOM 4629 O O . ASP B 1 115 ? -31.297 3.85 32.562 1 84.5 115 ASP B O 1
ATOM 4633 N N . GLU B 1 116 ? -33.469 3.998 32.938 1 87.12 116 GLU B N 1
ATOM 4634 C CA . GLU B 1 116 ? -33.531 5.453 32.844 1 87.12 116 GLU B CA 1
ATOM 4635 C C . GLU B 1 116 ? -32.625 6.105 33.906 1 87.12 116 GLU B C 1
ATOM 4637 O O . GLU B 1 116 ? -31.922 7.078 33.594 1 87.12 116 GLU B O 1
ATOM 4642 N N . ALA B 1 117 ? -32.656 5.527 35.062 1 85.69 117 ALA B N 1
ATOM 4643 C CA . ALA B 1 117 ? -31.844 6.094 36.156 1 85.69 117 ALA B CA 1
ATOM 4644 C C . ALA B 1 117 ? -30.344 5.961 35.844 1 85.69 117 ALA B C 1
ATOM 4646 O O . ALA B 1 117 ? -29.578 6.906 36.031 1 85.69 117 ALA B O 1
ATOM 4647 N N . ALA B 1 118 ? -30.016 4.855 35.312 1 86.12 118 ALA B N 1
ATOM 4648 C CA . ALA B 1 118 ? -28.609 4.578 35.031 1 86.12 118 ALA B CA 1
ATOM 4649 C C . ALA B 1 118 ? -28.109 5.434 33.875 1 86.12 118 ALA B C 1
ATOM 4651 O O . ALA B 1 118 ? -27.016 6.012 33.969 1 86.12 118 ALA B O 1
ATOM 4652 N N . ILE B 1 119 ? -28.859 5.527 32.781 1 90.62 119 ILE B N 1
ATOM 4653 C CA . ILE B 1 119 ? -28.406 6.254 31.625 1 90.62 119 ILE B CA 1
ATOM 4654 C C . ILE B 1 119 ? -28.312 7.746 31.938 1 90.62 119 ILE B C 1
ATOM 4656 O O . ILE B 1 119 ? -27.391 8.43 31.469 1 90.62 119 ILE B O 1
ATOM 4660 N N . GLU B 1 120 ? -29.219 8.289 32.75 1 89.94 120 GLU B N 1
ATOM 4661 C CA . GLU B 1 120 ? -29.203 9.695 33.125 1 89.94 120 GLU B CA 1
ATOM 4662 C C . GLU B 1 120 ? -27.984 10.016 34 1 89.94 120 GLU B C 1
ATOM 4664 O O . GLU B 1 120 ? -27.375 11.07 33.875 1 89.94 120 GLU B O 1
ATOM 4669 N N . SER B 1 121 ? -27.719 9.094 34.875 1 87.69 121 SER B N 1
ATOM 4670 C CA . SER B 1 121 ? -26.594 9.297 35.781 1 87.69 121 SER B CA 1
ATOM 4671 C C . SER B 1 121 ? -25.266 9.258 35 1 87.69 121 SER B C 1
ATOM 4673 O O . SER B 1 121 ? -24.344 9.992 35.344 1 87.69 121 SER B O 1
ATOM 4675 N N . LEU B 1 122 ? -25.188 8.453 33.969 1 89.75 122 LEU B N 1
ATOM 4676 C CA . LEU B 1 122 ? -23.922 8.211 33.281 1 89.75 122 LEU B CA 1
ATOM 4677 C C . LEU B 1 122 ? -23.703 9.219 32.156 1 89.75 122 LEU B C 1
ATOM 4679 O O . LEU B 1 122 ? -22.562 9.617 31.891 1 89.75 122 LEU B O 1
ATOM 4683 N N . PHE B 1 123 ? -24.75 9.664 31.531 1 92.44 123 PHE B N 1
ATOM 4684 C CA . PHE B 1 123 ? -24.547 10.406 30.281 1 92.44 123 PHE B CA 1
ATOM 4685 C C . PHE B 1 123 ? -25.266 11.75 30.344 1 92.44 123 PHE B C 1
ATOM 4687 O O . PHE B 1 123 ? -25.781 12.234 29.328 1 92.44 123 PHE B O 1
ATOM 4694 N N . LEU B 1 124 ? -25.312 12.281 31.641 1 87.44 124 LEU B N 1
ATOM 4695 C CA . LEU B 1 124 ? -25.859 13.625 31.781 1 87.44 124 LEU B CA 1
ATOM 4696 C C . LEU B 1 124 ? -25.016 14.641 31.016 1 87.44 124 LEU B C 1
ATOM 4698 O O . LEU B 1 124 ? -23.781 14.57 31.031 1 87.44 124 LEU B O 1
ATOM 4702 N N . ASN B 1 125 ? -25.625 15.336 30.297 1 76.56 125 ASN B N 1
ATOM 4703 C CA . ASN B 1 125 ? -24.938 16.422 29.609 1 76.56 125 ASN B CA 1
ATOM 4704 C C . ASN B 1 125 ? -24.516 17.516 30.578 1 76.56 125 ASN B C 1
ATOM 4706 O O . ASN B 1 125 ? -25.359 18.234 31.109 1 76.56 125 ASN B O 1
ATOM 4710 N N . ASN B 1 126 ? -23.453 17.344 31.641 1 58.69 126 ASN B N 1
ATOM 4711 C CA . ASN B 1 126 ? -22.984 18.406 32.531 1 58.69 126 ASN B CA 1
ATOM 4712 C C . ASN B 1 126 ? -22.469 19.609 31.766 1 58.69 126 ASN B C 1
ATOM 4714 O O . ASN B 1 126 ? -21.312 19.625 31.328 1 58.69 126 ASN B O 1
ATOM 4718 N N . SER B 1 127 ? -23.156 20.188 31.047 1 46.12 127 SER B N 1
ATOM 4719 C CA . SER B 1 127 ? -22.656 21.422 30.469 1 46.12 127 SER B CA 1
ATOM 4720 C C . SER B 1 127 ? -22.109 22.344 31.562 1 46.12 127 SER B C 1
ATOM 4722 O O . SER B 1 127 ? -21.875 23.531 31.312 1 46.12 127 SER B O 1
ATOM 4724 N N . GLY B 1 128 ? -22.219 22.109 32.938 1 36.69 128 GLY B N 1
ATOM 4725 C CA . GLY B 1 128 ? -21.688 23.266 33.625 1 36.69 128 GLY B CA 1
ATOM 4726 C C . GLY B 1 128 ? -20.219 23.531 33.312 1 36.69 128 GLY B C 1
ATOM 4727 O O . GLY B 1 128 ? -19.688 24.578 33.688 1 36.69 128 GLY B O 1
ATOM 4728 N N . GLY B 1 129 ? -19.219 22.688 33.812 1 34.66 129 GLY B N 1
ATOM 4729 C CA . GLY B 1 129 ? -17.922 23.344 33.656 1 34.66 129 GLY B CA 1
ATOM 4730 C C . GLY B 1 129 ? -17.656 23.891 32.281 1 34.66 129 GLY B C 1
ATOM 4731 O O . GLY B 1 129 ? -18.516 23.781 31.391 1 34.66 129 GLY B O 1
ATOM 4732 N N . VAL B 1 130 ? -16.234 23.969 31.875 1 31.45 130 VAL B N 1
ATOM 4733 C CA . VAL B 1 130 ? -15.766 24.672 30.688 1 31.45 130 VAL B CA 1
ATOM 4734 C C . VAL B 1 130 ? -16.625 24.266 29.484 1 31.45 130 VAL B C 1
ATOM 4736 O O . VAL B 1 130 ? -17.188 23.172 29.453 1 31.45 130 VAL B O 1
ATOM 4739 N N . GLY B 1 131 ? -17.031 25.297 28.656 1 28.53 131 GLY B N 1
ATOM 4740 C CA . GLY B 1 131 ? -17.656 25.625 27.391 1 28.53 131 GLY B CA 1
ATOM 4741 C C . GLY B 1 131 ? -17.391 24.578 26.312 1 28.53 131 GLY B C 1
ATOM 4742 O O . GLY B 1 131 ? -17.625 24.844 25.125 1 28.53 131 GLY B O 1
ATOM 4743 N N . ASN B 1 132 ? -16.844 23.406 26.547 1 28.73 132 ASN B N 1
ATOM 4744 C CA . ASN B 1 132 ? -16.859 23.031 25.125 1 28.73 132 ASN B CA 1
ATOM 4745 C C . ASN B 1 132 ? -18.281 22.938 24.594 1 28.73 132 ASN B C 1
ATOM 4747 O O . ASN B 1 132 ? -18.984 21.953 24.859 1 28.73 132 ASN B O 1
ATOM 4751 N N . SER B 1 133 ? -19.031 24.031 24.781 1 27.83 133 SER B N 1
ATOM 4752 C CA . SER B 1 133 ? -20.344 24.594 24.484 1 27.83 133 SER B CA 1
ATOM 4753 C C . SER B 1 133 ? -20.906 24.031 23.188 1 27.83 133 SER B C 1
ATOM 4755 O O . SER B 1 133 ? -22.125 23.922 23.016 1 27.83 133 SER B O 1
ATOM 4757 N N . ASP B 1 134 ? -20.141 24 22.094 1 27.02 134 ASP B N 1
ATOM 4758 C CA . ASP B 1 134 ? -20.766 24.641 20.938 1 27.02 134 ASP B CA 1
ATOM 4759 C C . ASP B 1 134 ? -21.953 23.812 20.438 1 27.02 134 ASP B C 1
ATOM 4761 O O . ASP B 1 134 ? -22.812 24.328 19.719 1 27.02 134 ASP B O 1
ATOM 4765 N N . GLN B 1 135 ? -21.922 22.438 20.328 1 28.98 135 GLN B N 1
ATOM 4766 C CA . GLN B 1 135 ? -22.953 22.109 19.344 1 28.98 135 GLN B CA 1
ATOM 4767 C C . GLN B 1 135 ? -24.312 21.953 20 1 28.98 135 GLN B C 1
ATOM 4769 O O . GLN B 1 135 ? -25.109 21.094 19.609 1 28.98 135 GLN B O 1
ATOM 4774 N N . ALA B 1 136 ? -24.578 22.172 21.266 1 27.2 136 ALA B N 1
ATOM 4775 C CA . ALA B 1 136 ? -25.969 21.922 21.609 1 27.2 136 ALA B CA 1
ATOM 4776 C C . ALA B 1 136 ? -26.906 22.734 20.719 1 27.2 136 ALA B C 1
ATOM 4778 O O . ALA B 1 136 ? -26.75 23.938 20.578 1 27.2 136 ALA B O 1
ATOM 4779 N N . ALA B 1 137 ? -27.781 22 20.016 1 27.48 137 ALA B N 1
ATOM 4780 C CA . ALA B 1 137 ? -29 22.5 19.391 1 27.48 137 ALA B CA 1
ATOM 4781 C C . ALA B 1 137 ? -29.891 23.203 20.406 1 27.48 137 ALA B C 1
ATOM 4783 O O . ALA B 1 137 ? -30.438 22.547 21.312 1 27.48 137 ALA B O 1
ATOM 4784 N N . ARG B 1 138 ? -29.734 24.297 21.016 1 28.03 138 ARG B N 1
ATOM 4785 C CA . ARG B 1 138 ? -30.828 25.172 21.406 1 28.03 138 ARG B CA 1
ATOM 4786 C C . ARG B 1 138 ? -32 25.047 20.469 1 28.03 138 ARG B C 1
ATOM 4788 O O . ARG B 1 138 ? -31.953 25.484 19.312 1 28.03 138 ARG B O 1
ATOM 4795 N N . ARG B 1 139 ? -32.781 24.016 20.562 1 27.75 139 ARG B N 1
ATOM 4796 C CA . ARG B 1 139 ? -34.125 24.062 20.031 1 27.75 139 ARG B CA 1
ATOM 4797 C C . ARG B 1 139 ? -34.938 25.156 20.703 1 27.75 139 ARG B C 1
ATOM 4799 O O . ARG B 1 139 ? -35.562 24.922 21.75 1 27.75 139 ARG B O 1
ATOM 4806 N N . GLY B 1 140 ? -34.656 26.25 21.234 1 27.25 140 GLY B N 1
ATOM 4807 C CA . GLY B 1 140 ? -35.719 27.156 21.641 1 27.25 140 GLY B CA 1
ATOM 4808 C C . GLY B 1 140 ? -37 26.984 20.844 1 27.25 140 GLY B C 1
ATOM 4809 O O . GLY B 1 140 ? -37.031 26.203 19.875 1 27.25 140 GLY B O 1
ATOM 4810 N N . GLY B 1 141 ? -38.188 27.891 21.156 1 29.53 141 GLY B N 1
ATOM 4811 C CA . GLY B 1 141 ? -39.469 28.266 20.578 1 29.53 141 GLY B CA 1
ATOM 4812 C C . GLY B 1 141 ? -39.5 28.156 19.078 1 29.53 141 GLY B C 1
ATOM 4813 O O . GLY B 1 141 ? -38.469 28.109 18.422 1 29.53 141 GLY B O 1
ATOM 4814 N N . ALA B 1 142 ? -40.594 27.562 18.375 1 30.7 142 ALA B N 1
ATOM 4815 C CA . ALA B 1 142 ? -41.156 27.938 17.094 1 30.7 142 ALA B CA 1
ATOM 4816 C C . ALA B 1 142 ? -40.812 29.391 16.734 1 30.7 142 ALA B C 1
ATOM 4818 O O . ALA B 1 142 ? -41.594 30.062 16.062 1 30.7 142 ALA B O 1
ATOM 4819 N N . GLY B 1 143 ? -40.344 30.125 17.703 1 32.5 143 GLY B N 1
ATOM 4820 C CA . GLY B 1 143 ? -40.125 31.484 17.234 1 32.5 143 GLY B CA 1
ATOM 4821 C C . GLY B 1 143 ? -39.5 31.547 15.867 1 32.5 143 GLY B C 1
ATOM 4822 O O . GLY B 1 143 ? -39.094 30.531 15.312 1 32.5 143 GLY B O 1
ATOM 4823 N N . LYS B 1 144 ? -38.938 32.781 15.484 1 34.5 144 LYS B N 1
ATOM 4824 C CA . LYS B 1 144 ? -38.344 33.094 14.195 1 34.5 144 LYS B CA 1
ATOM 4825 C C . LYS B 1 144 ? -37.25 32.062 13.836 1 34.5 144 LYS B C 1
ATOM 4827 O O . LYS B 1 144 ? -36.281 31.891 14.594 1 34.5 144 LYS B O 1
ATOM 4832 N N . GLN B 1 145 ? -37.531 30.734 13.578 1 39.03 145 GLN B N 1
ATOM 4833 C CA . GLN B 1 145 ? -36.594 30.094 12.664 1 39.03 145 GLN B CA 1
ATOM 4834 C C . GLN B 1 145 ? -35.562 31.094 12.141 1 39.03 145 GLN B C 1
ATOM 4836 O O . GLN B 1 145 ? -35.812 31.844 11.195 1 39.03 145 GLN B O 1
ATOM 4841 N N . GLU B 1 146 ? -34.969 31.703 12.953 1 44 146 GLU B N 1
ATOM 4842 C CA . GLU B 1 146 ? -33.969 32.688 12.57 1 44 146 GLU B CA 1
ATOM 4843 C C . GLU B 1 146 ? -33.031 32.156 11.508 1 44 146 GLU B C 1
ATOM 4845 O O . GLU B 1 146 ? -32.625 30.984 11.578 1 44 146 GLU B O 1
ATOM 4850 N N . SER B 1 147 ? -33.125 32.344 10.273 1 60.31 147 SER B N 1
ATOM 4851 C CA . SER B 1 147 ? -32.5 32.125 8.969 1 60.31 147 SER B CA 1
ATOM 4852 C C . SER B 1 147 ? -31 31.812 9.117 1 60.31 147 SER B C 1
ATOM 4854 O O . SER B 1 147 ? -30.203 32.719 9.32 1 60.31 147 SER B O 1
ATOM 4856 N N . ARG B 1 148 ? -30.734 30.453 9.641 1 79.31 148 ARG B N 1
ATOM 4857 C CA . ARG B 1 148 ? -29.312 30.109 9.617 1 79.31 148 ARG B CA 1
ATOM 4858 C C . ARG B 1 148 ? -28.719 30.312 8.227 1 79.31 148 ARG B C 1
ATOM 4860 O O . ARG B 1 148 ? -29.359 30 7.223 1 79.31 148 ARG B O 1
ATOM 4867 N N . LEU B 1 149 ? -27.656 30.812 8.242 1 87.31 149 LEU B N 1
ATOM 4868 C CA . LEU B 1 149 ? -27.016 31.156 6.977 1 87.31 149 LEU B CA 1
ATOM 4869 C C . LEU B 1 149 ? -26.188 29.984 6.453 1 87.31 149 LEU B C 1
ATOM 4871 O O . LEU B 1 149 ? -26.016 29.828 5.242 1 87.31 149 LEU B O 1
ATOM 4875 N N . LEU B 1 150 ? -25.672 29.031 7.461 1 90.56 150 LEU B N 1
ATOM 4876 C CA . LEU B 1 150 ? -24.891 27.859 7.094 1 90.56 150 LEU B CA 1
ATOM 4877 C C . LEU B 1 150 ? -25.609 26.578 7.469 1 90.56 150 LEU B C 1
ATOM 4879 O O . LEU B 1 150 ? -26.453 26.578 8.375 1 90.56 150 LEU B O 1
ATOM 4883 N N . ASP B 1 151 ? -25.25 25.5 6.738 1 90 151 ASP B N 1
ATOM 4884 C CA . ASP B 1 151 ? -25.781 24.188 7.109 1 90 151 ASP B CA 1
ATOM 4885 C C . ASP B 1 151 ? -25.266 23.766 8.484 1 90 151 ASP B C 1
ATOM 4887 O O . ASP B 1 151 ? -24.141 24.094 8.867 1 90 151 ASP B O 1
ATOM 4891 N N . PRO B 1 152 ? -26.078 23.141 9.203 1 84.88 152 PRO B N 1
ATOM 4892 C CA . PRO B 1 152 ? -25.766 22.781 10.586 1 84.88 152 PRO B CA 1
ATOM 4893 C C . PRO B 1 152 ? -24.438 22.047 10.711 1 84.88 152 PRO B C 1
ATOM 4895 O O . PRO B 1 152 ? -23.672 22.312 11.648 1 84.88 152 PRO B O 1
ATOM 4898 N N . LYS B 1 153 ? -24.203 21.094 9.812 1 86.94 153 LYS B N 1
ATOM 4899 C CA . LYS B 1 153 ? -22.938 20.391 9.867 1 86.94 153 LYS B CA 1
ATOM 4900 C C . LYS B 1 153 ? -21.766 21.344 9.648 1 86.94 153 LYS B C 1
ATOM 4902 O O . LYS B 1 153 ? -20.766 21.281 10.383 1 86.94 153 LYS B O 1
ATOM 4907 N N . ARG B 1 154 ? -21.844 22.125 8.672 1 89.94 154 ARG B N 1
ATOM 4908 C CA . ARG B 1 154 ? -20.828 23.141 8.383 1 89.94 154 ARG B CA 1
ATOM 4909 C C . ARG B 1 154 ? -20.656 24.094 9.57 1 89.94 154 ARG B C 1
ATOM 4911 O O . ARG B 1 154 ? -19.516 24.422 9.938 1 89.94 154 ARG B O 1
ATOM 4918 N N . LEU B 1 155 ? -21.766 24.469 10.125 1 89.88 155 LEU B N 1
ATOM 4919 C CA . LEU B 1 155 ? -21.734 25.359 11.281 1 89.88 155 LEU B CA 1
ATOM 4920 C C . LEU B 1 155 ? -20.984 24.734 12.445 1 89.88 155 LEU B C 1
ATOM 4922 O O . LEU B 1 155 ? -20.156 25.391 13.086 1 89.88 155 LEU B O 1
ATOM 4926 N N . GLN B 1 156 ? -21.234 23.516 12.641 1 87.69 156 GLN B N 1
ATOM 4927 C CA . GLN B 1 156 ? -20.562 22.812 13.727 1 87.69 156 GLN B CA 1
ATOM 4928 C C . GLN B 1 156 ? -19.062 22.703 13.477 1 87.69 156 GLN B C 1
ATOM 4930 O O . GLN B 1 156 ? -18.266 22.906 14.383 1 87.69 156 GLN B O 1
ATOM 4935 N N . ASN B 1 157 ? -18.641 22.359 12.266 1 89.25 157 ASN B N 1
ATOM 4936 C CA . ASN B 1 157 ? -17.234 22.25 11.906 1 89.25 157 ASN B CA 1
ATOM 4937 C C . ASN B 1 157 ? -16.5 23.562 12.109 1 89.25 157 ASN B C 1
ATOM 4939 O O . ASN B 1 157 ? -15.398 23.594 12.656 1 89.25 157 ASN B O 1
ATOM 4943 N N . VAL B 1 158 ? -17.109 24.656 11.711 1 91.81 158 VAL B N 1
ATOM 4944 C CA . VAL B 1 158 ? -16.5 25.984 11.852 1 91.81 158 VAL B CA 1
ATOM 4945 C C . VAL B 1 158 ? -16.375 26.328 13.336 1 91.81 158 VAL B C 1
ATOM 4947 O O . VAL B 1 158 ? -15.352 26.875 13.766 1 91.81 158 VAL B O 1
ATOM 4950 N N . ALA B 1 159 ? -17.406 25.969 14.047 1 88.94 159 ALA B N 1
ATOM 4951 C CA . ALA B 1 159 ? -17.375 26.25 15.477 1 88.94 159 ALA B CA 1
ATOM 4952 C C . ALA B 1 159 ? -16.219 25.5 16.156 1 88.94 159 ALA B C 1
ATOM 4954 O O . ALA B 1 159 ? -15.539 26.062 17.016 1 88.94 159 ALA B O 1
ATOM 4955 N N . ILE B 1 160 ? -16.031 24.266 15.781 1 85.75 160 ILE B N 1
ATOM 4956 C CA . ILE B 1 160 ? -14.938 23.469 16.328 1 85.75 160 ILE B CA 1
ATOM 4957 C C . ILE B 1 160 ? -13.602 24.094 15.953 1 85.75 160 ILE B C 1
ATOM 4959 O O . ILE B 1 160 ? -12.711 24.219 16.797 1 85.75 160 ILE B O 1
ATOM 4963 N N . MET B 1 161 ? -13.453 24.547 14.805 1 87.81 161 MET B N 1
ATOM 4964 C CA . MET B 1 161 ? -12.203 25.141 14.336 1 87.81 161 MET B CA 1
ATOM 4965 C C . MET B 1 161 ? -11.914 26.453 15.055 1 87.81 161 MET B C 1
ATOM 4967 O O . MET B 1 161 ? -10.766 26.734 15.398 1 87.81 161 MET B O 1
ATOM 4971 N N . LEU B 1 162 ? -12.938 27.219 15.305 1 87.75 162 LEU B N 1
ATOM 4972 C CA . LEU B 1 162 ? -12.781 28.484 16.016 1 87.75 162 LEU B CA 1
ATOM 4973 C C . LEU B 1 162 ? -12.289 28.25 17.438 1 87.75 162 LEU B C 1
ATOM 4975 O O . LEU B 1 162 ? -11.445 29 17.938 1 87.75 162 LEU B O 1
ATOM 4979 N N . LYS B 1 163 ? -12.805 27.203 17.938 1 84.38 163 LYS B N 1
ATOM 4980 C CA . LYS B 1 163 ? -12.383 26.859 19.281 1 84.38 163 LYS B CA 1
ATOM 4981 C C . LYS B 1 163 ? -10.906 26.453 19.312 1 84.38 163 LYS B C 1
ATOM 4983 O O . LYS B 1 163 ? -10.172 26.828 20.219 1 84.38 163 LYS B O 1
ATOM 4988 N N . VAL B 1 164 ? -10.516 25.781 18.359 1 82.5 164 VAL B N 1
ATOM 4989 C CA . VAL B 1 164 ? -9.133 25.328 18.25 1 82.5 164 VAL B CA 1
ATOM 4990 C C . VAL B 1 164 ? -8.203 26.516 18.047 1 82.5 164 VAL B C 1
ATOM 4992 O O . VAL B 1 164 ? -7.121 26.578 18.641 1 82.5 164 VAL B O 1
ATOM 4995 N N . LEU B 1 165 ? -8.602 27.484 17.203 1 83.25 165 LEU B N 1
ATOM 4996 C CA . LEU B 1 165 ? -7.781 28.641 16.875 1 83.25 165 LEU B CA 1
ATOM 4997 C C . LEU B 1 165 ? -7.711 29.609 18.062 1 83.25 165 LEU B C 1
ATOM 4999 O O . LEU B 1 165 ? -6.699 30.281 18.266 1 83.25 165 LEU B O 1
ATOM 5003 N N . ASN B 1 166 ? -8.758 29.578 18.859 1 82.31 166 ASN B N 1
ATOM 5004 C CA . ASN B 1 166 ? -8.836 30.422 20.047 1 82.31 166 ASN B CA 1
ATOM 5005 C C . ASN B 1 166 ? -8.469 31.859 19.734 1 82.31 166 ASN B C 1
ATOM 5007 O O . ASN B 1 166 ? -7.625 32.469 20.422 1 82.31 166 ASN B O 1
ATOM 5011 N N . VAL B 1 167 ? -9.023 32.438 18.688 1 79.88 167 VAL B N 1
ATOM 5012 C CA . VAL B 1 167 ? -8.766 33.812 18.281 1 79.88 167 VAL B CA 1
ATOM 5013 C C . VAL B 1 167 ? -10.094 34.531 18.094 1 79.88 167 VAL B C 1
ATOM 5015 O O . VAL B 1 167 ? -11.141 33.906 17.906 1 79.88 167 VAL B O 1
ATOM 5018 N N . THR B 1 168 ? -10.031 35.844 18.188 1 83.44 168 THR B N 1
ATOM 5019 C CA . THR B 1 168 ? -11.203 36.656 17.906 1 83.44 168 THR B CA 1
ATOM 5020 C C . THR B 1 168 ? -11.242 37.062 16.438 1 83.44 168 THR B C 1
ATOM 5022 O O . THR B 1 168 ? -10.242 36.969 15.734 1 83.44 168 THR B O 1
ATOM 5025 N N . SER B 1 169 ? -12.391 37.406 16.047 1 88.88 169 SER B N 1
ATOM 5026 C CA . SER B 1 169 ? -12.516 37.875 14.672 1 88.88 169 SER B CA 1
ATOM 5027 C C . SER B 1 169 ? -11.609 39.094 14.43 1 88.88 169 SER B C 1
ATOM 5029 O O . SER B 1 169 ? -11.047 39.219 13.336 1 88.88 169 SER B O 1
ATOM 5031 N N . SER B 1 170 ? -11.453 39.844 15.461 1 87.44 170 SER B N 1
ATOM 5032 C CA . SER B 1 170 ? -10.617 41.062 15.336 1 87.44 170 SER B CA 1
ATOM 5033 C C . SER B 1 170 ? -9.164 40.688 15.062 1 87.44 170 SER B C 1
ATOM 5035 O O . SER B 1 170 ? -8.492 41.344 14.266 1 87.44 170 SER B O 1
ATOM 5037 N N . ASP B 1 171 ? -8.758 39.656 15.734 1 85.81 171 ASP B N 1
ATOM 5038 C CA . ASP B 1 171 ? -7.395 39.188 15.516 1 85.81 171 ASP B CA 1
ATOM 5039 C C . ASP B 1 171 ? -7.195 38.781 14.062 1 85.81 171 ASP B C 1
ATOM 5041 O O . ASP B 1 171 ? -6.191 39.125 13.438 1 85.81 171 ASP B O 1
ATOM 5045 N N . VAL B 1 172 ? -8.156 38.031 13.516 1 90.19 172 VAL B N 1
ATOM 5046 C CA . VAL B 1 172 ? -8.078 37.5 12.156 1 90.19 172 VAL B CA 1
ATOM 5047 C C . VAL B 1 172 ? -8.156 38.656 11.156 1 90.19 172 VAL B C 1
ATOM 5049 O O . VAL B 1 172 ? -7.359 38.719 10.219 1 90.19 172 VAL B O 1
ATOM 5052 N N . ILE B 1 173 ? -9.039 39.562 11.43 1 89.44 173 ILE B N 1
ATOM 5053 C CA . ILE B 1 173 ? -9.211 40.719 10.539 1 89.44 173 ILE B CA 1
ATOM 5054 C C . ILE B 1 173 ? -7.938 41.562 10.523 1 89.44 173 ILE B C 1
ATOM 5056 O O . ILE B 1 173 ? -7.477 41.969 9.461 1 89.44 173 ILE B O 1
ATOM 5060 N N . GLY B 1 174 ? -7.375 41.75 11.711 1 86.94 174 GLY B N 1
ATOM 5061 C CA . GLY B 1 174 ? -6.125 42.5 11.789 1 86.94 174 GLY B CA 1
ATOM 5062 C C . GLY B 1 174 ? -5.004 41.875 10.992 1 86.94 174 GLY B C 1
ATOM 5063 O O . GLY B 1 174 ? -4.277 42.562 10.273 1 86.94 174 GLY B O 1
ATOM 5064 N N . ALA B 1 175 ? -4.926 40.562 11.094 1 88.62 175 ALA B N 1
ATOM 5065 C CA . ALA B 1 175 ? -3.883 39.844 10.383 1 88.62 175 ALA B CA 1
ATOM 5066 C C . ALA B 1 175 ? -4.09 39.938 8.867 1 88.62 175 ALA B C 1
ATOM 5068 O O . ALA B 1 175 ? -3.133 40.125 8.117 1 88.62 175 ALA B O 1
ATOM 5069 N N . LEU B 1 176 ? -5.301 39.906 8.406 1 91.38 176 LEU B N 1
ATOM 5070 C CA . LEU B 1 176 ? -5.625 39.906 6.984 1 91.38 176 LEU B CA 1
ATOM 5071 C C . LEU B 1 176 ? -5.492 41.312 6.387 1 91.38 176 LEU B C 1
ATOM 5073 O O . LEU B 1 176 ? -5.207 41.438 5.195 1 91.38 176 LEU B O 1
ATOM 5077 N N . MET B 1 177 ? -5.672 42.219 7.277 1 88.88 177 MET B N 1
ATOM 5078 C CA . MET B 1 177 ? -5.574 43.594 6.797 1 88.88 177 MET B CA 1
ATOM 5079 C C . MET B 1 177 ? -4.117 44.062 6.715 1 88.88 177 MET B C 1
ATOM 5081 O O . MET B 1 177 ? -3.734 44.781 5.789 1 88.88 177 MET B O 1
ATOM 5085 N N . HIS B 1 178 ? -3.324 43.562 7.613 1 86.44 178 HIS B N 1
ATOM 5086 C CA . HIS B 1 178 ? -1.938 44 7.672 1 86.44 178 HIS B CA 1
ATOM 5087 C C . HIS B 1 178 ? -1.021 43.062 6.902 1 86.44 178 HIS B C 1
ATOM 5089 O O . HIS B 1 178 ? 0.028 43.469 6.402 1 86.44 178 HIS B O 1
ATOM 5095 N N . GLY B 1 179 ? -1.377 41.875 6.758 1 84.94 179 GLY B N 1
ATOM 5096 C CA . GLY B 1 179 ? -0.597 40.906 6 1 84.94 179 GLY B CA 1
ATOM 5097 C C . GLY B 1 179 ? 0.639 40.438 6.734 1 84.94 179 GLY B C 1
ATOM 5098 O O . GLY B 1 179 ? 1.542 39.844 6.129 1 84.94 179 GLY B O 1
ATOM 5099 N N . ASN B 1 180 ? 0.96 40.812 7.895 1 73.75 180 ASN B N 1
ATOM 5100 C CA . ASN B 1 180 ? 2.191 40.469 8.594 1 73.75 180 ASN B CA 1
ATOM 5101 C C . ASN B 1 180 ? 1.912 39.625 9.82 1 73.75 180 ASN B C 1
ATOM 5103 O O . ASN B 1 180 ? 2.783 39.438 10.68 1 73.75 180 ASN B O 1
ATOM 5107 N N . GLY B 1 181 ? 0.876 39 9.875 1 66.44 181 GLY B N 1
ATOM 5108 C CA . GLY B 1 181 ? 0.631 38.25 11.086 1 66.44 181 GLY B CA 1
ATOM 5109 C C . GLY B 1 181 ? 1.346 36.906 11.109 1 66.44 181 GLY B C 1
ATOM 5110 O O . GLY B 1 181 ? 1.264 36.156 10.148 1 66.44 181 GLY B O 1
ATOM 5111 N N . ASP B 1 182 ? 2.373 36.75 11.977 1 71.56 182 ASP B N 1
ATOM 5112 C CA . ASP B 1 182 ? 3.074 35.469 12.125 1 71.56 182 ASP B CA 1
ATOM 5113 C C . ASP B 1 182 ? 2.258 34.5 12.961 1 71.56 182 ASP B C 1
ATOM 5115 O O . ASP B 1 182 ? 2.619 34.188 14.102 1 71.56 182 ASP B O 1
ATOM 5119 N N . LEU B 1 183 ? 1.124 34.125 12.422 1 77.44 183 LEU B N 1
ATOM 5120 C CA . LEU B 1 183 ? 0.243 33.25 13.172 1 77.44 183 LEU B CA 1
ATOM 5121 C C . LEU B 1 183 ? 0.528 31.781 12.836 1 77.44 183 LEU B C 1
ATOM 5123 O O . LEU B 1 183 ? -0.015 30.875 13.477 1 77.44 183 LEU B O 1
ATOM 5127 N N . GLY B 1 184 ? 1.455 31.641 11.93 1 82.81 184 GLY B N 1
ATOM 5128 C CA . GLY B 1 184 ? 1.913 30.297 11.641 1 82.81 184 GLY B CA 1
ATOM 5129 C C . GLY B 1 184 ? 1.094 29.594 10.57 1 82.81 184 GLY B C 1
ATOM 5130 O O . GLY B 1 184 ? -0.054 29.969 10.32 1 82.81 184 GLY B O 1
ATOM 5131 N N . SER B 1 185 ? 1.601 28.562 10.008 1 88 185 SER B N 1
ATOM 5132 C CA . SER B 1 185 ? 0.989 27.859 8.891 1 88 185 SER B CA 1
ATOM 5133 C C . SER B 1 185 ? -0.267 27.109 9.328 1 88 185 SER B C 1
ATOM 5135 O O . SER B 1 185 ? -1.275 27.109 8.625 1 88 185 SER B O 1
ATOM 5137 N N . GLU B 1 186 ? -0.193 26.547 10.516 1 86.12 186 GLU B N 1
ATOM 5138 C CA . GLU B 1 186 ? -1.336 25.797 11.016 1 86.12 186 GLU B CA 1
ATOM 5139 C C . GLU B 1 186 ? -2.562 26.688 11.188 1 86.12 186 GLU B C 1
ATOM 5141 O O . GLU B 1 186 ? -3.688 26.266 10.906 1 86.12 186 GLU B O 1
ATOM 5146 N N . PHE B 1 187 ? -2.309 27.906 11.641 1 87.62 187 PHE B N 1
ATOM 5147 C CA . PHE B 1 187 ? -3.363 28.891 11.828 1 87.62 187 PHE B CA 1
ATOM 5148 C C . PHE B 1 187 ? -4.074 29.172 10.508 1 87.62 187 PHE B C 1
ATOM 5150 O O . PHE B 1 187 ? -5.301 29.062 10.422 1 87.62 187 PHE B O 1
ATOM 5157 N N . TYR B 1 188 ? -3.354 29.406 9.5 1 91.81 188 TYR B N 1
ATOM 5158 C CA . TYR B 1 188 ? -3.934 29.781 8.211 1 91.81 188 TYR B CA 1
ATOM 5159 C C . TYR B 1 188 ? -4.543 28.578 7.516 1 91.81 188 TYR B C 1
ATOM 5161 O O . TYR B 1 188 ? -5.527 28.703 6.785 1 91.81 188 TYR B O 1
ATOM 5169 N N . GLU B 1 189 ? -3.932 27.438 7.754 1 92.19 189 GLU B N 1
ATOM 5170 C CA . GLU B 1 189 ? -4.52 26.219 7.227 1 92.19 189 GLU B CA 1
ATOM 5171 C C . GLU B 1 189 ? -5.926 26 7.781 1 92.19 189 GLU B C 1
ATOM 5173 O O . GLU B 1 189 ? -6.852 25.672 7.031 1 92.19 189 GLU B O 1
ATOM 5178 N N . THR B 1 190 ? -6.02 26.156 9.039 1 91.12 190 THR B N 1
ATOM 5179 C CA . THR B 1 190 ? -7.312 26 9.688 1 91.12 190 THR B CA 1
ATOM 5180 C C . THR B 1 190 ? -8.312 27.031 9.18 1 91.12 190 THR B C 1
ATOM 5182 O O . THR B 1 190 ? -9.461 26.703 8.898 1 91.12 190 THR B O 1
ATOM 5185 N N . LEU B 1 191 ? -7.883 28.25 9.023 1 92 191 LEU B N 1
ATOM 5186 C CA . LEU B 1 191 ? -8.734 29.328 8.523 1 92 191 LEU B CA 1
ATOM 5187 C C . LEU B 1 191 ? -9.188 29.031 7.098 1 92 191 LEU B C 1
ATOM 5189 O O . LEU B 1 191 ? -10.344 29.281 6.75 1 92 191 LEU B O 1
ATOM 5193 N N . ALA B 1 192 ? -8.258 28.531 6.316 1 93.94 192 ALA B N 1
ATOM 5194 C CA . ALA B 1 192 ? -8.57 28.219 4.922 1 93.94 192 ALA B CA 1
ATOM 5195 C C . ALA B 1 192 ? -9.664 27.156 4.832 1 93.94 192 ALA B C 1
ATOM 5197 O O . ALA B 1 192 ? -10.508 27.203 3.932 1 93.94 192 ALA B O 1
ATOM 5198 N N . LYS B 1 193 ? -9.672 26.312 5.742 1 92.94 193 LYS B N 1
ATOM 5199 C CA . LYS B 1 193 ? -10.664 25.25 5.766 1 92.94 193 LYS B CA 1
ATOM 5200 C C . LYS B 1 193 ? -12.055 25.797 6.059 1 92.94 193 LYS B C 1
ATOM 5202 O O . LYS B 1 193 ? -13.062 25.156 5.746 1 92.94 193 LYS B O 1
ATOM 5207 N N . MET B 1 194 ? -12.148 27 6.609 1 92.94 194 MET B N 1
ATOM 5208 C CA . MET B 1 194 ? -13.422 27.609 6.984 1 92.94 194 MET B CA 1
ATOM 5209 C C . MET B 1 194 ? -14.016 28.406 5.824 1 92.94 194 MET B C 1
ATOM 5211 O O . MET B 1 194 ? -15.125 28.922 5.922 1 92.94 194 MET B O 1
ATOM 5215 N N . ALA B 1 195 ? -13.336 28.406 4.793 1 93.88 195 ALA B N 1
ATOM 5216 C CA . ALA B 1 195 ? -13.766 29.234 3.67 1 93.88 195 ALA B CA 1
ATOM 5217 C C . ALA B 1 195 ? -15.172 28.859 3.215 1 93.88 195 ALA B C 1
ATOM 5219 O O . ALA B 1 195 ? -15.453 27.688 2.967 1 93.88 195 ALA B O 1
ATOM 5220 N N . PRO B 1 196 ? -16 29.797 3.137 1 92.94 196 PRO B N 1
ATOM 5221 C CA . PRO B 1 196 ? -17.359 29.516 2.684 1 92.94 196 PRO B CA 1
ATOM 5222 C C . PRO B 1 196 ? -17.453 29.281 1.178 1 92.94 196 PRO B C 1
ATOM 5224 O O . PRO B 1 196 ? -16.578 29.719 0.428 1 92.94 196 PRO B O 1
ATOM 5227 N N . THR B 1 197 ? -18.5 28.594 0.752 1 92.75 197 THR B N 1
ATOM 5228 C CA . THR B 1 197 ? -18.828 28.484 -0.666 1 92.75 197 THR B CA 1
ATOM 5229 C C . THR B 1 197 ? -19.375 29.812 -1.196 1 92.75 197 THR B C 1
ATOM 5231 O O . THR B 1 197 ? -19.688 30.719 -0.419 1 92.75 197 THR B O 1
ATOM 5234 N N . LYS B 1 198 ? -19.5 29.938 -2.488 1 90.25 198 LYS B N 1
ATOM 5235 C CA . LYS B 1 198 ? -20.016 31.156 -3.094 1 90.25 198 LYS B CA 1
ATOM 5236 C C . LYS B 1 198 ? -21.438 31.438 -2.609 1 90.25 198 LYS B C 1
ATOM 5238 O O . LYS B 1 198 ? -21.797 32.594 -2.328 1 90.25 198 LYS B O 1
ATOM 5243 N N . GLU B 1 199 ? -22.156 30.359 -2.434 1 91.69 199 GLU B N 1
ATOM 5244 C CA . GLU B 1 199 ? -23.531 30.484 -1.96 1 91.69 199 GLU B CA 1
ATOM 5245 C C . GLU B 1 199 ? -23.578 30.953 -0.511 1 91.69 199 GLU B C 1
ATOM 5247 O O . GLU B 1 199 ? -24.359 31.844 -0.167 1 91.69 199 GLU B O 1
ATOM 5252 N N . GLU B 1 200 ? -22.719 30.422 0.228 1 92.69 200 GLU B N 1
ATOM 5253 C CA . GLU B 1 200 ? -22.656 30.797 1.635 1 92.69 200 GLU B CA 1
ATOM 5254 C C . GLU B 1 200 ? -22.188 32.25 1.791 1 92.69 200 GLU B C 1
ATOM 5256 O O . GLU B 1 200 ? -22.703 32.969 2.633 1 92.69 200 GLU B O 1
ATOM 5261 N N . GLU B 1 201 ? -21.234 32.625 1.037 1 93.69 201 GLU B N 1
ATOM 5262 C CA . GLU B 1 201 ? -20.703 33.969 1.08 1 93.69 201 GLU B CA 1
ATOM 5263 C C . GLU B 1 201 ? -21.781 35 0.776 1 93.69 201 GLU B C 1
ATOM 5265 O O . GLU B 1 201 ? -21.875 36.031 1.449 1 93.69 201 GLU B O 1
ATOM 5270 N N . LEU B 1 202 ? -22.578 34.719 -0.176 1 92.25 202 LEU B N 1
ATOM 5271 C CA . LEU B 1 202 ? -23.672 35.625 -0.558 1 92.25 202 LEU B CA 1
ATOM 5272 C C . LEU B 1 202 ? -24.703 35.75 0.562 1 92.25 202 LEU B C 1
ATOM 5274 O O . LEU B 1 202 ? -25.172 36.844 0.862 1 92.25 202 LEU B O 1
ATOM 5278 N N . LYS B 1 203 ? -24.953 34.625 1.193 1 91.75 203 LYS B N 1
ATOM 5279 C CA . LYS B 1 203 ? -25.906 34.625 2.301 1 91.75 203 LYS B CA 1
ATOM 5280 C C . LYS B 1 203 ? -25.375 35.406 3.488 1 91.75 203 LYS B C 1
ATOM 5282 O O . LYS B 1 203 ? -26.094 36.219 4.09 1 91.75 203 LYS B O 1
ATOM 5287 N N . LEU B 1 204 ? -24.172 35.25 3.703 1 94 204 LEU B N 1
ATOM 5288 C CA . LEU B 1 204 ? -23.547 35.906 4.848 1 94 204 LEU B CA 1
ATOM 5289 C C . LEU B 1 204 ? -23.422 37.406 4.609 1 94 204 LEU B C 1
ATOM 5291 O O . LEU B 1 204 ? -23.766 38.188 5.477 1 94 204 LEU B O 1
ATOM 5295 N N . LYS B 1 205 ? -23.016 37.781 3.463 1 90.19 205 LYS B N 1
ATOM 5296 C CA . LYS B 1 205 ? -22.844 39.188 3.125 1 90.19 205 LYS B CA 1
ATOM 5297 C C . LYS B 1 205 ? -24.188 39.906 3.01 1 90.19 205 LYS B C 1
ATOM 5299 O O . LYS B 1 205 ? -24.312 41.094 3.338 1 90.19 205 LYS B O 1
ATOM 5304 N N . GLY B 1 206 ? -25.156 39.188 2.617 1 89.38 206 GLY B N 1
ATOM 5305 C CA . GLY B 1 206 ? -26.469 39.75 2.379 1 89.38 206 GLY B CA 1
ATOM 5306 C C . GLY B 1 206 ? -27.328 39.812 3.623 1 89.38 206 GLY B C 1
ATOM 5307 O O . GLY B 1 206 ? -28.406 40.406 3.611 1 89.38 206 GLY B O 1
ATOM 5308 N N . TYR B 1 207 ? -26.812 39.219 4.582 1 90.94 207 TYR B N 1
ATOM 5309 C CA . TYR B 1 207 ? -27.594 39.219 5.805 1 90.94 207 TYR B CA 1
ATOM 5310 C C . TYR B 1 207 ? -27.672 40.625 6.418 1 90.94 207 TYR B C 1
ATOM 5312 O O . TYR B 1 207 ? -26.641 41.188 6.781 1 90.94 207 TYR B O 1
ATOM 5320 N N . ASN B 1 208 ? -28.812 41.219 6.605 1 87.56 208 ASN B N 1
ATOM 5321 C CA . ASN B 1 208 ? -29 42.562 7.148 1 87.56 208 ASN B CA 1
ATOM 5322 C C . ASN B 1 208 ? -29.812 42.531 8.438 1 87.56 208 ASN B C 1
ATOM 5324 O O . ASN B 1 208 ? -30.344 43.562 8.875 1 87.56 208 ASN B O 1
ATOM 5328 N N . GLY B 1 209 ? -29.938 41.406 8.992 1 86.12 209 GLY B N 1
ATOM 5329 C CA . GLY B 1 209 ? -30.688 41.25 10.234 1 86.12 209 GLY B CA 1
ATOM 5330 C C . GLY B 1 209 ? -29.859 41.562 11.469 1 86.12 209 GLY B C 1
ATOM 5331 O O . GLY B 1 209 ? -28.781 42.156 11.367 1 86.12 209 GLY B O 1
ATOM 5332 N N . ASP B 1 210 ? -30.359 41.219 12.609 1 86.75 210 ASP B N 1
ATOM 5333 C CA . ASP B 1 210 ? -29.703 41.438 13.891 1 86.75 210 ASP B CA 1
ATOM 5334 C C . ASP B 1 210 ? -28.5 40.5 14.055 1 86.75 210 ASP B C 1
ATOM 5336 O O . ASP B 1 210 ? -28.688 39.312 14.227 1 86.75 210 ASP B O 1
ATOM 5340 N N . ILE B 1 211 ? -27.359 41.062 14.039 1 85.06 211 ILE B N 1
ATOM 5341 C CA . ILE B 1 211 ? -26.094 40.312 14.078 1 85.06 211 ILE B CA 1
ATOM 5342 C C . ILE B 1 211 ? -26 39.531 15.391 1 85.06 211 ILE B C 1
ATOM 5344 O O . ILE B 1 211 ? -25.391 38.469 15.43 1 85.06 211 ILE B O 1
ATOM 5348 N N . SER B 1 212 ? -26.578 40.031 16.391 1 83.38 212 SER B N 1
ATOM 5349 C CA . SER B 1 212 ? -26.516 39.406 17.719 1 83.38 212 SER B CA 1
ATOM 5350 C C . SER B 1 212 ? -27.25 38.062 17.734 1 83.38 212 SER B C 1
ATOM 5352 O O . SER B 1 212 ? -27 37.219 18.594 1 83.38 212 SER B O 1
ATOM 5354 N N . LYS B 1 213 ? -28.078 37.906 16.719 1 85.44 213 LYS B N 1
ATOM 5355 C CA . LYS B 1 213 ? -28.875 36.688 16.656 1 85.44 213 LYS B CA 1
ATOM 5356 C C . LYS B 1 213 ? -28.141 35.594 15.883 1 85.44 213 LYS B C 1
ATOM 5358 O O . LYS B 1 213 ? -28.562 34.406 15.891 1 85.44 213 LYS B O 1
ATOM 5363 N N . LEU B 1 214 ? -27.078 35.969 15.25 1 88.56 214 LEU B N 1
ATOM 5364 C CA . LEU B 1 214 ? -26.328 35 14.461 1 88.56 214 LEU B CA 1
ATOM 5365 C C . LEU B 1 214 ? -25.484 34.125 15.359 1 88.56 214 LEU B C 1
ATOM 5367 O O . LEU B 1 214 ? -25 34.562 16.406 1 88.56 214 LEU B O 1
ATOM 5371 N N . ASP B 1 215 ? -25.344 32.812 14.953 1 89.81 215 ASP B N 1
ATOM 5372 C CA . ASP B 1 215 ? -24.406 31.922 15.609 1 89.81 215 ASP B CA 1
ATOM 5373 C C . ASP B 1 215 ? -22.984 32.5 15.594 1 89.81 215 ASP B C 1
ATOM 5375 O O . ASP B 1 215 ? -22.594 33.156 14.633 1 89.81 215 ASP B O 1
ATOM 5379 N N . PRO B 1 216 ? -22.25 32.281 16.672 1 87.88 216 PRO B N 1
ATOM 5380 C CA . PRO B 1 216 ? -20.891 32.812 16.719 1 87.88 216 PRO B CA 1
ATOM 5381 C C . PRO B 1 216 ? -20.078 32.469 15.484 1 87.88 216 PRO B C 1
ATOM 5383 O O . PRO B 1 216 ? -19.297 33.312 15.008 1 87.88 216 PRO B O 1
ATOM 5386 N N . ALA B 1 217 ? -20.281 31.281 14.984 1 91.31 217 ALA B N 1
ATOM 5387 C CA . ALA B 1 217 ? -19.547 30.859 13.797 1 91.31 217 ALA B CA 1
ATOM 5388 C C . ALA B 1 217 ?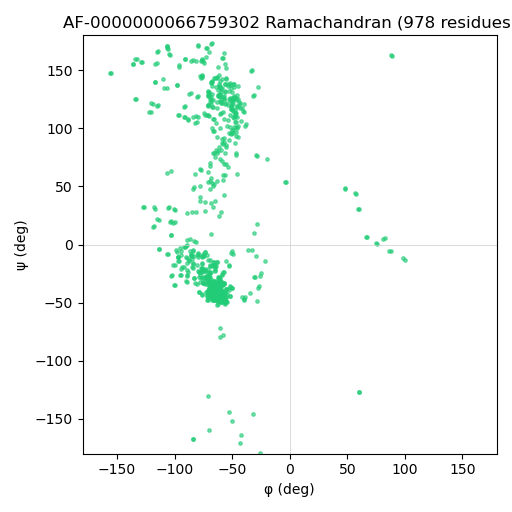 -19.953 31.672 12.57 1 91.31 217 ALA B C 1
ATOM 5390 O O . ALA B 1 217 ? -19.109 32.062 11.773 1 91.31 217 ALA B O 1
ATOM 5391 N N . GLU B 1 218 ? -21.172 31.906 12.477 1 93.69 218 GLU B N 1
ATOM 5392 C CA . GLU B 1 218 ? -21.672 32.719 11.367 1 93.69 218 GLU B CA 1
ATOM 5393 C C . GLU B 1 218 ? -21.219 34.156 11.492 1 93.69 218 GLU B C 1
ATOM 5395 O O . GLU B 1 218 ? -20.844 34.812 10.508 1 93.69 218 GLU B O 1
ATOM 5400 N N . ARG B 1 219 ? -21.312 34.656 12.68 1 92.44 219 ARG B N 1
ATOM 5401 C CA . ARG B 1 219 ? -20.875 36.031 12.938 1 92.44 219 ARG B CA 1
ATOM 5402 C C . ARG B 1 219 ? -19.391 36.188 12.609 1 92.44 219 ARG B C 1
ATOM 5404 O O . ARG B 1 219 ? -19 37.219 12.016 1 92.44 219 ARG B O 1
ATOM 5411 N N . PHE B 1 220 ? -18.641 35.219 13.055 1 93.56 220 PHE B N 1
ATOM 5412 C CA . PHE B 1 220 ? -17.219 35.25 12.781 1 93.56 220 PHE B CA 1
ATOM 5413 C C . PHE B 1 220 ? -16.953 35.312 11.281 1 93.56 220 PHE B C 1
ATOM 5415 O O . PHE B 1 220 ? -16.188 36.156 10.82 1 93.56 220 PHE B O 1
ATOM 5422 N N . LEU B 1 221 ? -17.562 34.438 10.5 1 94.75 221 LEU B N 1
ATOM 5423 C CA . LEU B 1 221 ? -17.359 34.375 9.055 1 94.75 221 LEU B CA 1
ATOM 5424 C C . LEU B 1 221 ? -17.828 35.656 8.391 1 94.75 221 LEU B C 1
ATOM 5426 O O . LEU B 1 221 ? -17.172 36.156 7.469 1 94.75 221 LEU B O 1
ATOM 5430 N N . LYS B 1 222 ? -18.922 36.156 8.867 1 94.31 222 LYS B N 1
ATOM 5431 C CA . LYS B 1 222 ? -19.422 37.406 8.32 1 94.31 222 LYS B CA 1
ATOM 5432 C C . LYS B 1 222 ? -18.422 38.562 8.562 1 94.31 222 LYS B C 1
ATOM 5434 O O . LYS B 1 222 ? -18.172 39.344 7.664 1 94.31 222 LYS B O 1
ATOM 5439 N N . ASP B 1 223 ? -17.906 38.594 9.797 1 93.19 223 ASP B N 1
ATOM 5440 C CA . ASP B 1 223 ? -16.906 39.625 10.133 1 93.19 223 ASP B CA 1
ATOM 5441 C C . ASP B 1 223 ? -15.688 39.5 9.227 1 93.19 223 ASP B C 1
ATOM 5443 O O . ASP B 1 223 ? -15.203 40.531 8.711 1 93.19 223 ASP B O 1
ATOM 5447 N N . VAL B 1 224 ? -15.258 38.312 9.047 1 93.25 224 VAL B N 1
ATOM 5448 C CA . VAL B 1 224 ? -14.047 38.062 8.266 1 93.25 224 VAL B CA 1
ATOM 5449 C C . VAL B 1 224 ? -14.297 38.469 6.809 1 93.25 224 VAL B C 1
ATOM 5451 O O . VAL B 1 224 ? -13.422 39.031 6.152 1 93.25 224 VAL B O 1
ATOM 5454 N N . LEU B 1 225 ? -15.477 38.188 6.363 1 93.44 225 LEU B N 1
ATOM 5455 C CA . LEU B 1 225 ? -15.828 38.438 4.969 1 93.44 225 LEU B CA 1
ATOM 5456 C C . LEU B 1 225 ? -15.914 39.938 4.688 1 93.44 225 LEU B C 1
ATOM 5458 O O . LEU B 1 225 ? -15.93 40.344 3.525 1 93.44 225 LEU B O 1
ATOM 5462 N N . ASP B 1 226 ? -15.93 40.688 5.711 1 89.44 226 ASP B N 1
ATOM 5463 C CA . ASP B 1 226 ? -15.914 42.125 5.527 1 89.44 226 ASP B CA 1
ATOM 5464 C C . ASP B 1 226 ? -14.555 42.594 5 1 89.44 226 ASP B C 1
ATOM 5466 O O . ASP B 1 226 ? -14.445 43.688 4.457 1 89.44 226 ASP B O 1
ATOM 5470 N N . VAL B 1 227 ? -13.594 41.812 5.285 1 90.44 227 VAL B N 1
ATOM 5471 C CA . VAL B 1 227 ? -12.297 42.094 4.684 1 90.44 227 VAL B CA 1
ATOM 5472 C C . VAL B 1 227 ? -12.336 41.781 3.189 1 90.44 227 VAL B C 1
ATOM 5474 O O . VAL B 1 227 ? -12.781 40.688 2.783 1 90.44 227 VAL B O 1
ATOM 5477 N N . PRO B 1 228 ? -11.914 42.75 2.375 1 90.06 228 PRO B N 1
ATOM 5478 C CA . PRO B 1 228 ? -11.914 42.469 0.937 1 90.06 228 PRO B CA 1
ATOM 5479 C C . PRO B 1 228 ? -11.078 41.25 0.57 1 90.06 228 PRO B C 1
ATOM 5481 O O . PRO B 1 228 ? -9.891 41.188 0.895 1 90.06 228 PRO B O 1
ATOM 5484 N N . PHE B 1 229 ? -11.703 40.312 -0.123 1 91.75 229 PHE B N 1
ATOM 5485 C CA . PHE B 1 229 ? -11.047 39.125 -0.606 1 91.75 229 PHE B CA 1
ATOM 5486 C C . PHE B 1 229 ? -10.406 38.344 0.545 1 91.75 229 PHE B C 1
ATOM 5488 O O . PHE B 1 229 ? -9.266 37.906 0.441 1 91.75 229 PHE B O 1
ATOM 5495 N N . ALA B 1 230 ? -11.117 38.219 1.568 1 92.81 230 ALA B N 1
ATOM 5496 C CA . ALA B 1 230 ? -10.594 37.719 2.834 1 92.81 230 ALA B CA 1
ATOM 5497 C C . ALA B 1 230 ? -9.945 36.344 2.646 1 92.81 230 ALA B C 1
ATOM 5499 O O . ALA B 1 230 ? -8.797 36.156 3.039 1 92.81 230 ALA B O 1
ATOM 5500 N N . PHE B 1 231 ? -10.57 35.438 2.029 1 94.44 231 PHE B N 1
ATOM 5501 C CA . PHE B 1 231 ? -10.062 34.062 1.993 1 94.44 231 PHE B CA 1
ATOM 5502 C C . PHE B 1 231 ? -9.023 33.906 0.888 1 94.44 231 PHE B C 1
ATOM 5504 O O . PHE B 1 231 ? -8.195 33 0.934 1 94.44 231 PHE B O 1
ATOM 5511 N N . LYS B 1 232 ? -8.992 34.75 -0.067 1 94.06 232 LYS B N 1
ATOM 5512 C CA . LYS B 1 232 ? -7.855 34.812 -0.983 1 94.06 232 LYS B CA 1
ATOM 5513 C C . LYS B 1 232 ? -6.594 35.312 -0.265 1 94.06 232 LYS B C 1
ATOM 5515 O O . LYS B 1 232 ? -5.5 34.812 -0.535 1 94.06 232 LYS B O 1
ATOM 5520 N N . ARG B 1 233 ? -6.879 36.25 0.658 1 93.69 233 ARG B N 1
ATOM 5521 C CA . ARG B 1 233 ? -5.77 36.719 1.487 1 93.69 233 ARG B CA 1
ATOM 5522 C C . ARG B 1 233 ? -5.254 35.594 2.381 1 93.69 233 ARG B C 1
ATOM 5524 O O . ARG B 1 233 ? -4.043 35.438 2.561 1 93.69 233 ARG B O 1
ATOM 5531 N N . VAL B 1 234 ? -6.16 34.812 2.871 1 94.19 234 VAL B N 1
ATOM 5532 C CA . VAL B 1 234 ? -5.793 33.688 3.711 1 94.19 234 VAL B CA 1
ATOM 5533 C C . VAL B 1 234 ? -4.918 32.719 2.918 1 94.19 234 VAL B C 1
ATOM 5535 O O . VAL B 1 234 ? -3.881 32.25 3.406 1 94.19 234 VAL B O 1
ATOM 5538 N N . ASP B 1 235 ? -5.309 32.438 1.748 1 95 235 ASP B N 1
ATOM 5539 C CA . ASP B 1 235 ? -4.551 31.531 0.899 1 95 235 ASP B CA 1
ATOM 5540 C C . ASP B 1 235 ? -3.148 32.062 0.625 1 95 235 ASP B C 1
ATOM 5542 O O . ASP B 1 235 ? -2.17 31.312 0.662 1 95 235 ASP B O 1
ATOM 5546 N N . ALA B 1 236 ? -3.121 33.281 0.336 1 94.56 236 ALA B N 1
ATOM 5547 C CA . ALA B 1 236 ? -1.832 33.906 0.067 1 94.56 236 ALA B CA 1
ATOM 5548 C C . ALA B 1 236 ? -0.928 33.875 1.295 1 94.56 236 ALA B C 1
ATOM 5550 O O . ALA B 1 236 ? 0.263 33.562 1.185 1 94.56 236 ALA B O 1
ATOM 5551 N N . MET B 1 237 ? -1.549 34.125 2.404 1 93.62 237 MET B N 1
ATOM 5552 C CA . MET B 1 237 ? -0.774 34.125 3.643 1 93.62 237 MET B CA 1
ATOM 5553 C C . MET B 1 237 ? -0.325 32.719 4.008 1 93.62 237 MET B C 1
ATOM 5555 O O . MET B 1 237 ? 0.776 32.531 4.531 1 93.62 237 MET B O 1
ATOM 5559 N N . LEU B 1 238 ? -1.161 31.766 3.73 1 93.94 238 LEU B N 1
ATOM 5560 C CA . LEU B 1 238 ? -0.801 30.375 3.945 1 93.94 238 LEU B CA 1
ATOM 5561 C C . LEU B 1 238 ? 0.406 29.984 3.096 1 93.94 238 LEU B C 1
ATOM 5563 O O . LEU B 1 238 ? 1.343 29.359 3.592 1 93.94 238 LEU B O 1
ATOM 5567 N N . TYR B 1 239 ? 0.444 30.359 1.888 1 95.81 239 TYR B N 1
ATOM 5568 C CA . TYR B 1 239 ? 1.565 30.094 0.992 1 95.81 239 TYR B CA 1
ATOM 5569 C C . TYR B 1 239 ? 2.846 30.734 1.523 1 95.81 239 TYR B C 1
ATOM 5571 O O . TYR B 1 239 ? 3.895 30.094 1.567 1 95.81 239 TYR B O 1
ATOM 5579 N N . ARG B 1 240 ? 2.662 31.922 1.957 1 94.12 240 ARG B N 1
ATOM 5580 C CA . ARG B 1 240 ? 3.822 32.656 2.465 1 94.12 240 ARG B CA 1
ATOM 5581 C C . ARG B 1 240 ? 4.395 31.969 3.703 1 94.12 240 ARG B C 1
ATOM 5583 O O . ARG B 1 240 ? 5.613 31.875 3.863 1 94.12 240 ARG B O 1
ATOM 5590 N N . ALA B 1 241 ? 3.51 31.484 4.453 1 91.75 241 ALA B N 1
ATOM 5591 C CA . ALA B 1 241 ? 3.922 30.875 5.715 1 91.75 241 ALA B CA 1
ATOM 5592 C C . ALA B 1 241 ? 4.672 29.562 5.473 1 91.75 241 ALA B C 1
ATOM 5594 O O . ALA B 1 241 ? 5.562 29.203 6.242 1 91.75 241 ALA B O 1
ATOM 5595 N N . ASN B 1 242 ? 4.359 28.938 4.391 1 93.19 242 ASN B N 1
ATOM 5596 C CA . ASN B 1 242 ? 4.945 27.641 4.105 1 93.19 242 ASN B CA 1
ATOM 5597 C C . ASN B 1 242 ? 6.145 27.75 3.168 1 93.19 242 ASN B C 1
ATOM 5599 O O . ASN B 1 242 ? 6.91 26.797 3.01 1 93.19 242 ASN B O 1
ATOM 5603 N N . PHE B 1 243 ? 6.375 28.828 2.594 1 95.19 243 PHE B N 1
ATOM 5604 C CA . PHE B 1 243 ? 7.285 29 1.47 1 95.19 243 PHE B CA 1
ATOM 5605 C C . PHE B 1 243 ? 8.727 28.719 1.892 1 95.19 243 PHE B C 1
ATOM 5607 O O . PHE B 1 243 ? 9.422 27.938 1.25 1 95.19 243 PHE B O 1
ATOM 5614 N N . GLY B 1 244 ? 9.086 29.297 2.965 1 93.38 244 GLY B N 1
ATOM 5615 C CA . GLY B 1 244 ? 10.461 29.172 3.416 1 93.38 244 GLY B CA 1
ATOM 5616 C C . GLY B 1 244 ? 10.867 27.734 3.689 1 93.38 244 GLY B C 1
ATOM 5617 O O . GLY B 1 244 ? 11.93 27.281 3.25 1 93.38 244 GLY B O 1
ATOM 5618 N N . ALA B 1 245 ? 10.008 27.094 4.391 1 91.62 245 ALA B N 1
ATOM 5619 C CA . ALA B 1 245 ? 10.297 25.703 4.746 1 91.62 245 ALA B CA 1
ATOM 5620 C C . ALA B 1 245 ? 10.367 24.828 3.502 1 91.62 245 ALA B C 1
ATOM 5622 O O . ALA B 1 245 ? 11.242 23.969 3.391 1 91.62 245 ALA B O 1
ATOM 5623 N N . GLU B 1 246 ? 9.492 25.047 2.584 1 94.19 246 GLU B N 1
ATOM 5624 C CA . GLU B 1 246 ? 9.453 24.25 1.358 1 94.19 246 GLU B CA 1
ATOM 5625 C C . GLU B 1 246 ? 10.688 24.5 0.495 1 94.19 246 GLU B C 1
ATOM 5627 O O . GLU B 1 246 ? 11.297 23.547 -0.012 1 94.19 246 GLU B O 1
ATOM 5632 N N . VAL B 1 247 ? 11.023 25.672 0.407 1 95.75 247 VAL B N 1
ATOM 5633 C CA . VAL B 1 247 ? 12.18 26.047 -0.394 1 95.75 247 VAL B CA 1
ATOM 5634 C C . VAL B 1 247 ? 13.453 25.469 0.227 1 95.75 247 VAL B C 1
ATOM 5636 O O . VAL B 1 247 ? 14.305 24.938 -0.48 1 95.75 247 VAL B O 1
ATOM 5639 N N . ASN B 1 248 ? 13.531 25.562 1.506 1 93.5 248 ASN B N 1
ATOM 5640 C CA . ASN B 1 248 ? 14.695 25.031 2.199 1 93.5 248 ASN B CA 1
ATOM 5641 C C . ASN B 1 248 ? 14.82 23.516 2.021 1 93.5 248 ASN B C 1
ATOM 5643 O O . ASN B 1 248 ? 15.914 23 1.81 1 93.5 248 ASN B O 1
ATOM 5647 N N . TYR B 1 249 ? 13.789 22.891 2.092 1 94.56 249 TYR B N 1
ATOM 5648 C CA . TYR B 1 249 ? 13.773 21.438 1.883 1 94.56 249 TYR B CA 1
ATOM 5649 C C . TYR B 1 249 ? 14.289 21.094 0.491 1 94.56 249 TYR B C 1
ATOM 5651 O O . TYR B 1 249 ? 15.109 20.188 0.338 1 94.56 249 TYR B O 1
ATOM 5659 N N . LEU B 1 250 ? 13.766 21.75 -0.506 1 96.19 250 LEU B N 1
ATOM 5660 C CA . LEU B 1 250 ? 14.148 21.484 -1.887 1 96.19 250 LEU B CA 1
ATOM 5661 C C . LEU B 1 250 ? 15.633 21.766 -2.107 1 96.19 250 LEU B C 1
ATOM 5663 O O . LEU B 1 250 ? 16.344 20.969 -2.723 1 96.19 250 LEU B O 1
ATOM 5667 N N . LYS B 1 251 ? 16.062 22.875 -1.546 1 95.69 251 LYS B N 1
ATOM 5668 C CA . LYS B 1 251 ? 17.469 23.234 -1.662 1 95.69 251 LYS B CA 1
ATOM 5669 C C . LYS B 1 251 ? 18.359 22.172 -1.025 1 95.69 251 LYS B C 1
ATOM 5671 O O . LYS B 1 251 ? 19.359 21.766 -1.615 1 95.69 251 LYS B O 1
ATOM 5676 N N . LYS B 1 252 ? 17.969 21.75 0.093 1 95 252 LYS B N 1
ATOM 5677 C CA . LYS B 1 252 ? 18.734 20.719 0.796 1 95 252 LYS B CA 1
ATOM 5678 C C . LYS B 1 252 ? 18.719 19.406 0.02 1 95 252 LYS B C 1
ATOM 5680 O O . LYS B 1 252 ? 19.75 18.734 -0.089 1 95 252 LYS B O 1
ATOM 5685 N N . SER B 1 253 ? 17.625 19.094 -0.469 1 97.06 253 SER B N 1
ATOM 5686 C CA . SER B 1 253 ? 17.469 17.844 -1.215 1 97.06 253 SER B CA 1
ATOM 5687 C C . SER B 1 253 ? 18.344 17.844 -2.469 1 97.06 253 SER B C 1
ATOM 5689 O O . SER B 1 253 ? 19.078 16.891 -2.723 1 97.06 253 SER B O 1
ATOM 5691 N N . PHE B 1 254 ? 18.328 18.891 -3.246 1 97.56 254 PHE B N 1
ATOM 5692 C CA . PHE B 1 254 ? 19.125 18.984 -4.461 1 97.56 254 PHE B CA 1
ATOM 5693 C C . PHE B 1 254 ? 20.609 19.047 -4.129 1 97.56 254 PHE B C 1
ATOM 5695 O O . PHE B 1 254 ? 21.438 18.469 -4.848 1 97.56 254 PHE B O 1
ATOM 5702 N N . GLY B 1 255 ? 20.844 19.719 -3.053 1 97 255 GLY B N 1
ATOM 5703 C CA . GLY B 1 255 ? 22.219 19.703 -2.57 1 97 255 GLY B CA 1
ATOM 5704 C C . GLY B 1 255 ? 22.719 18.312 -2.215 1 97 255 GLY B C 1
ATOM 5705 O O . GLY B 1 255 ? 23.859 17.969 -2.521 1 97 255 GLY B O 1
ATOM 5706 N N . THR B 1 256 ? 21.891 17.609 -1.595 1 96.62 256 THR B N 1
ATOM 5707 C CA . THR B 1 256 ? 22.234 16.234 -1.226 1 96.62 256 THR B CA 1
ATOM 5708 C C . THR B 1 256 ? 22.5 15.398 -2.467 1 96.62 256 THR B C 1
ATOM 5710 O O . THR B 1 256 ? 23.438 14.594 -2.492 1 96.62 256 THR B O 1
ATOM 5713 N N . LEU B 1 257 ? 21.703 15.547 -3.486 1 97.38 257 LEU B N 1
ATOM 5714 C CA . LEU B 1 257 ? 21.906 14.812 -4.734 1 97.38 257 LEU B CA 1
ATOM 5715 C C . LEU B 1 257 ? 23.25 15.148 -5.348 1 97.38 257 LEU B C 1
ATOM 5717 O O . LEU B 1 257 ? 23.984 14.242 -5.766 1 97.38 257 LEU B O 1
ATOM 5721 N N . GLU B 1 258 ? 23.562 16.391 -5.375 1 97.44 258 GLU B N 1
ATOM 5722 C CA . GLU B 1 258 ? 24.844 16.828 -5.93 1 97.44 258 GLU B CA 1
ATOM 5723 C C . GLU B 1 258 ? 26.016 16.281 -5.102 1 97.44 258 GLU B C 1
ATOM 5725 O O . GLU B 1 258 ? 27.016 15.82 -5.656 1 97.44 258 GLU B O 1
ATOM 5730 N N . ALA B 1 259 ? 25.844 16.406 -3.832 1 97.06 259 ALA B N 1
ATOM 5731 C CA . ALA B 1 259 ? 26.875 15.898 -2.941 1 97.06 259 ALA B CA 1
ATOM 5732 C C . ALA B 1 259 ? 27.078 14.398 -3.107 1 97.06 259 ALA B C 1
ATOM 5734 O O . ALA B 1 259 ? 28.203 13.898 -3.068 1 97.06 259 ALA B O 1
ATOM 5735 N N . ALA B 1 260 ? 26.016 13.711 -3.227 1 97.94 260 ALA B N 1
ATOM 5736 C CA . ALA B 1 260 ? 26.078 12.266 -3.42 1 97.94 260 ALA B CA 1
ATOM 5737 C C . ALA B 1 260 ? 26.844 11.914 -4.688 1 97.94 260 ALA B C 1
ATOM 5739 O O . ALA B 1 260 ? 27.625 10.961 -4.703 1 97.94 260 ALA B O 1
ATOM 5740 N N . CYS B 1 261 ? 26.594 12.633 -5.734 1 97.12 261 CYS B N 1
ATOM 5741 C CA . CYS B 1 261 ? 27.312 12.438 -6.984 1 97.12 261 CYS B CA 1
ATOM 5742 C C . CYS B 1 261 ? 28.812 12.641 -6.777 1 97.12 261 CYS B C 1
ATOM 5744 O O . CYS B 1 261 ? 29.625 11.836 -7.25 1 97.12 261 CYS B O 1
ATOM 5746 N N . THR B 1 262 ? 29.109 13.656 -6.055 1 97 262 THR B N 1
ATOM 5747 C CA . THR B 1 262 ? 30.516 13.945 -5.762 1 97 262 THR B CA 1
ATOM 5748 C C . THR B 1 262 ? 31.125 12.836 -4.91 1 97 262 THR B C 1
ATOM 5750 O O . THR B 1 262 ? 32.219 12.383 -5.18 1 97 262 THR B O 1
ATOM 5753 N N . ASP B 1 263 ? 30.375 12.375 -3.945 1 96.5 263 ASP B N 1
ATOM 5754 C CA . ASP B 1 263 ? 30.828 11.281 -3.088 1 96.5 263 ASP B CA 1
ATOM 5755 C C . ASP B 1 263 ? 31.172 10.039 -3.908 1 96.5 263 ASP B C 1
ATOM 5757 O O . ASP B 1 263 ? 32.25 9.453 -3.75 1 96.5 263 ASP B O 1
ATOM 5761 N N . LEU B 1 264 ? 30.297 9.703 -4.793 1 96 264 LEU B N 1
ATOM 5762 C CA . LEU B 1 264 ? 30.453 8.484 -5.582 1 96 264 LEU B CA 1
ATOM 5763 C C . LEU B 1 264 ? 31.672 8.586 -6.504 1 96 264 LEU B C 1
ATOM 5765 O O . LEU B 1 264 ? 32.406 7.617 -6.652 1 96 264 LEU B O 1
ATOM 5769 N N . ARG B 1 265 ? 31.859 9.68 -7.043 1 94.56 265 ARG B N 1
ATOM 5770 C CA . ARG B 1 265 ? 32.938 9.859 -8.023 1 94.56 265 ARG B CA 1
ATOM 5771 C C . ARG B 1 265 ? 34.281 10.023 -7.344 1 94.56 265 ARG B C 1
ATOM 5773 O O . ARG B 1 265 ? 35.312 9.719 -7.93 1 94.56 265 ARG B O 1
ATOM 5780 N N . SER B 1 266 ? 34.25 10.461 -6.094 1 94.44 266 SER B N 1
ATOM 5781 C CA . SER B 1 266 ? 35.5 10.797 -5.445 1 94.44 266 SER B CA 1
ATOM 5782 C C . SER B 1 266 ? 35.906 9.742 -4.422 1 94.44 266 SER B C 1
ATOM 5784 O O . SER B 1 266 ? 37 9.789 -3.859 1 94.44 266 SER B O 1
ATOM 5786 N N . SER B 1 267 ? 35.062 8.836 -4.16 1 92.94 267 SER B N 1
ATOM 5787 C CA . SER B 1 267 ? 35.344 7.824 -3.141 1 92.94 267 SER B CA 1
ATOM 5788 C C . SER B 1 267 ? 36.469 6.898 -3.568 1 92.94 267 SER B C 1
ATOM 5790 O O . SER B 1 267 ? 36.312 6.102 -4.496 1 92.94 267 SER B O 1
ATOM 5792 N N . LYS B 1 268 ? 37.562 6.863 -2.83 1 90.88 268 LYS B N 1
ATOM 5793 C CA . LYS B 1 268 ? 38.719 6.027 -3.131 1 90.88 268 LYS B CA 1
ATOM 5794 C C . LYS B 1 268 ? 38.469 4.566 -2.775 1 90.88 268 LYS B C 1
ATOM 5796 O O . LYS B 1 268 ? 38.844 3.664 -3.521 1 90.88 268 LYS B O 1
ATOM 5801 N N . LEU B 1 269 ? 37.875 4.398 -1.668 1 90.12 269 LEU B N 1
ATOM 5802 C CA . LEU B 1 269 ? 37.562 3.039 -1.228 1 90.12 269 LEU B CA 1
ATOM 5803 C C . LEU B 1 269 ? 36.594 2.354 -2.186 1 90.12 269 LEU B C 1
ATOM 5805 O O . LEU B 1 269 ? 36.719 1.155 -2.445 1 90.12 269 LEU B O 1
ATOM 5809 N N . PHE B 1 270 ? 35.688 3.17 -2.678 1 94.12 270 PHE B N 1
ATOM 5810 C CA . PHE B 1 270 ? 34.719 2.604 -3.619 1 94.12 270 PHE B CA 1
ATOM 5811 C C . PHE B 1 270 ? 35.406 2.221 -4.926 1 94.12 270 PHE B C 1
ATOM 5813 O O . PHE B 1 270 ? 35.094 1.182 -5.512 1 94.12 270 PHE B O 1
ATOM 5820 N N . LEU B 1 271 ? 36.281 3.047 -5.348 1 92.44 271 LEU B N 1
ATOM 5821 C CA . LEU B 1 271 ? 37.062 2.74 -6.543 1 92.44 271 LEU B CA 1
ATOM 5822 C C . LEU B 1 271 ? 37.844 1.442 -6.367 1 92.44 271 LEU B C 1
ATOM 5824 O O . LEU B 1 271 ? 37.875 0.603 -7.27 1 92.44 271 LEU B O 1
ATOM 5828 N N . LYS B 1 272 ? 38.406 1.242 -5.266 1 90.62 272 LYS B N 1
ATOM 5829 C CA . LYS B 1 272 ? 39.156 0.028 -4.949 1 90.62 272 LYS B CA 1
ATOM 5830 C C . LYS B 1 272 ? 38.25 -1.194 -4.949 1 90.62 272 LYS B C 1
ATOM 5832 O O . LYS B 1 272 ? 38.656 -2.268 -5.414 1 90.62 272 LYS B O 1
ATOM 5837 N N . LEU B 1 273 ? 37.125 -0.951 -4.395 1 92.81 273 LEU B N 1
ATOM 5838 C CA . LEU B 1 273 ? 36.125 -2.023 -4.371 1 92.81 273 LEU B CA 1
ATOM 5839 C C . LEU B 1 273 ? 35.781 -2.463 -5.789 1 92.81 273 LEU B C 1
ATOM 5841 O O . LEU B 1 273 ? 35.75 -3.66 -6.082 1 92.81 273 LEU B O 1
ATOM 5845 N N . LEU B 1 274 ? 35.531 -1.504 -6.633 1 94.12 274 LEU B N 1
ATOM 5846 C CA . LEU B 1 274 ? 35.188 -1.812 -8.016 1 94.12 274 LEU B CA 1
ATOM 5847 C C . LEU B 1 274 ? 36.312 -2.547 -8.711 1 94.12 274 LEU B C 1
ATOM 5849 O O . LEU B 1 274 ? 36.094 -3.496 -9.461 1 94.12 274 LEU B O 1
ATOM 5853 N N . ASP B 1 275 ? 37.469 -2.156 -8.398 1 93.69 275 ASP B N 1
ATOM 5854 C CA . ASP B 1 275 ? 38.656 -2.811 -8.945 1 93.69 275 ASP B CA 1
ATOM 5855 C C . ASP B 1 275 ? 38.75 -4.262 -8.484 1 93.69 275 ASP B C 1
ATOM 5857 O O . ASP B 1 275 ? 38.969 -5.168 -9.297 1 93.69 275 ASP B O 1
ATOM 5861 N N . ALA B 1 276 ? 38.562 -4.465 -7.227 1 92.31 276 ALA B N 1
ATOM 5862 C CA . ALA B 1 276 ? 38.625 -5.805 -6.648 1 92.31 276 ALA B CA 1
ATOM 5863 C C . ALA B 1 276 ? 37.562 -6.707 -7.266 1 92.31 276 ALA B C 1
ATOM 5865 O O . ALA B 1 276 ? 37.812 -7.863 -7.598 1 92.31 276 ALA B O 1
ATOM 5866 N N . VAL B 1 277 ? 36.344 -6.141 -7.398 1 94.5 277 VAL B N 1
ATOM 5867 C CA . VAL B 1 277 ? 35.25 -6.926 -7.949 1 94.5 277 VAL B CA 1
ATOM 5868 C C . VAL B 1 277 ? 35.531 -7.258 -9.414 1 94.5 277 VAL B C 1
ATOM 5870 O O . VAL B 1 277 ? 35.312 -8.391 -9.852 1 94.5 277 VAL B O 1
ATOM 5873 N N . LEU B 1 278 ? 36 -6.277 -10.156 1 94.06 278 LEU B N 1
ATOM 5874 C CA . LEU B 1 278 ? 36.281 -6.484 -11.578 1 94.06 278 LEU B CA 1
ATOM 5875 C C . LEU B 1 278 ? 37.344 -7.57 -11.773 1 94.06 278 LEU B C 1
ATOM 5877 O O . LEU B 1 278 ? 37.156 -8.484 -12.578 1 94.06 278 LEU B O 1
ATOM 5881 N N . LYS B 1 279 ? 38.406 -7.57 -11.086 1 93.56 279 LYS B N 1
ATOM 5882 C CA . LYS B 1 279 ? 39.5 -8.539 -11.211 1 93.56 279 LYS B CA 1
ATOM 5883 C C . LYS B 1 279 ? 39.062 -9.914 -10.727 1 93.56 279 LYS B C 1
ATOM 5885 O O . LYS B 1 279 ? 39.344 -10.922 -11.383 1 93.56 279 LYS B O 1
ATOM 5890 N N . THR B 1 280 ? 38.375 -9.93 -9.578 1 93.31 280 THR B N 1
ATOM 5891 C CA . THR B 1 280 ? 37.844 -11.188 -9.055 1 93.31 280 THR B CA 1
ATOM 5892 C C . THR B 1 280 ? 36.875 -11.828 -10.031 1 93.31 280 THR B C 1
ATOM 5894 O O . THR B 1 280 ? 36.969 -13.023 -10.32 1 93.31 280 THR B O 1
ATOM 5897 N N . GLY B 1 281 ? 35.938 -10.977 -10.484 1 94.38 281 GLY B N 1
ATOM 5898 C CA . GLY B 1 281 ? 34.969 -11.477 -11.438 1 94.38 281 GLY B CA 1
ATOM 5899 C C . GLY B 1 281 ? 35.594 -11.992 -12.719 1 94.38 281 GLY B C 1
ATOM 5900 O O . GLY B 1 281 ? 35.188 -13.031 -13.242 1 94.38 281 GLY B O 1
ATOM 5901 N N . ASN B 1 282 ? 36.531 -11.289 -13.273 1 92.81 282 ASN B N 1
ATOM 5902 C CA . ASN B 1 282 ? 37.25 -11.727 -14.484 1 92.81 282 ASN B CA 1
ATOM 5903 C C . ASN B 1 282 ? 38 -13.039 -14.25 1 92.81 282 ASN B C 1
ATOM 5905 O O . ASN B 1 282 ? 38.031 -13.891 -15.141 1 92.81 282 ASN B O 1
ATOM 5909 N N . ARG B 1 283 ? 38.594 -13.242 -13.062 1 92.19 283 ARG B N 1
ATOM 5910 C CA . ARG B 1 283 ? 39.25 -14.5 -12.75 1 92.19 283 ARG B CA 1
ATOM 5911 C C . ARG B 1 283 ? 38.25 -15.648 -12.688 1 92.19 283 ARG B C 1
ATOM 5913 O O . ARG B 1 283 ? 38.531 -16.75 -13.172 1 92.19 283 ARG B O 1
ATOM 5920 N N . MET B 1 284 ? 37.094 -15.359 -12.047 1 91.44 284 MET B N 1
ATOM 5921 C CA . MET B 1 284 ? 36.062 -16.375 -11.898 1 91.44 284 MET B CA 1
ATOM 5922 C C . MET B 1 284 ? 35.469 -16.75 -13.25 1 91.44 284 MET B C 1
ATOM 5924 O O . MET B 1 284 ? 35.031 -17.891 -13.453 1 91.44 284 MET B O 1
ATOM 5928 N N . ASN B 1 285 ? 35.438 -15.734 -14.117 1 90.56 285 ASN B N 1
ATOM 5929 C CA . ASN B 1 285 ? 34.844 -15.945 -15.422 1 90.56 285 ASN B CA 1
ATOM 5930 C C . ASN B 1 285 ? 35.906 -16.188 -16.5 1 90.56 285 ASN B C 1
ATOM 5932 O O . ASN B 1 285 ? 35.625 -16.062 -17.688 1 90.56 285 ASN B O 1
ATOM 5936 N N . ASP B 1 286 ? 37.062 -16.547 -16.094 1 89.31 286 ASP B N 1
ATOM 5937 C CA . ASP B 1 286 ? 38.188 -16.719 -17.016 1 89.31 286 ASP B CA 1
ATOM 5938 C C . ASP B 1 286 ? 37.875 -17.797 -18.062 1 89.31 286 ASP B C 1
ATOM 5940 O O . ASP B 1 286 ? 37.406 -18.891 -17.719 1 89.31 286 ASP B O 1
ATOM 5944 N N . GLY B 1 287 ? 38.062 -17.5 -19.297 1 85.06 287 GLY B N 1
ATOM 5945 C CA . GLY B 1 287 ? 37.844 -18.453 -20.359 1 85.06 287 GLY B CA 1
ATOM 5946 C C . GLY B 1 287 ? 36.406 -18.484 -20.875 1 85.06 287 GLY B C 1
ATOM 5947 O O . GLY B 1 287 ? 36.094 -19.281 -21.75 1 85.06 287 GLY B O 1
ATOM 5948 N N . THR B 1 288 ? 35.594 -17.734 -20.203 1 85.56 288 THR B N 1
ATOM 5949 C CA . THR B 1 288 ? 34.219 -17.656 -20.641 1 85.56 288 THR B CA 1
ATOM 5950 C C . THR B 1 288 ? 33.906 -16.328 -21.312 1 85.56 288 THR B C 1
ATOM 5952 O O . THR B 1 288 ? 34.75 -15.43 -21.328 1 85.56 288 THR B O 1
ATOM 5955 N N . ASN B 1 289 ? 32.719 -16.219 -21.922 1 84.81 289 ASN B N 1
ATOM 5956 C CA . ASN B 1 289 ? 32.312 -14.984 -22.578 1 84.81 289 ASN B CA 1
ATOM 5957 C C . ASN B 1 289 ? 32.156 -13.852 -21.578 1 84.81 289 ASN B C 1
ATOM 5959 O O . ASN B 1 289 ? 32.188 -12.672 -21.953 1 84.81 289 ASN B O 1
ATOM 5963 N N . ARG B 1 290 ? 32 -14.219 -20.391 1 88.88 290 ARG B N 1
ATOM 5964 C CA . ARG B 1 290 ? 31.797 -13.227 -19.344 1 88.88 290 ARG B CA 1
ATOM 5965 C C . ARG B 1 290 ? 33.125 -12.68 -18.812 1 88.88 290 ARG B C 1
ATOM 5967 O O . ARG B 1 290 ? 33.156 -11.688 -18.094 1 88.88 290 ARG B O 1
ATOM 5974 N N . GLY B 1 291 ? 34.125 -13.32 -19.172 1 90.69 291 GLY B N 1
ATOM 5975 C CA . GLY B 1 291 ? 35.438 -12.906 -18.719 1 90.69 291 GLY B CA 1
ATOM 5976 C C . GLY B 1 291 ? 36 -11.727 -19.5 1 90.69 291 GLY B C 1
ATOM 5977 O O . GLY B 1 291 ? 35.344 -11.211 -20.391 1 90.69 291 GLY B O 1
ATOM 5978 N N . GLU B 1 292 ? 37.062 -11.18 -19.062 1 90.25 292 GLU B N 1
ATOM 5979 C CA . GLU B 1 292 ? 37.781 -10.062 -19.672 1 90.25 292 GLU B CA 1
ATOM 5980 C C . GLU B 1 292 ? 36.906 -8.828 -19.766 1 90.25 292 GLU B C 1
ATOM 5982 O O . GLU B 1 292 ? 36.938 -8.109 -20.766 1 90.25 292 GLU B O 1
ATOM 5987 N N . ALA B 1 293 ? 36.031 -8.734 -18.828 1 91.25 293 ALA B N 1
ATOM 5988 C CA . ALA B 1 293 ? 35.219 -7.539 -18.766 1 91.25 293 ALA B CA 1
ATOM 5989 C C . ALA B 1 293 ? 36.031 -6.312 -18.391 1 91.25 293 ALA B C 1
ATOM 5991 O O . ALA B 1 293 ? 36.938 -6.395 -17.547 1 91.25 293 ALA B O 1
ATOM 5992 N N . ARG B 1 294 ? 35.75 -5.164 -19.062 1 90.5 294 ARG B N 1
ATOM 5993 C CA . ARG B 1 294 ? 36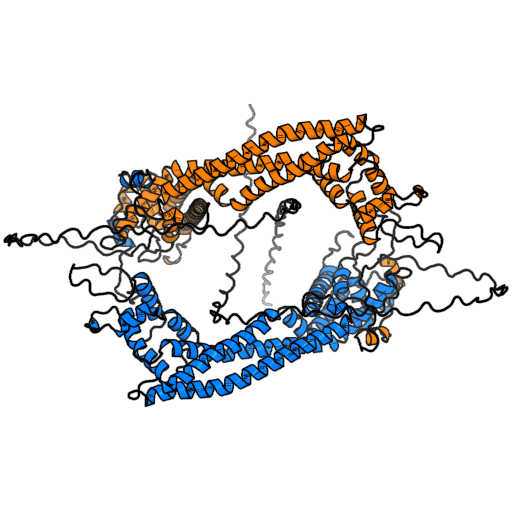.406 -3.904 -18.734 1 90.5 294 ARG B CA 1
ATOM 5994 C C . ARG B 1 294 ? 35.5 -3.031 -17.844 1 90.5 294 ARG B C 1
ATOM 5996 O O . ARG B 1 294 ? 36 -2.076 -17.234 1 90.5 294 ARG B O 1
ATOM 6003 N N . ALA B 1 295 ? 34.281 -3.346 -17.844 1 91.94 295 ALA B N 1
ATOM 6004 C CA . ALA B 1 295 ? 33.281 -2.645 -17.047 1 91.94 295 ALA B CA 1
ATOM 6005 C C . ALA B 1 295 ? 32.094 -3.541 -16.766 1 91.94 295 ALA B C 1
ATOM 6007 O O . ALA B 1 295 ? 31.828 -4.484 -17.516 1 91.94 295 ALA B O 1
ATOM 6008 N N . PHE B 1 296 ? 31.5 -3.338 -15.633 1 92.75 296 PHE B N 1
ATOM 6009 C CA . PHE B 1 296 ? 30.281 -4.07 -15.305 1 92.75 296 PHE B CA 1
ATOM 6010 C C . PHE B 1 296 ? 29.25 -3.139 -14.695 1 92.75 296 PHE B C 1
ATOM 6012 O O . PHE B 1 296 ? 29.578 -2.068 -14.18 1 92.75 296 PHE B O 1
ATOM 6019 N N . LYS B 1 297 ? 27.969 -3.473 -14.797 1 92.25 297 LYS B N 1
ATOM 6020 C CA . LYS B 1 297 ? 26.891 -2.719 -14.172 1 92.25 297 LYS B CA 1
ATOM 6021 C C . LYS B 1 297 ? 26.938 -2.834 -12.648 1 92.25 297 LYS B C 1
ATOM 6023 O O . LYS B 1 297 ? 27.156 -3.924 -12.117 1 92.25 297 LYS B O 1
ATOM 6028 N N . LEU B 1 298 ? 26.672 -1.745 -11.969 1 93.88 298 LEU B N 1
ATOM 6029 C CA . LEU B 1 298 ? 26.828 -1.704 -10.516 1 93.88 298 LEU B CA 1
ATOM 6030 C C . LEU B 1 298 ? 25.828 -2.648 -9.844 1 93.88 298 LEU B C 1
ATOM 6032 O O . LEU B 1 298 ? 26.031 -3.043 -8.695 1 93.88 298 LEU B O 1
ATOM 6036 N N . ASP B 1 299 ? 24.797 -3.062 -10.539 1 92.38 299 ASP B N 1
ATOM 6037 C CA . ASP B 1 299 ? 23.844 -4.043 -10.008 1 92.38 299 ASP B CA 1
ATOM 6038 C C . ASP B 1 299 ? 24.547 -5.34 -9.625 1 92.38 299 ASP B C 1
ATOM 6040 O O . ASP B 1 299 ? 24.062 -6.094 -8.781 1 92.38 299 ASP B O 1
ATOM 6044 N N . THR B 1 300 ? 25.672 -5.551 -10.234 1 93.69 300 THR B N 1
ATOM 6045 C CA . THR B 1 300 ? 26.484 -6.734 -9.969 1 93.69 300 THR B CA 1
ATOM 6046 C C . THR B 1 300 ? 26.859 -6.805 -8.492 1 93.69 300 THR B C 1
ATOM 6048 O O . THR B 1 300 ? 26.953 -7.895 -7.922 1 93.69 300 THR B O 1
ATOM 6051 N N . LEU B 1 301 ? 27.062 -5.703 -7.871 1 95.38 301 LEU B N 1
ATOM 6052 C CA . LEU B 1 301 ? 27.469 -5.633 -6.473 1 95.38 301 LEU B CA 1
ATOM 6053 C C . LEU B 1 301 ? 26.469 -6.359 -5.574 1 95.38 301 LEU B C 1
ATOM 6055 O O . LEU B 1 301 ? 26.859 -6.984 -4.586 1 95.38 301 LEU B O 1
ATOM 6059 N N . LEU B 1 302 ? 25.266 -6.316 -5.953 1 93.94 302 LEU B N 1
ATOM 6060 C CA . LEU B 1 302 ? 24.203 -6.898 -5.148 1 93.94 302 LEU B CA 1
ATOM 6061 C C . LEU B 1 302 ? 24.188 -8.422 -5.273 1 93.94 302 LEU B C 1
ATOM 6063 O O . LEU B 1 302 ? 23.562 -9.109 -4.465 1 93.94 302 LEU B O 1
ATOM 6067 N N . LYS B 1 303 ? 24.938 -8.977 -6.188 1 92.88 303 LYS B N 1
ATOM 6068 C CA . LYS B 1 303 ? 24.953 -10.414 -6.445 1 92.88 303 LYS B CA 1
ATOM 6069 C C . LYS B 1 303 ? 26.109 -11.086 -5.719 1 92.88 303 LYS B C 1
ATOM 6071 O O . LYS B 1 303 ? 26.125 -12.312 -5.578 1 92.88 303 LYS B O 1
ATOM 6076 N N . LEU B 1 304 ? 27.016 -10.375 -5.254 1 94 304 LEU B N 1
ATOM 6077 C CA . LEU B 1 304 ? 28.281 -10.898 -4.73 1 94 304 LEU B CA 1
ATOM 6078 C C . LEU B 1 304 ? 28.031 -11.742 -3.484 1 94 304 LEU B C 1
ATOM 6080 O O . LEU B 1 304 ? 28.781 -12.688 -3.215 1 94 304 LEU B O 1
ATOM 6084 N N . ALA B 1 305 ? 27.016 -11.383 -2.748 1 92.19 305 ALA B N 1
ATOM 6085 C CA . ALA B 1 305 ? 26.734 -12.094 -1.505 1 92.19 305 ALA B CA 1
ATOM 6086 C C . ALA B 1 305 ? 26 -13.406 -1.778 1 92.19 305 ALA B C 1
ATOM 6088 O O . ALA B 1 305 ? 25.922 -14.266 -0.904 1 92.19 305 ALA B O 1
ATOM 6089 N N . ASP B 1 306 ? 25.594 -13.586 -2.986 1 89.19 306 ASP B N 1
ATOM 6090 C CA . ASP B 1 306 ? 24.781 -14.75 -3.322 1 89.19 306 ASP B CA 1
ATOM 6091 C C . ASP B 1 306 ? 25.656 -15.898 -3.812 1 89.19 306 ASP B C 1
ATOM 6093 O O . ASP B 1 306 ? 25.219 -17.062 -3.84 1 89.19 306 ASP B O 1
ATOM 6097 N N . ILE B 1 307 ? 26.891 -15.664 -4.258 1 89.5 307 ILE B N 1
ATOM 6098 C CA . ILE B 1 307 ? 27.781 -16.703 -4.773 1 89.5 307 ILE B CA 1
ATOM 6099 C C . ILE B 1 307 ? 28.641 -17.266 -3.635 1 89.5 307 ILE B C 1
ATOM 6101 O O . ILE B 1 307 ? 29.516 -16.578 -3.111 1 89.5 307 ILE B O 1
ATOM 6105 N N . LYS B 1 308 ? 28.344 -18.484 -3.281 1 88 308 LYS B N 1
ATOM 6106 C CA . LYS B 1 308 ? 28.984 -19.094 -2.121 1 88 308 LYS B CA 1
ATOM 6107 C C . LYS B 1 308 ? 30.188 -19.953 -2.541 1 88 308 LYS B C 1
ATOM 6109 O O . LYS B 1 308 ? 30.25 -20.438 -3.672 1 88 308 LYS B O 1
ATOM 6114 N N . SER B 1 309 ? 31.125 -20.109 -1.688 1 88 309 SER B N 1
ATOM 6115 C CA . SER B 1 309 ? 32.281 -20.969 -1.879 1 88 309 SER B CA 1
ATOM 6116 C C . SER B 1 309 ? 31.891 -22.438 -1.9 1 88 309 SER B C 1
ATOM 6118 O O . SER B 1 309 ? 30.719 -22.781 -1.663 1 88 309 SER B O 1
ATOM 6120 N N . THR B 1 310 ? 32.875 -23.203 -2.209 1 84.5 310 THR B N 1
ATOM 6121 C CA . THR B 1 310 ? 32.656 -24.641 -2.297 1 84.5 310 THR B CA 1
ATOM 6122 C C . THR B 1 310 ? 32.188 -25.188 -0.958 1 84.5 310 THR B C 1
ATOM 6124 O O . THR B 1 310 ? 31.328 -26.094 -0.918 1 84.5 310 THR B O 1
ATOM 6127 N N . ASP B 1 311 ? 32.688 -24.641 0.181 1 75 311 ASP B N 1
ATOM 6128 C CA . ASP B 1 311 ? 32.312 -25.125 1.508 1 75 311 ASP B CA 1
ATOM 6129 C C . ASP B 1 311 ? 31 -24.5 1.956 1 75 311 ASP B C 1
ATOM 6131 O O . ASP B 1 311 ? 30.484 -24.812 3.031 1 75 311 ASP B O 1
ATOM 6135 N N . GLY B 1 312 ? 30.484 -23.5 1.251 1 84.31 312 GLY B N 1
ATOM 6136 C CA . GLY B 1 312 ? 29.188 -22.891 1.512 1 84.31 312 GLY B CA 1
ATOM 6137 C C . GLY B 1 312 ? 29.234 -21.844 2.615 1 84.31 312 GLY B C 1
ATOM 6138 O O . GLY B 1 312 ? 28.219 -21.281 2.99 1 84.31 312 GLY B O 1
ATOM 6139 N N . LYS B 1 313 ? 30.375 -21.531 3.115 1 79.31 313 LYS B N 1
ATOM 6140 C CA . LYS B 1 313 ? 30.484 -20.672 4.293 1 79.31 313 LYS B CA 1
ATOM 6141 C C . LYS B 1 313 ? 30.906 -19.266 3.904 1 79.31 313 LYS B C 1
ATOM 6143 O O . LYS B 1 313 ? 30.594 -18.297 4.613 1 79.31 313 LYS B O 1
ATOM 6148 N N . THR B 1 314 ? 31.609 -19.141 2.812 1 86.56 314 THR B N 1
ATOM 6149 C CA . THR B 1 314 ? 32.156 -17.875 2.377 1 86.56 314 THR B CA 1
ATOM 6150 C C . THR B 1 314 ? 31.562 -17.453 1.034 1 86.56 314 THR B C 1
ATOM 6152 O O . THR B 1 314 ? 31.281 -18.297 0.181 1 86.56 314 THR B O 1
ATOM 6155 N N . THR B 1 315 ? 31.281 -16.188 0.897 1 92.81 315 THR B N 1
ATOM 6156 C CA . THR B 1 315 ? 30.766 -15.672 -0.363 1 92.81 315 THR B CA 1
ATOM 6157 C C . THR B 1 315 ? 31.828 -14.883 -1.112 1 92.81 315 THR B C 1
ATOM 6159 O O . THR B 1 315 ? 32.875 -14.562 -0.556 1 92.81 315 THR B O 1
ATOM 6162 N N . VAL B 1 316 ? 31.547 -14.578 -2.35 1 93.19 316 VAL B N 1
ATOM 6163 C CA . VAL B 1 316 ? 32.438 -13.766 -3.148 1 93.19 316 VAL B CA 1
ATOM 6164 C C . VAL B 1 316 ? 32.656 -12.398 -2.486 1 93.19 316 VAL B C 1
ATOM 6166 O O . VAL B 1 316 ? 33.75 -11.828 -2.529 1 93.19 316 VAL B O 1
ATOM 6169 N N . LEU B 1 317 ? 31.594 -11.922 -1.868 1 94.19 317 LEU B N 1
ATOM 6170 C CA . LEU B 1 317 ? 31.703 -10.633 -1.192 1 94.19 317 LEU B CA 1
ATOM 6171 C C . LEU B 1 317 ? 32.688 -10.703 -0.034 1 94.19 317 LEU B C 1
ATOM 6173 O O . LEU B 1 317 ? 33.5 -9.797 0.154 1 94.19 317 LEU B O 1
ATOM 6177 N N . HIS B 1 318 ? 32.656 -11.773 0.68 1 91.19 318 HIS B N 1
ATOM 6178 C CA . HIS B 1 318 ? 33.625 -11.984 1.732 1 91.19 318 HIS B CA 1
ATOM 6179 C C . HIS B 1 318 ? 35.062 -11.922 1.181 1 91.19 318 HIS B C 1
ATOM 6181 O O . HIS B 1 318 ? 35.938 -11.273 1.771 1 91.19 318 HIS B O 1
ATOM 6187 N N . PHE B 1 319 ? 35.219 -12.625 0.143 1 91 319 PHE B N 1
ATOM 6188 C CA . PHE B 1 319 ? 36.562 -12.688 -0.486 1 91 319 PHE B CA 1
ATOM 6189 C C . PHE B 1 319 ? 37.031 -11.305 -0.904 1 91 319 PHE B C 1
ATOM 6191 O O . PHE B 1 319 ? 38.156 -10.922 -0.629 1 91 319 PHE B O 1
ATOM 6198 N N . VAL B 1 320 ? 36.125 -10.578 -1.535 1 92.12 320 VAL B N 1
ATOM 6199 C CA . VAL B 1 320 ? 36.438 -9.242 -2.023 1 92.12 320 VAL B CA 1
ATOM 6200 C C . VAL B 1 320 ? 36.781 -8.336 -0.849 1 92.12 320 VAL B C 1
ATOM 6202 O O . VAL B 1 320 ? 37.75 -7.559 -0.92 1 92.12 320 VAL B O 1
ATOM 6205 N N . VAL B 1 321 ? 36.062 -8.391 0.192 1 89.81 321 VAL B N 1
ATOM 6206 C CA . VAL B 1 321 ? 36.312 -7.57 1.372 1 89.81 321 VAL B CA 1
ATOM 6207 C C . VAL B 1 321 ? 37.688 -7.906 1.937 1 89.81 321 VAL B C 1
ATOM 6209 O O . VAL B 1 321 ? 38.469 -7.012 2.322 1 89.81 321 VAL B O 1
ATOM 6212 N N . GLN B 1 322 ? 37.969 -9.164 1.958 1 87.31 322 GLN B N 1
ATOM 6213 C CA . GLN B 1 322 ? 39.281 -9.594 2.439 1 87.31 322 GLN B CA 1
ATOM 6214 C C . GLN B 1 322 ? 40.375 -9.016 1.581 1 87.31 322 GLN B C 1
ATOM 6216 O O . GLN B 1 322 ? 41.438 -8.617 2.102 1 87.31 322 GLN B O 1
ATOM 6221 N N . GLU B 1 323 ? 40.125 -9.016 0.337 1 84.5 323 GLU B N 1
ATOM 6222 C CA . GLU B 1 323 ? 41.094 -8.453 -0.578 1 84.5 323 GLU B CA 1
ATOM 6223 C C . GLU B 1 323 ? 41.312 -6.957 -0.325 1 84.5 323 GLU B C 1
ATOM 6225 O O . GLU B 1 323 ? 42.438 -6.457 -0.38 1 84.5 323 GLU B O 1
ATOM 6230 N N . ILE B 1 324 ? 40.281 -6.285 -0.03 1 86.81 324 ILE B N 1
ATOM 6231 C CA . ILE B 1 324 ? 40.375 -4.855 0.248 1 86.81 324 ILE B CA 1
ATOM 6232 C C . ILE B 1 324 ? 41.125 -4.625 1.564 1 86.81 324 ILE B C 1
ATOM 6234 O O . ILE B 1 324 ? 41.969 -3.73 1.663 1 86.81 324 ILE B O 1
ATOM 6238 N N . ILE B 1 325 ? 40.781 -5.438 2.512 1 84.75 325 ILE B N 1
ATOM 6239 C CA . ILE B 1 325 ? 41.469 -5.352 3.807 1 84.75 325 ILE B CA 1
ATOM 6240 C C . ILE B 1 325 ? 42.969 -5.508 3.621 1 84.75 325 ILE B C 1
ATOM 6242 O O . ILE B 1 325 ? 43.75 -4.738 4.176 1 84.75 325 ILE B O 1
ATOM 6246 N N . ARG B 1 326 ? 43.344 -6.453 2.91 1 80.44 326 ARG B N 1
ATOM 6247 C CA . ARG B 1 326 ? 44.75 -6.723 2.633 1 80.44 326 ARG B CA 1
ATOM 6248 C C . ARG B 1 326 ? 45.406 -5.547 1.907 1 80.44 326 ARG B C 1
ATOM 6250 O O . ARG B 1 326 ? 46.531 -5.137 2.244 1 80.44 326 ARG B O 1
ATOM 6257 N N . SER B 1 327 ? 44.656 -5.062 0.998 1 77.94 327 SER B N 1
ATOM 6258 C CA . SER B 1 327 ? 45.188 -3.963 0.197 1 77.94 327 SER B CA 1
ATOM 6259 C C . SER B 1 327 ? 45.344 -2.693 1.03 1 77.94 327 SER B C 1
ATOM 6261 O O . SER B 1 327 ? 46.25 -1.884 0.781 1 77.94 327 SER B O 1
ATOM 6263 N N . GLU B 1 328 ? 44.438 -2.492 1.966 1 77.5 328 GLU B N 1
ATOM 6264 C CA . GLU B 1 328 ? 44.469 -1.301 2.809 1 77.5 328 GLU B CA 1
ATOM 6265 C C . GLU B 1 328 ? 45.469 -1.458 3.961 1 77.5 328 GLU B C 1
ATOM 6267 O O . GLU B 1 328 ? 45.719 -0.501 4.691 1 77.5 328 GLU B O 1
ATOM 6272 N N . GLY B 1 329 ? 46.156 -2.592 3.992 1 72 329 GLY B N 1
ATOM 6273 C CA . GLY B 1 329 ? 47.125 -2.848 5.051 1 72 329 GLY B CA 1
ATOM 6274 C C . GLY B 1 329 ? 46.469 -3 6.418 1 72 329 GLY B C 1
ATOM 6275 O O . GLY B 1 329 ? 47.125 -2.758 7.441 1 72 329 GLY B O 1
ATOM 6276 N N . LEU B 1 330 ? 45.188 -3.014 6.508 1 63.31 330 LEU B N 1
ATOM 6277 C CA . LEU B 1 330 ? 44.5 -3.119 7.777 1 63.31 330 LEU B CA 1
ATOM 6278 C C . LEU B 1 330 ? 44.75 -4.469 8.438 1 63.31 330 LEU B C 1
ATOM 6280 O O . LEU B 1 330 ? 44.562 -4.621 9.648 1 63.31 330 LEU B O 1
ATOM 6284 N N . GLY B 1 331 ? 45.25 -5.449 7.719 1 53.66 331 GLY B N 1
ATOM 6285 C CA . GLY B 1 331 ? 45.531 -6.75 8.305 1 53.66 331 GLY B CA 1
ATOM 6286 C C . GLY B 1 331 ? 46.75 -6.754 9.195 1 53.66 331 GLY B C 1
ATOM 6287 O O . GLY B 1 331 ? 47.719 -6.012 8.953 1 53.66 331 GLY B O 1
ATOM 6288 N N . SER B 1 332 ? 46.656 -6.914 10.438 1 44.72 332 SER B N 1
ATOM 6289 C CA . SER B 1 332 ? 47.812 -7.02 11.32 1 44.72 332 SER B CA 1
ATOM 6290 C C . SER B 1 332 ? 49 -7.715 10.625 1 44.72 332 SER B C 1
ATOM 6292 O O . SER B 1 332 ? 48.781 -8.453 9.656 1 44.72 332 SER B O 1
ATOM 6294 N N . ASP B 1 333 ? 50.375 -7.391 10.969 1 39.75 333 ASP B N 1
ATOM 6295 C CA . ASP B 1 333 ? 51.656 -8.016 10.656 1 39.75 333 ASP B CA 1
ATOM 6296 C C . ASP B 1 333 ? 51.469 -9.516 10.422 1 39.75 333 ASP B C 1
ATOM 6298 O O . ASP B 1 333 ? 52.406 -10.18 9.953 1 39.75 333 ASP B O 1
ATOM 6302 N N . GLN B 1 334 ? 50.625 -10.234 11.109 1 35.66 334 GLN B N 1
ATOM 6303 C CA . GLN B 1 334 ? 50.438 -11.68 11.102 1 35.66 334 GLN B CA 1
ATOM 6304 C C . GLN B 1 334 ? 49.781 -12.148 9.812 1 35.66 334 GLN B C 1
ATOM 6306 O O . GLN B 1 334 ? 49.5 -13.336 9.633 1 35.66 334 GLN B O 1
ATOM 6311 N N . ALA B 1 335 ? 49.312 -11.422 8.984 1 38.22 335 ALA B N 1
ATOM 6312 C CA . ALA B 1 335 ? 48.688 -11.742 7.703 1 38.22 335 ALA B CA 1
ATOM 6313 C C . ALA B 1 335 ? 49.719 -12.297 6.715 1 38.22 335 ALA B C 1
ATOM 6315 O O . ALA B 1 335 ? 49.344 -12.867 5.684 1 38.22 335 ALA B O 1
ATOM 6316 N N . ALA B 1 336 ? 50.906 -11.797 6.617 1 35.72 336 ALA B N 1
ATOM 6317 C CA . ALA B 1 336 ? 51.969 -12.477 5.859 1 35.72 336 ALA B CA 1
ATOM 6318 C C . ALA B 1 336 ? 51.906 -13.984 6.09 1 35.72 336 ALA B C 1
ATOM 6320 O O . ALA B 1 336 ? 52.281 -14.766 5.215 1 35.72 336 ALA B O 1
ATOM 6321 N N . ALA B 1 337 ? 51.781 -14.438 7.371 1 33.34 337 ALA B N 1
ATOM 6322 C CA . ALA B 1 337 ? 51.812 -15.852 7.734 1 33.34 337 ALA B CA 1
ATOM 6323 C C . ALA B 1 337 ? 50.531 -16.562 7.293 1 33.34 337 ALA B C 1
ATOM 6325 O O . ALA B 1 337 ? 50.469 -17.781 7.195 1 33.34 337 ALA B O 1
ATOM 6326 N N . ALA B 1 338 ? 49.281 -15.867 7.297 1 35.56 338 ALA B N 1
ATOM 6327 C CA . ALA B 1 338 ? 48.031 -16.547 6.98 1 35.56 338 ALA B CA 1
ATOM 6328 C C . ALA B 1 338 ? 47.906 -16.797 5.48 1 35.56 338 ALA B C 1
ATOM 6330 O O . ALA B 1 338 ? 46.938 -17.406 5.027 1 35.56 338 ALA B O 1
ATOM 6331 N N . ALA B 1 339 ? 48.375 -16.188 4.504 1 35.84 339 ALA B N 1
ATOM 6332 C CA . ALA B 1 339 ? 48.312 -16.656 3.123 1 35.84 339 ALA B CA 1
ATOM 6333 C C . ALA B 1 339 ? 48.594 -18.156 3.047 1 35.84 339 ALA B C 1
ATOM 6335 O O . ALA B 1 339 ? 48.219 -18.828 2.08 1 35.84 339 ALA B O 1
ATOM 6336 N N . ALA B 1 340 ? 49.562 -18.625 3.707 1 35.09 340 ALA B N 1
ATOM 6337 C CA . ALA B 1 340 ? 50 -20.016 3.627 1 35.09 340 ALA B CA 1
ATOM 6338 C C . ALA B 1 340 ? 48.906 -20.953 4.121 1 35.09 340 ALA B C 1
ATOM 6340 O O . ALA B 1 340 ? 48.875 -22.125 3.744 1 35.09 340 ALA B O 1
ATOM 6341 N N . ASN B 1 341 ? 48.219 -20.797 5.453 1 32.44 341 ASN B N 1
ATOM 6342 C CA . ASN B 1 341 ? 47 -21.469 5.926 1 32.44 341 ASN B CA 1
ATOM 6343 C C . ASN B 1 341 ? 45.781 -20.547 5.887 1 32.44 341 ASN B C 1
ATOM 6345 O O . ASN B 1 341 ? 45.625 -19.688 6.762 1 32.44 341 ASN B O 1
ATOM 6349 N N . PRO B 1 342 ? 45.281 -20.016 4.715 1 39.53 342 PRO B N 1
ATOM 6350 C CA . PRO B 1 342 ? 44.156 -19.109 4.473 1 39.53 342 PRO B CA 1
ATOM 6351 C C . PRO B 1 342 ? 43.094 -19.172 5.582 1 39.53 342 PRO B C 1
ATOM 6353 O O . PRO B 1 342 ? 42.094 -18.438 5.535 1 39.53 342 PRO B O 1
ATOM 6356 N N . GLY B 1 343 ? 42.938 -20.219 6.344 1 37.62 343 GLY B N 1
ATOM 6357 C CA . GLY B 1 343 ? 41.969 -20.516 7.379 1 37.62 343 GLY B CA 1
ATOM 6358 C C . GLY B 1 343 ? 42 -19.547 8.531 1 37.62 343 GLY B C 1
ATOM 6359 O O . GLY B 1 343 ? 41.094 -19.531 9.375 1 37.62 343 GLY B O 1
ATOM 6360 N N . SER B 1 344 ? 43.25 -19 9.062 1 42.19 344 SER B N 1
ATOM 6361 C CA . SER B 1 344 ? 43.344 -18.625 10.469 1 42.19 344 SER B CA 1
ATOM 6362 C C . SER B 1 344 ? 42.906 -17.188 10.703 1 42.19 344 SER B C 1
ATOM 6364 O O . SER B 1 344 ? 43.156 -16.609 11.766 1 42.19 344 SER B O 1
ATOM 6366 N N . THR B 1 345 ? 42.938 -16.281 9.766 1 50.84 345 THR B N 1
ATOM 6367 C CA . THR B 1 345 ? 42.438 -15.016 10.312 1 50.84 345 THR B CA 1
ATOM 6368 C C . THR B 1 345 ? 41.125 -15.219 11.031 1 50.84 345 THR B C 1
ATOM 6370 O O . THR B 1 345 ? 40.188 -15.789 10.469 1 50.84 345 THR B O 1
ATOM 6373 N N . SER B 1 346 ? 41.156 -15.102 12.359 1 65.38 346 SER B N 1
ATOM 6374 C CA . SER B 1 346 ? 40.031 -15.352 13.227 1 65.38 346 SER B CA 1
ATOM 6375 C C . SER B 1 346 ? 38.781 -14.625 12.727 1 65.38 346 SER B C 1
ATOM 6377 O O . SER B 1 346 ? 38.875 -13.578 12.086 1 65.38 346 SER B O 1
ATOM 6379 N N . LYS B 1 347 ? 37.844 -15.273 12.547 1 72.81 347 LYS B N 1
ATOM 6380 C CA . LYS B 1 347 ? 36.5 -14.75 12.25 1 72.81 347 LYS B CA 1
ATOM 6381 C C . LYS B 1 347 ? 36.281 -13.383 12.906 1 72.81 347 LYS B C 1
ATOM 6383 O O . LYS B 1 347 ? 35.719 -12.484 12.305 1 72.81 347 LYS B O 1
ATOM 6388 N N . GLU B 1 348 ? 37.062 -13.312 14.016 1 76.88 348 GLU B N 1
ATOM 6389 C CA . GLU B 1 348 ? 36.906 -12.07 14.766 1 76.88 348 GLU B CA 1
ATOM 6390 C C . GLU B 1 348 ? 37.688 -10.93 14.117 1 76.88 348 GLU B C 1
ATOM 6392 O O . GLU B 1 348 ? 37.219 -9.789 14.086 1 76.88 348 GLU B O 1
ATOM 6397 N N . GLN B 1 349 ? 38.875 -11.219 13.664 1 80.31 349 GLN B N 1
ATOM 6398 C CA . GLN B 1 349 ? 39.656 -10.172 13.039 1 80.31 349 GLN B CA 1
ATOM 6399 C C . GLN B 1 349 ? 39.031 -9.719 11.727 1 80.31 349 GLN B C 1
ATOM 6401 O O . GLN B 1 349 ? 39.031 -8.523 11.414 1 80.31 349 GLN B O 1
ATOM 6406 N N . PHE B 1 350 ? 38.594 -10.562 10.969 1 81.75 350 PHE B N 1
ATOM 6407 C CA . PHE B 1 350 ? 37.906 -10.219 9.742 1 81.75 350 PHE B CA 1
ATOM 6408 C C . PHE B 1 350 ? 36.719 -9.297 10.023 1 81.75 350 PHE B C 1
ATOM 6410 O O . PHE B 1 350 ? 36.5 -8.32 9.297 1 81.75 350 PHE B O 1
ATOM 6417 N N . LYS B 1 351 ? 36 -9.703 11.062 1 81.44 351 LYS B N 1
ATOM 6418 C CA . LYS B 1 351 ? 34.844 -8.883 11.438 1 81.44 351 LYS B CA 1
ATOM 6419 C C . LYS B 1 351 ? 35.281 -7.453 11.75 1 81.44 351 LYS B C 1
ATOM 6421 O O . LYS B 1 351 ? 34.688 -6.496 11.25 1 81.44 351 LYS B O 1
ATOM 6426 N N . LYS B 1 352 ? 36.312 -7.367 12.484 1 82.44 352 LYS B N 1
ATOM 6427 C CA . LYS B 1 352 ? 36.781 -6.051 12.891 1 82.44 352 LYS B CA 1
ATOM 6428 C C . LYS B 1 352 ? 37.281 -5.254 11.688 1 82.44 352 LYS B C 1
ATOM 6430 O O . LYS B 1 352 ? 36.906 -4.098 11.5 1 82.44 352 LYS B O 1
ATOM 6435 N N . ASP B 1 353 ? 38.094 -5.863 10.875 1 86.31 353 ASP B N 1
ATOM 6436 C CA . ASP B 1 353 ? 38.688 -5.188 9.719 1 86.31 353 ASP B CA 1
ATOM 6437 C C . ASP B 1 353 ? 37.594 -4.895 8.664 1 86.31 353 ASP B C 1
ATOM 6439 O O . ASP B 1 353 ? 37.625 -3.838 8.031 1 86.31 353 ASP B O 1
ATOM 6443 N N . GLY B 1 354 ? 36.781 -5.828 8.5 1 87.5 354 GLY B N 1
ATOM 6444 C CA . GLY B 1 354 ? 35.688 -5.629 7.562 1 87.5 354 GLY B CA 1
ATOM 6445 C C . GLY B 1 354 ? 34.781 -4.469 7.938 1 87.5 354 GLY B C 1
ATOM 6446 O O . GLY B 1 354 ? 34.375 -3.689 7.074 1 87.5 354 GLY B O 1
ATOM 6447 N N . LEU B 1 355 ? 34.562 -4.359 9.219 1 85.94 355 LEU B N 1
ATOM 6448 C CA . LEU B 1 355 ? 33.719 -3.27 9.711 1 85.94 355 LEU B CA 1
ATOM 6449 C C . LEU B 1 355 ? 34.406 -1.928 9.555 1 85.94 355 LEU B C 1
ATOM 6451 O O . LEU B 1 355 ? 33.781 -0.898 9.344 1 85.94 355 LEU B O 1
ATOM 6455 N N . GLN B 1 356 ? 35.656 -1.977 9.641 1 86.19 356 GLN B N 1
ATOM 6456 C CA . GLN B 1 356 ? 36.438 -0.759 9.398 1 86.19 356 GLN B CA 1
ATOM 6457 C C . GLN B 1 356 ? 36.312 -0.319 7.941 1 86.19 356 GLN B C 1
ATOM 6459 O O . GLN B 1 356 ? 36.188 0.873 7.656 1 86.19 356 GLN B O 1
ATOM 6464 N N . VAL B 1 357 ? 36.438 -1.231 7.039 1 87.12 357 VAL B N 1
ATOM 6465 C CA . VAL B 1 357 ? 36.25 -0.944 5.621 1 87.12 357 VAL B CA 1
ATOM 6466 C C . VAL B 1 357 ? 34.875 -0.362 5.379 1 87.12 357 VAL B C 1
ATOM 6468 O O . VAL B 1 357 ? 34.719 0.647 4.684 1 87.12 357 VAL B O 1
ATOM 6471 N N . LEU B 1 358 ? 33.938 -1.036 6.004 1 87.5 358 LEU B N 1
ATOM 6472 C CA . LEU B 1 358 ? 32.562 -0.569 5.871 1 87.5 358 LEU B CA 1
ATOM 6473 C C . LEU B 1 358 ? 32.438 0.854 6.402 1 87.5 358 LEU B C 1
ATOM 6475 O O . LEU B 1 358 ? 31.766 1.685 5.785 1 87.5 358 LEU B O 1
ATOM 6479 N N . ALA B 1 359 ? 32.938 1.089 7.551 1 85.19 359 ALA B N 1
ATOM 6480 C CA . ALA B 1 359 ? 32.875 2.422 8.141 1 85.19 359 ALA B CA 1
ATOM 6481 C C . ALA B 1 359 ? 33.469 3.469 7.211 1 85.19 359 ALA B C 1
ATOM 6483 O O . ALA B 1 359 ? 32.938 4.566 7.07 1 85.19 359 ALA B O 1
ATOM 6484 N N . GLY B 1 360 ? 34.562 3.145 6.625 1 88.38 360 GLY B N 1
ATOM 6485 C CA . GLY B 1 360 ? 35.188 4.039 5.66 1 88.38 360 GLY B CA 1
ATOM 6486 C C . GLY B 1 360 ? 34.312 4.309 4.449 1 88.38 360 GLY B C 1
ATOM 6487 O O . GLY B 1 360 ? 34.125 5.461 4.055 1 88.38 360 GLY B O 1
ATOM 6488 N N . LEU B 1 361 ? 33.781 3.303 3.938 1 91.62 361 LEU B N 1
ATOM 6489 C CA . LEU B 1 361 ? 32.875 3.43 2.789 1 91.62 361 LEU B CA 1
ATOM 6490 C C . LEU B 1 361 ? 31.641 4.238 3.148 1 91.62 361 LEU B C 1
ATOM 6492 O O . LEU B 1 361 ? 31.234 5.121 2.393 1 91.62 361 LEU B O 1
ATOM 6496 N N . SER B 1 362 ? 31.109 3.91 4.301 1 87.75 362 SER B N 1
ATOM 6497 C CA . SER B 1 362 ? 29.891 4.59 4.742 1 87.75 362 SER B CA 1
ATOM 6498 C C . SER B 1 362 ? 30.141 6.078 4.957 1 87.75 362 SER B C 1
ATOM 6500 O O . SER B 1 362 ? 29.281 6.906 4.652 1 87.75 362 SER B O 1
ATOM 6502 N N . SER B 1 363 ? 31.266 6.367 5.488 1 89.75 363 SER B N 1
ATOM 6503 C CA . SER B 1 363 ? 31.609 7.766 5.707 1 89.75 363 SER B CA 1
ATOM 6504 C C . SER B 1 363 ? 31.797 8.5 4.383 1 89.75 363 SER B C 1
ATOM 6506 O O . SER B 1 363 ? 31.281 9.602 4.203 1 89.75 363 SER B O 1
ATOM 6508 N N . GLU B 1 364 ? 32.5 7.871 3.447 1 91.19 364 GLU B N 1
ATOM 6509 C CA . GLU B 1 364 ? 32.75 8.492 2.154 1 91.19 364 GLU B CA 1
ATOM 6510 C C . GLU B 1 364 ? 31.469 8.609 1.324 1 91.19 364 GLU B C 1
ATOM 6512 O O . GLU B 1 364 ? 31.359 9.484 0.46 1 91.19 364 GLU B O 1
ATOM 6517 N N . LEU B 1 365 ? 30.531 7.77 1.627 1 96 365 LEU B N 1
ATOM 6518 C CA . LEU B 1 365 ? 29.328 7.703 0.799 1 96 365 LEU B CA 1
ATOM 6519 C C . LEU B 1 365 ? 28.094 8.078 1.604 1 96 365 LEU B C 1
ATOM 6521 O O . LEU B 1 365 ? 27 7.574 1.344 1 96 365 LEU B O 1
ATOM 6525 N N . SER B 1 366 ? 28.188 8.945 2.564 1 91.81 366 SER B N 1
ATOM 6526 C CA . SER B 1 366 ? 27.109 9.305 3.471 1 91.81 366 SER B CA 1
ATOM 6527 C C . SER B 1 366 ? 25.953 9.969 2.719 1 91.81 366 SER B C 1
ATOM 6529 O O . SER B 1 366 ? 24.797 9.656 2.963 1 91.81 366 SER B O 1
ATOM 6531 N N . ASN B 1 367 ? 26.297 10.797 1.777 1 96 367 ASN B N 1
ATOM 6532 C CA . ASN B 1 367 ? 25.266 11.508 1.035 1 96 367 ASN B CA 1
ATOM 6533 C C . ASN B 1 367 ? 24.547 10.578 0.059 1 96 367 ASN B C 1
ATOM 6535 O O . ASN B 1 367 ? 23.406 10.844 -0.341 1 96 367 ASN B O 1
ATOM 6539 N N . VAL B 1 368 ? 25.234 9.461 -0.328 1 96.44 368 VAL B N 1
ATOM 6540 C CA . VAL B 1 368 ? 24.625 8.508 -1.251 1 96.44 368 VAL B CA 1
ATOM 6541 C C . VAL B 1 368 ? 23.438 7.824 -0.581 1 96.44 368 VAL B C 1
ATOM 6543 O O . VAL B 1 368 ? 22.375 7.668 -1.192 1 96.44 368 VAL B O 1
ATOM 6546 N N . LYS B 1 369 ? 23.594 7.52 0.649 1 92.81 369 LYS B N 1
ATOM 6547 C CA . LYS B 1 369 ? 22.516 6.902 1.408 1 92.81 369 LYS B CA 1
ATOM 6548 C C . LYS B 1 369 ? 21.312 7.84 1.516 1 92.81 369 LYS B C 1
ATOM 6550 O O . LYS B 1 369 ? 20.172 7.426 1.305 1 92.81 369 LYS B O 1
ATOM 6555 N N . SER B 1 370 ? 21.609 9.055 1.82 1 95.06 370 SER B N 1
ATOM 6556 C CA . SER B 1 370 ? 20.562 10.062 1.939 1 95.06 370 SER B CA 1
ATOM 6557 C C . SER B 1 370 ? 19.875 10.297 0.601 1 95.06 370 SER B C 1
ATOM 6559 O O . SER B 1 370 ? 18.641 10.422 0.543 1 95.06 370 SER B O 1
ATOM 6561 N N . ALA B 1 371 ? 20.609 10.344 -0.452 1 96.81 371 ALA B N 1
ATOM 6562 C CA . ALA B 1 371 ? 20.078 10.602 -1.788 1 96.81 371 ALA B CA 1
ATOM 6563 C C . ALA B 1 371 ? 19.172 9.461 -2.244 1 96.81 371 ALA B C 1
ATOM 6565 O O . ALA B 1 371 ? 18.188 9.695 -2.963 1 96.81 371 ALA B O 1
ATOM 6566 N N . ALA B 1 372 ? 19.531 8.289 -1.808 1 95.25 372 ALA B N 1
ATOM 6567 C CA . ALA B 1 372 ? 18.781 7.105 -2.209 1 95.25 372 ALA B CA 1
ATOM 6568 C C . ALA B 1 372 ? 17.359 7.156 -1.668 1 95.25 372 ALA B C 1
ATOM 6570 O O . ALA B 1 372 ? 16.469 6.488 -2.191 1 95.25 372 ALA B O 1
ATOM 6571 N N . ALA B 1 373 ? 17.125 7.906 -0.614 1 92 373 ALA B N 1
ATOM 6572 C CA . ALA B 1 373 ? 15.82 7.992 0.023 1 92 373 ALA B CA 1
ATOM 6573 C C . ALA B 1 373 ? 14.945 9.039 -0.657 1 92 373 ALA B C 1
ATOM 6575 O O . ALA B 1 373 ? 13.75 9.133 -0.386 1 92 373 ALA B O 1
ATOM 6576 N N . LEU B 1 374 ? 15.523 9.789 -1.519 1 93.06 374 LEU B N 1
ATOM 6577 C CA . LEU B 1 374 ? 14.805 10.867 -2.184 1 93.06 374 LEU B CA 1
ATOM 6578 C C . LEU B 1 374 ? 14.039 10.352 -3.395 1 93.06 374 LEU B C 1
ATOM 6580 O O . LEU B 1 374 ? 14.336 9.266 -3.902 1 93.06 374 LEU B O 1
ATOM 6584 N N . GLU B 1 375 ? 13.039 11.102 -3.799 1 89.25 375 GLU B N 1
ATOM 6585 C CA . GLU B 1 375 ? 12.25 10.812 -4.992 1 89.25 375 GLU B CA 1
ATOM 6586 C C . GLU B 1 375 ? 12.297 11.977 -5.977 1 89.25 375 GLU B C 1
ATOM 6588 O O . GLU B 1 375 ? 11.68 13.023 -5.746 1 89.25 375 GLU B O 1
ATOM 6593 N N . MET B 1 376 ? 12.883 11.711 -7.066 1 88.94 376 MET B N 1
ATOM 6594 C CA . MET B 1 376 ? 13.148 12.781 -8.023 1 88.94 376 MET B CA 1
ATOM 6595 C C . MET B 1 376 ? 11.844 13.367 -8.555 1 88.94 376 MET B C 1
ATOM 6597 O O . MET B 1 376 ? 11.695 14.594 -8.633 1 88.94 376 MET B O 1
ATOM 6601 N N . ASP B 1 377 ? 10.906 12.547 -8.891 1 87.12 377 ASP B N 1
ATOM 6602 C CA . ASP B 1 377 ? 9.641 13.031 -9.438 1 87.12 377 ASP B CA 1
ATOM 6603 C C . ASP B 1 377 ? 8.898 13.891 -8.414 1 87.12 377 ASP B C 1
ATOM 6605 O O . ASP B 1 377 ? 8.289 14.898 -8.773 1 87.12 377 ASP B O 1
ATOM 6609 N N . THR B 1 378 ? 9 13.492 -7.219 1 89.25 378 THR B N 1
ATOM 6610 C CA . THR B 1 378 ? 8.359 14.242 -6.141 1 89.25 378 THR B CA 1
ATOM 6611 C C . THR B 1 378 ? 9.008 15.617 -5.984 1 89.25 378 THR B C 1
ATOM 6613 O O . THR B 1 378 ? 8.312 16.609 -5.805 1 89.25 378 THR B O 1
ATOM 6616 N N . LEU B 1 379 ? 10.32 15.68 -6.098 1 93.69 379 LEU B N 1
ATOM 6617 C CA . LEU B 1 379 ? 11.039 16.938 -5.977 1 93.69 379 LEU B CA 1
ATOM 6618 C C . LEU B 1 379 ? 10.68 17.875 -7.129 1 93.69 379 LEU B C 1
ATOM 6620 O O . LEU B 1 379 ? 10.375 19.047 -6.906 1 93.69 379 LEU B O 1
ATOM 6624 N N . VAL B 1 380 ? 10.594 17.312 -8.266 1 89.75 380 VAL B N 1
ATOM 6625 C CA . VAL B 1 380 ? 10.273 18.109 -9.453 1 89.75 380 VAL B CA 1
ATOM 6626 C C . VAL B 1 380 ? 8.828 18.594 -9.367 1 89.75 380 VAL B C 1
ATOM 6628 O O . VAL B 1 380 ? 8.547 19.75 -9.68 1 89.75 380 VAL B O 1
ATOM 6631 N N . GLY B 1 381 ? 8.07 17.719 -8.953 1 91.44 381 GLY B N 1
ATOM 6632 C CA . GLY B 1 381 ? 6.68 18.109 -8.773 1 91.44 381 GLY B CA 1
ATOM 6633 C C . GLY B 1 381 ? 6.488 19.203 -7.746 1 91.44 381 GLY B C 1
ATOM 6634 O O . GLY B 1 381 ? 5.664 20.094 -7.93 1 91.44 381 GLY B O 1
ATOM 6635 N N . SER B 1 382 ? 7.238 19.188 -6.707 1 93.88 382 SER B N 1
ATOM 6636 C CA . SER B 1 382 ? 7.168 20.203 -5.66 1 93.88 382 SER B CA 1
ATOM 6637 C C . SER B 1 382 ? 7.59 21.562 -6.184 1 93.88 382 SER B C 1
ATOM 6639 O O . SER B 1 382 ? 6.996 22.578 -5.832 1 93.88 382 SER B O 1
ATOM 6641 N N . VAL B 1 383 ? 8.531 21.562 -7.031 1 94.19 383 VAL B N 1
ATOM 6642 C CA . VAL B 1 383 ? 8.984 22.812 -7.633 1 94.19 383 VAL B CA 1
ATOM 6643 C C . VAL B 1 383 ? 7.879 23.391 -8.516 1 94.19 383 VAL B C 1
ATOM 6645 O O . VAL B 1 383 ? 7.59 24.594 -8.453 1 94.19 383 VAL B O 1
ATOM 6648 N N . SER B 1 384 ? 7.312 22.484 -9.266 1 93.19 384 SER B N 1
ATOM 6649 C CA . SER B 1 384 ? 6.23 22.906 -10.148 1 93.19 384 SER B CA 1
ATOM 6650 C C . SER B 1 384 ? 5.055 23.469 -9.352 1 93.19 384 SER B C 1
ATOM 6652 O O . SER B 1 384 ? 4.477 24.5 -9.711 1 93.19 384 SER B O 1
ATOM 6654 N N . ARG B 1 385 ? 4.805 22.891 -8.352 1 93.19 385 ARG B N 1
ATOM 6655 C CA . ARG B 1 385 ? 3.707 23.312 -7.492 1 93.19 385 ARG B CA 1
ATOM 6656 C C . ARG B 1 385 ? 4.008 24.672 -6.859 1 93.19 385 ARG B C 1
ATOM 6658 O O . ARG B 1 385 ? 3.127 25.531 -6.762 1 93.19 385 ARG B O 1
ATOM 6665 N N . LEU B 1 386 ? 5.184 24.875 -6.395 1 94.94 386 LEU B N 1
ATOM 6666 C CA . LEU B 1 386 ? 5.605 26.156 -5.836 1 94.94 386 LEU B CA 1
ATOM 6667 C C . LEU B 1 386 ? 5.383 27.281 -6.84 1 94.94 386 LEU B C 1
ATOM 6669 O O . LEU B 1 386 ? 4.91 28.359 -6.473 1 94.94 386 LEU B O 1
ATOM 6673 N N . GLU B 1 387 ? 5.652 26.906 -8.055 1 93.75 387 GLU B N 1
ATOM 6674 C CA . GLU B 1 387 ? 5.5 27.891 -9.117 1 93.75 387 GLU B CA 1
ATOM 6675 C C . GLU B 1 387 ? 4.027 28.188 -9.391 1 93.75 387 GLU B C 1
ATOM 6677 O O . GLU B 1 387 ? 3.633 29.344 -9.484 1 93.75 387 GLU B O 1
ATOM 6682 N N . THR B 1 388 ? 3.332 27.172 -9.508 1 93.94 388 THR B N 1
ATOM 6683 C CA . THR B 1 388 ? 1.911 27.312 -9.805 1 93.94 388 THR B CA 1
ATOM 6684 C C . THR B 1 388 ? 1.196 28.078 -8.695 1 93.94 388 THR B C 1
ATOM 6686 O O . THR B 1 388 ? 0.377 28.953 -8.969 1 93.94 388 THR B O 1
ATOM 6689 N N . ASP B 1 389 ? 1.572 27.812 -7.516 1 94.81 389 ASP B N 1
ATOM 6690 C CA . ASP B 1 389 ? 0.918 28.438 -6.375 1 94.81 389 ASP B CA 1
ATOM 6691 C C . ASP B 1 389 ? 1.363 29.891 -6.227 1 94.81 389 ASP B C 1
ATOM 6693 O O . ASP B 1 389 ? 0.612 30.734 -5.719 1 94.81 389 ASP B O 1
ATOM 6697 N N . LEU B 1 390 ? 2.547 30.188 -6.652 1 95.81 390 LEU B N 1
ATOM 6698 C CA . LEU B 1 390 ? 3 31.562 -6.625 1 95.81 390 LEU B CA 1
ATOM 6699 C C . LEU B 1 390 ? 2.16 32.438 -7.562 1 95.81 390 LEU B C 1
ATOM 6701 O O . LEU B 1 390 ? 1.898 33.594 -7.27 1 95.81 390 LEU B O 1
ATOM 6705 N N . GLU B 1 391 ? 1.753 31.766 -8.625 1 93 391 GLU B N 1
ATOM 6706 C CA . GLU B 1 391 ? 0.904 32.469 -9.57 1 93 391 GLU B CA 1
ATOM 6707 C C . GLU B 1 391 ? -0.425 32.875 -8.93 1 93 391 GLU B C 1
ATOM 6709 O O . GLU B 1 391 ? -0.936 33.969 -9.172 1 93 391 GLU B O 1
ATOM 6714 N N . LYS B 1 392 ? -0.911 32.094 -8.133 1 92.31 392 LYS B N 1
ATOM 6715 C CA . LYS B 1 392 ? -2.152 32.406 -7.43 1 92.31 392 LYS B CA 1
ATOM 6716 C C . LYS B 1 392 ? -1.968 33.562 -6.484 1 92.31 392 LYS B C 1
ATOM 6718 O O . LYS B 1 392 ? -2.848 34.438 -6.375 1 92.31 392 LYS B O 1
ATOM 6723 N N . VAL B 1 393 ? -0.869 33.625 -5.816 1 95.06 393 VAL B N 1
ATOM 6724 C CA . VAL B 1 393 ? -0.567 34.719 -4.906 1 95.06 393 VAL B CA 1
ATOM 6725 C C . VAL B 1 393 ? -0.396 36 -5.699 1 95.06 393 VAL B C 1
ATOM 6727 O O . VAL B 1 393 ? -0.803 37.094 -5.246 1 95.06 393 VAL B O 1
ATOM 6730 N N . THR B 1 394 ? 0.153 35.844 -6.895 1 94.12 394 THR B N 1
ATOM 6731 C CA . THR B 1 394 ? 0.321 37 -7.777 1 94.12 394 THR B CA 1
ATOM 6732 C C . THR B 1 394 ? -1.034 37.562 -8.188 1 94.12 394 THR B C 1
ATOM 6734 O O . THR B 1 394 ? -1.21 38.781 -8.25 1 94.12 394 THR B O 1
ATOM 6737 N N . LEU B 1 395 ? -1.907 36.688 -8.391 1 92.81 395 LEU B N 1
ATOM 6738 C CA . LEU B 1 395 ? -3.25 37.125 -8.773 1 92.81 395 LEU B CA 1
ATOM 6739 C C . LEU B 1 395 ? -3.918 37.906 -7.637 1 92.81 395 LEU B C 1
ATOM 6741 O O . LEU B 1 395 ? -4.664 38.844 -7.883 1 92.81 395 LEU B O 1
ATOM 6745 N N . VAL B 1 396 ? -3.613 37.531 -6.453 1 91.94 396 VAL B N 1
ATOM 6746 C CA . VAL B 1 396 ? -4.172 38.25 -5.301 1 91.94 396 VAL B CA 1
ATOM 6747 C C . VAL B 1 396 ? -3.652 39.688 -5.266 1 91.94 396 VAL B C 1
ATOM 6749 O O . VAL B 1 396 ? -4.395 40.594 -4.938 1 91.94 396 VAL B O 1
ATOM 6752 N N . SER B 1 397 ? -2.453 39.906 -5.566 1 90.88 397 SER B N 1
ATOM 6753 C CA . SER B 1 397 ? -1.874 41.25 -5.602 1 90.88 397 SER B CA 1
ATOM 6754 C C . SER B 1 397 ? -2.574 42.125 -6.629 1 90.88 397 SER B C 1
ATOM 6756 O O . SER B 1 397 ? -2.695 43.344 -6.438 1 90.88 397 SER B O 1
ATOM 6758 N N . ARG B 1 398 ? -3.105 41.531 -7.633 1 88.31 398 ARG B N 1
ATOM 6759 C CA . ARG B 1 398 ? -3.756 42.281 -8.703 1 88.31 398 ARG B CA 1
ATOM 6760 C C . ARG B 1 398 ? -5.137 42.781 -8.273 1 88.31 398 ARG B C 1
ATOM 6762 O O . ARG B 1 398 ? -5.688 43.688 -8.875 1 88.31 398 ARG B O 1
ATOM 6769 N N . LEU B 1 399 ? -5.59 42.188 -7.242 1 88.44 399 LEU B N 1
ATOM 6770 C CA . LEU B 1 399 ? -6.898 42.562 -6.734 1 88.44 399 LEU B CA 1
ATOM 6771 C C . LEU B 1 399 ? -6.828 43.906 -6.012 1 88.44 399 LEU B C 1
ATOM 6773 O O . LEU B 1 399 ? -7.863 44.5 -5.711 1 88.44 399 LEU B O 1
ATOM 6777 N N . ARG B 1 400 ? -5.668 44.406 -5.77 1 86.19 400 ARG B N 1
ATOM 6778 C CA . ARG B 1 400 ? -5.445 45.688 -5.105 1 86.19 400 ARG B CA 1
ATOM 6779 C C . ARG B 1 400 ? -6.242 46.812 -5.781 1 86.19 400 ARG B C 1
ATOM 6781 O O . ARG B 1 400 ? -6.84 47.656 -5.105 1 86.19 400 ARG B O 1
ATOM 6788 N N . GLN B 1 401 ? -6.371 46.75 -7.035 1 81.5 401 GLN B N 1
ATOM 6789 C CA . GLN B 1 401 ? -7.008 47.812 -7.82 1 81.5 401 GLN B CA 1
ATOM 6790 C C . GLN B 1 401 ? -8.523 47.75 -7.668 1 81.5 401 GLN B C 1
ATOM 6792 O O . GLN B 1 401 ? -9.203 48.781 -7.867 1 81.5 401 GLN B O 1
ATOM 6797 N N . THR B 1 402 ? -9.047 46.625 -7.277 1 79.31 402 THR B N 1
ATOM 6798 C CA . THR B 1 402 ? -10.492 46.438 -7.211 1 79.31 402 THR B CA 1
ATOM 6799 C C . THR B 1 402 ? -11 46.625 -5.781 1 79.31 402 THR B C 1
ATOM 6801 O O . THR B 1 402 ? -12.203 46.562 -5.527 1 79.31 402 THR B O 1
ATOM 6804 N N . CYS B 1 403 ? -10.07 46.812 -4.848 1 76.75 403 CYS B N 1
ATOM 6805 C CA . CYS B 1 403 ? -10.477 46.969 -3.457 1 76.75 403 CYS B CA 1
ATOM 6806 C C . CYS B 1 403 ? -11.164 48.312 -3.25 1 76.75 403 CYS B C 1
ATOM 6808 O O . CYS B 1 403 ? -10.695 49.344 -3.742 1 76.75 403 CYS B O 1
ATOM 6810 N N . PRO B 1 404 ? -12.328 48.406 -2.68 1 68.38 404 PRO B N 1
ATOM 6811 C CA . PRO B 1 404 ? -13.039 49.656 -2.473 1 68.38 404 PRO B CA 1
ATOM 6812 C C . PRO B 1 404 ? -12.273 50.656 -1.585 1 68.38 404 PRO B C 1
ATOM 6814 O O . PRO B 1 404 ? -11.438 50.219 -0.779 1 68.38 404 PRO B O 1
ATOM 6817 N N . GLY B 1 405 ? -12.125 52.031 -1.817 1 60.59 405 GLY B N 1
ATOM 6818 C CA . GLY B 1 405 ? -11.359 53.188 -1.392 1 60.59 405 GLY B CA 1
ATOM 6819 C C . GLY B 1 405 ? -11.375 53.406 0.111 1 60.59 405 GLY B C 1
ATOM 6820 O O . GLY B 1 405 ? -10.445 53.969 0.673 1 60.59 405 GLY B O 1
ATOM 6821 N N . ASP B 1 406 ? -12.422 53.219 0.775 1 55.25 406 ASP B N 1
ATOM 6822 C CA . ASP B 1 406 ? -12.516 53.75 2.137 1 55.25 406 ASP B CA 1
ATOM 6823 C C . ASP B 1 406 ? -11.5 53.062 3.053 1 55.25 406 ASP B C 1
ATOM 6825 O O . ASP B 1 406 ? -10.93 53.719 3.938 1 55.25 406 ASP B O 1
ATOM 6829 N N . ASP B 1 407 ? -11.258 51.812 3.012 1 56.97 407 ASP B N 1
ATOM 6830 C CA . ASP B 1 407 ? -10.398 51.031 3.904 1 56.97 407 ASP B CA 1
ATOM 6831 C C . ASP B 1 407 ? -9.039 50.75 3.262 1 56.97 407 ASP B C 1
ATOM 6833 O O . ASP B 1 407 ? -8.352 49.812 3.623 1 56.97 407 ASP B O 1
ATOM 6837 N N . GLN B 1 408 ? -8.688 51.688 2.463 1 57.03 408 GLN B N 1
ATOM 6838 C CA . GLN B 1 408 ? -7.598 51.531 1.499 1 57.03 408 GLN B CA 1
ATOM 6839 C C . GLN B 1 408 ? -6.246 51.469 2.203 1 57.03 408 GLN B C 1
ATOM 6841 O O . GLN B 1 408 ? -5.371 50.719 1.805 1 57.03 408 GLN B O 1
ATOM 6846 N N . VAL B 1 409 ? -6.199 52.312 3.232 1 58.59 409 VAL B N 1
ATOM 6847 C CA . VAL B 1 409 ? -4.855 52.406 3.791 1 58.59 409 VAL B CA 1
ATOM 6848 C C . VAL B 1 409 ? -4.457 51.094 4.445 1 58.59 409 VAL B C 1
ATOM 6850 O O . VAL B 1 409 ? -3.34 50.625 4.246 1 58.59 409 VAL B O 1
ATOM 6853 N N . SER B 1 410 ? -5.398 50.562 5.27 1 61.69 410 SER B N 1
ATOM 6854 C CA . SER B 1 410 ? -5.043 49.344 6.004 1 61.69 410 SER B CA 1
ATOM 6855 C C . SER B 1 410 ? -4.938 48.156 5.07 1 61.69 410 SER B C 1
ATOM 6857 O O . SER B 1 410 ? -4.094 47.281 5.27 1 61.69 410 SER B O 1
ATOM 6859 N N . SER B 1 411 ? -5.66 48.219 4 1 74.25 411 SER B N 1
ATOM 6860 C CA . SER B 1 411 ? -5.625 47.125 3.039 1 74.25 411 SER B CA 1
ATOM 6861 C C . SER B 1 411 ? -4.359 47.156 2.189 1 74.25 411 SER B C 1
ATOM 6863 O O . SER B 1 411 ? -3.91 46.125 1.677 1 74.25 411 SER B O 1
ATOM 6865 N N . GLU B 1 412 ? -3.832 48.406 2.23 1 83.81 412 GLU B N 1
ATOM 6866 C CA . GLU B 1 412 ? -2.639 48.594 1.415 1 83.81 412 GLU B CA 1
ATOM 6867 C C . GLU B 1 412 ? -1.436 47.875 2.014 1 83.81 412 GLU B C 1
ATOM 6869 O O . GLU B 1 412 ? -0.548 47.406 1.285 1 83.81 412 GLU B O 1
ATOM 6874 N N . LYS B 1 413 ? -1.533 47.75 3.342 1 87 413 LYS B N 1
ATOM 6875 C CA . LYS B 1 413 ? -0.422 47.094 4.027 1 87 413 LYS B CA 1
ATOM 6876 C C . LYS B 1 413 ? -0.321 45.625 3.627 1 87 413 LYS B C 1
ATOM 6878 O O . LYS B 1 413 ? 0.779 45.094 3.451 1 87 413 LYS B O 1
ATOM 6883 N N . PHE B 1 414 ? -1.396 45.031 3.449 1 92 414 PHE B N 1
ATOM 6884 C CA . PHE B 1 414 ? -1.413 43.625 3.023 1 92 414 PHE B CA 1
ATOM 6885 C C . PHE B 1 414 ? -0.772 43.469 1.65 1 92 414 PHE B C 1
ATOM 6887 O O . PHE B 1 414 ? 0.074 42.594 1.449 1 92 414 PHE B O 1
ATOM 6894 N N . PHE B 1 415 ? -1.165 44.281 0.746 1 91.69 415 PHE B N 1
ATOM 6895 C CA . PHE B 1 415 ? -0.691 44.188 -0.627 1 91.69 415 PHE B CA 1
ATOM 6896 C C . PHE B 1 415 ? 0.789 44.531 -0.722 1 91.69 415 PHE B C 1
ATOM 6898 O O . PHE B 1 415 ? 1.527 43.938 -1.502 1 91.69 415 PHE B O 1
ATOM 6905 N N . GLU B 1 416 ? 1.169 45.469 0.128 1 90.5 416 GLU B N 1
ATOM 6906 C CA . GLU B 1 416 ? 2.592 45.812 0.171 1 90.5 416 GLU B CA 1
ATOM 6907 C C . GLU B 1 416 ? 3.416 44.625 0.651 1 90.5 416 GLU B C 1
ATOM 6909 O O . GLU B 1 416 ? 4.457 44.281 0.071 1 90.5 416 GLU B O 1
ATOM 6914 N N . ALA B 1 417 ? 2.943 44 1.669 1 90.44 417 ALA B N 1
ATOM 6915 C CA . ALA B 1 417 ? 3.621 42.812 2.197 1 90.44 417 ALA B CA 1
ATOM 6916 C C . ALA B 1 417 ? 3.637 41.688 1.168 1 90.44 417 ALA B C 1
ATOM 6918 O O . ALA B 1 417 ? 4.641 41 1.02 1 90.44 417 ALA B O 1
ATOM 6919 N N . ASN B 1 418 ? 2.521 41.531 0.486 1 92.25 418 ASN B N 1
ATOM 6920 C CA . ASN B 1 418 ? 2.418 40.5 -0.537 1 92.25 418 ASN B CA 1
ATOM 6921 C C . ASN B 1 418 ? 3.373 40.75 -1.697 1 92.25 418 ASN B C 1
ATOM 6923 O O . ASN B 1 418 ? 4.031 39.844 -2.186 1 92.25 418 ASN B O 1
ATOM 6927 N N . ASP B 1 419 ? 3.463 42 -2.082 1 92.19 419 ASP B N 1
ATOM 6928 C CA . ASP B 1 419 ? 4.34 42.375 -3.191 1 92.19 419 ASP B CA 1
ATOM 6929 C C . ASP B 1 419 ? 5.805 42.156 -2.822 1 92.19 419 ASP B C 1
ATOM 6931 O O . ASP B 1 419 ? 6.594 41.688 -3.641 1 92.19 419 ASP B O 1
ATOM 6935 N N . ALA B 1 420 ? 6.145 42.5 -1.61 1 91.75 420 ALA B N 1
ATOM 6936 C CA . ALA B 1 420 ? 7.508 42.25 -1.141 1 91.75 420 ALA B CA 1
ATOM 6937 C C . ALA B 1 420 ? 7.852 40.781 -1.149 1 91.75 420 ALA B C 1
ATOM 6939 O O . ALA B 1 420 ? 8.953 40.375 -1.551 1 91.75 420 ALA B O 1
ATOM 6940 N N . PHE B 1 421 ? 6.953 40.031 -0.742 1 94.5 421 PHE B N 1
ATOM 6941 C CA . PHE B 1 421 ? 7.145 38.594 -0.735 1 94.5 421 PHE B CA 1
ATOM 6942 C C . PHE B 1 421 ? 7.305 38.062 -2.154 1 94.5 421 PHE B C 1
ATOM 6944 O O . PHE B 1 421 ? 8.172 37.219 -2.414 1 94.5 421 PHE B O 1
ATOM 6951 N N . LEU B 1 422 ? 6.422 38.5 -3.059 1 95.12 422 LEU B N 1
ATOM 6952 C CA . LEU B 1 422 ? 6.426 38 -4.426 1 95.12 422 LEU B CA 1
ATOM 6953 C C . LEU B 1 422 ? 7.785 38.219 -5.082 1 95.12 422 LEU B C 1
ATOM 6955 O O . LEU B 1 422 ? 8.289 37.344 -5.781 1 95.12 422 LEU B O 1
ATOM 6959 N N . GLY B 1 423 ? 8.391 39.375 -4.898 1 92.75 423 GLY B N 1
ATOM 6960 C CA . GLY B 1 423 ? 9.711 39.625 -5.445 1 92.75 423 GLY B CA 1
ATOM 6961 C C . GLY B 1 423 ? 10.758 38.625 -4.949 1 92.75 423 GLY B C 1
ATOM 6962 O O . GLY B 1 423 ? 11.492 38.031 -5.746 1 92.75 423 GLY B O 1
ATOM 6963 N N . ARG B 1 424 ? 10.797 38.406 -3.725 1 94.06 424 ARG B N 1
ATOM 6964 C CA . ARG B 1 424 ? 11.75 37.469 -3.119 1 94.06 424 ARG B CA 1
ATOM 6965 C C . ARG B 1 424 ? 11.461 36.031 -3.533 1 94.06 424 ARG B C 1
ATOM 6967 O O . ARG B 1 424 ? 12.375 35.281 -3.84 1 94.06 424 ARG B O 1
ATOM 6974 N N . ALA B 1 425 ? 10.195 35.719 -3.545 1 96.12 425 ALA B N 1
ATOM 6975 C CA . ALA B 1 425 ? 9.781 34.344 -3.84 1 96.12 425 ALA B CA 1
ATOM 6976 C C . ALA B 1 425 ? 10.133 33.969 -5.273 1 96.12 425 ALA B C 1
ATOM 6978 O O . ALA B 1 425 ? 10.586 32.844 -5.531 1 96.12 425 ALA B O 1
ATOM 6979 N N . HIS B 1 426 ? 9.898 34.938 -6.145 1 94.56 426 HIS B N 1
ATOM 6980 C CA . HIS B 1 426 ? 10.242 34.688 -7.535 1 94.56 426 HIS B CA 1
ATOM 6981 C C . HIS B 1 426 ? 11.719 34.344 -7.684 1 94.56 426 HIS B C 1
ATOM 6983 O O . HIS B 1 426 ? 12.078 33.375 -8.359 1 94.56 426 HIS B O 1
ATOM 6989 N N . ALA B 1 427 ? 12.539 35.062 -7.055 1 95.44 427 ALA B N 1
ATOM 6990 C CA . ALA B 1 427 ? 13.984 34.844 -7.125 1 95.44 427 ALA B CA 1
ATOM 6991 C C . ALA B 1 427 ? 14.375 33.5 -6.516 1 95.44 427 ALA B C 1
ATOM 6993 O O . ALA B 1 427 ? 15.195 32.781 -7.078 1 95.44 427 ALA B O 1
ATOM 6994 N N . GLU B 1 428 ? 13.773 33.156 -5.422 1 96.25 428 GLU B N 1
ATOM 6995 C CA . GLU B 1 428 ? 14.086 31.922 -4.734 1 96.25 428 GLU B CA 1
ATOM 6996 C C . GLU B 1 428 ? 13.633 30.719 -5.543 1 96.25 428 GLU B C 1
ATOM 6998 O O . GLU B 1 428 ? 14.344 29.703 -5.621 1 96.25 428 GLU B O 1
ATOM 7003 N N . ILE B 1 429 ? 12.492 30.812 -6.137 1 96.38 429 ILE B N 1
ATOM 7004 C CA . ILE B 1 429 ? 11.977 29.719 -6.941 1 96.38 429 ILE B CA 1
ATOM 7005 C C . ILE B 1 429 ? 12.867 29.5 -8.156 1 96.38 429 ILE B C 1
ATOM 7007 O O . ILE B 1 429 ? 13.164 28.359 -8.523 1 96.38 429 ILE B O 1
ATOM 7011 N N . GLU B 1 430 ? 13.305 30.594 -8.758 1 95.31 430 GLU B N 1
ATOM 7012 C CA . GLU B 1 430 ? 14.219 30.484 -9.891 1 95.31 430 GLU B CA 1
ATOM 7013 C C . GLU B 1 430 ? 15.523 29.797 -9.484 1 95.31 430 GLU B C 1
ATOM 7015 O O . GLU B 1 430 ? 16.047 28.969 -10.227 1 95.31 430 GLU B O 1
ATOM 7020 N N . ALA B 1 431 ? 16 30.141 -8.352 1 96.25 431 ALA B N 1
ATOM 7021 C CA . ALA B 1 431 ? 17.219 29.531 -7.832 1 96.25 431 ALA B CA 1
ATOM 7022 C C . ALA B 1 431 ? 17.031 28.031 -7.59 1 96.25 431 ALA B C 1
ATOM 7024 O O . ALA B 1 431 ? 17.906 27.219 -7.918 1 96.25 431 ALA B O 1
ATOM 7025 N N . VAL B 1 432 ? 15.883 27.672 -7.031 1 96.5 432 VAL B N 1
ATOM 7026 C CA . VAL B 1 432 ? 15.594 26.266 -6.738 1 96.5 432 VAL B CA 1
ATOM 7027 C C . VAL B 1 432 ? 15.438 25.484 -8.039 1 96.5 432 VAL B C 1
ATOM 7029 O O . VAL B 1 432 ? 15.898 24.359 -8.148 1 96.5 432 VAL B O 1
ATOM 7032 N N . LYS B 1 433 ? 14.789 26.109 -8.945 1 94.75 433 LYS B N 1
ATOM 7033 C CA . LYS B 1 433 ? 14.633 25.5 -10.25 1 94.75 433 LYS B CA 1
ATOM 7034 C C . LYS B 1 433 ? 15.992 25.203 -10.891 1 94.75 433 LYS B C 1
ATOM 7036 O O . LYS B 1 433 ? 16.219 24.109 -11.398 1 94.75 433 LYS B O 1
ATOM 7041 N N . ALA B 1 434 ? 16.875 26.141 -10.844 1 95.75 434 ALA B N 1
ATOM 7042 C CA . ALA B 1 434 ? 18.219 25.984 -11.383 1 95.75 434 ALA B CA 1
ATOM 7043 C C . ALA B 1 434 ? 18.984 24.891 -10.648 1 95.75 434 ALA B C 1
ATOM 7045 O O . ALA B 1 434 ? 19.672 24.094 -11.273 1 95.75 434 ALA B O 1
ATOM 7046 N N . ALA B 1 435 ? 18.844 24.875 -9.375 1 94.94 435 ALA B N 1
ATOM 7047 C CA . ALA B 1 435 ? 19.5 23.844 -8.57 1 94.94 435 ALA B CA 1
ATOM 7048 C C . ALA B 1 435 ? 18.984 22.469 -8.938 1 94.94 435 ALA B C 1
ATOM 7050 O O . ALA B 1 435 ? 19.75 21.5 -9.016 1 94.94 435 ALA B O 1
ATOM 7051 N N . GLY B 1 436 ? 17.703 22.453 -9.133 1 95.56 436 GLY B N 1
ATOM 7052 C CA . GLY B 1 436 ? 17.109 21.188 -9.539 1 95.56 436 GLY B CA 1
ATOM 7053 C C . GLY B 1 436 ? 17.625 20.688 -10.875 1 95.56 436 GLY B C 1
ATOM 7054 O O . GLY B 1 436 ? 17.938 19.5 -11.023 1 95.56 436 GLY B O 1
ATOM 7055 N N . GLU B 1 437 ? 17.703 21.531 -11.805 1 94.38 437 GLU B N 1
ATOM 7056 C CA . GLU B 1 437 ? 18.203 21.188 -13.125 1 94.38 437 GLU B CA 1
ATOM 7057 C C . GLU B 1 437 ? 19.672 20.734 -13.055 1 94.38 437 GLU B C 1
ATOM 7059 O O . GLU B 1 437 ? 20.047 19.766 -13.703 1 94.38 437 GLU B O 1
ATOM 7064 N N . ARG B 1 438 ? 20.406 21.406 -12.297 1 95.31 438 ARG B N 1
ATOM 7065 C CA . ARG B 1 438 ? 21.812 21.047 -12.109 1 95.31 438 ARG B CA 1
ATOM 7066 C C . ARG B 1 438 ? 21.953 19.672 -11.461 1 95.31 438 ARG B C 1
ATOM 7068 O O . ARG B 1 438 ? 22.766 18.859 -11.891 1 95.31 438 ARG B O 1
ATOM 7075 N N . ALA B 1 439 ? 21.156 19.469 -10.422 1 95.56 439 ALA B N 1
ATOM 7076 C CA . ALA B 1 439 ? 21.203 18.172 -9.727 1 95.56 439 ALA B CA 1
ATOM 7077 C C . ALA B 1 439 ? 20.844 17.031 -10.664 1 95.56 439 ALA B C 1
ATOM 7079 O O . ALA B 1 439 ? 21.516 15.992 -10.672 1 95.56 439 ALA B O 1
ATOM 7080 N N . LEU B 1 440 ? 19.812 17.266 -11.438 1 93.06 440 LEU B N 1
ATOM 7081 C CA . LEU B 1 440 ? 19.391 16.25 -12.391 1 93.06 440 LEU B CA 1
ATOM 7082 C C . LEU B 1 440 ? 20.484 15.961 -13.406 1 93.06 440 LEU B C 1
ATOM 7084 O O . LEU B 1 440 ? 20.75 14.805 -13.727 1 93.06 440 LEU B O 1
ATOM 7088 N N . GLN B 1 441 ? 21.094 16.984 -13.898 1 93.81 441 GLN B N 1
ATOM 7089 C CA . GLN B 1 441 ? 22.172 16.828 -14.859 1 93.81 441 GLN B CA 1
ATOM 7090 C C . GLN B 1 441 ? 23.359 16.094 -14.25 1 93.81 441 GLN B C 1
ATOM 7092 O O . GLN B 1 441 ? 23.953 15.227 -14.883 1 93.81 441 GLN B O 1
ATOM 7097 N N . ARG B 1 442 ? 23.672 16.406 -13.047 1 95.31 442 ARG B N 1
ATOM 7098 C CA . ARG B 1 442 ? 24.781 15.758 -12.359 1 95.31 442 ARG B CA 1
ATOM 7099 C C . ARG B 1 442 ? 24.516 14.273 -12.148 1 95.31 442 ARG B C 1
ATOM 7101 O O . ARG B 1 442 ? 25.406 13.445 -12.305 1 95.31 442 ARG B O 1
ATOM 7108 N N . VAL B 1 443 ? 23.328 13.961 -11.781 1 94.38 443 VAL B N 1
ATOM 7109 C CA . VAL B 1 443 ? 22.953 12.562 -11.586 1 94.38 443 VAL B CA 1
ATOM 7110 C C . VAL B 1 443 ? 23.078 11.797 -12.906 1 94.38 443 VAL B C 1
ATOM 7112 O O . VAL B 1 443 ? 23.625 10.695 -12.938 1 94.38 443 VAL B O 1
ATOM 7115 N N . LYS B 1 444 ? 22.578 12.43 -13.898 1 90.88 444 LYS B N 1
ATOM 7116 C CA . LYS B 1 444 ? 22.688 11.812 -15.219 1 90.88 444 LYS B CA 1
ATOM 7117 C C . LYS B 1 444 ? 24.141 11.578 -15.602 1 90.88 444 LYS B C 1
ATOM 7119 O O . LYS B 1 444 ? 24.5 10.492 -16.062 1 90.88 444 LYS B O 1
ATOM 7124 N N . GLU B 1 445 ? 24.922 12.523 -15.422 1 91.94 445 GLU B N 1
ATOM 7125 C CA . GLU B 1 445 ? 26.344 12.438 -15.734 1 91.94 445 GLU B CA 1
ATOM 7126 C C . GLU B 1 445 ? 27.047 11.375 -14.891 1 91.94 445 GLU B C 1
ATOM 7128 O O . GLU B 1 445 ? 27.891 10.641 -15.383 1 91.94 445 GLU B O 1
ATOM 7133 N N . THR B 1 446 ? 26.688 11.359 -13.68 1 93.81 446 THR B N 1
ATOM 7134 C CA . THR B 1 446 ? 27.281 10.367 -12.789 1 93.81 446 THR B CA 1
ATOM 7135 C C . THR B 1 446 ? 26.875 8.961 -13.195 1 93.81 446 THR B C 1
ATOM 7137 O O . THR B 1 446 ? 27.688 8.039 -13.195 1 93.81 446 THR B O 1
ATOM 7140 N N . THR B 1 447 ? 25.641 8.82 -13.516 1 92 447 THR B N 1
ATOM 7141 C CA . THR B 1 447 ? 25.156 7.516 -13.969 1 92 447 THR B CA 1
ATOM 7142 C C . THR B 1 447 ? 25.906 7.082 -15.227 1 92 447 THR B C 1
ATOM 7144 O O . THR B 1 447 ? 26.312 5.926 -15.344 1 92 447 THR B O 1
ATOM 7147 N N . GLU B 1 448 ? 26.125 8.016 -16.125 1 89.31 448 GLU B N 1
ATOM 7148 C CA . GLU B 1 448 ? 26.891 7.734 -17.328 1 89.31 448 GLU B CA 1
ATOM 7149 C C . GLU B 1 448 ? 28.344 7.418 -17.016 1 89.31 448 GLU B C 1
ATOM 7151 O O . GLU B 1 448 ? 28.969 6.59 -17.688 1 89.31 448 GLU B O 1
ATOM 7156 N N . TYR B 1 449 ? 28.828 8.062 -16.047 1 92.12 449 TYR B N 1
ATOM 7157 C CA . TYR B 1 449 ? 30.203 7.836 -15.602 1 92.12 449 TYR B CA 1
ATOM 7158 C C . TYR B 1 449 ? 30.406 6.391 -15.156 1 92.12 4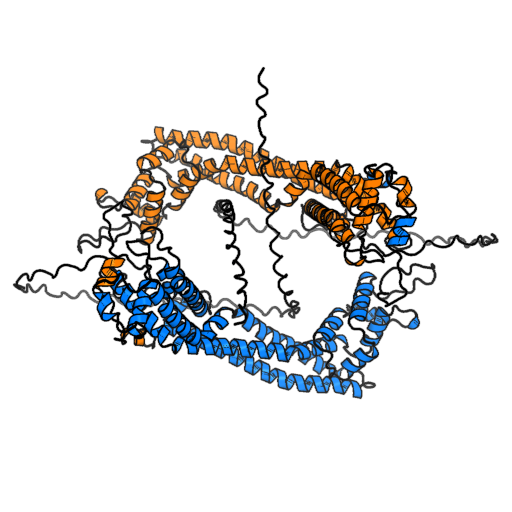49 TYR B C 1
ATOM 7160 O O . TYR B 1 449 ? 31.453 5.797 -15.398 1 92.12 449 TYR B O 1
ATOM 7168 N N . PHE B 1 450 ? 29.391 5.762 -14.586 1 92.44 450 PHE B N 1
ATOM 7169 C CA . PHE B 1 450 ? 29.516 4.406 -14.062 1 92.44 450 PHE B CA 1
ATOM 7170 C C . PHE B 1 450 ? 28.953 3.391 -15.047 1 92.44 450 PHE B C 1
ATOM 7172 O O . PHE B 1 450 ? 29.469 2.279 -15.164 1 92.44 450 PHE B O 1
ATOM 7179 N N . HIS B 1 451 ? 27.891 3.754 -15.773 1 88.81 451 HIS B N 1
ATOM 7180 C CA . HIS B 1 451 ? 27.172 2.756 -16.562 1 88.81 451 HIS B CA 1
ATOM 7181 C C . HIS B 1 451 ? 27.328 3.023 -18.062 1 88.81 451 HIS B C 1
ATOM 7183 O O . HIS B 1 451 ? 26.844 2.24 -18.875 1 88.81 451 HIS B O 1
ATOM 7189 N N . GLY B 1 452 ? 27.953 4.059 -18.359 1 79.94 452 GLY B N 1
ATOM 7190 C CA . GLY B 1 452 ? 28.141 4.395 -19.766 1 79.94 452 GLY B CA 1
ATOM 7191 C C . GLY B 1 452 ? 26.844 4.586 -20.516 1 79.94 452 GLY B C 1
ATOM 7192 O O . GLY B 1 452 ? 25.969 5.34 -20.078 1 79.94 452 GLY B O 1
ATOM 7193 N N . ASP B 1 453 ? 26.734 3.846 -21.641 1 71.5 453 ASP B N 1
ATOM 7194 C CA . ASP B 1 453 ? 25.594 4.012 -22.531 1 71.5 453 ASP B CA 1
ATOM 7195 C C . ASP B 1 453 ? 24.391 3.189 -22.062 1 71.5 453 ASP B C 1
ATOM 7197 O O . ASP B 1 453 ? 23.297 3.287 -22.625 1 71.5 453 ASP B O 1
ATOM 7201 N N . ALA B 1 454 ? 24.641 2.436 -21.047 1 65.38 454 ALA B N 1
ATOM 7202 C CA . ALA B 1 454 ? 23.578 1.577 -20.547 1 65.38 454 ALA B CA 1
ATOM 7203 C C . ALA B 1 454 ? 22.516 2.393 -19.812 1 65.38 454 ALA B C 1
ATOM 7205 O O . ALA B 1 454 ? 21.453 1.877 -19.484 1 65.38 454 ALA B O 1
ATOM 7206 N N . VAL B 1 455 ? 22.719 3.668 -19.609 1 65.69 455 VAL B N 1
ATOM 7207 C CA . VAL B 1 455 ? 21.859 4.578 -18.875 1 65.69 455 VAL B CA 1
ATOM 7208 C C . VAL B 1 455 ? 20.484 4.645 -19.531 1 65.69 455 VAL B C 1
ATOM 7210 O O . VAL B 1 455 ? 19.469 4.793 -18.859 1 65.69 455 VAL B O 1
ATOM 7213 N N . LYS B 1 456 ? 20.531 4.492 -20.859 1 62.72 456 LYS B N 1
ATOM 7214 C CA . LYS B 1 456 ? 19.281 4.664 -21.594 1 62.72 456 LYS B CA 1
ATOM 7215 C C . LYS B 1 456 ? 18.25 3.621 -21.188 1 62.72 456 LYS B C 1
ATOM 7217 O O . LYS B 1 456 ? 17.031 3.857 -21.281 1 62.72 456 LYS B O 1
ATOM 7222 N N . GLU B 1 457 ? 18.766 2.643 -20.531 1 60.5 457 GLU B N 1
ATOM 7223 C CA . GLU B 1 457 ? 17.891 1.535 -20.156 1 60.5 457 GLU B CA 1
ATOM 7224 C C . GLU B 1 457 ? 17.5 1.604 -18.688 1 60.5 457 GLU B C 1
ATOM 7226 O O . GLU B 1 457 ? 16.734 0.764 -18.203 1 60.5 457 GLU B O 1
ATOM 7231 N N . GLU B 1 458 ? 17.906 2.787 -18.078 1 63.88 458 GLU B N 1
ATOM 7232 C CA . GLU B 1 458 ? 17.672 2.807 -16.625 1 63.88 458 GLU B CA 1
ATOM 7233 C C . GLU B 1 458 ? 16.297 3.398 -16.312 1 63.88 458 GLU B C 1
ATOM 7235 O O . GLU B 1 458 ? 16.031 4.555 -16.641 1 63.88 458 GLU B O 1
ATOM 7240 N N . PRO B 1 459 ? 15.414 2.617 -15.672 1 63.41 459 PRO B N 1
ATOM 7241 C CA . PRO B 1 459 ? 14.039 3.068 -15.445 1 63.41 459 PRO B CA 1
ATOM 7242 C C . PRO B 1 459 ? 13.945 4.156 -14.383 1 63.41 459 PRO B C 1
ATOM 7244 O O . PRO B 1 459 ? 13.055 5.008 -14.438 1 63.41 459 PRO B O 1
ATOM 7247 N N . HIS B 1 460 ? 14.875 4.148 -13.398 1 79.62 460 HIS B N 1
ATOM 7248 C CA . HIS B 1 460 ? 14.797 5.074 -12.273 1 79.62 460 HIS B CA 1
ATOM 7249 C C . HIS B 1 460 ? 16.031 5.961 -12.195 1 79.62 460 HIS B C 1
ATOM 7251 O O . HIS B 1 460 ? 17.156 5.461 -12.109 1 79.62 460 HIS B O 1
ATOM 7257 N N . PRO B 1 461 ? 15.875 7.262 -12.242 1 83.62 461 PRO B N 1
ATOM 7258 C CA . PRO B 1 461 ? 17.016 8.18 -12.328 1 83.62 461 PRO B CA 1
ATOM 7259 C C . PRO B 1 461 ? 17.938 8.07 -11.117 1 83.62 461 PRO B C 1
ATOM 7261 O O . PRO B 1 461 ? 19.141 8.336 -11.234 1 83.62 461 PRO B O 1
ATOM 7264 N N . LEU B 1 462 ? 17.406 7.699 -9.977 1 92.06 462 LEU B N 1
ATOM 7265 C CA . LEU B 1 462 ? 18.25 7.672 -8.781 1 92.06 462 LEU B CA 1
ATOM 7266 C C . LEU B 1 462 ? 18.641 6.242 -8.43 1 92.06 462 LEU B C 1
ATOM 7268 O O . LEU B 1 462 ? 19.094 5.977 -7.316 1 92.06 462 LEU B O 1
ATOM 7272 N N . ARG B 1 463 ? 18.547 5.371 -9.391 1 91.94 463 ARG B N 1
ATOM 7273 C CA . ARG B 1 463 ? 18.781 3.951 -9.148 1 91.94 463 ARG B CA 1
ATOM 7274 C C . ARG B 1 463 ? 20.219 3.713 -8.695 1 91.94 463 ARG B C 1
ATOM 7276 O O . ARG B 1 463 ? 20.469 2.855 -7.84 1 91.94 463 ARG B O 1
ATOM 7283 N N . ILE B 1 464 ? 21.156 4.406 -9.234 1 94.06 464 ILE B N 1
ATOM 7284 C CA . ILE B 1 464 ? 22.562 4.215 -8.914 1 94.06 464 ILE B CA 1
ATOM 7285 C C . ILE B 1 464 ? 22.766 4.383 -7.41 1 94.06 464 ILE B C 1
ATOM 7287 O O . ILE B 1 464 ? 23.531 3.631 -6.793 1 94.06 464 ILE B O 1
ATOM 7291 N N . PHE B 1 465 ? 22.156 5.32 -6.793 1 96.44 465 PHE B N 1
ATOM 7292 C CA . PHE B 1 465 ? 22.281 5.555 -5.359 1 96.44 465 PHE B CA 1
ATOM 7293 C C . PHE B 1 465 ? 21.641 4.422 -4.566 1 96.44 465 PHE B C 1
ATOM 7295 O O . PHE B 1 465 ? 22.172 3.99 -3.543 1 96.44 465 PHE B O 1
ATOM 7302 N N . MET B 1 466 ? 20.531 3.939 -5.062 1 94 466 MET B N 1
ATOM 7303 C CA . MET B 1 466 ? 19.828 2.848 -4.395 1 94 466 MET B CA 1
ATOM 7304 C C . MET B 1 466 ? 20.672 1.582 -4.379 1 94 466 MET B C 1
ATOM 7306 O O . MET B 1 466 ? 20.75 0.895 -3.359 1 94 466 MET B O 1
ATOM 7310 N N . VAL B 1 467 ? 21.25 1.345 -5.492 1 95.12 467 VAL B N 1
ATOM 7311 C CA . VAL B 1 467 ? 22.094 0.154 -5.617 1 95.12 467 VAL B CA 1
ATOM 7312 C C . VAL B 1 467 ? 23.25 0.231 -4.629 1 95.12 467 VAL B C 1
ATOM 7314 O O . VAL B 1 467 ? 23.547 -0.74 -3.928 1 95.12 467 VAL B O 1
ATOM 7317 N N . VAL B 1 468 ? 23.875 1.31 -4.547 1 96.12 468 VAL B N 1
ATOM 7318 C CA . VAL B 1 468 ? 25.031 1.476 -3.67 1 96.12 468 VAL B CA 1
ATOM 7319 C C . VAL B 1 468 ? 24.578 1.403 -2.211 1 96.12 468 VAL B C 1
ATOM 7321 O O . VAL B 1 468 ? 25.234 0.765 -1.387 1 96.12 468 VAL B O 1
ATOM 7324 N N . ARG B 1 469 ? 23.469 2.086 -1.908 1 95.25 469 ARG B N 1
ATOM 7325 C CA . ARG B 1 469 ? 22.922 1.994 -0.557 1 95.25 469 ARG B CA 1
ATOM 7326 C C . ARG B 1 469 ? 22.672 0.542 -0.167 1 95.25 469 ARG B C 1
ATOM 7328 O O . ARG B 1 469 ? 23.062 0.106 0.916 1 95.25 469 ARG B O 1
ATOM 7335 N N . ASP B 1 470 ? 22.016 -0.175 -1.046 1 94.69 470 ASP B N 1
ATOM 7336 C CA . ASP B 1 470 ? 21.672 -1.57 -0.773 1 94.69 470 ASP B CA 1
ATOM 7337 C C . ASP B 1 470 ? 22.938 -2.418 -0.637 1 94.69 470 ASP B C 1
ATOM 7339 O O . ASP B 1 470 ? 23 -3.326 0.195 1 94.69 470 ASP B O 1
ATOM 7343 N N . PHE B 1 471 ? 23.953 -2.17 -1.385 1 96.75 471 PHE B N 1
ATOM 7344 C CA . PHE B 1 471 ? 25.219 -2.873 -1.293 1 96.75 471 PHE B CA 1
ATOM 7345 C C . PHE B 1 471 ? 25.859 -2.645 0.068 1 96.75 471 P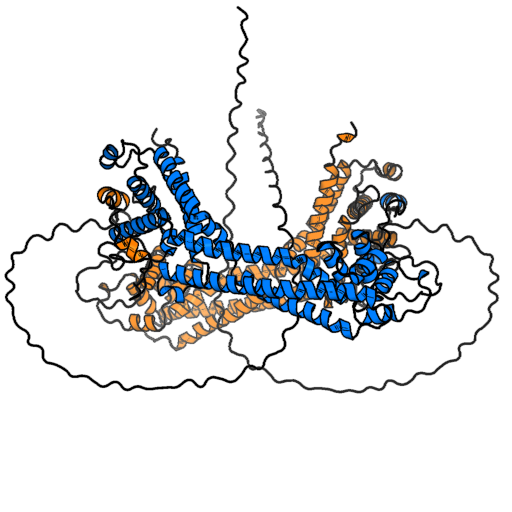HE B C 1
ATOM 7347 O O . PHE B 1 471 ? 26.344 -3.59 0.702 1 96.75 471 PHE B O 1
ATOM 7354 N N . LEU B 1 472 ? 25.859 -1.417 0.451 1 94.62 472 LEU B N 1
ATOM 7355 C CA . LEU B 1 472 ? 26.453 -1.104 1.747 1 94.62 472 LEU B CA 1
ATOM 7356 C C . LEU B 1 472 ? 25.719 -1.837 2.869 1 94.62 472 LEU B C 1
ATOM 7358 O O . LEU B 1 472 ? 26.344 -2.309 3.82 1 94.62 472 LEU B O 1
ATOM 7362 N N . ALA B 1 473 ? 24.453 -1.862 2.719 1 92.62 473 ALA B N 1
ATOM 7363 C CA . ALA B 1 473 ? 23.672 -2.611 3.699 1 92.62 473 ALA B CA 1
ATOM 7364 C C . ALA B 1 473 ? 24.062 -4.09 3.689 1 92.62 473 ALA B C 1
ATOM 7366 O O . ALA B 1 473 ? 24.188 -4.711 4.746 1 92.62 473 ALA B O 1
ATOM 7367 N N . THR B 1 474 ? 24.188 -4.652 2.525 1 92.44 474 THR B N 1
ATOM 7368 C CA . THR B 1 474 ? 24.594 -6.047 2.377 1 92.44 474 THR B CA 1
ATOM 7369 C C . THR B 1 474 ? 26 -6.266 2.947 1 92.44 474 THR B C 1
ATOM 7371 O O . THR B 1 474 ? 26.25 -7.266 3.625 1 92.44 474 THR B O 1
ATOM 7374 N N . LEU B 1 475 ? 26.875 -5.391 2.674 1 92.12 475 LEU B N 1
ATOM 7375 C CA . LEU B 1 475 ? 28.234 -5.453 3.195 1 92.12 475 LEU B CA 1
ATOM 7376 C C . LEU B 1 475 ? 28.234 -5.453 4.719 1 92.12 475 LEU B C 1
ATOM 7378 O O . LEU B 1 475 ? 28.984 -6.211 5.348 1 92.12 475 LEU B O 1
ATOM 7382 N N . ASP B 1 476 ? 27.422 -4.633 5.242 1 88.75 476 ASP B N 1
ATOM 7383 C CA . ASP B 1 476 ? 27.281 -4.582 6.691 1 88.75 476 ASP B CA 1
ATOM 7384 C C . ASP B 1 476 ? 26.844 -5.938 7.25 1 88.75 476 ASP B C 1
ATOM 7386 O O . ASP B 1 476 ? 27.453 -6.449 8.195 1 88.75 476 ASP B O 1
ATOM 7390 N N . ARG B 1 477 ? 25.922 -6.508 6.652 1 88.31 477 ARG B N 1
ATOM 7391 C CA . ARG B 1 477 ? 25.406 -7.809 7.082 1 88.31 477 ARG B CA 1
ATOM 7392 C C . ARG B 1 477 ? 26.5 -8.875 6.992 1 88.31 477 ARG B C 1
ATOM 7394 O O . ARG B 1 477 ? 26.672 -9.664 7.926 1 88.31 477 ARG B O 1
ATOM 7401 N N . VAL B 1 478 ? 27.281 -8.883 5.891 1 85.5 478 VAL B N 1
ATOM 7402 C CA . VAL B 1 478 ? 28.297 -9.898 5.625 1 85.5 478 VAL B CA 1
ATOM 7403 C C . VAL B 1 478 ? 29.469 -9.734 6.602 1 85.5 478 VAL B C 1
ATOM 7405 O O . VAL B 1 478 ? 30.016 -10.727 7.09 1 85.5 478 VAL B O 1
ATOM 7408 N N . CYS B 1 479 ? 29.828 -8.602 6.91 1 85.25 479 CYS B N 1
ATOM 7409 C CA . CYS B 1 479 ? 30.922 -8.344 7.836 1 85.25 479 CYS B CA 1
ATOM 7410 C C . CYS B 1 479 ? 30.531 -8.703 9.266 1 85.25 479 CYS B C 1
ATOM 7412 O O . CYS B 1 479 ? 31.344 -9.195 10.039 1 85.25 479 CYS B O 1
ATOM 7414 N N . ARG B 1 480 ? 29.266 -8.523 9.547 1 82.25 480 ARG B N 1
ATOM 7415 C CA . ARG B 1 480 ? 28.797 -8.789 10.906 1 82.25 480 ARG B CA 1
ATOM 7416 C C . ARG B 1 480 ? 28.516 -10.273 11.109 1 82.25 480 ARG B C 1
ATOM 7418 O O . ARG B 1 480 ? 28.625 -10.781 12.227 1 82.25 480 ARG B O 1
ATOM 7425 N N . ALA B 1 481 ? 28.156 -11.031 10.109 1 75.94 481 ALA B N 1
ATOM 7426 C CA . ALA B 1 481 ? 27.75 -12.43 10.195 1 75.94 481 ALA B CA 1
ATOM 7427 C C . ALA B 1 481 ? 28.953 -13.344 10.406 1 75.94 481 ALA B C 1
ATOM 7429 O O . ALA B 1 481 ? 28.828 -14.445 10.93 1 75.94 481 ALA B O 1
ATOM 7430 N N . VAL B 1 482 ? 30.109 -13.195 9.969 1 65.31 482 VAL B N 1
ATOM 7431 C CA . VAL B 1 482 ? 31.281 -14.062 10.086 1 65.31 482 VAL B CA 1
ATOM 7432 C C . VAL B 1 482 ? 31.531 -14.406 11.547 1 65.31 482 VAL B C 1
ATOM 7434 O O . VAL B 1 482 ? 31.984 -15.508 11.867 1 65.31 482 VAL B O 1
ATOM 7437 N N . GLY B 1 483 ? 31.047 -13.781 12.555 1 52.53 483 GLY B N 1
ATOM 7438 C CA . GLY B 1 483 ? 31.297 -14.078 13.961 1 52.53 483 GLY B CA 1
ATOM 7439 C C . GLY B 1 483 ? 30.219 -14.93 14.594 1 52.53 483 GLY B C 1
ATOM 7440 O O . GLY B 1 483 ? 30.375 -15.391 15.727 1 52.53 483 GLY B O 1
ATOM 7441 N N . ARG B 1 484 ? 29.141 -15.125 13.953 1 48.28 484 ARG B N 1
ATOM 7442 C CA . ARG B 1 484 ? 28.047 -15.781 14.672 1 48.28 484 ARG B CA 1
ATOM 7443 C C . ARG B 1 484 ? 28.156 -17.297 14.562 1 48.28 484 ARG B C 1
ATOM 7445 O O . ARG B 1 484 ? 27.297 -18.031 15.07 1 48.28 484 ARG B O 1
ATOM 7452 N N . THR B 1 485 ? 28.891 -17.906 13.758 1 40.25 485 THR B N 1
ATOM 7453 C CA . THR B 1 485 ? 28.906 -19.359 13.836 1 40.25 485 THR B CA 1
ATOM 7454 C C . THR B 1 485 ? 29.469 -19.828 15.172 1 40.25 485 THR B C 1
ATOM 7456 O O . THR B 1 485 ? 30.594 -19.469 15.547 1 40.25 485 THR B O 1
ATOM 7459 N N . PRO B 1 486 ? 28.562 -20.297 16.078 1 35.56 486 PRO B N 1
ATOM 7460 C CA . PRO B 1 486 ? 29.062 -20.859 17.344 1 35.56 486 PRO B CA 1
ATOM 7461 C C . PRO B 1 486 ? 30.141 -21.922 17.109 1 35.56 486 PRO B C 1
ATOM 7463 O O . PRO B 1 486 ? 30.125 -22.609 16.078 1 35.56 486 PRO B O 1
ATOM 7466 N N . GLU B 1 487 ? 31.266 -21.797 17.641 1 35.25 487 GLU B N 1
ATOM 7467 C CA . GLU B 1 487 ? 32.281 -22.781 18 1 35.25 487 GLU B CA 1
ATOM 7468 C C . GLU B 1 487 ? 31.656 -24.078 18.5 1 35.25 487 GLU B C 1
ATOM 7470 O O . GLU B 1 487 ? 32.344 -25.062 18.734 1 35.25 487 GLU B O 1
ATOM 7475 N N . ARG B 1 488 ? 30.344 -24.25 18.688 1 33.94 488 ARG B N 1
ATOM 7476 C CA . ARG B 1 488 ? 30.031 -25.406 19.516 1 33.94 488 ARG B CA 1
ATOM 7477 C C . ARG B 1 488 ? 30.344 -26.703 18.781 1 33.94 488 ARG B C 1
ATOM 7479 O O . ARG B 1 488 ? 30.328 -27.781 19.375 1 33.94 488 ARG B O 1
ATOM 7486 N N . VAL B 1 489 ? 30.219 -26.828 17.484 1 29.53 489 VAL B N 1
ATOM 7487 C CA . VAL B 1 489 ? 30.281 -28.234 17.141 1 29.53 489 VAL B CA 1
ATOM 7488 C C . VAL B 1 489 ? 31.734 -28.734 17.219 1 29.53 489 VAL B C 1
ATOM 7490 O O . VAL B 1 489 ? 32 -29.922 17.047 1 29.53 489 VAL B O 1
ATOM 7493 N N . MET B 1 490 ? 32.719 -27.891 17.156 1 24.33 490 MET B N 1
ATOM 7494 C CA . MET B 1 490 ? 33.969 -28.641 17.25 1 24.33 490 MET B CA 1
ATOM 7495 C C . MET B 1 490 ? 34.281 -29.016 18.703 1 24.33 490 MET B C 1
ATOM 7497 O O . MET B 1 490 ? 35.281 -29.641 18.984 1 24.33 490 MET B O 1
ATOM 7501 N N . MET B 1 491 ? 33.5 -28.484 19.734 1 20.88 491 MET B N 1
ATOM 7502 C CA . MET B 1 491 ? 33.812 -29.328 20.891 1 20.88 491 MET B CA 1
ATOM 7503 C C . MET B 1 491 ? 32.875 -30.547 20.938 1 20.88 491 MET B C 1
ATOM 7505 O O . MET B 1 491 ? 31.688 -30.438 20.688 1 20.88 491 MET B O 1
#

Solvent-accessible surface area (backbone atoms only — not comparable to full-atom values): 58263 Å² total; per-residue (Å²): 134,84,80,76,80,76,79,76,78,78,76,75,76,81,79,77,76,74,80,73,81,78,76,77,78,76,77,77,76,77,78,78,71,77,74,73,82,77,74,84,78,78,81,79,79,82,83,76,86,88,81,88,74,88,72,82,80,82,82,85,80,81,80,83,80,78,78,74,79,83,81,72,79,82,83,73,78,74,74,83,75,76,82,64,39,49,72,64,90,63,52,70,40,66,82,50,89,92,59,83,36,56,41,61,55,39,72,70,51,84,77,71,77,77,58,61,69,59,52,51,70,38,28,38,54,75,68,72,65,85,64,91,60,61,60,76,74,81,56,69,73,90,52,80,79,67,81,70,66,61,57,67,70,59,42,30,54,41,30,52,48,45,60,73,65,68,66,52,57,66,58,53,44,50,30,61,28,42,47,68,59,85,66,51,42,69,50,30,50,56,54,54,72,58,56,67,52,75,68,41,46,53,44,43,71,63,57,81,67,68,66,87,75,44,53,70,48,55,43,39,51,41,58,42,58,68,38,82,61,38,66,60,47,34,50,37,50,28,48,60,55,44,41,63,62,53,50,50,52,51,48,50,51,33,48,33,41,43,48,16,44,50,25,65,74,64,29,62,65,56,47,50,49,51,35,42,48,48,54,47,40,24,62,28,17,56,93,45,91,71,17,81,54,75,35,52,40,72,70,40,62,68,48,30,70,72,43,57,24,68,88,64,80,47,28,50,40,55,53,44,50,50,52,49,34,55,64,69,59,67,52,63,90,62,49,78,64,26,72,81,53,72,79,62,72,47,45,60,54,51,27,54,49,40,44,49,52,46,49,51,45,48,62,49,35,47,39,24,48,58,39,38,73,56,54,68,67,60,54,53,47,50,54,51,47,52,51,57,52,47,49,55,41,53,53,56,54,62,44,59,80,72,53,69,73,90,59,37,71,54,45,42,38,18,45,50,44,49,53,56,47,49,58,53,46,53,54,51,51,52,50,46,52,51,43,44,52,50,26,53,50,46,43,53,51,45,44,32,28,64,39,33,71,58,48,82,72,54,91,52,88,59,42,70,33,38,49,51,41,52,32,53,53,50,48,51,52,57,30,61,50,57,58,63,68,73,70,60,78,80,103,135,84,80,77,78,76,79,75,78,76,74,76,76,78,77,76,76,74,79,73,80,76,75,77,78,76,77,78,75,76,79,78,72,81,70,77,81,78,76,84,78,80,79,78,80,82,82,82,83,84,79,85,72,84,72,83,79,82,81,85,80,82,76,87,80,80,80,75,80,80,80,76,79,79,84,74,78,73,74,82,75,78,83,62,38,50,72,63,90,61,52,70,39,66,81,50,89,93,59,84,35,59,42,62,55,38,74,68,51,84,75,69,78,78,57,62,71,59,51,50,70,35,28,38,50,72,70,71,62,84,65,92,54,76,76,67,78,78,73,70,74,94,50,81,77,66,80,71,66,61,57,67,68,59,43,46,53,42,40,52,50,44,59,72,65,67,66,51,58,65,57,52,42,50,30,61,28,42,47,70,60,87,66,52,42,69,51,30,50,56,52,55,71,58,57,68,51,75,68,41,45,51,43,45,70,63,57,81,70,66,65,86,76,45,52,69,49,54,43,39,51,38,57,41,59,67,39,82,64,37,64,60,46,36,50,37,49,29,49,59,55,43,43,62,61,52,49,49,50,52,49,50,51,31,48,33,41,44,47,16,45,50,24,66,74,64,29,63,65,57,47,52,47,52,36,42,48,49,55,47,39,23,61,27,16,55,80,34,91,70,18,80,54,73,36,53,39,73,70,39,60,67,48,30,69,72,43,56,23,66,86,62,82,45,27,50,41,55,54,44,50,51,51,49,36,56,63,70,58,66,51,61,88,66,49,79,64,28,72,80,52,75,78,61,70,46,45,61,53,51,27,55,48,41,45,48,53,46,51,51,46,48,64,50,34,47,38,25,48,58,39,37,73,56,54,68,69,59,53,53,48,50,54,50,47,54,51,56,52,47,49,56,42,52,52,55,54,62,46,61,80,73,53,70,73,88,60,38,71,55,46,42,39,17,45,51,45,49,51,56,46,49,59,54,48,53,54,50,50,52,51,45,51,50,44,43,52,50,25,55,51,46,43,52,49,46,45,31,28,64,38,34,72,57,48,84,72,54,90,50,88,57,44,68,31,38,50,50,40,52,32,52,53,49,48,51,50,58,30,59,50,58,59,65,69,73,68,59,78,82,102

InterPro domains:
  IPR015425 Formin, FH2 domain [PF02181] (79-475)
  IPR015425 Formin, FH2 domain [PS51444] (75-491)
  IPR015425 Formin, FH2 domain [SM00498] (75-490)
  IPR027643 Formin-like family, plant [PTHR23213] (16-487)
  IPR042201 Formin, FH2 domain superfamily [G3DSA:1.20.58.2220] (97-489)

Radius of gyration: 40.43 Å; Cα contacts (8 Å, |Δi|>4): 850; chains: 2; bounding box: 120×98×115 Å